Protein AF-A0A4Y9YQK2-F1 (afdb_monomer_lite)

InterPro domains:
  IPR000757 Beta-glucanase-like, N-terminal domain [PS51762] (487-727)
  IPR004000 Actin family [PF00022] (6-229)
  IPR004000 Actin family [SM00268] (6-462)
  IPR013320 Concanavalin A-like lectin/glucanase domain superfamily [SSF49899] (480-731)
  IPR043129 ATPase, nucleotide binding domain [SSF53067] (4-173)
  IPR043129 ATPase, nucleotide binding domain [SSF53067] (182-450)
  IPR050546 Glycosyl Hydrolase Family 16 [PTHR10963] (454-770)

pLDDT: mean 79.35, std 22.99, range [22.56, 98.75]

Structure (mmCIF, N/CA/C/O backbone):
data_AF-A0A4Y9YQK2-F1
#
_entry.id   AF-A0A4Y9YQK2-F1
#
loop_
_atom_site.group_PDB
_atom_site.id
_atom_site.type_symbol
_atom_site.label_atom_id
_atom_site.label_alt_id
_atom_site.label_comp_id
_atom_site.label_asym_id
_atom_site.label_entity_id
_atom_site.label_seq_id
_atom_site.pdbx_PDB_ins_code
_atom_site.Cartn_x
_atom_site.Cartn_y
_atom_site.Cartn_z
_atom_site.occupancy
_atom_site.B_iso_or_equiv
_atom_site.auth_seq_id
_atom_site.auth_comp_id
_atom_site.auth_asym_id
_atom_site.auth_atom_id
_atom_site.pdbx_PDB_model_num
ATOM 1 N N . MET A 1 1 ? -21.546 -26.163 6.354 1.00 51.75 1 MET A N 1
ATOM 2 C CA . MET A 1 1 ? -22.730 -26.003 7.228 1.00 51.75 1 MET A CA 1
ATOM 3 C C . MET A 1 1 ? -23.327 -24.653 6.873 1.00 51.75 1 MET A C 1
ATOM 5 O O . MET A 1 1 ? -22.562 -23.701 6.839 1.00 51.75 1 MET A O 1
ATOM 9 N N . SER A 1 2 ? -24.603 -24.579 6.494 1.00 68.44 2 SER A N 1
ATOM 10 C CA . SER A 1 2 ? -25.243 -23.296 6.159 1.00 68.44 2 SER A CA 1
ATOM 11 C C . SER A 1 2 ? -25.412 -22.478 7.446 1.00 68.44 2 SER A C 1
ATOM 13 O O . SER A 1 2 ? -25.882 -23.018 8.452 1.00 68.44 2 SER A O 1
ATOM 15 N N . ILE A 1 3 ? -24.945 -21.226 7.433 1.00 83.44 3 ILE A N 1
ATOM 16 C CA . ILE A 1 3 ? -25.111 -20.288 8.548 1.00 83.44 3 ILE A CA 1
ATOM 17 C C . ILE A 1 3 ? -26.587 -19.902 8.599 1.00 83.44 3 ILE A C 1
ATOM 19 O O . ILE A 1 3 ? -27.181 -19.571 7.580 1.00 83.44 3 ILE A O 1
ATOM 23 N N . ARG A 1 4 ? -27.199 -19.976 9.782 1.00 87.31 4 ARG A N 1
ATOM 24 C CA . ARG A 1 4 ? -28.599 -19.575 9.949 1.00 87.31 4 ARG A CA 1
ATOM 25 C C . ARG A 1 4 ? -28.666 -18.066 10.114 1.00 87.31 4 ARG A C 1
ATOM 27 O O . ARG A 1 4 ? -27.972 -17.539 10.982 1.00 87.31 4 ARG A O 1
ATOM 34 N N . ASP A 1 5 ? -29.575 -17.409 9.404 1.00 88.75 5 ASP A N 1
ATOM 35 C CA . ASP A 1 5 ? -29.826 -15.967 9.531 1.00 88.75 5 ASP A CA 1
ATOM 36 C C . ASP A 1 5 ? -29.987 -15.528 10.993 1.00 88.75 5 ASP A C 1
ATOM 38 O O . ASP A 1 5 ? -29.393 -14.542 11.414 1.00 88.75 5 ASP A O 1
ATOM 42 N N . SER A 1 6 ? -30.689 -16.315 11.818 1.00 90.94 6 SER A N 1
ATOM 43 C CA . SER A 1 6 ? -30.902 -16.038 13.248 1.00 90.94 6 SER A CA 1
ATOM 44 C C . SER A 1 6 ? -29.633 -16.055 14.112 1.00 90.94 6 SER A C 1
ATOM 46 O O . SER A 1 6 ? -29.690 -15.673 15.276 1.00 90.94 6 SER A O 1
ATOM 48 N N . SER A 1 7 ? -28.519 -16.565 13.585 1.00 91.56 7 SER A N 1
ATOM 49 C CA . SER A 1 7 ? -27.238 -16.699 14.289 1.00 91.56 7 SER A CA 1
ATOM 50 C C . SER A 1 7 ? -26.190 -15.683 13.840 1.00 91.56 7 SER A C 1
ATOM 52 O O . SER A 1 7 ? -25.162 -15.559 14.498 1.00 91.56 7 SER A O 1
ATOM 54 N N . VAL A 1 8 ? -26.430 -14.950 12.750 1.00 94.81 8 VAL A N 1
ATOM 55 C CA . VAL A 1 8 ? -25.484 -13.958 12.228 1.00 94.81 8 VAL A CA 1
ATOM 56 C C . VAL A 1 8 ? -25.416 -12.755 13.161 1.00 94.81 8 VAL A C 1
ATOM 58 O O . VAL A 1 8 ? -26.439 -12.256 13.622 1.00 94.81 8 VAL A O 1
ATOM 61 N N . VAL A 1 9 ? -24.208 -12.273 13.416 1.00 97.44 9 VAL A N 1
ATOM 62 C CA . VAL A 1 9 ? -23.946 -11.045 14.157 1.00 97.44 9 VAL A CA 1
ATOM 63 C C . VAL A 1 9 ? -23.492 -9.974 13.177 1.00 97.44 9 VAL A C 1
ATOM 65 O O . VAL A 1 9 ? -22.527 -10.158 12.436 1.00 97.44 9 VAL A O 1
ATOM 68 N N . VAL A 1 10 ? -24.178 -8.840 13.207 1.00 98.06 10 VAL A N 1
ATOM 69 C CA . VAL A 1 10 ? -23.748 -7.613 12.537 1.00 98.06 10 VAL A CA 1
ATOM 70 C C . VAL A 1 10 ? -23.029 -6.774 13.580 1.00 98.06 10 VAL A C 1
ATOM 72 O O . VAL A 1 10 ? -23.606 -6.492 14.632 1.00 98.06 10 VAL A O 1
ATOM 75 N N . LEU A 1 11 ? -21.779 -6.403 13.311 1.00 98.38 11 LEU A N 1
ATOM 76 C CA . LEU A 1 11 ? -20.951 -5.618 14.220 1.00 98.38 11 LEU A CA 1
ATOM 77 C C . LEU A 1 11 ? -20.399 -4.402 13.480 1.00 98.38 11 LEU A C 1
ATOM 79 O O . LEU A 1 11 ? -19.639 -4.546 12.538 1.00 98.38 11 LEU A O 1
ATOM 83 N N . ASP A 1 12 ? -20.767 -3.208 13.917 1.00 97.44 12 ASP A N 1
ATOM 84 C CA . ASP A 1 12 ? -20.372 -1.942 13.309 1.00 97.44 12 ASP A CA 1
ATOM 85 C C . ASP A 1 12 ? -19.506 -1.152 14.290 1.00 97.44 12 ASP A C 1
ATOM 87 O O . ASP A 1 12 ? -20.008 -0.670 15.299 1.00 97.44 12 ASP A O 1
ATOM 91 N N . THR A 1 13 ? -18.208 -1.031 14.015 1.00 96.62 13 THR A N 1
ATOM 92 C CA . THR A 1 13 ? -17.238 -0.309 14.857 1.00 96.62 13 THR A CA 1
ATOM 93 C C . THR A 1 13 ? -16.839 0.985 14.162 1.00 96.62 13 THR A C 1
ATOM 95 O O . THR A 1 13 ? -16.269 0.926 13.081 1.00 96.62 13 THR A O 1
ATOM 98 N N . SER A 1 14 ? -17.195 2.148 14.712 1.00 92.81 14 SER A N 1
ATOM 99 C CA . SER A 1 14 ? -16.764 3.480 14.250 1.00 92.81 14 SER A CA 1
ATOM 100 C C . SER A 1 14 ? -15.586 3.969 15.094 1.00 92.81 14 SER A C 1
ATOM 102 O O . SER A 1 14 ? -15.140 3.275 16.008 1.00 92.81 14 SER A O 1
ATOM 104 N N . ARG A 1 15 ? -15.103 5.189 14.832 1.00 90.50 15 ARG A N 1
ATOM 105 C CA . ARG A 1 15 ? -14.086 5.834 15.675 1.00 90.50 15 ARG A CA 1
ATOM 106 C C . ARG A 1 15 ? -14.541 6.003 17.130 1.00 90.50 15 ARG A C 1
ATOM 108 O O . ARG A 1 15 ? -13.716 6.020 18.038 1.00 90.50 15 ARG A O 1
ATOM 115 N N . THR A 1 16 ? -15.850 6.143 17.348 1.00 90.62 16 THR A N 1
ATOM 116 C CA . THR A 1 16 ? -16.429 6.597 18.624 1.00 90.62 16 THR A CA 1
ATOM 117 C C . THR A 1 16 ? -17.543 5.695 19.153 1.00 90.62 16 THR A C 1
ATOM 119 O O . THR A 1 16 ? -17.935 5.821 20.314 1.00 90.62 16 THR A O 1
ATOM 122 N N . SER A 1 17 ? -18.071 4.778 18.341 1.00 92.62 17 SER A N 1
ATOM 123 C CA . SER A 1 17 ? -19.232 3.954 18.692 1.00 92.62 17 SER A CA 1
ATOM 124 C C . SER A 1 17 ? -19.094 2.522 18.186 1.00 92.62 17 SER A C 1
ATOM 126 O O . SER A 1 17 ? -18.526 2.287 17.126 1.00 92.62 17 SER A O 1
ATOM 128 N N . ILE A 1 18 ? -19.630 1.556 18.931 1.00 97.00 18 ILE A N 1
ATOM 129 C CA . ILE A 1 18 ? -19.805 0.175 18.478 1.00 97.00 18 ILE A CA 1
ATOM 130 C C . ILE A 1 18 ? -21.286 -0.164 18.551 1.00 97.00 18 ILE A C 1
ATOM 132 O O . ILE A 1 18 ? -21.908 -0.064 19.610 1.00 97.00 18 ILE A O 1
ATOM 136 N N . ARG A 1 19 ? -21.842 -0.597 17.424 1.00 96.69 19 ARG A N 1
ATOM 137 C CA . ARG A 1 19 ? -23.227 -1.043 17.295 1.00 96.69 19 ARG A CA 1
ATOM 138 C C . ARG A 1 19 ? -23.261 -2.513 16.936 1.00 96.69 19 ARG A C 1
ATOM 140 O O . ARG A 1 19 ? -22.470 -2.966 16.114 1.00 96.69 19 ARG A O 1
ATOM 147 N N . ALA A 1 20 ? -24.182 -3.263 17.524 1.00 98.19 20 ALA A N 1
ATOM 148 C CA . ALA A 1 20 ? -24.306 -4.679 17.220 1.00 98.19 20 ALA A CA 1
ATOM 149 C C . ALA A 1 20 ? -25.753 -5.169 17.213 1.00 98.19 20 ALA A C 1
ATOM 151 O O . ALA A 1 20 ? -26.627 -4.636 17.902 1.00 98.19 20 ALA A O 1
ATOM 152 N N . GLY A 1 21 ? -25.998 -6.221 16.438 1.00 97.06 21 GLY A N 1
ATOM 153 C CA . GLY A 1 21 ? -27.265 -6.940 16.408 1.00 97.06 21 GLY A CA 1
ATOM 154 C C . GLY A 1 21 ? -27.048 -8.422 16.140 1.00 97.06 21 GLY A C 1
ATOM 155 O O . GLY A 1 21 ? -26.084 -8.808 15.480 1.00 97.06 21 GLY A O 1
ATOM 156 N N . LEU A 1 22 ? -27.951 -9.242 16.672 1.00 95.50 22 LEU A N 1
ATOM 157 C CA . LEU A 1 22 ? -27.980 -10.685 16.465 1.00 95.50 22 LEU A CA 1
ATOM 158 C C . LEU A 1 22 ? -29.228 -11.050 15.660 1.00 95.50 22 LEU A C 1
ATOM 160 O O . LEU A 1 22 ? -30.346 -10.750 16.076 1.00 95.50 22 LEU A O 1
ATOM 164 N N . GLY A 1 23 ? -29.019 -11.744 14.548 1.00 92.50 23 GLY A N 1
ATOM 165 C CA . GLY A 1 23 ? -30.059 -12.206 13.646 1.00 92.50 23 GLY A CA 1
ATOM 166 C C . GLY A 1 23 ? -30.279 -11.280 12.449 1.00 92.50 23 GLY A C 1
ATOM 167 O O . GLY A 1 23 ? -30.452 -10.072 12.593 1.00 92.50 23 GLY A O 1
ATOM 168 N N . LEU A 1 24 ? -30.347 -11.869 11.256 1.00 89.19 24 LEU A N 1
ATOM 169 C CA . LEU A 1 24 ? -30.827 -11.214 10.043 1.00 89.19 24 LEU A CA 1
ATOM 170 C C . LEU A 1 24 ? -32.318 -11.504 9.879 1.00 89.19 24 LEU A C 1
ATOM 172 O O . LEU A 1 24 ? -32.731 -12.607 9.537 1.00 89.19 24 LEU A O 1
ATOM 176 N N . HIS A 1 25 ? -33.149 -10.517 10.182 1.00 85.44 25 HIS A N 1
ATOM 177 C CA . HIS A 1 25 ? -34.598 -10.646 10.074 1.00 85.44 25 HIS A CA 1
ATOM 178 C C . HIS A 1 25 ? -35.085 -10.321 8.648 1.00 85.44 25 HIS A C 1
ATOM 180 O O . HIS A 1 25 ? -34.374 -9.699 7.853 1.00 85.44 25 HIS A O 1
ATOM 186 N N . ASP A 1 26 ? -36.315 -10.722 8.311 1.00 81.50 26 ASP A N 1
ATOM 187 C CA . ASP A 1 26 ? -36.945 -10.351 7.032 1.00 81.50 26 ASP A CA 1
ATOM 188 C C . ASP A 1 26 ? -37.034 -8.830 6.874 1.00 81.50 26 ASP A C 1
ATOM 190 O O . ASP A 1 26 ? -36.688 -8.287 5.826 1.00 81.50 26 ASP A O 1
ATOM 194 N N . LEU A 1 27 ? -37.416 -8.153 7.959 1.00 85.38 27 LEU A N 1
ATOM 195 C CA . LEU A 1 27 ? -37.280 -6.712 8.129 1.00 85.38 27 LEU A CA 1
ATOM 196 C C . LEU A 1 27 ? -35.984 -6.431 8.887 1.00 85.38 27 LEU A C 1
ATOM 198 O O . LEU A 1 27 ? -35.882 -6.776 10.066 1.00 85.38 27 LEU A O 1
ATOM 202 N N . LEU A 1 28 ? -35.003 -5.816 8.221 1.00 89.19 28 LEU A N 1
ATOM 203 C CA . LEU A 1 28 ? -33.744 -5.423 8.856 1.00 89.19 28 LEU A CA 1
ATOM 204 C C . LEU A 1 28 ? -34.031 -4.458 10.013 1.00 89.19 28 LEU A C 1
ATOM 206 O O . LEU A 1 28 ? -34.736 -3.464 9.843 1.00 89.19 28 LEU A O 1
ATOM 210 N N . ARG A 1 29 ? -33.508 -4.786 11.195 1.00 90.75 29 ARG A N 1
ATOM 211 C CA . ARG A 1 29 ? -33.743 -4.042 12.436 1.00 90.75 29 ARG A CA 1
ATOM 212 C C . ARG A 1 29 ? -32.562 -3.144 12.746 1.00 90.75 29 ARG A C 1
ATOM 214 O O . ARG A 1 29 ? -31.424 -3.500 12.466 1.00 90.75 29 ARG A O 1
ATOM 221 N N . THR A 1 30 ? -32.834 -2.035 13.424 1.00 92.62 30 THR A N 1
ATOM 222 C CA . THR A 1 30 ? -31.789 -1.176 13.994 1.00 92.62 30 THR A CA 1
ATOM 223 C C . THR A 1 30 ? -30.960 -1.937 15.042 1.00 92.62 30 THR A C 1
ATOM 225 O O . THR A 1 30 ? -31.455 -2.938 15.570 1.00 92.62 30 THR A O 1
ATOM 228 N N . PRO A 1 31 ? -29.747 -1.469 15.394 1.00 94.81 31 PRO A N 1
ATOM 229 C CA . PRO A 1 31 ? -28.893 -2.149 16.365 1.00 94.81 31 PRO A CA 1
ATOM 230 C C . PRO A 1 31 ? -29.613 -2.447 17.682 1.00 94.81 31 PRO A C 1
ATOM 232 O O . PRO A 1 31 ? -30.372 -1.617 18.183 1.00 94.81 31 PRO A O 1
ATOM 235 N N . ALA A 1 32 ? -29.348 -3.626 18.245 1.00 95.38 32 ALA A N 1
ATOM 236 C CA . ALA A 1 32 ? -29.825 -4.009 19.573 1.00 95.38 32 ALA A CA 1
ATOM 237 C C . ALA A 1 32 ? -28.910 -3.473 20.683 1.00 95.38 32 ALA A C 1
ATOM 239 O O . ALA A 1 32 ? -29.351 -3.275 21.811 1.00 95.38 32 ALA A O 1
ATOM 240 N N . VAL A 1 33 ? -27.637 -3.254 20.351 1.00 96.12 33 VAL A N 1
ATOM 241 C CA . VAL A 1 33 ? -26.596 -2.758 21.249 1.00 96.12 33 VAL A CA 1
ATOM 242 C C . VAL A 1 33 ? -25.950 -1.545 20.602 1.00 96.12 33 VAL A C 1
ATOM 244 O O . VAL A 1 33 ? -25.600 -1.596 19.424 1.00 96.12 33 VAL A O 1
ATOM 247 N N . GLU A 1 34 ? -25.755 -0.487 21.380 1.00 93.75 34 GLU A N 1
ATOM 248 C CA . GLU A 1 34 ? -24.955 0.676 21.010 1.00 93.75 34 GLU A CA 1
ATOM 249 C C . GLU A 1 34 ? -24.158 1.114 22.239 1.00 93.75 34 GLU A C 1
ATOM 251 O O . GLU A 1 34 ? -24.726 1.388 23.294 1.00 93.75 34 GLU A O 1
ATOM 256 N N . VAL A 1 35 ? -22.832 1.119 22.117 1.00 94.75 35 VAL A N 1
ATOM 257 C CA . VAL A 1 35 ? -21.909 1.538 23.177 1.00 94.75 35 VAL A CA 1
ATOM 258 C C . VAL A 1 35 ? -20.886 2.512 22.609 1.00 94.75 35 VAL A C 1
ATOM 260 O O . VAL A 1 35 ? -20.545 2.444 21.428 1.00 94.75 35 VAL A O 1
ATOM 263 N N . LEU A 1 36 ? -20.365 3.412 23.442 1.00 93.56 36 LEU A N 1
ATOM 264 C CA . LEU A 1 36 ? -19.215 4.225 23.052 1.00 93.56 36 LEU A CA 1
ATOM 265 C C . LEU A 1 36 ? -17.981 3.332 22.905 1.00 93.56 36 LEU A C 1
ATOM 267 O O . LEU A 1 36 ? -17.743 2.443 23.724 1.00 93.56 36 LEU A O 1
ATOM 271 N N . ALA A 1 37 ? -17.177 3.589 21.880 1.00 94.69 37 ALA A N 1
ATOM 272 C CA . ALA A 1 37 ? -15.956 2.851 21.586 1.00 94.69 37 ALA A CA 1
ATOM 273 C C . ALA A 1 37 ? -14.782 3.336 22.458 1.00 94.69 37 ALA A C 1
ATOM 275 O O . ALA A 1 37 ? -13.705 3.652 21.958 1.00 94.69 37 ALA A O 1
ATOM 276 N N . ARG A 1 38 ? -15.024 3.422 23.773 1.00 94.62 38 ARG A N 1
ATOM 277 C CA . ARG A 1 38 ? -14.072 3.882 24.786 1.00 94.62 38 ARG A CA 1
ATOM 278 C C . ARG A 1 38 ? -13.956 2.895 25.937 1.00 94.62 38 ARG A C 1
ATOM 280 O O . ARG A 1 38 ? -14.938 2.266 26.332 1.00 94.62 38 ARG A O 1
ATOM 287 N N . VAL A 1 39 ? -12.763 2.814 26.507 1.00 95.31 39 VAL A N 1
ATOM 288 C CA . VAL A 1 39 ? -12.485 2.036 27.716 1.00 95.31 39 VAL A CA 1
ATOM 289 C C . VAL A 1 39 ? -11.932 2.942 28.804 1.00 95.31 39 VAL A C 1
ATOM 291 O O . VAL A 1 39 ? -11.278 3.940 28.507 1.00 95.31 39 VAL A O 1
ATOM 294 N N . GLY A 1 40 ? -12.165 2.588 30.064 1.00 94.44 40 GLY A N 1
ATOM 295 C CA . GLY A 1 40 ? -11.530 3.252 31.197 1.00 94.44 40 GLY A CA 1
ATOM 296 C C . GLY A 1 40 ? -10.600 2.318 31.942 1.00 94.44 40 GLY A C 1
ATOM 297 O O . GLY A 1 40 ? -10.929 1.152 32.151 1.00 94.44 40 GLY A O 1
ATOM 298 N N . LEU A 1 41 ? -9.458 2.836 32.377 1.00 93.38 41 LEU A N 1
ATOM 299 C CA . LEU A 1 41 ? -8.532 2.127 33.250 1.00 93.38 41 LEU A CA 1
ATOM 300 C C . LEU A 1 41 ? -8.336 2.926 34.548 1.00 93.38 41 LEU A C 1
ATOM 302 O O . LEU A 1 41 ? -7.955 4.099 34.479 1.00 93.38 41 LEU A O 1
ATOM 306 N N . PRO A 1 42 ? -8.570 2.331 35.732 1.00 90.38 42 PRO A N 1
ATOM 307 C CA . PRO A 1 42 ? -8.258 2.979 37.002 1.00 90.38 42 PRO A CA 1
ATOM 308 C C . PRO A 1 42 ? -6.781 3.381 37.077 1.00 90.38 42 PRO A C 1
ATOM 310 O O . PRO A 1 42 ? -5.891 2.548 36.881 1.00 90.38 42 PRO A O 1
ATOM 313 N N . ARG A 1 43 ? -6.494 4.645 37.411 1.00 83.38 43 ARG A N 1
ATOM 314 C CA . ARG A 1 43 ? -5.113 5.166 37.428 1.00 83.38 43 ARG A CA 1
ATOM 315 C C . ARG A 1 43 ? -4.217 4.465 38.458 1.00 83.38 43 ARG A C 1
ATOM 317 O O . ARG A 1 43 ? -3.002 4.405 38.286 1.00 83.38 43 ARG A O 1
ATOM 324 N N . SER A 1 44 ? -4.802 3.854 39.487 1.00 80.56 44 SER A N 1
ATOM 325 C CA . SER A 1 44 ? -4.087 3.009 40.454 1.00 80.56 44 SER A CA 1
ATOM 326 C C . SER A 1 44 ? -3.341 1.834 39.808 1.00 80.56 44 SER A C 1
ATOM 328 O O . SER A 1 44 ? -2.294 1.437 40.316 1.00 80.56 44 SER A O 1
ATOM 330 N N . LEU A 1 45 ? -3.831 1.314 38.678 1.00 75.25 45 LEU A N 1
ATOM 331 C CA . LEU A 1 45 ? -3.195 0.221 37.939 1.00 75.25 45 LEU A CA 1
ATOM 332 C C . LEU A 1 45 ? -2.020 0.691 37.067 1.00 75.25 45 LEU A C 1
ATOM 334 O O . LEU A 1 45 ? -1.160 -0.116 36.726 1.00 75.25 45 LEU A O 1
ATOM 338 N N . LEU A 1 46 ? -1.935 1.990 36.760 1.00 71.94 46 LEU A N 1
ATOM 339 C CA . LEU A 1 46 ? -0.820 2.581 36.008 1.00 71.94 46 LEU A CA 1
ATOM 340 C C . LEU A 1 46 ? 0.435 2.754 36.881 1.00 71.94 46 LEU A C 1
ATOM 342 O O . LEU A 1 46 ? 1.555 2.579 36.409 1.00 71.94 46 LEU A O 1
ATOM 346 N N . ASN A 1 47 ? 0.260 3.018 38.180 1.00 58.22 47 ASN A N 1
ATOM 347 C CA . ASN A 1 47 ? 1.353 3.307 39.121 1.00 58.22 47 ASN A CA 1
ATOM 348 C C . ASN A 1 47 ? 2.161 2.071 39.578 1.00 58.22 47 ASN A C 1
ATOM 350 O O . ASN A 1 47 ? 3.097 2.206 40.366 1.00 58.22 47 ASN A O 1
ATOM 354 N N . GLY A 1 48 ? 1.828 0.867 39.095 1.00 50.00 48 GLY A N 1
ATOM 355 C CA . GLY A 1 48 ? 2.604 -0.358 39.335 1.00 50.00 48 GLY A CA 1
ATOM 356 C C . GLY A 1 48 ? 3.882 -0.474 38.490 1.00 50.00 48 GLY A C 1
ATOM 357 O O . GLY A 1 48 ? 4.720 -1.329 38.774 1.00 50.00 48 GLY A O 1
ATOM 358 N N . ALA A 1 49 ? 4.054 0.385 37.479 1.00 45.53 49 ALA A N 1
ATOM 359 C CA . ALA A 1 49 ? 5.238 0.460 36.629 1.00 45.53 49 ALA A CA 1
ATOM 360 C C . ALA A 1 49 ? 5.967 1.799 36.863 1.00 45.53 49 ALA A C 1
ATOM 362 O O . ALA A 1 49 ? 5.586 2.823 36.314 1.00 45.53 49 ALA A O 1
ATOM 363 N N . ASN A 1 50 ? 7.022 1.769 37.684 1.00 35.91 50 ASN A N 1
ATOM 364 C CA . ASN A 1 50 ? 7.924 2.882 38.025 1.00 35.91 50 ASN A CA 1
ATOM 365 C C . ASN A 1 50 ? 7.278 4.132 38.658 1.00 35.91 50 ASN A C 1
ATOM 367 O O . ASN A 1 50 ? 6.701 4.996 38.005 1.00 35.91 50 ASN A O 1
ATOM 371 N N . GLY A 1 51 ? 7.492 4.275 39.969 1.00 38.84 51 GLY A N 1
ATOM 372 C CA . GLY A 1 51 ? 7.119 5.461 40.730 1.00 38.84 51 GLY A CA 1
ATOM 373 C C . GLY A 1 51 ? 7.898 6.705 40.304 1.00 38.84 51 GLY A C 1
ATOM 374 O O . GLY A 1 51 ? 9.095 6.802 40.557 1.00 38.84 51 GLY A O 1
ATOM 375 N N . ASN A 1 52 ? 7.202 7.650 39.675 1.00 38.25 52 ASN A N 1
ATOM 376 C CA . ASN A 1 52 ? 7.262 9.093 39.940 1.00 38.25 52 ASN A CA 1
ATOM 377 C C . ASN A 1 52 ? 6.415 9.828 38.892 1.00 38.25 52 ASN A C 1
ATOM 379 O O . ASN A 1 52 ? 6.908 10.206 37.833 1.00 38.25 52 ASN A O 1
ATOM 383 N N . ALA A 1 53 ? 5.149 10.086 39.212 1.00 34.34 53 ALA A N 1
ATOM 384 C CA . ALA A 1 53 ? 4.370 11.127 38.554 1.00 34.34 53 ALA A CA 1
ATOM 385 C C . ALA A 1 53 ? 3.573 11.880 39.625 1.00 34.34 53 ALA A C 1
ATOM 387 O O . ALA A 1 53 ? 2.794 11.291 40.373 1.00 34.34 53 ALA A O 1
ATOM 388 N N . GLN A 1 54 ? 3.861 13.175 39.746 1.00 32.41 54 GLN A N 1
ATOM 389 C CA . GLN A 1 54 ? 3.265 14.096 40.709 1.00 32.41 54 GLN A CA 1
ATOM 390 C C . GLN A 1 54 ? 1.736 14.126 40.612 1.00 32.41 54 GLN A C 1
ATOM 392 O O . GLN A 1 54 ? 1.158 14.238 39.535 1.00 32.41 54 GLN A O 1
ATOM 397 N N . SER A 1 55 ? 1.107 14.104 41.784 1.00 34.06 55 SER A N 1
ATOM 398 C CA . SER A 1 55 ? -0.307 14.373 42.016 1.00 34.06 55 SER A CA 1
ATOM 399 C C . SER A 1 55 ? -0.669 15.815 41.635 1.00 34.06 55 SER A C 1
ATOM 401 O O . SER A 1 55 ? -0.233 16.756 42.302 1.00 34.06 55 SER A O 1
ATOM 403 N N . GLY A 1 56 ? -1.495 15.979 40.603 1.00 26.84 56 GLY A N 1
ATOM 404 C CA . GLY A 1 56 ? -2.209 17.215 40.274 1.00 26.84 56 GLY A CA 1
ATOM 405 C C . GLY A 1 56 ? -3.684 16.902 39.974 1.00 26.84 56 GLY A C 1
ATOM 406 O O . GLY A 1 56 ? -3.970 15.786 39.535 1.00 26.84 56 GLY A O 1
ATOM 407 N N . PRO A 1 57 ? -4.629 17.822 40.245 1.00 28.58 57 PRO A N 1
ATOM 408 C CA . PRO A 1 57 ? -6.055 17.544 40.117 1.00 28.58 57 PRO A CA 1
ATOM 409 C C . PRO A 1 57 ? -6.495 17.360 38.656 1.00 28.58 57 PRO A C 1
ATOM 411 O O . PRO A 1 57 ? -5.948 17.968 37.736 1.00 28.58 57 PRO A O 1
ATOM 414 N N . SER A 1 58 ? -7.487 16.482 38.488 1.00 36.12 58 SER A N 1
ATOM 415 C CA . SER A 1 58 ? -8.094 16.019 37.240 1.00 36.12 58 SER A CA 1
ATOM 416 C C . SER A 1 58 ? -8.444 17.121 36.244 1.00 36.12 58 SER A C 1
ATOM 418 O O . SER A 1 58 ? -9.210 18.029 36.543 1.00 36.12 58 SER A O 1
ATOM 420 N N . THR A 1 59 ? -7.993 16.932 35.004 1.00 29.23 59 THR A N 1
ATOM 421 C CA . THR A 1 59 ? -8.739 17.350 33.813 1.00 29.23 59 THR A CA 1
ATOM 422 C C . THR A 1 59 ? -8.832 16.147 32.878 1.00 29.23 59 THR A C 1
ATOM 424 O O . THR A 1 59 ? -7.861 15.410 32.690 1.00 29.23 59 THR A O 1
ATOM 427 N N . SER A 1 60 ? -10.029 15.918 32.352 1.00 35.91 60 SER A N 1
ATOM 428 C CA . SER A 1 60 ? -10.443 14.866 31.422 1.00 35.91 60 SER A CA 1
ATOM 429 C C . SER A 1 60 ? -9.746 15.020 30.064 1.00 35.91 60 SER A C 1
ATOM 431 O O . SER A 1 60 ? -10.341 15.393 29.058 1.00 35.91 60 SER A O 1
ATOM 433 N N . LYS A 1 61 ? -8.438 14.762 30.025 1.00 38.78 61 LYS A N 1
ATOM 434 C CA . LYS A 1 61 ? -7.693 14.611 28.774 1.00 38.78 61 LYS A CA 1
ATOM 435 C C . LYS A 1 61 ? -7.636 13.129 28.430 1.00 38.78 61 LYS A C 1
ATOM 437 O O . LYS A 1 61 ? -6.900 12.378 29.066 1.00 38.78 61 LYS A O 1
ATOM 442 N N . ALA A 1 62 ? -8.427 12.730 27.433 1.00 41.88 62 ALA A N 1
ATOM 443 C CA . ALA A 1 62 ? -8.311 11.430 26.784 1.00 41.88 62 ALA A CA 1
ATOM 444 C C . ALA A 1 62 ? -6.851 11.204 26.363 1.00 41.88 62 ALA A C 1
ATOM 446 O O . ALA A 1 62 ? -6.247 12.059 25.706 1.00 41.88 62 ALA A O 1
ATOM 447 N N . ALA A 1 63 ? -6.271 10.080 26.779 1.00 46.81 63 ALA A N 1
ATOM 448 C CA . ALA A 1 63 ? -4.946 9.692 26.330 1.00 46.81 63 ALA A CA 1
ATOM 449 C C . ALA A 1 63 ? -5.092 9.035 24.951 1.00 46.81 63 ALA A C 1
ATOM 451 O O . ALA A 1 63 ? -5.624 7.931 24.838 1.00 46.81 63 ALA A O 1
ATOM 452 N N . ASN A 1 64 ? -4.637 9.711 23.893 1.00 44.62 64 ASN A N 1
ATOM 453 C CA . ASN A 1 64 ? -4.580 9.095 22.568 1.00 44.62 64 ASN A CA 1
ATOM 454 C C . ASN A 1 64 ? -3.462 8.044 22.544 1.00 44.62 64 ASN A C 1
ATOM 456 O O . ASN A 1 64 ? -2.305 8.358 22.823 1.00 44.62 64 ASN A O 1
ATOM 460 N N . GLY A 1 65 ? -3.819 6.807 22.189 1.00 51.31 65 GLY A N 1
ATOM 461 C CA . GLY A 1 65 ? -2.905 5.839 21.572 1.00 51.31 65 GLY A CA 1
ATOM 462 C C . GLY A 1 65 ? -1.718 5.338 22.396 1.00 51.31 65 GLY A C 1
ATOM 463 O O . GLY A 1 65 ? -0.788 4.793 21.813 1.00 51.31 65 GLY A O 1
ATOM 464 N N . THR A 1 66 ? -1.700 5.487 23.723 1.00 52.53 66 THR A N 1
ATOM 465 C CA . THR A 1 66 ? -0.630 4.884 24.535 1.00 52.53 66 THR A CA 1
ATOM 466 C C . THR A 1 66 ? -0.985 3.451 24.916 1.00 52.53 66 THR A C 1
ATOM 468 O O . THR A 1 66 ? -1.885 3.213 25.720 1.00 52.53 66 THR A O 1
ATOM 471 N N . THR A 1 67 ? -0.244 2.489 24.359 1.00 57.81 67 THR A N 1
ATOM 472 C CA . THR A 1 67 ? -0.249 1.098 24.827 1.00 57.81 67 THR A CA 1
ATOM 473 C C . THR A 1 67 ? 0.125 1.079 26.302 1.00 57.81 67 THR A C 1
ATOM 475 O O . THR A 1 67 ? 1.206 1.551 26.663 1.00 57.81 67 THR A O 1
ATOM 478 N N . VAL A 1 68 ? -0.745 0.544 27.157 1.00 71.88 68 VAL A N 1
ATOM 479 C CA . VAL A 1 68 ? -0.472 0.440 28.595 1.00 71.88 68 VAL A CA 1
ATOM 480 C C . VAL A 1 68 ? 0.221 -0.898 28.868 1.00 71.88 68 VAL A C 1
ATOM 482 O O . VAL A 1 68 ? -0.427 -1.945 28.767 1.00 71.88 68 VAL A O 1
ATOM 485 N N . PRO A 1 69 ? 1.522 -0.920 29.218 1.00 64.38 69 PRO A N 1
ATOM 486 C CA . PRO A 1 69 ? 2.226 -2.172 29.461 1.00 64.38 69 PRO A CA 1
ATOM 487 C C . PRO A 1 69 ? 1.580 -2.931 30.627 1.00 64.38 69 PRO A C 1
ATOM 489 O O . PRO A 1 69 ? 1.340 -2.359 31.687 1.00 64.38 69 PRO A O 1
ATOM 492 N N . ASN A 1 70 ? 1.348 -4.234 30.448 1.00 73.81 70 ASN A N 1
ATOM 493 C CA . ASN A 1 70 ? 0.807 -5.174 31.446 1.00 73.81 70 ASN A CA 1
ATOM 494 C C . ASN A 1 70 ? -0.684 -5.049 31.819 1.00 73.81 70 ASN A C 1
ATOM 496 O O . ASN A 1 70 ? -1.148 -5.868 32.617 1.00 73.81 70 ASN A O 1
ATOM 500 N N . ALA A 1 71 ? -1.446 -4.111 31.248 1.00 84.25 71 ALA A N 1
ATOM 501 C CA . ALA A 1 71 ? -2.898 -4.078 31.440 1.00 84.25 71 ALA A CA 1
ATOM 502 C C . ALA A 1 71 ? -3.566 -5.274 30.738 1.00 84.25 71 ALA A C 1
ATOM 504 O O . ALA A 1 71 ? -3.256 -5.598 29.590 1.00 84.25 71 ALA A O 1
ATOM 505 N N . LYS A 1 72 ? -4.483 -5.958 31.426 1.00 89.12 72 LYS A N 1
ATOM 506 C CA . LYS A 1 72 ? -5.252 -7.079 30.873 1.00 89.12 72 LYS A CA 1
ATOM 507 C C . LYS A 1 72 ? -6.618 -6.604 30.403 1.00 89.12 72 LYS A C 1
ATOM 509 O O . LYS A 1 72 ? -7.186 -5.654 30.922 1.00 89.12 72 LYS A O 1
ATOM 514 N N . VAL A 1 73 ? -7.219 -7.372 29.497 1.00 91.38 73 VAL A N 1
ATOM 515 C CA . VAL A 1 73 ? -8.581 -7.134 28.985 1.00 91.38 73 VAL A CA 1
ATOM 516 C C . VAL A 1 73 ? -9.625 -6.961 30.101 1.00 91.38 73 VAL A C 1
ATOM 518 O O . VAL A 1 73 ? -10.571 -6.205 29.940 1.00 91.38 73 VAL A O 1
ATOM 521 N N . THR A 1 74 ? -9.467 -7.660 31.229 1.00 92.12 74 THR A N 1
ATOM 522 C CA . THR A 1 74 ? -10.384 -7.601 32.383 1.00 92.12 74 THR A CA 1
ATOM 523 C C . THR A 1 74 ? -10.205 -6.374 33.268 1.00 92.12 74 THR A C 1
ATOM 525 O O . THR A 1 74 ? -11.042 -6.145 34.134 1.00 92.12 74 THR A O 1
ATOM 528 N N . ASP A 1 75 ? -9.117 -5.629 33.091 1.00 92.44 75 ASP A N 1
ATOM 529 C CA . ASP A 1 75 ? -8.811 -4.452 33.905 1.00 92.44 75 ASP A CA 1
ATOM 530 C C . ASP A 1 75 ? -9.539 -3.205 33.376 1.00 92.44 75 ASP A C 1
ATOM 532 O O . ASP A 1 75 ? -9.710 -2.224 34.098 1.00 92.44 75 ASP A O 1
ATOM 536 N N . TYR A 1 76 ? -9.991 -3.258 32.119 1.00 94.94 76 TYR A N 1
ATOM 537 C CA . TYR A 1 76 ? -10.703 -2.179 31.452 1.00 94.94 76 TYR A CA 1
ATOM 538 C C . TYR A 1 76 ? -12.200 -2.187 31.779 1.00 94.94 76 TYR A C 1
ATOM 540 O O . TYR A 1 76 ? -12.897 -3.185 31.582 1.00 94.94 76 TYR A O 1
ATOM 548 N N . LEU A 1 77 ? -12.705 -1.033 32.212 1.00 96.25 77 LEU A N 1
ATOM 549 C CA . LEU A 1 77 ? -14.126 -0.749 32.379 1.00 96.25 77 LEU A CA 1
ATOM 550 C C . LEU A 1 77 ? -14.733 -0.352 31.029 1.00 96.25 77 LEU A C 1
ATOM 552 O O . LEU A 1 77 ? -14.157 0.456 30.297 1.00 96.25 77 LEU A O 1
ATOM 556 N N . VAL A 1 78 ? -15.907 -0.902 30.710 1.00 95.88 78 VAL A N 1
ATOM 557 C CA . VAL A 1 78 ? -16.597 -0.690 29.427 1.00 95.88 78 VAL A CA 1
ATOM 558 C C . VAL A 1 78 ? -18.094 -0.470 29.642 1.00 95.88 78 VAL A C 1
ATOM 560 O O . VAL A 1 78 ? -18.714 -1.140 30.472 1.00 95.88 78 VAL A O 1
ATOM 563 N N . GLY A 1 79 ? -18.687 0.434 28.855 1.00 94.19 79 GLY A N 1
ATOM 564 C CA . GLY A 1 79 ? -20.124 0.719 28.874 1.00 94.19 79 GLY A CA 1
ATOM 565 C C . GLY A 1 79 ? -20.580 1.253 30.232 1.00 94.19 79 GLY A C 1
ATOM 566 O O . GLY A 1 79 ? -19.874 2.048 30.847 1.00 94.19 79 GLY A O 1
ATOM 567 N N . ALA A 1 80 ? -21.711 0.751 30.737 1.00 92.44 80 ALA A N 1
ATOM 568 C CA . ALA A 1 80 ? -22.299 1.205 32.002 1.00 92.44 80 ALA A CA 1
ATOM 569 C C . ALA A 1 80 ? -21.319 1.172 33.189 1.00 92.44 80 ALA A C 1
ATOM 571 O O . ALA A 1 80 ? -21.357 2.056 34.032 1.00 92.44 80 ALA A O 1
ATOM 572 N N . GLN A 1 81 ? -20.391 0.208 33.229 1.00 94.12 81 GLN A N 1
ATOM 573 C CA . GLN A 1 81 ? -19.378 0.145 34.291 1.00 94.12 81 GLN A CA 1
ATOM 574 C C . GLN A 1 81 ? -18.438 1.352 34.272 1.00 94.12 81 GLN A C 1
ATOM 576 O O . GLN A 1 81 ? -18.059 1.858 35.323 1.00 94.12 81 GLN A O 1
ATOM 581 N N . LEU A 1 82 ? -18.048 1.801 33.078 1.00 95.44 82 LEU A N 1
ATOM 582 C CA . LEU A 1 82 ? -17.236 2.999 32.919 1.00 95.44 82 LEU A CA 1
ATOM 583 C C . LEU A 1 82 ? -18.050 4.246 33.267 1.00 95.44 82 LEU A C 1
ATOM 585 O O . LEU A 1 82 ? -17.570 5.102 34.002 1.00 95.44 82 LEU A O 1
ATOM 589 N N . ASP A 1 83 ? -19.285 4.326 32.775 1.00 91.38 83 ASP A N 1
ATOM 590 C CA . ASP A 1 83 ? -20.150 5.486 32.991 1.00 91.38 83 ASP A CA 1
ATOM 591 C C . ASP A 1 83 ? -20.486 5.679 34.480 1.00 91.38 83 ASP A C 1
ATOM 593 O O . ASP A 1 83 ? -20.366 6.786 35.001 1.00 91.38 83 ASP A O 1
ATOM 597 N N . GLU A 1 84 ? -20.826 4.603 35.195 1.00 93.56 84 GLU A N 1
ATOM 598 C CA . GLU A 1 84 ? -21.076 4.619 36.642 1.00 93.56 84 GLU A CA 1
ATOM 599 C C . GLU A 1 84 ? -19.827 5.017 37.433 1.00 93.56 84 GLU A C 1
ATOM 601 O O . GLU A 1 84 ? -19.912 5.778 38.397 1.00 93.56 84 GLU A O 1
ATOM 606 N N . ALA A 1 85 ? -18.656 4.532 37.023 1.00 91.31 85 ALA A N 1
ATOM 607 C CA . ALA A 1 85 ? -17.410 4.826 37.710 1.00 91.31 85 ALA A CA 1
ATOM 608 C C . ALA A 1 85 ? -16.962 6.286 37.509 1.00 91.31 85 ALA A C 1
ATOM 610 O O . ALA A 1 85 ? -16.519 6.929 38.464 1.00 91.31 85 ALA A O 1
ATOM 611 N N . LEU A 1 86 ? -17.152 6.836 36.305 1.00 88.12 86 LEU A N 1
ATOM 612 C CA . LEU A 1 86 ? -16.956 8.261 36.024 1.00 88.12 86 LEU A CA 1
ATOM 613 C C . LEU A 1 86 ? -17.967 9.125 36.792 1.00 88.12 86 LEU A C 1
ATOM 615 O O . LEU A 1 86 ? -17.575 10.109 37.415 1.00 88.12 86 LEU A O 1
ATOM 619 N N . ALA A 1 87 ? -19.246 8.736 36.818 1.00 85.00 87 ALA A N 1
ATOM 620 C CA . ALA A 1 87 ? -20.289 9.443 37.567 1.00 85.00 87 ALA A CA 1
ATOM 621 C C . ALA A 1 87 ? -20.044 9.424 39.086 1.00 85.00 87 ALA A C 1
ATOM 623 O O . ALA A 1 87 ? -20.368 10.383 39.783 1.00 85.00 87 ALA A O 1
ATOM 624 N N . ALA A 1 88 ? -19.428 8.359 39.601 1.00 89.06 88 ALA A N 1
ATOM 625 C CA . ALA A 1 88 ? -18.992 8.252 40.991 1.00 89.06 88 ALA A CA 1
ATOM 626 C C . ALA A 1 88 ? -17.699 9.039 41.299 1.00 89.06 88 ALA A C 1
ATOM 628 O O . ALA A 1 88 ? -17.220 8.992 42.433 1.00 89.06 88 ALA A O 1
ATOM 629 N N . GLY A 1 89 ? -17.117 9.739 40.316 1.00 87.69 89 GLY A N 1
ATOM 630 C CA . GLY A 1 89 ? -15.905 10.544 40.484 1.00 87.69 89 GLY A CA 1
ATOM 631 C C . GLY A 1 89 ? -14.632 9.721 40.700 1.00 87.69 89 GLY A C 1
ATOM 632 O O . GLY A 1 89 ? -13.695 10.202 41.338 1.00 87.69 89 GLY A O 1
ATOM 633 N N . GLN A 1 90 ? -14.588 8.473 40.224 1.00 90.00 90 GLN A N 1
ATOM 634 C CA . GLN A 1 90 ? -13.393 7.635 40.340 1.00 90.00 90 GLN A CA 1
ATOM 635 C C . GLN A 1 90 ? -12.264 8.137 39.424 1.00 90.00 90 GLN A C 1
ATOM 637 O O . GLN A 1 90 ? -12.508 8.635 38.326 1.00 90.00 90 GLN A O 1
ATOM 642 N N . ASP A 1 91 ? -11.010 7.976 39.861 1.00 91.31 91 ASP A N 1
ATOM 643 C CA . ASP A 1 91 ? -9.824 8.375 39.089 1.00 91.31 91 ASP A CA 1
ATOM 644 C C . ASP A 1 91 ? -9.531 7.366 37.965 1.00 91.31 91 ASP A C 1
ATOM 646 O O . ASP A 1 91 ? -8.831 6.361 38.148 1.00 91.31 91 ASP A O 1
ATOM 650 N N . ILE A 1 92 ? -10.126 7.624 36.801 1.00 90.69 92 ILE A N 1
ATOM 651 C CA . ILE A 1 92 ? -10.097 6.761 35.620 1.00 90.69 92 ILE A CA 1
ATOM 652 C C . ILE A 1 92 ? -9.485 7.518 34.446 1.00 90.69 92 ILE A C 1
ATOM 654 O O . ILE A 1 92 ? -9.799 8.680 34.198 1.00 90.69 92 ILE A O 1
ATOM 658 N N . VAL A 1 93 ? -8.624 6.832 33.696 1.00 90.06 93 VAL A N 1
ATOM 659 C CA . VAL A 1 93 ? -8.111 7.316 32.414 1.00 90.06 93 VAL A CA 1
ATOM 660 C C . VAL A 1 93 ? -8.927 6.689 31.291 1.00 90.06 93 VAL A C 1
ATOM 662 O O . VAL A 1 93 ? -9.022 5.465 31.207 1.00 90.06 93 VAL A O 1
ATOM 665 N N . GLU A 1 94 ? -9.515 7.528 30.441 1.00 91.12 94 GLU A N 1
ATOM 666 C CA . GLU A 1 94 ? -10.284 7.103 29.271 1.00 91.12 94 GLU A CA 1
ATOM 667 C C . GLU A 1 94 ? -9.397 6.973 28.026 1.00 91.12 94 GLU A C 1
ATOM 669 O O . GLU A 1 94 ? -8.574 7.851 27.740 1.00 91.12 94 GLU A O 1
ATOM 674 N N . TYR A 1 95 ? -9.624 5.909 27.257 1.00 91.81 95 TYR A N 1
ATOM 675 C CA . TYR A 1 95 ? -8.942 5.616 25.998 1.00 91.81 95 TYR A CA 1
ATOM 676 C C . TYR A 1 95 ? -9.942 5.313 24.878 1.00 91.81 95 TYR A C 1
ATOM 678 O O . TYR A 1 95 ? -10.996 4.721 25.121 1.00 91.81 95 TYR A O 1
ATOM 686 N N . TRP A 1 96 ? -9.576 5.676 23.646 1.00 92.38 96 TRP A N 1
ATOM 687 C CA . TRP A 1 96 ? -10.396 5.526 22.439 1.00 92.38 96 TRP A CA 1
ATOM 688 C C . TRP A 1 96 ? -9.628 4.740 21.364 1.00 92.38 96 TRP A C 1
ATOM 690 O O . TRP A 1 96 ? -8.969 5.346 20.516 1.00 92.38 96 TRP A O 1
ATOM 700 N N . PRO A 1 97 ? -9.672 3.395 21.386 1.00 91.81 97 PRO A N 1
ATOM 701 C CA . PRO A 1 97 ? -8.786 2.559 20.574 1.00 91.81 97 PRO A CA 1
ATOM 702 C C . PRO A 1 97 ? -9.017 2.626 19.058 1.00 91.81 97 PRO A C 1
ATOM 704 O O . PRO A 1 97 ? -8.205 2.077 18.323 1.00 91.81 97 PRO A O 1
ATOM 707 N N . PHE A 1 98 ? -10.084 3.284 18.593 1.00 92.06 98 PHE A N 1
ATOM 708 C CA . PHE A 1 98 ? -10.412 3.430 17.168 1.00 92.06 98 PHE A CA 1
ATOM 709 C C . PHE A 1 98 ? -10.411 4.889 16.682 1.00 92.06 98 PHE A C 1
ATOM 711 O O . PHE A 1 98 ? -10.773 5.152 15.535 1.00 92.06 98 PHE A O 1
ATOM 718 N N . ALA A 1 99 ? -10.042 5.854 17.537 1.00 85.88 99 ALA A N 1
ATOM 719 C CA . ALA A 1 99 ? -10.219 7.285 17.264 1.00 85.88 99 ALA A CA 1
ATOM 720 C C . ALA A 1 99 ? -9.525 7.756 15.978 1.00 85.88 99 ALA A C 1
ATOM 722 O O . ALA A 1 99 ? -10.046 8.627 15.285 1.00 85.88 99 ALA A O 1
ATOM 723 N N . GLU A 1 100 ? -8.391 7.147 15.629 1.00 82.31 100 GLU A N 1
ATOM 724 C CA . GLU A 1 100 ? -7.572 7.507 14.467 1.00 82.31 100 GLU A CA 1
ATOM 725 C C . GLU A 1 100 ? -7.960 6.739 13.183 1.00 82.31 100 GLU A C 1
ATOM 727 O O . GLU A 1 100 ? -7.259 6.831 12.183 1.00 82.31 100 GLU A O 1
ATOM 732 N N . ALA A 1 101 ? -9.110 6.043 13.173 1.00 83.81 101 ALA A N 1
ATOM 733 C CA . ALA A 1 101 ? -9.529 5.122 12.101 1.00 83.81 101 ALA A CA 1
ATOM 734 C C . ALA A 1 101 ? -8.559 3.952 11.869 1.00 83.81 101 ALA A C 1
ATOM 736 O O . ALA A 1 101 ? -8.558 3.349 10.804 1.00 83.81 101 ALA A O 1
ATOM 737 N N . ASP A 1 102 ? -7.802 3.602 12.903 1.00 87.06 102 ASP A N 1
ATOM 738 C CA . ASP A 1 102 ? -7.020 2.375 13.010 1.00 87.06 102 ASP A CA 1
ATOM 739 C C . ASP A 1 102 ? -7.129 1.846 14.450 1.00 87.06 102 ASP A C 1
ATOM 741 O O . ASP A 1 102 ? -7.648 2.533 15.337 1.00 87.06 102 ASP A O 1
ATOM 745 N N . ILE A 1 103 ? -6.666 0.621 14.691 1.00 89.44 103 ILE A N 1
ATOM 746 C CA . ILE A 1 103 ? -6.692 -0.046 15.991 1.00 89.44 103 ILE A CA 1
ATOM 747 C C . ILE A 1 103 ? -5.376 0.222 16.722 1.00 89.44 103 ILE A C 1
ATOM 749 O O . ILE A 1 103 ? -4.409 -0.532 16.604 1.00 89.44 103 ILE A O 1
ATOM 753 N N . VAL A 1 104 ? -5.356 1.276 17.539 1.00 86.81 104 VAL A N 1
ATOM 754 C CA . VAL A 1 104 ? -4.133 1.696 18.252 1.00 86.81 104 VAL A CA 1
ATOM 755 C C . VAL A 1 104 ? -3.790 0.808 19.454 1.00 86.81 104 VAL A C 1
ATOM 757 O O . VAL A 1 104 ? -2.629 0.716 19.845 1.00 86.81 104 VAL A O 1
ATOM 760 N N . ASP A 1 105 ? -4.779 0.130 20.051 1.00 90.25 105 ASP A N 1
ATOM 761 C CA . ASP A 1 105 ? -4.560 -0.828 21.140 1.00 90.25 105 ASP A CA 1
ATOM 762 C C . ASP A 1 105 ? -5.532 -2.013 21.053 1.00 90.25 105 ASP A C 1
ATOM 764 O O . ASP A 1 105 ? -6.747 -1.906 21.247 1.00 90.25 105 ASP A O 1
ATOM 768 N N . TRP A 1 106 ? -4.957 -3.184 20.799 1.00 92.12 106 TRP A N 1
ATOM 769 C CA . TRP A 1 106 ? -5.682 -4.435 20.608 1.00 92.12 106 TRP A CA 1
ATOM 770 C C . TRP A 1 106 ? -6.272 -5.015 21.892 1.00 92.12 106 TRP A C 1
ATOM 772 O O . TRP A 1 106 ? -7.285 -5.707 21.832 1.00 92.12 106 TRP A O 1
ATOM 782 N N . THR A 1 107 ? -5.679 -4.738 23.053 1.00 93.12 107 THR A N 1
ATOM 783 C CA . THR A 1 107 ? -6.211 -5.197 24.346 1.00 93.12 107 THR A CA 1
ATOM 784 C C . THR A 1 107 ? -7.485 -4.431 24.684 1.00 93.12 107 THR A C 1
ATOM 786 O O . THR A 1 107 ? -8.469 -5.018 25.141 1.00 93.12 107 THR A O 1
ATOM 789 N N . GLN A 1 108 ? -7.481 -3.128 24.406 1.00 94.38 108 GLN A N 1
ATOM 790 C CA . GLN A 1 108 ? -8.632 -2.245 24.580 1.00 94.38 108 GLN A CA 1
ATOM 791 C C . GLN A 1 108 ? -9.750 -2.588 23.585 1.00 94.38 108 GLN A C 1
ATOM 793 O O . GLN A 1 108 ? -10.906 -2.740 23.984 1.00 94.38 108 GLN A O 1
ATOM 798 N N . ALA A 1 109 ? -9.405 -2.802 22.311 1.00 95.81 109 ALA A N 1
ATOM 799 C CA . ALA A 1 109 ? -10.347 -3.277 21.298 1.00 95.81 109 ALA A CA 1
ATOM 800 C C . ALA A 1 109 ? -10.955 -4.646 21.672 1.00 95.81 109 ALA A C 1
ATOM 802 O O . ALA A 1 109 ? -12.169 -4.838 21.571 1.00 95.81 109 ALA A O 1
ATOM 803 N N . GLU A 1 110 ? -10.146 -5.579 22.197 1.00 96.19 110 GLU 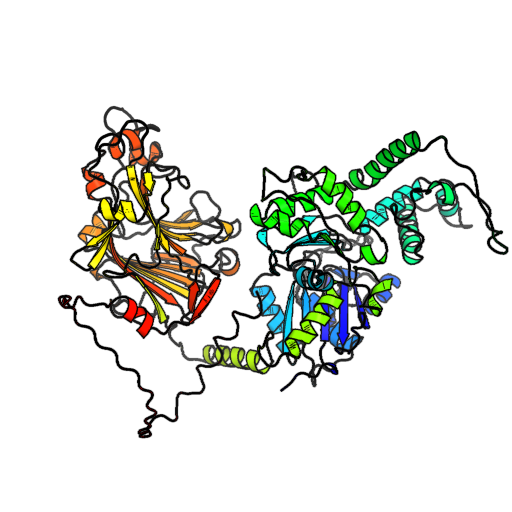A N 1
ATOM 804 C CA . GLU A 1 110 ? -10.629 -6.873 22.695 1.00 96.19 110 GLU A CA 1
ATOM 805 C C . GLU A 1 110 ? -11.627 -6.700 23.853 1.00 96.19 110 GLU A C 1
ATOM 807 O O . GLU A 1 110 ? -12.644 -7.397 23.889 1.00 96.19 110 GLU A O 1
ATOM 812 N N . ALA A 1 111 ? -11.377 -5.780 24.792 1.00 96.62 111 ALA A N 1
ATOM 813 C CA . ALA A 1 111 ? -12.285 -5.500 25.909 1.00 96.62 111 ALA A CA 1
ATOM 814 C C . ALA A 1 111 ? -13.651 -4.995 25.424 1.00 96.62 111 ALA A C 1
ATOM 816 O O . ALA A 1 111 ? -14.691 -5.501 25.861 1.00 96.62 111 ALA A O 1
ATOM 817 N N . LEU A 1 112 ? -13.644 -4.064 24.468 1.00 98.06 112 LEU A N 1
ATOM 818 C CA . LEU A 1 112 ? -14.849 -3.518 23.848 1.00 98.06 112 LEU A CA 1
ATOM 819 C C . LEU A 1 112 ? -15.664 -4.600 23.134 1.00 98.06 112 LEU A C 1
ATOM 821 O O . LEU A 1 112 ? -16.847 -4.789 23.428 1.00 98.06 112 LEU A O 1
ATOM 825 N N . TRP A 1 113 ? -15.035 -5.366 22.243 1.00 98.06 113 TRP A N 1
ATOM 826 C CA . TRP A 1 113 ? -15.736 -6.412 21.501 1.00 98.06 113 TRP A CA 1
ATOM 827 C C . TRP A 1 113 ? -16.210 -7.560 22.394 1.00 98.06 113 TRP A C 1
ATOM 829 O O . TRP A 1 113 ? -17.309 -8.070 22.179 1.00 98.06 113 TRP A O 1
ATOM 839 N N . LYS A 1 114 ? -15.476 -7.924 23.456 1.00 96.56 114 LYS A N 1
ATOM 840 C CA . LYS A 1 114 ? -15.979 -8.881 24.460 1.00 96.56 114 LYS A CA 1
ATOM 841 C C . LYS A 1 114 ? -17.216 -8.372 25.175 1.00 96.56 114 LYS A C 1
ATOM 843 O O . LYS A 1 114 ? -18.156 -9.145 25.357 1.00 96.56 114 LYS A O 1
ATOM 848 N N . HIS A 1 115 ? -17.213 -7.108 25.592 1.00 97.00 115 HIS A N 1
ATOM 849 C CA . HIS A 1 115 ? -18.368 -6.510 26.247 1.00 97.00 115 HIS A CA 1
ATOM 850 C C . HIS A 1 115 ? -19.591 -6.572 25.324 1.00 97.00 115 HIS A C 1
ATOM 852 O O . HIS A 1 115 ? -20.653 -7.041 25.728 1.00 97.00 115 HIS A O 1
ATOM 858 N N . VAL A 1 116 ? -19.431 -6.194 24.056 1.00 97.81 116 VAL A N 1
ATOM 859 C CA . VAL A 1 116 ? -20.526 -6.218 23.079 1.00 97.81 116 VAL A CA 1
ATOM 860 C C . VAL A 1 116 ? -21.010 -7.645 22.795 1.00 97.81 116 VAL A C 1
ATOM 862 O O . VAL A 1 116 ? -22.201 -7.925 22.915 1.00 97.81 116 VAL A O 1
ATOM 865 N N . LEU A 1 117 ? -20.112 -8.575 22.466 1.00 97.25 117 LEU A N 1
ATOM 866 C CA . LEU A 1 117 ? -20.494 -9.931 22.057 1.00 97.25 117 LEU A CA 1
ATOM 867 C C . LEU A 1 117 ? -21.016 -10.782 23.225 1.00 97.25 117 LEU A C 1
ATOM 869 O O . LEU A 1 117 ? -22.009 -11.492 23.077 1.00 97.25 117 LEU A O 1
ATOM 873 N N . PHE A 1 118 ? -20.358 -10.736 24.384 1.00 95.94 118 PHE A N 1
ATOM 874 C CA . PHE A 1 118 ? -20.619 -11.682 25.474 1.00 95.94 118 PHE A CA 1
ATOM 875 C C . PHE A 1 118 ? -21.437 -11.085 26.618 1.00 95.94 118 PHE A C 1
ATOM 877 O O . PHE A 1 118 ? -22.223 -11.807 27.232 1.00 95.94 118 PHE A O 1
ATOM 884 N N . THR A 1 119 ? -21.301 -9.785 26.892 1.00 95.31 119 THR A N 1
ATOM 885 C CA . THR A 1 119 ? -22.081 -9.124 27.949 1.00 95.31 119 THR A CA 1
ATOM 886 C C . THR A 1 119 ? -23.402 -8.590 27.413 1.00 95.31 119 THR A C 1
ATOM 888 O O . THR A 1 119 ? -24.426 -8.849 28.033 1.00 95.31 119 THR A O 1
ATOM 891 N N . GLN A 1 120 ? -23.400 -7.895 26.271 1.00 96.94 120 GLN A N 1
ATOM 892 C CA . GLN A 1 120 ? -24.597 -7.236 25.731 1.00 96.94 120 GLN A CA 1
ATOM 893 C C . GLN A 1 120 ? -25.436 -8.161 24.838 1.00 96.94 120 GLN A C 1
ATOM 895 O O . GLN A 1 120 ? -26.637 -8.293 25.041 1.00 96.94 120 GLN A O 1
ATOM 900 N N . LEU A 1 121 ? -24.817 -8.858 23.877 1.00 96.25 121 LEU A N 1
ATOM 901 C CA . LEU A 1 121 ? -25.524 -9.830 23.024 1.00 96.25 121 LEU A CA 1
ATOM 902 C C . LEU A 1 121 ? -25.694 -11.212 23.674 1.00 96.25 121 LEU A C 1
ATOM 904 O O . LEU A 1 121 ? -26.322 -12.094 23.090 1.00 96.25 121 LEU A O 1
ATOM 908 N N . HIS A 1 122 ? -25.139 -11.409 24.874 1.00 95.38 122 HIS A N 1
ATOM 909 C CA . HIS A 1 122 ? -25.222 -12.652 25.649 1.00 95.38 122 HIS A CA 1
ATOM 910 C C . HIS A 1 122 ? -24.770 -13.914 24.888 1.00 95.38 122 HIS A C 1
ATOM 912 O O . HIS A 1 122 ? -25.222 -15.027 25.184 1.00 95.38 122 HIS A O 1
ATOM 918 N N . LEU A 1 123 ? -23.861 -13.768 23.917 1.00 94.00 123 LEU A N 1
ATOM 919 C CA . LEU A 1 123 ? -23.296 -14.909 23.204 1.00 94.00 123 LEU A CA 1
ATOM 920 C C . LEU A 1 123 ? -22.379 -15.702 24.134 1.00 94.00 123 LEU A C 1
ATOM 922 O O . LEU A 1 123 ? -21.724 -15.170 25.031 1.00 94.00 123 LEU A O 1
ATOM 926 N N . ARG A 1 124 ? -22.308 -17.013 23.915 1.00 90.19 124 ARG A N 1
ATOM 927 C CA . ARG A 1 124 ? -21.445 -17.897 24.702 1.00 90.19 124 ARG A CA 1
ATOM 928 C C . ARG A 1 124 ? -20.227 -18.267 23.885 1.00 90.19 124 ARG A C 1
ATOM 930 O O . ARG A 1 124 ? -20.335 -19.068 22.965 1.00 90.19 124 ARG A O 1
ATOM 937 N N . ARG A 1 125 ? -19.051 -17.774 24.281 1.00 87.69 125 ARG A N 1
ATOM 938 C CA . ARG A 1 125 ? -17.778 -18.086 23.607 1.00 87.69 125 ARG A CA 1
ATOM 939 C C . ARG A 1 125 ? -17.571 -19.589 23.376 1.00 87.69 125 ARG A C 1
ATOM 941 O O . ARG A 1 125 ? -17.130 -19.985 22.305 1.00 87.69 125 ARG A O 1
ATOM 948 N N . THR A 1 126 ? -17.885 -20.441 24.354 1.00 81.56 126 THR A N 1
ATOM 949 C CA . THR A 1 126 ? -17.692 -21.904 24.258 1.00 81.56 126 THR A CA 1
ATOM 950 C C . THR A 1 126 ? -18.647 -22.598 23.283 1.00 81.56 126 THR A C 1
ATOM 952 O O . THR A 1 126 ? -18.367 -23.714 22.860 1.00 81.56 126 THR A O 1
ATOM 955 N N . GLN A 1 127 ? -19.749 -21.944 22.912 1.00 83.31 127 GLN A N 1
ATOM 956 C CA . GLN A 1 127 ? -20.791 -22.434 22.002 1.00 83.31 127 GLN A CA 1
ATOM 957 C C . GLN A 1 127 ? -21.068 -21.384 20.915 1.00 83.31 127 GLN A C 1
ATOM 959 O O . GLN A 1 127 ? -22.215 -21.111 20.570 1.00 83.31 127 GLN A O 1
ATOM 964 N N . MET A 1 128 ? -20.010 -20.728 20.433 1.00 88.69 128 MET A N 1
ATOM 965 C CA . MET A 1 128 ? -20.124 -19.627 19.485 1.00 88.69 128 MET A CA 1
ATOM 966 C C . MET A 1 128 ? -20.400 -20.179 18.080 1.00 88.69 128 MET A C 1
ATOM 968 O O . MET A 1 128 ? -19.491 -20.540 17.338 1.00 88.69 128 MET A O 1
ATOM 972 N N . GLU A 1 129 ? -21.684 -20.278 17.740 1.00 88.12 129 GLU A N 1
ATOM 973 C CA . GLU A 1 129 ? -22.173 -20.713 16.421 1.00 88.12 129 GLU A CA 1
ATOM 974 C C . GLU A 1 129 ? -22.386 -19.537 15.454 1.00 88.12 129 GLU A C 1
ATOM 976 O O . GLU A 1 129 ? -22.667 -19.736 14.274 1.00 88.12 129 GLU A O 1
ATOM 981 N N . SER A 1 130 ? -22.239 -18.309 15.952 1.00 93.75 130 SER A N 1
ATOM 982 C CA . SER A 1 130 ? -22.463 -17.084 15.198 1.00 93.75 130 SER A CA 1
ATOM 983 C C . SER A 1 130 ? -21.315 -16.768 14.249 1.00 93.75 130 SER A C 1
ATOM 985 O O . SER A 1 130 ? -20.146 -16.757 14.651 1.00 93.75 130 SER A O 1
ATOM 987 N N . ALA A 1 131 ? -21.659 -16.454 13.001 1.00 94.50 131 ALA A N 1
ATOM 988 C CA . ALA A 1 131 ? -20.766 -15.748 12.094 1.00 94.50 131 ALA A CA 1
ATOM 989 C C . ALA A 1 131 ? -20.899 -14.238 12.303 1.00 94.50 131 ALA A C 1
ATOM 991 O O . ALA A 1 131 ? -21.996 -13.759 12.585 1.00 94.50 131 ALA A O 1
ATOM 992 N N . VAL A 1 132 ? -19.799 -13.501 12.181 1.00 97.38 132 VAL A N 1
ATOM 993 C CA . VAL A 1 132 ? -19.761 -12.050 12.385 1.00 97.38 132 VAL A CA 1
ATOM 994 C C . VAL A 1 132 ? -19.366 -11.370 11.078 1.00 97.38 132 VAL A C 1
ATOM 996 O O . VAL A 1 132 ? -18.331 -11.714 10.512 1.00 97.38 132 VAL A O 1
ATOM 999 N N . LEU A 1 133 ? -20.157 -10.395 10.623 1.00 97.81 133 LEU A N 1
ATOM 1000 C CA . LEU A 1 133 ? -19.695 -9.405 9.647 1.00 97.81 133 LEU A CA 1
ATOM 1001 C C . LEU A 1 133 ? -19.356 -8.116 10.398 1.00 97.81 133 LEU A C 1
ATOM 1003 O O . LEU A 1 133 ? -20.238 -7.507 11.011 1.00 97.81 133 LEU A O 1
ATOM 1007 N N . LEU A 1 134 ? -18.077 -7.747 10.380 1.00 98.31 134 LEU A N 1
ATOM 1008 C CA . LEU A 1 134 ? -17.551 -6.547 11.018 1.00 98.31 134 LEU A CA 1
ATOM 1009 C C . LEU A 1 134 ? -17.435 -5.420 9.990 1.00 98.31 134 LEU A C 1
ATOM 1011 O O . LEU A 1 134 ? -16.638 -5.533 9.065 1.00 98.31 134 LEU A O 1
ATOM 1015 N N . SER A 1 135 ? -18.156 -4.316 10.185 1.00 97.38 135 SER A N 1
ATOM 1016 C CA . SER A 1 135 ? -17.823 -3.049 9.535 1.00 97.38 135 SER A CA 1
ATOM 1017 C C . SER A 1 135 ? -16.884 -2.211 10.390 1.00 97.38 135 SER A C 1
ATOM 1019 O O . SER A 1 135 ? -17.156 -1.960 11.566 1.00 97.38 135 SER A O 1
ATOM 1021 N N . ILE A 1 136 ? -15.775 -1.770 9.802 1.00 95.94 136 ILE A N 1
ATOM 1022 C CA . ILE A 1 136 ? -14.700 -1.022 10.474 1.00 95.94 136 ILE A CA 1
ATOM 1023 C C . ILE A 1 136 ? -14.171 0.093 9.545 1.00 95.94 136 ILE A C 1
ATOM 1025 O O . ILE A 1 136 ? -14.451 0.028 8.342 1.00 95.94 136 ILE A O 1
ATOM 1029 N N . PRO A 1 137 ? -13.523 1.172 10.047 1.00 92.69 137 PRO A N 1
ATOM 1030 C CA . PRO A 1 137 ? -12.955 2.189 9.168 1.00 92.69 137 PRO A CA 1
ATOM 1031 C C . PRO A 1 137 ? -12.053 1.576 8.082 1.00 92.69 137 PRO A C 1
ATOM 1033 O O . PRO A 1 137 ? -11.431 0.546 8.335 1.00 92.69 137 PRO A O 1
ATOM 1036 N N . PRO A 1 138 ? -12.038 2.167 6.877 1.00 88.88 138 PRO A N 1
ATOM 1037 C CA . PRO A 1 138 ? -11.395 1.579 5.708 1.00 88.88 138 PRO A CA 1
ATOM 1038 C C . PRO A 1 138 ? -9.875 1.777 5.706 1.00 88.88 138 PRO A C 1
ATOM 1040 O O . PRO A 1 138 ? -9.340 2.532 6.519 1.00 88.88 138 PRO A O 1
ATOM 1043 N N . CYS A 1 139 ? -9.209 1.193 4.704 1.00 82.38 139 CYS A N 1
ATOM 1044 C CA . CYS A 1 139 ? -7.774 1.359 4.443 1.00 82.38 139 CYS A CA 1
ATOM 1045 C C . CYS A 1 139 ? -6.887 0.909 5.617 1.00 82.38 139 CYS A C 1
ATOM 1047 O O . CYS A 1 139 ? -5.846 1.514 5.879 1.00 82.38 139 CYS A O 1
ATOM 1049 N N . LEU A 1 140 ? -7.308 -0.136 6.336 1.00 84.81 140 LEU A N 1
ATOM 1050 C CA . LEU A 1 140 ? -6.484 -0.752 7.374 1.00 84.81 140 LEU A CA 1
ATOM 1051 C C . LEU A 1 140 ? -5.324 -1.514 6.731 1.00 84.81 140 LEU A C 1
ATOM 1053 O O . LEU A 1 140 ? -5.440 -2.032 5.618 1.00 84.81 140 LEU A O 1
ATOM 1057 N N . SER A 1 141 ? -4.204 -1.612 7.447 1.00 81.31 141 SER A N 1
ATOM 1058 C CA . SER A 1 141 ? -3.086 -2.434 6.992 1.00 81.31 141 SER A CA 1
ATOM 1059 C C . SER A 1 141 ? -3.495 -3.907 6.906 1.00 81.31 141 SER A C 1
ATOM 1061 O O . SER A 1 141 ? -4.387 -4.384 7.622 1.00 81.31 141 SER A O 1
ATOM 1063 N N . ARG A 1 142 ? -2.801 -4.663 6.052 1.00 79.94 142 ARG A N 1
ATOM 1064 C CA . ARG A 1 142 ? -2.979 -6.115 5.962 1.00 79.94 142 ARG A CA 1
ATOM 1065 C C . ARG A 1 142 ? -2.786 -6.796 7.322 1.00 79.94 142 ARG A C 1
ATOM 1067 O O . ARG A 1 142 ? -3.615 -7.620 7.699 1.00 79.94 142 ARG A O 1
ATOM 1074 N N . ASP A 1 143 ? -1.774 -6.389 8.086 1.00 79.38 143 ASP A N 1
ATOM 1075 C CA . ASP A 1 143 ? -1.514 -6.895 9.441 1.00 79.38 143 ASP A CA 1
ATOM 1076 C C . ASP A 1 143 ? -2.711 -6.669 10.374 1.00 79.38 143 ASP A C 1
ATOM 1078 O O . ASP A 1 143 ? -3.081 -7.547 11.159 1.00 79.38 143 ASP A O 1
ATOM 1082 N N . THR A 1 144 ? -3.365 -5.508 10.271 1.00 83.12 144 THR A N 1
ATOM 1083 C CA . THR A 1 144 ? -4.584 -5.216 11.027 1.00 83.12 144 THR A CA 1
ATOM 1084 C C . THR A 1 144 ? -5.730 -6.140 10.604 1.00 83.12 144 THR A C 1
ATOM 1086 O O . THR A 1 144 ? -6.408 -6.697 11.473 1.00 83.12 144 THR A O 1
ATOM 1089 N N . TYR A 1 145 ? -5.933 -6.392 9.307 1.00 87.19 145 TYR A N 1
ATOM 1090 C CA . TYR A 1 145 ? -6.939 -7.359 8.845 1.00 87.19 145 TYR A CA 1
ATOM 1091 C C . TYR A 1 145 ? -6.648 -8.795 9.318 1.00 87.19 145 TYR A C 1
ATOM 1093 O O . TYR A 1 145 ? -7.555 -9.493 9.788 1.00 87.19 145 TYR A O 1
ATOM 1101 N N . GLU A 1 146 ? -5.391 -9.236 9.265 1.00 87.31 146 GLU A N 1
ATOM 1102 C CA . GLU A 1 146 ? -4.972 -10.561 9.736 1.00 87.31 146 GLU A CA 1
ATOM 1103 C C . GLU A 1 146 ? -5.173 -10.704 11.250 1.00 87.31 146 GLU A C 1
ATOM 1105 O O . GLU A 1 146 ? -5.736 -11.699 11.719 1.00 87.31 146 GLU A O 1
ATOM 1110 N N . ARG A 1 147 ? -4.817 -9.678 12.028 1.00 89.94 147 ARG A N 1
ATOM 1111 C CA . ARG A 1 147 ? -4.980 -9.671 13.486 1.00 89.94 147 ARG A CA 1
ATOM 1112 C C . ARG A 1 147 ? -6.439 -9.554 13.928 1.00 89.94 147 ARG A C 1
ATOM 1114 O O . ARG A 1 147 ? -6.815 -10.155 14.939 1.00 89.94 147 ARG A O 1
ATOM 1121 N N . LEU A 1 148 ? -7.288 -8.861 13.164 1.00 94.62 148 LEU A N 1
ATOM 1122 C CA . LEU A 1 148 ? -8.746 -8.924 13.317 1.00 94.62 148 LEU A CA 1
ATOM 1123 C C . LEU A 1 148 ? -9.231 -10.365 13.147 1.00 94.62 148 LEU A C 1
ATOM 1125 O O . LEU A 1 148 ? -9.887 -10.903 14.038 1.00 94.62 148 LEU A O 1
ATOM 1129 N N . CYS A 1 149 ? -8.858 -11.015 12.044 1.00 92.81 149 CYS A N 1
ATOM 1130 C CA . CYS A 1 149 ? -9.235 -12.399 11.769 1.00 92.81 149 CYS A CA 1
ATOM 1131 C C . CYS A 1 149 ? -8.786 -13.340 12.900 1.00 92.81 149 CYS A C 1
ATOM 1133 O O . CYS A 1 149 ? -9.607 -14.066 13.473 1.00 92.81 149 CYS A O 1
ATOM 1135 N N . GLN A 1 150 ? -7.517 -13.240 13.306 1.00 91.75 150 GLN A N 1
ATOM 1136 C CA . GLN A 1 150 ? -6.958 -13.996 14.422 1.00 91.75 150 GLN A CA 1
ATOM 1137 C C . GLN A 1 150 ? -7.766 -13.786 15.704 1.00 91.75 150 GLN A C 1
ATOM 1139 O O . GLN A 1 150 ? -8.168 -14.745 16.364 1.00 91.75 150 GLN A O 1
ATOM 1144 N N . MET A 1 151 ? -8.045 -12.536 16.071 1.00 94.38 151 MET A N 1
ATOM 1145 C CA . MET A 1 151 ? -8.771 -12.234 17.297 1.00 94.38 151 MET A CA 1
ATOM 1146 C C . MET A 1 151 ? -10.198 -12.786 17.276 1.00 94.38 151 MET A C 1
ATOM 1148 O O . MET A 1 151 ? -10.631 -13.412 18.249 1.00 94.38 151 MET A O 1
ATOM 1152 N N . PHE A 1 152 ? -10.929 -12.617 16.177 1.00 96.62 152 PHE A N 1
ATOM 1153 C CA . PHE A 1 152 ? -12.301 -13.105 16.089 1.00 96.62 152 PHE A CA 1
ATOM 1154 C C . PHE A 1 152 ? -12.371 -14.640 16.130 1.00 96.62 152 PHE A C 1
ATOM 1156 O O . PHE A 1 152 ? -13.230 -15.191 16.829 1.00 96.62 152 PHE A O 1
ATOM 1163 N N . PHE A 1 153 ? -11.435 -15.358 15.504 1.00 94.75 153 PHE A N 1
ATOM 1164 C CA . PHE A 1 153 ? -11.400 -16.821 15.592 1.00 94.75 153 PHE A CA 1
ATOM 1165 C C . PHE A 1 153 ? -10.836 -17.351 16.912 1.00 94.75 153 PHE A C 1
ATOM 1167 O O . PHE A 1 153 ? -11.441 -18.229 17.524 1.00 94.75 153 PHE A O 1
ATOM 1174 N N . GLU A 1 154 ? -9.713 -16.837 17.402 1.00 92.56 154 GLU A N 1
ATOM 1175 C CA . GLU A 1 154 ? -9.025 -17.414 18.565 1.00 92.56 154 GLU A CA 1
ATOM 1176 C C . GLU A 1 154 ? -9.571 -16.878 19.893 1.00 92.56 154 GLU A C 1
ATOM 1178 O O . GLU A 1 154 ? -9.779 -17.618 20.867 1.00 92.56 154 GLU A O 1
ATOM 1183 N N . ARG A 1 155 ? -9.840 -15.571 19.955 1.00 93.25 155 ARG A N 1
ATOM 1184 C CA . ARG A 1 155 ? -10.307 -14.903 21.176 1.00 93.25 155 ARG A CA 1
ATOM 1185 C C . ARG A 1 155 ? -11.822 -14.927 21.281 1.00 93.25 155 ARG A C 1
ATOM 1187 O O . ARG A 1 155 ? -12.318 -15.105 22.394 1.00 93.25 155 ARG A O 1
ATOM 1194 N N . PHE A 1 156 ? -12.554 -14.817 20.172 1.00 95.38 156 PHE A N 1
ATOM 1195 C CA . PHE A 1 156 ? -14.025 -14.808 20.198 1.00 95.38 156 PHE A CA 1
ATOM 1196 C C . PHE A 1 156 ? -14.682 -16.106 19.727 1.00 95.38 156 PHE A C 1
ATOM 1198 O O . PHE A 1 156 ? -15.844 -16.334 20.059 1.00 95.38 156 PHE A O 1
ATOM 1205 N N . ASN A 1 157 ? -13.924 -17.009 19.098 1.00 94.06 157 ASN A N 1
ATOM 1206 C CA . ASN A 1 157 ? -14.379 -18.341 18.696 1.00 94.06 157 ASN A CA 1
ATOM 1207 C C . ASN A 1 157 ? -15.515 -18.336 17.654 1.00 94.06 157 ASN A C 1
ATOM 1209 O O . ASN A 1 157 ? -16.315 -19.269 17.637 1.00 94.06 157 ASN A O 1
ATOM 1213 N N . VAL A 1 158 ? -15.598 -17.312 16.796 1.00 95.31 158 VAL A N 1
ATOM 1214 C CA . VAL A 1 158 ? -16.680 -17.173 15.801 1.00 95.31 158 VAL A CA 1
ATOM 1215 C C . VAL A 1 158 ? -16.742 -18.346 14.813 1.00 95.31 158 VAL A C 1
ATOM 1217 O O . VAL A 1 158 ? -15.732 -18.984 14.505 1.00 95.31 158 VAL A O 1
ATOM 1220 N N . ALA A 1 159 ? -17.937 -18.637 14.294 1.00 92.44 159 ALA A N 1
ATOM 1221 C CA . ALA A 1 159 ? -18.141 -19.696 13.301 1.00 92.44 159 ALA A CA 1
ATOM 1222 C C . ALA A 1 159 ? -17.715 -19.273 11.884 1.00 92.44 159 ALA A C 1
ATOM 1224 O O . ALA A 1 159 ? -17.275 -20.101 11.079 1.00 92.44 159 ALA A O 1
ATOM 1225 N N . GLY A 1 160 ? -17.812 -17.976 11.602 1.00 93.12 160 GLY A N 1
ATOM 1226 C CA . GLY A 1 160 ? -17.326 -17.336 10.390 1.00 93.12 160 GLY A CA 1
ATOM 1227 C C . GLY A 1 160 ? -17.086 -15.851 10.627 1.00 93.12 160 GLY A C 1
ATOM 1228 O O . GLY A 1 160 ? -17.657 -15.269 11.550 1.00 93.12 160 GLY A O 1
ATOM 1229 N N . PHE A 1 161 ? -16.226 -15.256 9.817 1.00 96.00 161 PHE A N 1
ATOM 1230 C CA . PHE A 1 161 ? -15.820 -13.871 9.945 1.00 96.00 161 PHE A CA 1
ATOM 1231 C C . PHE A 1 161 ? -15.696 -13.229 8.566 1.00 96.00 161 PHE A C 1
ATOM 1233 O O . PHE A 1 161 ? -15.092 -13.805 7.661 1.00 96.00 161 PHE A O 1
ATOM 1240 N N . GLY A 1 162 ? -16.288 -12.052 8.417 1.00 94.88 162 GLY A N 1
ATOM 1241 C CA . GLY A 1 162 ? -16.108 -11.180 7.265 1.00 94.88 162 GLY A CA 1
ATOM 1242 C C . GLY A 1 162 ? -15.836 -9.758 7.735 1.00 94.88 162 GLY A C 1
ATOM 1243 O O . GLY A 1 162 ? -16.239 -9.378 8.839 1.00 94.88 162 GLY A O 1
ATOM 1244 N N . ILE A 1 163 ? -15.186 -8.979 6.880 1.00 95.69 163 ILE A N 1
ATOM 1245 C CA . ILE A 1 163 ? -14.893 -7.568 7.118 1.00 95.69 163 ILE A CA 1
ATOM 1246 C C . ILE A 1 163 ? -15.496 -6.766 5.969 1.00 95.69 163 ILE A C 1
ATOM 1248 O O . ILE A 1 163 ? -15.509 -7.229 4.832 1.00 95.69 163 ILE A O 1
ATOM 1252 N N . LEU A 1 164 ? -16.041 -5.599 6.283 1.00 95.19 164 LEU A N 1
ATOM 1253 C CA . LEU A 1 164 ? -16.614 -4.675 5.319 1.00 95.19 164 LEU A CA 1
ATOM 1254 C C . LEU A 1 164 ? -16.143 -3.261 5.644 1.00 95.19 164 LEU A C 1
ATOM 1256 O O . LEU A 1 164 ? -16.282 -2.795 6.774 1.00 95.19 164 LEU A O 1
ATOM 1260 N N . ASP A 1 165 ? -15.637 -2.544 4.656 1.00 95.19 165 ASP A N 1
ATOM 1261 C CA . ASP A 1 165 ? -15.288 -1.145 4.854 1.00 95.19 165 ASP A CA 1
ATOM 1262 C C . ASP A 1 165 ? -16.553 -0.326 5.146 1.00 95.19 165 ASP A C 1
ATOM 1264 O O . ASP A 1 165 ? -17.523 -0.339 4.381 1.00 95.19 165 ASP A O 1
ATOM 1268 N N . ARG A 1 166 ? -16.558 0.411 6.264 1.00 94.94 166 ARG A N 1
ATOM 1269 C CA . ARG A 1 166 ? -17.689 1.271 6.665 1.00 94.94 166 ARG A CA 1
ATOM 1270 C C . ARG A 1 166 ? -18.249 2.162 5.549 1.00 94.94 166 ARG A C 1
ATOM 1272 O O . ARG A 1 166 ? -19.472 2.158 5.401 1.00 94.94 166 ARG A O 1
ATOM 1279 N N . PRO A 1 167 ? -17.447 2.919 4.766 1.00 95.25 167 PRO A N 1
ATOM 1280 C CA . PRO A 1 167 ? -18.007 3.765 3.711 1.00 95.25 167 PRO A CA 1
ATOM 1281 C C . PRO A 1 167 ? -18.717 2.953 2.626 1.00 95.25 167 PRO A C 1
ATOM 1283 O O . PRO A 1 167 ? -19.755 3.380 2.129 1.00 95.25 167 PRO A O 1
ATOM 1286 N N . VAL A 1 168 ? -18.226 1.753 2.310 1.00 94.69 168 VAL A N 1
ATOM 1287 C CA . VAL A 1 168 ? -18.875 0.844 1.356 1.00 94.69 168 VAL A CA 1
ATOM 1288 C C . VAL A 1 168 ? -20.204 0.341 1.926 1.00 94.69 168 VAL A C 1
ATOM 1290 O O . VAL A 1 168 ? -21.230 0.400 1.246 1.00 94.69 168 VAL A O 1
ATOM 1293 N N . ALA A 1 169 ? -20.225 -0.054 3.206 1.00 95.06 169 ALA A N 1
ATOM 1294 C CA . ALA A 1 169 ? -21.455 -0.421 3.908 1.00 95.06 169 ALA A CA 1
ATOM 1295 C C . ALA A 1 169 ? -22.495 0.707 3.834 1.00 95.06 169 ALA A C 1
ATOM 1297 O O . ALA A 1 169 ? -23.627 0.497 3.401 1.00 95.06 169 ALA A O 1
ATOM 1298 N N . GLN A 1 170 ? -22.094 1.924 4.205 1.00 95.00 170 GLN A N 1
ATOM 1299 C CA . GLN A 1 170 ? -22.939 3.115 4.161 1.00 95.00 170 GLN A CA 1
ATOM 1300 C C . GLN A 1 170 ? -23.488 3.352 2.755 1.00 95.00 170 GLN A C 1
ATOM 1302 O O . GLN A 1 170 ? -24.698 3.513 2.587 1.00 95.00 170 GLN A O 1
ATOM 1307 N N . PHE A 1 171 ? -22.627 3.320 1.743 1.00 94.12 171 PHE A N 1
ATOM 1308 C CA . PHE A 1 171 ? -23.014 3.600 0.369 1.00 94.12 171 PHE A CA 1
ATOM 1309 C C . PHE A 1 171 ? -24.041 2.601 -0.172 1.00 94.12 171 PHE A C 1
ATOM 1311 O O . PHE A 1 171 ? -25.052 3.017 -0.741 1.00 94.12 171 PHE A O 1
ATOM 1318 N N . TYR A 1 172 ? -23.872 1.301 0.100 1.00 91.50 172 TYR A N 1
ATOM 1319 C CA . TYR A 1 172 ? -24.825 0.267 -0.319 1.00 91.50 172 TYR A CA 1
ATOM 1320 C C . TYR A 1 172 ? -26.243 0.449 0.230 1.00 91.50 172 TYR A C 1
ATOM 1322 O O . TYR A 1 172 ? -27.189 -0.087 -0.344 1.00 91.50 172 TYR A O 1
ATOM 1330 N N . THR A 1 173 ? -26.433 1.236 1.292 1.00 91.50 173 THR A N 1
ATOM 1331 C CA . THR A 1 173 ? -27.786 1.562 1.769 1.00 91.50 173 THR A CA 1
ATOM 1332 C C . THR A 1 173 ? -28.523 2.559 0.890 1.00 91.50 173 THR A C 1
ATOM 1334 O O . THR A 1 173 ? -29.753 2.554 0.877 1.00 91.50 173 THR A O 1
ATOM 1337 N N . ALA A 1 174 ? -27.792 3.418 0.181 1.00 86.88 174 ALA A N 1
ATOM 1338 C CA . ALA A 1 174 ? -28.342 4.560 -0.537 1.00 86.88 174 ALA A CA 1
ATOM 1339 C C . ALA A 1 174 ? -28.417 4.327 -2.059 1.00 86.88 174 ALA A C 1
ATOM 1341 O O . ALA A 1 174 ? -29.141 5.040 -2.765 1.00 86.88 174 ALA A O 1
ATOM 1342 N N . VAL A 1 175 ? -27.714 3.304 -2.562 1.00 79.38 175 VAL A N 1
ATOM 1343 C CA . VAL A 1 175 ? -27.773 2.864 -3.961 1.00 79.38 175 VAL A CA 1
ATOM 1344 C C . VAL A 1 175 ? -29.159 2.293 -4.285 1.00 79.38 175 VAL A C 1
ATOM 1346 O O . VAL A 1 175 ? -29.698 1.433 -3.594 1.00 79.38 175 VAL A O 1
ATOM 1349 N N . ASN A 1 176 ? -29.737 2.754 -5.390 1.00 72.19 176 ASN A N 1
ATOM 1350 C CA . ASN A 1 176 ? -30.934 2.204 -6.018 1.00 72.19 176 ASN A CA 1
ATOM 1351 C C . ASN A 1 176 ? -30.699 2.027 -7.527 1.00 72.19 176 ASN A C 1
ATOM 1353 O O . ASN A 1 176 ? -29.696 2.486 -8.062 1.00 72.19 176 ASN A O 1
ATOM 1357 N N . ALA A 1 177 ? -31.657 1.429 -8.242 1.00 63.97 177 ALA A N 1
ATOM 1358 C CA . ALA A 1 177 ? -31.551 1.173 -9.685 1.00 63.97 177 ALA A CA 1
ATOM 1359 C C . ALA A 1 177 ? -31.247 2.418 -10.557 1.00 63.97 177 ALA A C 1
ATOM 1361 O O . ALA A 1 177 ? -30.853 2.266 -11.708 1.00 63.97 177 ALA A O 1
ATOM 1362 N N . ASN A 1 178 ? -31.430 3.637 -10.030 1.00 61.94 178 ASN A N 1
ATOM 1363 C CA . ASN A 1 178 ? -31.235 4.907 -10.738 1.00 61.94 178 ASN A CA 1
ATOM 1364 C C . ASN A 1 178 ? -30.020 5.718 -10.247 1.00 61.94 178 ASN A C 1
ATOM 1366 O O . ASN A 1 178 ? -29.859 6.872 -10.655 1.00 61.94 178 ASN A O 1
ATOM 1370 N N . SER A 1 179 ? -29.224 5.193 -9.318 1.00 66.44 179 SER A N 1
ATOM 1371 C CA . SER A 1 179 ? -27.979 5.794 -8.829 1.00 66.44 179 SER A CA 1
ATOM 1372 C C . SER A 1 179 ? -26.907 4.726 -8.987 1.00 66.44 179 SER A C 1
ATOM 1374 O O . SER A 1 179 ? -26.990 3.706 -8.311 1.00 66.44 179 SER A O 1
ATOM 1376 N N . GLY A 1 180 ? -25.969 4.901 -9.919 1.00 79.25 180 GLY A N 1
ATOM 1377 C CA . GLY A 1 180 ? -24.908 3.916 -10.147 1.00 79.25 180 GLY A CA 1
ATOM 1378 C C . GLY A 1 180 ? -24.097 3.612 -8.880 1.00 79.25 180 GLY A C 1
ATOM 1379 O O . GLY A 1 180 ? -24.260 4.257 -7.846 1.00 79.25 180 GLY A O 1
ATOM 1380 N N . LEU A 1 181 ? -23.172 2.659 -8.970 1.00 89.75 181 LEU A N 1
ATOM 1381 C CA . LEU A 1 181 ? -22.297 2.270 -7.857 1.00 89.75 181 LEU A CA 1
ATOM 1382 C C . LEU A 1 181 ? -21.151 3.274 -7.613 1.00 89.75 181 LEU A C 1
ATOM 1384 O O . LEU A 1 181 ? -20.087 2.906 -7.137 1.00 89.75 181 LEU A O 1
ATOM 1388 N N . SER A 1 182 ? -21.348 4.547 -7.958 1.00 93.00 182 SER A N 1
ATOM 1389 C CA . SER A 1 182 ? -20.342 5.604 -7.823 1.00 93.00 182 SER A CA 1
ATOM 1390 C C . SER A 1 182 ? -20.900 6.780 -7.034 1.00 93.00 182 SER A C 1
ATOM 1392 O O . SER A 1 182 ? -22.042 7.195 -7.243 1.00 93.00 182 SER A O 1
ATOM 1394 N N . GLY A 1 183 ? -20.099 7.313 -6.122 1.00 94.50 183 GLY A N 1
ATOM 1395 C CA . GLY A 1 183 ? -20.516 8.358 -5.200 1.00 94.50 183 GLY A CA 1
ATOM 1396 C C . GLY A 1 183 ? -19.399 8.803 -4.267 1.00 94.50 183 GLY A C 1
ATOM 1397 O O . GLY A 1 183 ? -18.281 8.314 -4.339 1.00 94.50 183 GLY A O 1
ATOM 1398 N N . VAL A 1 184 ? -19.694 9.730 -3.366 1.00 96.50 184 VAL A N 1
ATOM 1399 C CA . VAL A 1 184 ? -18.813 10.123 -2.266 1.00 96.50 184 VAL A CA 1
ATOM 1400 C C . VAL A 1 184 ? -19.596 10.072 -0.962 1.00 96.50 184 VAL A C 1
ATOM 1402 O O . VAL A 1 184 ? -20.661 10.682 -0.835 1.00 96.50 184 VAL A O 1
ATOM 1405 N N . VAL A 1 185 ? -19.066 9.327 0.004 1.00 97.19 185 VAL A N 1
ATOM 1406 C CA . VAL A 1 185 ? -19.614 9.228 1.357 1.00 97.19 185 VAL A CA 1
ATOM 1407 C C . VAL A 1 185 ? -18.938 10.267 2.242 1.00 97.19 185 VAL A C 1
ATOM 1409 O O . VAL A 1 185 ? -17.714 10.367 2.259 1.00 97.19 185 VAL A O 1
ATOM 1412 N N . VAL A 1 186 ? -19.738 11.042 2.967 1.00 96.50 186 VAL A N 1
ATOM 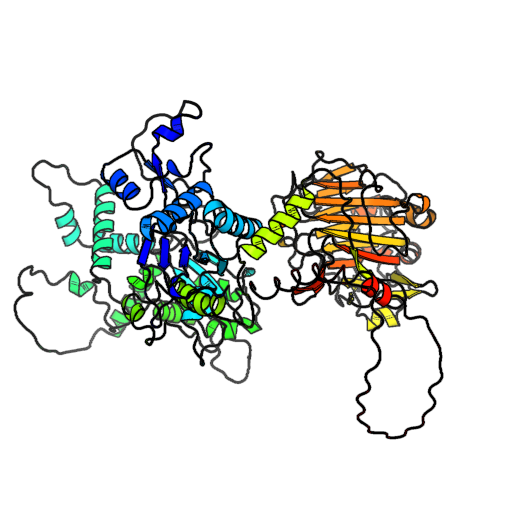1413 C CA . VAL A 1 186 ? -19.297 12.032 3.953 1.00 96.50 186 VAL A CA 1
ATOM 1414 C C . VAL A 1 186 ? -19.854 11.598 5.307 1.00 96.50 186 VAL A C 1
ATOM 1416 O O . VAL A 1 186 ? -21.024 11.845 5.605 1.00 96.50 186 VAL A O 1
ATOM 1419 N N . ASP A 1 187 ? -19.038 10.895 6.090 1.00 94.50 187 ASP A N 1
ATOM 1420 C CA . ASP A 1 187 ? -19.394 10.328 7.394 1.00 94.50 187 ASP A CA 1
ATOM 1421 C C . ASP A 1 187 ? -18.951 11.264 8.520 1.00 94.50 187 ASP A C 1
ATOM 1423 O O . ASP A 1 187 ? -17.765 11.359 8.831 1.00 94.50 187 ASP A O 1
ATOM 1427 N N . ILE A 1 188 ? -19.904 11.992 9.104 1.00 90.75 188 ILE A N 1
ATOM 1428 C CA . ILE A 1 188 ? -19.647 12.985 10.153 1.00 90.75 188 ILE A CA 1
ATOM 1429 C C . ILE A 1 188 ? -19.866 12.327 11.525 1.00 90.75 188 ILE A C 1
ATOM 1431 O O . ILE A 1 188 ? -21.004 12.146 11.979 1.00 90.75 188 ILE A O 1
ATOM 1435 N N . ASP A 1 189 ? -18.765 11.968 12.185 1.00 87.50 189 ASP A N 1
ATOM 1436 C CA . ASP A 1 189 ? -18.729 11.373 13.526 1.00 87.50 189 ASP A CA 1
ATOM 1437 C C . ASP A 1 189 ? -18.565 12.483 14.604 1.00 87.50 189 ASP A C 1
ATOM 1439 O O . ASP A 1 189 ? -18.811 13.670 14.359 1.00 87.50 189 ASP A O 1
ATOM 1443 N N . ARG A 1 190 ? -18.213 12.122 15.845 1.00 86.12 190 ARG A N 1
ATOM 1444 C CA . ARG A 1 190 ? -18.115 13.049 16.985 1.00 86.12 190 ARG A CA 1
ATOM 1445 C C . ARG A 1 190 ? -17.082 14.154 16.770 1.00 86.12 190 ARG A C 1
ATOM 1447 O O . ARG A 1 190 ? -17.429 15.321 16.907 1.00 86.12 190 ARG A O 1
ATOM 1454 N N . ASP A 1 191 ? -15.846 13.778 16.457 1.00 84.31 191 ASP A N 1
ATOM 1455 C CA . ASP A 1 191 ? -14.694 14.693 16.388 1.00 84.31 191 ASP A CA 1
ATOM 1456 C C . ASP A 1 191 ? -14.109 14.795 14.968 1.00 84.31 191 ASP A C 1
ATOM 1458 O O . ASP A 1 191 ? -13.324 15.692 14.666 1.00 84.31 191 ASP A O 1
ATOM 1462 N N . TYR A 1 192 ? -14.488 13.866 14.088 1.00 88.75 192 TYR A N 1
ATOM 1463 C CA . TYR A 1 192 ? -13.936 13.723 12.746 1.00 88.75 192 TYR A CA 1
ATOM 1464 C C . TYR A 1 192 ? -15.046 13.578 11.711 1.00 88.75 192 TYR A C 1
ATOM 1466 O O . TYR A 1 192 ? -16.078 12.962 11.977 1.00 88.75 192 TYR A O 1
ATOM 1474 N N . THR A 1 193 ? -14.773 14.069 10.506 1.00 91.31 193 THR A N 1
ATOM 1475 C CA . THR A 1 193 ? -15.534 13.739 9.303 1.00 91.31 193 THR A CA 1
ATOM 1476 C C . THR A 1 193 ? -14.640 12.971 8.341 1.00 91.31 193 THR A C 1
ATOM 1478 O O . THR A 1 193 ? -13.585 13.473 7.946 1.00 91.31 193 THR A O 1
ATOM 1481 N N . ASP A 1 194 ? -15.066 11.773 7.952 1.00 93.69 194 ASP A N 1
ATOM 1482 C CA . ASP A 1 194 ? -14.417 10.944 6.939 1.00 93.69 194 ASP A CA 1
ATOM 1483 C C . ASP A 1 194 ? -15.083 11.152 5.570 1.00 93.69 194 ASP A C 1
ATOM 1485 O O . ASP A 1 194 ? -16.307 11.184 5.451 1.00 93.69 194 ASP A O 1
ATOM 1489 N N . ILE A 1 195 ? -14.271 11.310 4.526 1.00 96.88 195 ILE A N 1
ATOM 1490 C CA . ILE A 1 195 ? -14.706 11.569 3.151 1.00 96.88 195 ILE A CA 1
ATOM 1491 C C . ILE A 1 195 ? -14.136 10.469 2.261 1.00 96.88 195 ILE A C 1
ATOM 1493 O O . ILE A 1 195 ? -12.919 10.350 2.112 1.00 96.88 195 ILE A O 1
ATOM 1497 N N . ALA A 1 196 ? -15.016 9.671 1.667 1.00 96.94 196 ALA A N 1
ATOM 1498 C CA . ALA A 1 196 ? -14.666 8.447 0.959 1.00 96.94 196 ALA A CA 1
ATOM 1499 C C . ALA A 1 196 ? -15.320 8.410 -0.433 1.00 96.94 196 ALA A C 1
ATOM 1501 O O . ALA A 1 196 ? -16.511 8.099 -0.545 1.00 96.94 196 ALA A O 1
ATOM 1502 N N . PRO A 1 197 ? -14.572 8.744 -1.500 1.00 97.12 197 PRO A N 1
ATOM 1503 C CA . PRO A 1 197 ? -15.018 8.535 -2.873 1.00 97.12 197 PRO A CA 1
ATOM 1504 C C . PRO A 1 197 ? -15.091 7.039 -3.212 1.00 97.12 197 PRO A C 1
ATOM 1506 O O . PRO A 1 197 ? -14.193 6.271 -2.876 1.00 97.12 197 PRO A O 1
ATOM 1509 N N . ILE A 1 198 ? -16.158 6.637 -3.893 1.00 95.81 198 ILE A N 1
ATOM 1510 C CA . ILE A 1 198 ? -16.446 5.273 -4.337 1.00 95.81 198 ILE A CA 1
ATOM 1511 C C . ILE A 1 198 ? -16.706 5.317 -5.840 1.00 95.81 198 ILE A C 1
ATOM 1513 O O . ILE A 1 198 ? -17.488 6.147 -6.317 1.00 95.81 198 ILE A O 1
ATOM 1517 N N . TYR A 1 199 ? -16.077 4.415 -6.583 1.00 94.44 199 TYR A N 1
ATOM 1518 C CA . TYR A 1 199 ? -16.269 4.267 -8.018 1.00 94.44 199 TYR A CA 1
ATOM 1519 C C . TYR A 1 199 ? -16.494 2.797 -8.362 1.00 94.44 199 TYR A C 1
ATOM 1521 O O . TYR A 1 199 ? -15.748 1.929 -7.926 1.00 94.44 199 TYR A O 1
ATOM 1529 N N . ASP A 1 200 ? -17.564 2.534 -9.109 1.00 91.62 200 ASP A N 1
ATOM 1530 C CA . ASP A 1 200 ? -18.019 1.189 -9.491 1.00 91.62 200 ASP A CA 1
ATOM 1531 C C . ASP A 1 200 ? -18.083 0.160 -8.337 1.00 91.62 200 ASP A C 1
ATOM 1533 O O . ASP A 1 200 ? -17.785 -1.017 -8.495 1.00 91.62 200 ASP A O 1
ATOM 1537 N N . GLY A 1 201 ? -18.475 0.614 -7.144 1.00 87.94 201 GLY A N 1
ATOM 1538 C CA . GLY A 1 201 ? -18.595 -0.212 -5.940 1.00 87.94 201 GLY A CA 1
ATOM 1539 C C . GLY A 1 201 ? -17.309 -0.330 -5.121 1.00 87.94 201 GLY A C 1
ATOM 1540 O O . GLY A 1 201 ? -17.376 -0.776 -3.978 1.00 87.94 201 GLY A O 1
ATOM 1541 N N . PHE A 1 202 ? -16.179 0.145 -5.645 1.00 90.56 202 PHE A N 1
ATOM 1542 C CA . PHE A 1 202 ? -14.877 0.088 -4.988 1.00 90.56 202 PHE A CA 1
ATOM 1543 C C . PHE A 1 202 ? -14.528 1.411 -4.310 1.00 90.56 202 PHE A C 1
ATOM 1545 O O . PHE A 1 202 ? -14.750 2.499 -4.850 1.00 90.56 202 PHE A O 1
ATOM 1552 N N . LEU A 1 203 ? -13.954 1.324 -3.112 1.00 92.38 203 LEU A N 1
ATOM 1553 C CA . LEU A 1 203 ? -13.440 2.485 -2.397 1.00 92.38 203 LEU A CA 1
ATOM 1554 C C . LEU A 1 203 ? -12.150 2.993 -3.058 1.00 92.38 203 LEU A C 1
ATOM 1556 O O . LEU A 1 203 ? -11.186 2.249 -3.216 1.00 92.38 203 LEU A O 1
ATOM 1560 N N . LEU A 1 204 ? -12.085 4.290 -3.358 1.00 93.06 204 LEU A N 1
ATOM 1561 C CA . LEU A 1 204 ? -10.876 4.926 -3.881 1.00 93.06 204 LEU A CA 1
ATOM 1562 C C . LEU A 1 204 ? -9.967 5.367 -2.726 1.00 93.06 204 LEU A C 1
ATOM 1564 O O . LEU A 1 204 ? -9.935 6.541 -2.348 1.00 93.06 204 LEU A O 1
ATOM 1568 N N . GLY A 1 205 ? -9.227 4.412 -2.153 1.00 88.00 205 GLY A N 1
ATOM 1569 C CA . GLY A 1 205 ? -8.413 4.612 -0.947 1.00 88.00 205 GLY A CA 1
ATOM 1570 C C . GLY A 1 205 ? -7.436 5.795 -1.020 1.00 88.00 205 GLY A C 1
ATOM 1571 O O . GLY A 1 205 ? -7.346 6.564 -0.065 1.00 88.00 205 GLY A O 1
ATOM 1572 N N . GLY A 1 206 ? -6.775 6.012 -2.165 1.00 85.25 206 GLY A N 1
ATOM 1573 C CA . GLY A 1 206 ? -5.840 7.133 -2.369 1.00 85.25 206 GLY A CA 1
ATOM 1574 C C . GLY A 1 206 ? -6.491 8.526 -2.405 1.00 85.25 206 GLY A C 1
ATOM 1575 O O . GLY A 1 206 ? -5.818 9.536 -2.203 1.00 85.25 206 GLY A O 1
ATOM 1576 N N . ALA A 1 207 ? -7.808 8.595 -2.616 1.00 90.38 207 ALA A N 1
ATOM 1577 C CA . ALA A 1 207 ? -8.579 9.837 -2.650 1.00 90.38 207 ALA A CA 1
ATOM 1578 C C . ALA A 1 207 ? -9.329 10.118 -1.332 1.00 90.38 207 ALA A C 1
ATOM 1580 O O . ALA A 1 207 ? -9.950 11.174 -1.180 1.00 90.38 207 ALA A O 1
ATOM 1581 N N . ARG A 1 208 ? -9.280 9.187 -0.369 1.00 90.06 208 ARG A N 1
ATOM 1582 C CA . ARG A 1 208 ? -9.923 9.326 0.940 1.00 90.06 208 ARG A CA 1
ATOM 1583 C C . ARG A 1 208 ? -9.287 10.460 1.737 1.00 90.06 208 ARG A C 1
ATOM 1585 O O . ARG A 1 208 ? -8.070 10.626 1.774 1.00 90.06 208 ARG A O 1
ATOM 1592 N N . MET A 1 209 ? -10.123 11.210 2.445 1.00 89.31 209 MET A N 1
ATOM 1593 C CA . MET A 1 209 ? -9.690 12.292 3.323 1.00 89.31 209 MET A CA 1
ATOM 1594 C C . MET A 1 209 ? -10.409 12.225 4.667 1.00 89.31 209 MET A C 1
ATOM 1596 O O . MET A 1 209 ? -11.498 11.666 4.781 1.00 89.31 209 MET A O 1
ATOM 1600 N N . SER A 1 210 ? -9.809 12.842 5.680 1.00 90.44 210 SER A N 1
ATOM 1601 C CA . SER A 1 210 ? -10.449 13.086 6.971 1.00 90.44 210 SER A CA 1
ATOM 1602 C C . SER A 1 210 ? -10.186 14.520 7.397 1.00 90.44 210 SER A C 1
ATOM 1604 O O . SER A 1 210 ? -9.091 15.043 7.187 1.00 90.44 210 SER A O 1
ATOM 1606 N N . VAL A 1 211 ? -11.172 15.148 8.027 1.00 89.06 211 VAL A N 1
ATOM 1607 C CA . VAL A 1 211 ? -11.020 16.464 8.657 1.00 89.06 211 VAL A CA 1
ATOM 1608 C C . VAL A 1 211 ? -11.437 16.391 10.120 1.00 89.06 211 VAL A C 1
ATOM 1610 O O . VAL A 1 211 ? -12.366 15.666 10.470 1.00 89.06 211 VAL A O 1
ATOM 1613 N N . MET A 1 212 ? -10.752 17.149 10.977 1.00 86.56 212 MET A N 1
ATOM 1614 C CA . MET A 1 212 ? -11.053 17.279 12.412 1.00 86.56 212 MET A CA 1
ATOM 1615 C C . MET A 1 212 ? -12.200 18.270 12.633 1.00 86.56 212 MET A C 1
ATOM 1617 O O . MET A 1 212 ? -12.021 19.329 13.229 1.00 86.56 212 MET A O 1
ATOM 1621 N N . VAL A 1 213 ? -13.348 17.966 12.035 1.00 83.38 213 VAL A N 1
ATOM 1622 C CA . VAL A 1 213 ? -14.607 18.673 12.258 1.00 83.38 213 VAL A CA 1
ATOM 1623 C C . VAL A 1 213 ? -15.675 17.612 12.451 1.00 83.38 213 VAL A C 1
ATOM 1625 O O . VAL A 1 213 ? -15.834 16.747 11.589 1.00 83.38 213 VAL A O 1
ATOM 1628 N N . GLY A 1 214 ? -16.409 17.678 13.552 1.00 85.62 214 GLY A N 1
ATOM 1629 C CA . GLY A 1 214 ? -17.468 16.725 13.859 1.00 85.62 214 GLY A CA 1
ATOM 1630 C C . GLY A 1 214 ? -18.635 17.339 14.625 1.00 85.62 214 GLY A C 1
ATOM 1631 O O . GLY A 1 214 ? -18.802 18.557 14.725 1.00 85.62 214 GLY A O 1
ATOM 1632 N N . MET A 1 215 ? -19.472 16.468 15.177 1.00 82.69 215 MET A N 1
ATOM 1633 C CA . MET A 1 215 ? -20.635 16.849 15.980 1.00 82.69 215 MET A CA 1
ATOM 1634 C C . MET A 1 215 ? -20.272 17.696 17.216 1.00 82.69 215 MET A C 1
ATOM 1636 O O . MET A 1 215 ? -21.045 18.568 17.616 1.00 82.69 215 MET A O 1
ATOM 1640 N N . GLU A 1 216 ? -19.100 17.475 17.811 1.00 82.62 216 GLU A N 1
ATOM 1641 C CA . GLU A 1 216 ? -18.629 18.215 18.984 1.00 82.62 216 GLU A CA 1
ATOM 1642 C C . GLU A 1 216 ? -18.359 19.694 18.663 1.00 82.62 216 GLU A C 1
ATOM 1644 O O . GLU A 1 216 ? -18.660 20.579 19.469 1.00 82.62 216 GLU A O 1
ATOM 1649 N N . ASP A 1 217 ? -17.872 19.987 17.457 1.00 82.81 217 ASP A N 1
ATOM 1650 C CA . ASP A 1 217 ? -17.668 21.358 16.987 1.00 82.81 217 ASP A CA 1
ATOM 1651 C C . ASP A 1 217 ? -18.996 22.066 16.745 1.00 82.81 217 ASP A C 1
ATOM 1653 O O . ASP A 1 217 ? -19.164 23.223 17.137 1.00 82.81 217 ASP A O 1
ATOM 1657 N N . CYS A 1 218 ? -19.982 21.354 16.186 1.00 79.31 218 CYS A N 1
ATOM 1658 C CA . CYS A 1 218 ? -21.343 21.872 16.095 1.00 79.31 218 CYS A CA 1
ATOM 1659 C C . CYS A 1 218 ? -21.875 22.231 17.487 1.00 79.31 218 CYS A C 1
ATOM 1661 O O . CYS A 1 218 ? -22.499 23.282 17.651 1.00 79.31 218 CYS A O 1
ATOM 1663 N N . LYS A 1 219 ? -21.618 21.393 18.501 1.00 80.38 219 LYS A N 1
ATOM 1664 C CA . LYS A 1 219 ? -22.083 21.634 19.872 1.00 80.38 219 LYS A CA 1
ATOM 1665 C C . LYS A 1 219 ? -21.438 22.834 20.525 1.00 80.38 219 LYS A C 1
ATOM 1667 O O . LYS A 1 219 ? -22.152 23.666 21.086 1.00 80.38 219 LYS A O 1
ATOM 1672 N N . LYS A 1 220 ? -20.126 22.980 20.388 1.00 80.88 220 LYS A N 1
ATOM 1673 C CA . LYS A 1 220 ? -19.410 24.176 20.846 1.00 80.88 220 LYS A CA 1
ATOM 1674 C C . LYS A 1 220 ? -19.916 25.431 20.146 1.00 80.88 220 LYS A C 1
ATOM 1676 O O . LYS A 1 220 ? -20.098 26.460 20.793 1.00 80.88 220 LYS A O 1
ATOM 1681 N N . TYR A 1 221 ? -20.199 25.337 18.849 1.00 79.19 221 TYR A N 1
ATOM 1682 C CA . TYR A 1 221 ? -20.773 26.438 18.091 1.00 79.19 221 TYR A CA 1
ATOM 1683 C C . TYR A 1 221 ? -22.167 26.827 18.614 1.00 79.19 221 TYR A C 1
ATOM 1685 O O . TYR A 1 221 ? -22.411 28.000 18.901 1.00 79.19 221 TYR A O 1
ATOM 1693 N N . LEU A 1 222 ? -23.060 25.853 18.834 1.00 77.94 222 LEU A N 1
ATOM 1694 C CA . LEU A 1 222 ? -24.379 26.103 19.423 1.00 77.94 222 LEU A CA 1
ATOM 1695 C C . LEU A 1 222 ? -24.262 26.705 20.831 1.00 77.94 222 LEU A C 1
ATOM 1697 O O . LEU A 1 222 ? -24.941 27.684 21.127 1.00 77.94 222 LEU A O 1
ATOM 1701 N N . ALA A 1 223 ? -23.365 26.193 21.676 1.00 79.88 223 ALA A N 1
ATOM 1702 C CA . ALA A 1 223 ? -23.083 26.770 22.991 1.00 79.88 223 ALA A CA 1
ATOM 1703 C C . ALA A 1 223 ? -22.604 28.232 22.892 1.00 79.88 223 ALA A C 1
ATOM 1705 O O . ALA A 1 223 ? -23.018 29.075 23.687 1.00 79.88 223 ALA A O 1
ATOM 1706 N N . GLY A 1 224 ? -21.795 28.561 21.879 1.00 80.38 224 GLY A N 1
ATOM 1707 C CA . GLY A 1 224 ? -21.394 29.932 21.561 1.00 80.38 224 GLY A CA 1
ATOM 1708 C C . GLY A 1 224 ? -22.579 30.837 21.211 1.00 80.38 224 GLY A C 1
ATOM 1709 O O . GLY A 1 224 ? -22.668 31.954 21.723 1.00 80.38 224 GLY A O 1
ATOM 1710 N N . LEU A 1 225 ? -23.530 30.341 20.413 1.00 79.00 225 LEU A N 1
ATOM 1711 C CA . LEU A 1 225 ? -24.774 31.063 20.123 1.00 79.00 225 LEU A CA 1
ATOM 1712 C C . LEU A 1 225 ? -25.633 31.262 21.381 1.00 79.00 225 LEU A C 1
ATOM 1714 O O . LEU A 1 225 ? -26.153 32.356 21.602 1.00 79.00 225 LEU A O 1
ATOM 1718 N N . LEU A 1 226 ? -25.760 30.232 22.226 1.00 78.94 226 LEU A N 1
ATOM 1719 C CA . LEU A 1 226 ? -26.520 30.298 23.480 1.00 78.94 226 LEU A CA 1
ATOM 1720 C C . LEU A 1 226 ? -25.896 31.285 24.472 1.00 78.94 226 LEU A C 1
ATOM 1722 O O . LEU A 1 226 ? -26.626 32.031 25.121 1.00 78.94 226 LEU A O 1
ATOM 1726 N N . ARG A 1 227 ? -24.560 31.361 24.536 1.00 82.94 227 ARG A N 1
ATOM 1727 C CA . ARG A 1 227 ? -23.841 32.363 25.340 1.00 82.94 227 ARG A CA 1
ATOM 1728 C C . ARG A 1 227 ? -24.199 33.793 24.935 1.00 82.94 227 ARG A C 1
ATOM 1730 O O . ARG A 1 227 ? -24.254 34.677 25.785 1.00 82.94 227 ARG A O 1
ATOM 1737 N N . GLY A 1 228 ? -24.455 34.030 23.649 1.00 79.38 228 GLY A N 1
ATOM 1738 C CA . GLY A 1 228 ? -24.894 35.333 23.146 1.00 79.38 228 GLY A CA 1
ATOM 1739 C C . GLY A 1 228 ? -26.282 35.763 23.644 1.00 79.38 228 GLY A C 1
ATOM 1740 O O . GLY A 1 228 ? -26.641 36.934 23.515 1.00 79.38 228 GLY A O 1
ATOM 1741 N N . ASN A 1 229 ? -27.068 34.852 24.230 1.00 80.44 229 ASN A N 1
ATOM 1742 C CA . ASN A 1 229 ? -28.414 35.126 24.721 1.00 80.44 229 ASN A CA 1
ATOM 1743 C C . ASN A 1 229 ? -28.407 35.544 26.199 1.00 80.44 229 ASN A C 1
ATOM 1745 O O . ASN A 1 229 ? -28.190 34.731 27.098 1.00 80.44 229 ASN A O 1
ATOM 1749 N N . GLN A 1 230 ? -28.730 36.814 26.458 1.00 79.50 230 GLN A N 1
ATOM 1750 C CA . GLN A 1 230 ? -28.719 37.360 27.817 1.00 79.50 230 GLN A CA 1
ATOM 1751 C C . GLN A 1 230 ? -29.700 36.672 28.770 1.00 79.50 230 GLN A C 1
ATOM 1753 O O . GLN A 1 230 ? -29.365 36.511 29.936 1.00 79.50 230 GLN A O 1
ATOM 1758 N N . SER A 1 231 ? -30.871 36.227 28.306 1.00 78.25 231 SER A N 1
ATOM 1759 C CA . SER A 1 231 ? -31.848 35.554 29.171 1.00 78.25 231 SER A CA 1
ATOM 1760 C C . SER A 1 231 ? -31.352 34.188 29.645 1.00 78.25 231 SER A C 1
ATOM 1762 O O . SER A 1 231 ? -31.533 33.847 30.809 1.00 78.25 231 SER A O 1
ATOM 1764 N N . ILE A 1 232 ? -30.680 33.437 28.766 1.00 78.56 232 ILE A N 1
ATOM 1765 C CA . ILE A 1 232 ? -30.071 32.146 29.115 1.00 78.56 232 ILE A CA 1
ATOM 1766 C C . ILE A 1 232 ? -28.917 32.369 30.089 1.00 78.56 232 ILE A C 1
ATOM 1768 O O . ILE A 1 232 ? -28.863 31.720 31.126 1.00 78.56 232 ILE A O 1
ATOM 1772 N N . MET A 1 233 ? -28.038 33.331 29.799 1.00 79.94 233 MET A N 1
ATOM 1773 C CA . MET A 1 233 ? -26.921 33.655 30.686 1.00 79.94 233 MET A CA 1
ATOM 1774 C C . MET A 1 233 ? -27.390 34.172 32.050 1.00 79.94 233 MET A C 1
ATOM 1776 O O . MET A 1 233 ? -26.785 33.835 33.058 1.00 79.94 233 MET A O 1
ATOM 1780 N N . SER A 1 234 ? -28.476 34.946 32.120 1.00 78.06 234 SER A N 1
ATOM 1781 C CA . SER A 1 234 ? -29.050 35.377 33.401 1.00 78.06 234 SER A CA 1
ATOM 1782 C C . SER A 1 234 ? -29.615 34.214 34.216 1.00 78.06 234 SER A C 1
ATOM 1784 O O . SER A 1 234 ? -29.397 34.192 35.419 1.00 78.06 234 SER A O 1
ATOM 1786 N N . ALA A 1 235 ? -30.288 33.250 33.581 1.00 77.88 235 ALA A N 1
ATOM 1787 C CA . ALA A 1 235 ? -30.783 32.051 34.262 1.00 77.88 235 ALA A CA 1
ATOM 1788 C C . ALA A 1 235 ? -29.640 31.125 34.717 1.00 77.88 235 ALA A C 1
ATOM 1790 O O . ALA A 1 235 ? -29.702 30.537 35.789 1.00 77.88 235 ALA A O 1
ATOM 1791 N N . LEU A 1 236 ? -28.574 31.017 33.918 1.00 71.44 236 LEU A N 1
ATOM 1792 C CA . LEU A 1 236 ? -27.396 30.200 34.222 1.00 71.44 236 LEU A CA 1
ATOM 1793 C C . LEU A 1 236 ? -26.541 30.786 35.360 1.00 71.44 236 LEU A C 1
ATOM 1795 O O . LEU A 1 236 ? -25.870 30.048 36.073 1.00 71.44 236 LEU A O 1
ATOM 1799 N N . LEU A 1 237 ? -26.544 32.114 35.503 1.00 70.62 237 LEU A N 1
ATOM 1800 C CA . LEU A 1 237 ? -25.790 32.860 36.515 1.00 70.62 237 LEU A CA 1
ATOM 1801 C C . LEU A 1 237 ? -26.637 33.232 37.741 1.00 70.62 237 LEU A C 1
ATOM 1803 O O . LEU A 1 237 ? -26.153 33.974 38.598 1.00 70.62 237 LEU A O 1
ATOM 1807 N N . GLU A 1 238 ? -27.889 32.771 37.825 1.00 68.88 238 GLU A N 1
ATOM 1808 C CA . GLU A 1 238 ? -28.736 33.014 38.991 1.00 68.88 238 GLU A CA 1
ATOM 1809 C C . GLU A 1 238 ? -28.133 32.284 40.208 1.00 68.88 238 GLU A C 1
ATOM 1811 O O . GLU A 1 238 ? -27.995 31.060 40.186 1.00 68.88 238 GLU A O 1
ATOM 1816 N N . PRO A 1 239 ? -27.709 33.005 41.261 1.00 57.00 239 PRO A N 1
ATOM 1817 C CA . PRO A 1 239 ? -27.018 32.386 42.381 1.00 57.00 239 PRO A CA 1
ATOM 1818 C C . PRO A 1 239 ? -27.986 31.534 43.208 1.00 57.00 239 PRO A C 1
ATOM 1820 O O . PRO A 1 239 ? -28.972 32.040 43.747 1.00 57.00 239 PRO A O 1
ATOM 1823 N N . VAL A 1 240 ? -27.670 30.249 43.365 1.00 60.50 240 VAL A N 1
ATOM 1824 C CA . VAL A 1 240 ? -28.297 29.391 44.377 1.00 60.50 240 VAL A CA 1
ATOM 1825 C C . VAL A 1 240 ? -27.859 29.898 45.757 1.00 60.50 240 VAL A C 1
ATOM 1827 O O . VAL A 1 240 ? -26.677 30.181 45.966 1.00 60.50 240 VAL A O 1
ATOM 1830 N N . GLU A 1 241 ? -28.795 30.069 46.701 1.00 53.56 241 GLU A N 1
ATOM 1831 C CA . GLU A 1 241 ? -28.477 30.580 48.045 1.00 53.56 241 GLU A CA 1
ATOM 1832 C C . GLU A 1 241 ? -27.351 29.759 48.699 1.00 53.56 241 GLU A C 1
ATOM 1834 O O . GLU A 1 241 ? -27.541 28.604 49.075 1.00 53.56 241 GLU A O 1
ATOM 1839 N N . GLY A 1 242 ? -26.180 30.383 48.869 1.00 56.88 242 GLY A N 1
ATOM 1840 C CA . GLY A 1 242 ? -25.010 29.775 49.510 1.00 56.88 242 GLY A CA 1
ATOM 1841 C C . GLY A 1 242 ? -23.921 29.260 48.563 1.00 56.88 242 GLY A C 1
ATOM 1842 O O . GLY A 1 242 ? -22.896 28.798 49.063 1.00 56.88 242 GLY A O 1
ATOM 1843 N N . GLU A 1 243 ? -24.086 29.375 47.241 1.00 60.47 243 GLU A N 1
ATOM 1844 C CA . GLU A 1 243 ? -23.082 28.957 46.251 1.00 60.47 243 GLU A CA 1
ATOM 1845 C C . GLU A 1 243 ? -22.394 30.148 45.561 1.00 60.47 243 GLU A C 1
ATOM 1847 O O . GLU A 1 243 ? -22.960 31.234 45.409 1.00 60.47 243 GLU A O 1
ATOM 1852 N N . ASN A 1 244 ? -21.131 29.954 45.167 1.00 63.03 244 ASN A N 1
ATOM 1853 C CA . ASN A 1 244 ? -20.385 30.944 44.392 1.00 63.03 244 ASN A CA 1
ATOM 1854 C C . ASN A 1 244 ? -20.878 30.956 42.933 1.00 63.03 244 ASN A C 1
ATOM 1856 O O . ASN A 1 244 ? -21.298 29.915 42.432 1.00 63.03 244 ASN A O 1
ATOM 1860 N N . PRO A 1 245 ? -20.772 32.093 42.221 1.00 65.56 245 PRO A N 1
ATOM 1861 C CA . PRO A 1 245 ? -21.013 32.130 40.781 1.00 65.56 245 PRO A CA 1
ATOM 1862 C C . PRO A 1 245 ? -20.147 31.098 40.046 1.00 65.56 245 PRO A C 1
ATOM 1864 O O . PRO A 1 245 ? -18.961 30.969 40.361 1.00 65.56 245 PRO A O 1
ATOM 1867 N N . LEU A 1 246 ? -20.735 30.406 39.064 1.00 68.25 246 LEU A N 1
ATOM 1868 C CA . LEU A 1 246 ? -20.025 29.453 38.205 1.00 68.25 246 LEU A CA 1
ATOM 1869 C C . LEU A 1 246 ? -18.839 30.140 37.520 1.00 68.25 246 LEU A C 1
ATOM 1871 O O . LEU A 1 246 ? -18.973 31.266 37.025 1.00 68.25 246 LEU A O 1
ATOM 1875 N N . ASP A 1 247 ? -17.696 29.462 37.461 1.00 78.50 247 ASP A N 1
ATOM 1876 C CA . ASP A 1 247 ? -16.542 29.957 36.715 1.00 78.50 247 ASP A CA 1
ATOM 1877 C C . ASP A 1 247 ? -16.757 29.835 35.191 1.00 78.50 247 ASP A C 1
ATOM 1879 O O . ASP A 1 247 ? -17.751 29.282 34.719 1.00 78.50 247 ASP A O 1
ATOM 1883 N N . GLU A 1 248 ? -15.857 30.399 34.379 1.00 78.44 248 GLU A N 1
ATOM 1884 C CA . GLU A 1 248 ? -16.019 30.378 32.916 1.00 78.44 248 GLU A CA 1
ATOM 1885 C C . GLU A 1 248 ? -16.029 28.956 32.324 1.00 78.44 248 GLU A C 1
ATOM 1887 O O . GLU A 1 248 ? -16.667 28.727 31.290 1.00 78.44 248 GLU A O 1
ATOM 1892 N N . ALA A 1 249 ? -15.344 28.004 32.965 1.00 72.62 249 ALA A N 1
ATOM 1893 C CA . ALA A 1 249 ? -15.273 26.621 32.511 1.00 72.62 249 ALA A CA 1
ATOM 1894 C C . ALA A 1 249 ? -16.585 25.885 32.808 1.00 72.62 249 ALA A C 1
ATOM 1896 O O . ALA A 1 249 ? -17.141 25.237 31.918 1.00 72.62 249 ALA A O 1
ATOM 1897 N N . ASP A 1 250 ? -17.128 26.066 34.008 1.00 75.50 250 ASP A N 1
ATOM 1898 C CA . ASP A 1 250 ? -18.412 25.519 34.427 1.00 75.50 250 ASP A CA 1
ATOM 1899 C C . ASP A 1 250 ? -19.567 26.137 33.628 1.00 75.50 250 ASP A C 1
ATOM 1901 O O . ASP A 1 250 ? -20.492 25.435 33.215 1.00 75.50 250 ASP A O 1
ATOM 1905 N N . GLN A 1 251 ? -19.488 27.434 33.311 1.00 77.81 251 GLN A N 1
ATOM 1906 C CA . GLN A 1 251 ? -20.446 28.090 32.418 1.00 77.81 251 GLN A CA 1
ATOM 1907 C C . GLN A 1 251 ? -20.419 27.486 31.010 1.00 77.81 251 GLN A C 1
ATOM 1909 O O . GLN A 1 251 ? -21.472 27.219 30.430 1.00 77.81 251 GLN A O 1
ATOM 1914 N N . GLN A 1 252 ? -19.226 27.270 30.440 1.00 79.19 252 GLN A N 1
ATOM 1915 C CA . GLN A 1 252 ? -19.085 26.610 29.140 1.00 79.19 252 GLN A CA 1
ATOM 1916 C C . GLN A 1 252 ? -19.654 25.186 29.180 1.00 79.19 252 GLN A C 1
ATOM 1918 O O . GLN A 1 252 ? -20.413 24.820 28.284 1.00 79.19 252 GLN A O 1
ATOM 1923 N N . ALA A 1 253 ? -19.341 24.408 30.218 1.00 73.56 253 ALA A N 1
ATOM 1924 C CA . ALA A 1 253 ? -19.837 23.044 30.380 1.00 73.56 253 ALA A CA 1
ATOM 1925 C C . ALA A 1 253 ? -21.369 22.997 30.499 1.00 73.56 253 ALA A C 1
ATOM 1927 O O . ALA A 1 253 ? -22.018 22.162 29.867 1.00 73.56 253 ALA A O 1
ATOM 1928 N N . ALA A 1 254 ? -21.967 23.929 31.243 1.00 74.69 254 ALA A N 1
ATOM 1929 C CA . ALA A 1 254 ? -23.414 24.031 31.382 1.00 74.69 254 ALA A CA 1
ATOM 1930 C C . ALA A 1 254 ? -24.101 24.426 30.059 1.00 74.69 254 ALA A C 1
ATOM 1932 O O . ALA A 1 254 ? -25.132 23.854 29.702 1.00 74.69 254 ALA A O 1
ATOM 1933 N N . LEU A 1 255 ? -23.508 25.343 29.284 1.00 77.69 255 LEU A N 1
ATOM 1934 C CA . LEU A 1 255 ? -24.003 25.719 27.953 1.00 77.69 255 LEU A CA 1
ATOM 1935 C C . LEU A 1 255 ? -23.898 24.573 26.941 1.00 77.69 255 LEU A C 1
ATOM 1937 O O . LEU A 1 255 ? -24.814 24.370 26.146 1.00 77.69 255 LEU A O 1
ATOM 1941 N N . GLU A 1 256 ? -22.809 23.807 26.968 1.00 77.62 256 GLU A N 1
ATOM 1942 C CA . GLU A 1 256 ? -22.664 22.599 26.152 1.00 77.62 256 GLU A CA 1
ATOM 1943 C C . GLU A 1 256 ? -23.656 21.505 26.562 1.00 77.62 256 GLU A C 1
ATOM 1945 O O . GLU A 1 256 ? -24.223 20.837 25.696 1.00 77.62 256 GLU A O 1
ATOM 1950 N N . GLY A 1 257 ? -23.919 21.353 27.864 1.00 74.38 257 GLY A N 1
ATOM 1951 C CA . GLY A 1 257 ? -24.961 20.470 28.386 1.00 74.38 257 GLY A CA 1
ATOM 1952 C C . GLY A 1 257 ? -26.358 20.874 27.910 1.00 74.38 257 GLY A C 1
ATOM 1953 O O . GLY A 1 257 ? -27.132 20.027 27.464 1.00 74.38 257 GLY A O 1
ATOM 1954 N N . LEU A 1 258 ? -26.661 22.175 27.915 1.00 77.69 258 LEU A N 1
ATOM 1955 C CA . LEU A 1 258 ? -27.909 22.707 27.368 1.00 77.69 258 LEU A CA 1
ATOM 1956 C C . LEU A 1 258 ? -28.004 22.481 25.853 1.00 77.69 258 LEU A C 1
ATOM 1958 O O . LEU A 1 258 ? -29.044 22.043 25.368 1.00 77.69 258 LEU A O 1
ATOM 1962 N N . ALA A 1 259 ? -26.927 22.726 25.103 1.00 77.50 259 ALA A N 1
ATOM 1963 C CA . ALA A 1 259 ? -26.870 22.444 23.669 1.00 77.50 259 ALA A CA 1
ATOM 1964 C C . ALA A 1 259 ? -27.150 20.959 23.375 1.00 77.50 259 ALA A C 1
ATOM 1966 O O . ALA A 1 259 ? -27.940 20.641 22.485 1.00 77.50 259 ALA A O 1
ATOM 1967 N N . GLN A 1 260 ? -26.565 20.052 24.163 1.00 75.31 260 GLN A N 1
ATOM 1968 C CA . GLN A 1 260 ? -26.809 18.613 24.064 1.00 75.31 260 GLN A CA 1
ATOM 1969 C C . GLN A 1 260 ? -28.279 18.253 24.330 1.00 75.31 260 GLN A C 1
ATOM 1971 O O . GLN A 1 260 ? -28.845 17.446 23.591 1.00 75.31 260 GLN A O 1
ATOM 1976 N N . LEU A 1 261 ? -28.900 18.856 25.350 1.00 75.31 261 LEU A N 1
ATOM 1977 C CA . LEU A 1 261 ? -30.314 18.646 25.679 1.00 75.31 261 LEU A CA 1
ATOM 1978 C C . LEU A 1 261 ? -31.237 19.142 24.555 1.00 75.31 261 LEU A C 1
ATOM 1980 O O . LEU A 1 261 ? -32.145 18.437 24.124 1.00 75.31 261 LEU A O 1
ATOM 1984 N N . LEU A 1 262 ? -30.967 20.333 24.014 1.00 73.81 262 LEU A N 1
ATOM 1985 C CA . LEU A 1 262 ? -31.746 20.895 22.908 1.00 73.81 262 LEU A CA 1
ATOM 1986 C C . LEU A 1 262 ? -31.689 20.014 21.652 1.00 73.81 262 LEU A C 1
ATOM 1988 O O . LEU A 1 262 ? -32.677 19.916 20.919 1.00 73.81 262 LEU A O 1
ATOM 1992 N N . TRP A 1 263 ? -30.559 19.348 21.400 1.00 70.62 263 TRP A N 1
ATOM 1993 C CA . TRP A 1 263 ? -30.469 18.353 20.331 1.00 70.62 263 TRP A CA 1
ATOM 1994 C C . TRP A 1 263 ? -31.220 17.066 20.635 1.00 70.62 263 TRP A C 1
ATOM 1996 O O . TRP A 1 263 ? -31.885 16.547 19.737 1.00 70.62 263 TRP A O 1
ATOM 2006 N N . SER A 1 264 ? -31.105 16.527 21.851 1.00 67.50 264 SER A N 1
ATOM 2007 C CA . SER A 1 264 ? -31.762 15.263 22.204 1.00 67.50 264 SER A CA 1
ATOM 2008 C C . SER A 1 264 ? -33.286 15.385 22.192 1.00 67.50 264 SER A C 1
ATOM 2010 O O . SER A 1 264 ? -33.969 14.433 21.820 1.00 67.50 264 SER A O 1
ATOM 2012 N N . GLU A 1 265 ? -33.817 16.566 22.507 1.00 71.44 265 GLU A N 1
ATOM 2013 C CA . GLU A 1 265 ? -35.250 16.875 22.456 1.00 71.44 265 GLU A CA 1
ATOM 2014 C C . GLU A 1 265 ? -35.739 17.306 21.056 1.00 71.44 265 GLU A C 1
ATOM 2016 O O . GLU A 1 265 ? -36.932 17.535 20.848 1.00 71.44 265 GLU A O 1
ATOM 2021 N N . GLY A 1 266 ? -34.844 17.390 20.062 1.00 65.25 266 GLY A N 1
ATOM 2022 C CA . GLY A 1 266 ? -35.200 17.715 18.675 1.00 65.25 266 GLY A CA 1
ATOM 2023 C C . GLY A 1 266 ? -35.600 19.179 18.456 1.00 65.25 266 GLY A C 1
ATOM 2024 O O . GLY A 1 266 ? -36.343 19.495 17.520 1.00 65.25 266 GLY A O 1
ATOM 2025 N N . HIS A 1 267 ? -35.126 20.089 19.309 1.00 68.62 267 HIS A N 1
ATOM 2026 C CA . HIS A 1 267 ? -35.405 21.523 19.207 1.00 68.62 267 HIS A CA 1
ATOM 2027 C C . HIS A 1 267 ? -34.547 22.240 18.152 1.00 68.62 267 HIS A C 1
ATOM 2029 O O . HIS A 1 267 ? -34.892 23.347 17.732 1.00 68.62 267 HIS A O 1
ATOM 2035 N N . VAL A 1 268 ? -33.482 21.600 17.662 1.00 64.06 268 VAL A N 1
ATOM 2036 C CA . VAL A 1 268 ? -32.656 22.084 16.546 1.00 64.06 268 VAL A CA 1
ATOM 2037 C C . VAL A 1 268 ? -33.258 21.596 15.220 1.00 64.06 268 VAL A C 1
ATOM 2039 O O . VAL A 1 268 ? -33.273 20.399 14.945 1.00 64.06 268 VAL A O 1
ATOM 2042 N N . LYS A 1 269 ? -33.787 22.513 14.397 1.00 52.28 269 LYS A N 1
ATOM 2043 C CA . LYS A 1 269 ? -34.452 22.193 13.117 1.00 52.28 269 LYS A CA 1
ATOM 2044 C C . LYS A 1 269 ? -33.621 22.585 11.891 1.00 52.28 269 LYS A C 1
ATOM 2046 O O . LYS A 1 269 ? -32.799 23.493 11.950 1.00 52.28 269 LYS A O 1
ATOM 2051 N N . ASP A 1 270 ? -33.897 21.894 10.783 1.00 45.66 270 ASP A N 1
ATOM 2052 C CA . ASP A 1 270 ? -33.295 22.083 9.457 1.00 45.66 270 ASP A CA 1
ATOM 2053 C C . ASP A 1 270 ? -33.467 23.532 8.940 1.00 45.66 270 ASP A C 1
ATOM 2055 O O . ASP A 1 270 ? -34.600 24.019 8.870 1.00 45.66 270 ASP A O 1
ATOM 2059 N N . PRO A 1 271 ? -32.383 24.221 8.535 1.00 40.75 271 PRO A N 1
ATOM 2060 C CA . PRO A 1 271 ? -32.445 25.571 7.970 1.00 40.75 271 PRO A CA 1
ATOM 2061 C C . PRO A 1 271 ? -33.075 25.660 6.565 1.00 40.75 271 PRO A C 1
ATOM 2063 O O . PRO A 1 271 ? -33.297 26.769 6.078 1.00 40.75 271 PRO A O 1
ATOM 2066 N N . THR A 1 272 ? -33.346 24.538 5.891 1.00 40.09 272 THR A N 1
ATOM 2067 C CA . THR A 1 272 ? -33.837 24.496 4.499 1.00 40.09 272 THR A CA 1
ATOM 2068 C C . THR A 1 272 ? -35.305 24.088 4.344 1.00 40.09 272 THR A C 1
ATOM 2070 O O . THR A 1 272 ? -35.881 24.307 3.278 1.00 40.09 272 THR A O 1
ATOM 2073 N N . ALA A 1 273 ? -35.938 23.547 5.390 1.00 37.97 273 ALA A N 1
ATOM 2074 C CA . ALA A 1 273 ? -37.304 23.015 5.314 1.00 37.97 273 ALA A CA 1
ATOM 2075 C C . ALA A 1 273 ? -38.407 24.089 5.377 1.00 37.97 273 ALA A C 1
ATOM 2077 O O . ALA A 1 273 ? -39.505 23.868 4.877 1.00 37.97 273 ALA A O 1
ATOM 2078 N N . ASP A 1 274 ? -38.109 25.267 5.920 1.00 34.00 274 ASP A N 1
ATOM 2079 C CA . ASP A 1 274 ? -38.963 26.448 5.845 1.00 34.00 274 ASP A CA 1
ATOM 2080 C C . ASP A 1 274 ? -38.058 27.645 5.566 1.00 34.00 274 ASP A C 1
ATOM 2082 O O . ASP A 1 274 ? -37.059 27.846 6.251 1.00 34.00 274 ASP A O 1
ATOM 2086 N N . GLY A 1 275 ? -38.396 28.454 4.561 1.00 35.47 275 GLY A N 1
ATOM 2087 C CA . GLY A 1 275 ? -37.623 29.621 4.115 1.00 35.47 275 GLY A CA 1
ATOM 2088 C C . GLY A 1 275 ? -37.434 30.742 5.149 1.00 35.47 275 GLY A C 1
ATOM 2089 O O . GLY A 1 275 ? -37.078 31.854 4.764 1.00 35.47 275 GLY A O 1
ATOM 2090 N N . ASP A 1 276 ? -37.618 30.472 6.438 1.00 29.19 276 ASP A N 1
ATOM 2091 C CA . ASP A 1 276 ? -37.375 31.350 7.570 1.00 29.19 276 ASP A CA 1
ATOM 2092 C C . ASP A 1 276 ? -36.605 30.615 8.675 1.00 29.19 276 ASP A C 1
ATOM 2094 O O . ASP A 1 276 ? -37.185 29.996 9.563 1.00 29.19 276 ASP A O 1
ATOM 2098 N N . ILE A 1 277 ? -35.275 30.766 8.678 1.00 33.84 277 ILE A N 1
ATOM 2099 C CA . ILE A 1 277 ? -34.493 30.652 9.914 1.00 33.84 277 ILE A CA 1
ATOM 2100 C C . ILE A 1 277 ? -35.004 31.758 10.836 1.00 33.84 277 ILE A C 1
ATOM 2102 O O . ILE A 1 277 ? -34.740 32.939 10.617 1.00 33.84 277 ILE A O 1
ATOM 2106 N N . ASN A 1 278 ? -35.786 31.375 11.838 1.00 32.16 278 ASN A N 1
ATOM 2107 C CA . ASN A 1 278 ? -36.266 32.276 12.870 1.00 32.16 278 ASN A CA 1
ATOM 2108 C C . ASN A 1 278 ? -35.684 31.832 14.216 1.00 32.16 278 ASN A C 1
ATOM 2110 O O . ASN A 1 278 ? -36.410 31.439 15.125 1.00 32.16 278 ASN A O 1
ATOM 2114 N N . ILE A 1 279 ? -34.355 31.911 14.352 1.00 36.03 279 ILE A N 1
ATOM 2115 C CA . ILE A 1 279 ? -33.685 31.841 15.665 1.00 36.03 279 ILE A CA 1
ATOM 2116 C C . ILE A 1 279 ? -34.183 33.001 16.560 1.00 36.03 279 ILE A C 1
ATOM 2118 O O . ILE A 1 279 ? -34.294 32.860 17.776 1.00 36.03 279 ILE A O 1
ATOM 2122 N N . ALA A 1 280 ? -34.649 34.102 15.956 1.00 32.84 280 ALA A N 1
ATOM 2123 C CA . ALA A 1 280 ? -35.312 35.204 16.652 1.00 32.84 280 ALA A CA 1
ATOM 2124 C C . ALA A 1 280 ? -36.708 34.863 17.233 1.00 32.84 280 ALA A C 1
ATOM 2126 O O . ALA A 1 280 ? -37.178 35.577 18.119 1.00 32.84 280 ALA A O 1
ATOM 2127 N N . ALA A 1 281 ? -37.370 33.772 16.817 1.00 32.28 281 ALA A N 1
ATOM 2128 C CA . ALA A 1 281 ? -38.678 33.390 17.371 1.00 32.28 281 ALA A CA 1
ATOM 2129 C C . ALA A 1 281 ? -38.591 32.642 18.713 1.00 32.28 281 ALA A C 1
ATOM 2131 O O . ALA A 1 281 ? -39.591 32.572 19.425 1.00 32.28 281 ALA A O 1
ATOM 2132 N N . ILE A 1 282 ? -37.416 32.123 19.085 1.00 32.97 282 ILE A N 1
ATOM 2133 C CA . ILE A 1 282 ? -37.206 31.448 20.378 1.00 32.97 282 ILE A CA 1
ATOM 2134 C C . ILE A 1 282 ? -36.760 32.447 21.463 1.00 32.97 282 ILE A C 1
ATOM 2136 O O . ILE A 1 282 ? -36.976 32.203 22.645 1.00 32.97 282 ILE A O 1
ATOM 2140 N N . VAL A 1 283 ? -36.232 33.618 21.084 1.00 29.83 283 VAL A N 1
ATOM 2141 C CA . VAL A 1 283 ? -35.645 34.584 22.038 1.00 29.83 283 VAL A CA 1
ATOM 2142 C C . VAL A 1 283 ? -36.502 35.843 22.267 1.00 29.83 283 VAL A C 1
ATOM 2144 O O . VAL A 1 283 ? -36.212 36.616 23.172 1.00 29.83 283 VAL A O 1
ATOM 2147 N N . VAL A 1 284 ? -37.604 36.061 21.531 1.00 33.94 284 VAL A N 1
ATOM 2148 C CA . VAL A 1 284 ? -38.397 37.315 21.653 1.00 33.94 284 VAL A CA 1
ATOM 2149 C C . VAL A 1 284 ? -39.825 37.144 22.200 1.00 33.94 284 VAL A C 1
ATOM 2151 O O . VAL A 1 284 ? -40.512 38.134 22.436 1.00 33.94 284 VAL A O 1
ATOM 2154 N N . ALA A 1 285 ? -40.298 35.941 22.523 1.00 31.06 285 ALA A N 1
ATOM 2155 C CA . ALA A 1 285 ? -41.642 35.779 23.095 1.00 31.06 285 ALA A CA 1
ATOM 2156 C C . ALA A 1 285 ? -41.610 35.195 24.511 1.00 31.06 285 ALA A C 1
ATOM 2158 O O . ALA A 1 285 ? -42.081 34.085 24.746 1.00 31.06 285 ALA A O 1
ATOM 2159 N N . GLY A 1 286 ? -41.092 35.966 25.473 1.00 42.25 286 GLY A N 1
ATOM 2160 C CA . GLY A 1 286 ? -41.265 35.659 26.892 1.00 42.25 286 GLY A CA 1
ATOM 2161 C C . GLY A 1 286 ? -42.740 35.407 27.218 1.00 42.25 286 GLY A C 1
ATOM 2162 O O . GLY A 1 286 ? -43.570 36.291 26.995 1.00 42.25 286 GLY A O 1
ATOM 2163 N N . LYS A 1 287 ? -43.056 34.192 27.691 1.00 30.77 287 LYS A N 1
ATOM 2164 C CA . LYS A 1 287 ? -44.266 33.810 28.449 1.00 30.77 287 LYS A CA 1
ATOM 2165 C C . LYS A 1 287 ? -44.242 32.310 28.779 1.00 30.77 287 LYS A C 1
ATOM 2167 O O . LYS A 1 287 ? -44.801 31.486 28.059 1.00 30.77 287 LYS A O 1
ATOM 2172 N N . GLU A 1 288 ? -43.681 31.987 29.940 1.00 41.59 288 GLU A N 1
ATOM 2173 C CA . GLU A 1 288 ? -43.626 30.661 30.586 1.00 41.59 288 GLU A CA 1
ATOM 2174 C C . GLU A 1 288 ? -45.001 30.060 30.981 1.00 41.59 288 GLU A C 1
ATOM 2176 O O . GLU A 1 288 ? -45.091 29.296 31.937 1.00 41.59 288 GLU A O 1
ATOM 2181 N N . LYS A 1 289 ? -46.128 30.387 30.323 1.00 36.25 289 LYS A N 1
ATOM 2182 C CA . LYS A 1 289 ? -47.444 29.946 30.848 1.00 36.25 289 LYS A CA 1
ATOM 2183 C C . LYS A 1 289 ? -48.598 29.686 29.875 1.00 36.25 289 LYS A C 1
ATOM 2185 O O . LYS A 1 289 ? -49.710 29.478 30.346 1.00 36.25 289 LYS A O 1
ATOM 2190 N N . ALA A 1 290 ? -48.396 29.668 28.556 1.00 33.12 290 ALA A N 1
ATOM 2191 C CA . ALA A 1 290 ? -49.519 29.615 27.598 1.00 33.12 290 ALA A CA 1
ATOM 2192 C C . ALA A 1 290 ? -49.431 28.515 26.514 1.00 33.12 290 ALA A C 1
ATOM 2194 O O . ALA A 1 290 ? -49.962 28.682 25.422 1.00 33.12 290 ALA A O 1
ATOM 2195 N N . VAL A 1 291 ? -48.794 27.374 26.811 1.00 34.00 291 VAL A N 1
ATOM 2196 C CA . VAL A 1 291 ? -48.841 26.147 25.972 1.00 34.00 291 VAL A CA 1
ATOM 2197 C C . VAL A 1 291 ? -50.028 25.233 26.346 1.00 34.00 291 VAL A C 1
ATOM 2199 O O . VAL A 1 291 ? -50.212 24.155 25.790 1.00 34.00 291 VAL A O 1
ATOM 2202 N N . ILE A 1 292 ? -50.929 25.696 27.215 1.00 38.34 292 ILE A N 1
ATOM 2203 C CA . ILE A 1 292 ? -52.276 25.133 27.340 1.00 38.34 292 ILE A CA 1
ATOM 2204 C C . ILE A 1 292 ? -53.227 26.132 26.664 1.00 38.34 292 ILE A C 1
ATOM 2206 O O . ILE A 1 292 ? -53.323 27.270 27.099 1.00 38.34 292 ILE A O 1
ATOM 2210 N N . GLU A 1 293 ? -53.901 25.677 25.603 1.00 29.70 293 GLU A N 1
ATOM 2211 C CA . GLU A 1 293 ? -54.944 26.349 24.796 1.00 29.70 293 GLU A CA 1
ATOM 2212 C C . GLU A 1 293 ? -54.545 27.043 23.469 1.00 29.70 293 GLU A C 1
ATOM 2214 O O . GLU A 1 293 ? -54.329 28.243 23.371 1.00 29.70 293 GLU A O 1
ATOM 2219 N N . LYS A 1 294 ? -54.683 26.245 22.395 1.00 28.30 294 LYS A N 1
ATOM 2220 C CA . LYS A 1 294 ? -55.410 26.562 21.142 1.00 28.30 294 LYS A CA 1
ATOM 2221 C C . LYS A 1 294 ? -54.877 27.671 20.206 1.00 28.30 294 LYS A C 1
ATOM 2223 O O . LYS A 1 294 ? -55.221 28.837 20.301 1.00 28.30 294 LYS A O 1
ATOM 2228 N N . GLY A 1 295 ? -54.247 27.214 19.120 1.00 31.36 295 GLY A N 1
ATOM 2229 C CA . GLY A 1 295 ? -54.867 27.183 17.784 1.00 31.36 295 GLY A CA 1
ATOM 2230 C C . GLY A 1 295 ? -55.284 28.490 17.075 1.00 31.36 295 GLY A C 1
ATOM 2231 O O . GLY A 1 295 ? -56.325 29.056 17.379 1.00 31.36 295 GLY A O 1
ATOM 2232 N N . MET A 1 296 ? -54.605 28.736 15.940 1.00 28.70 296 MET A N 1
ATOM 2233 C CA . MET A 1 296 ? -55.114 29.214 14.629 1.00 28.70 296 MET A CA 1
ATOM 2234 C C . MET A 1 296 ? -54.764 30.638 14.116 1.00 28.70 296 MET A C 1
ATOM 2236 O O . MET A 1 296 ? -55.261 31.642 14.603 1.00 28.70 296 MET A O 1
ATOM 2240 N N . LYS A 1 297 ? -54.099 30.607 12.939 1.00 30.42 297 LYS A N 1
ATOM 2241 C CA . LYS A 1 297 ? -54.244 31.404 11.686 1.00 30.42 297 LYS A CA 1
ATOM 2242 C C . LYS A 1 297 ? -53.616 32.813 11.513 1.00 30.42 297 LYS A C 1
ATOM 2244 O O . LYS A 1 297 ? -54.186 33.821 11.896 1.00 30.42 297 LYS A O 1
ATOM 2249 N N . ASN A 1 298 ? -52.540 32.813 10.706 1.00 35.41 298 ASN A N 1
ATOM 2250 C CA . ASN A 1 298 ? -52.207 33.587 9.481 1.00 35.41 298 ASN A CA 1
ATOM 2251 C C . ASN A 1 298 ? -52.670 35.058 9.311 1.00 35.41 298 ASN A C 1
ATOM 2253 O O . ASN A 1 298 ? -53.865 35.292 9.156 1.00 35.41 298 ASN A O 1
ATOM 2257 N N . LYS A 1 299 ? -51.739 35.988 8.993 1.00 30.19 299 LYS A N 1
ATOM 2258 C CA . LYS A 1 299 ? -51.241 36.352 7.625 1.00 30.19 299 LYS A CA 1
ATOM 2259 C C . LYS A 1 299 ? -50.731 37.818 7.551 1.00 30.19 299 LYS A C 1
ATOM 2261 O O . LYS A 1 299 ? -51.426 38.698 8.038 1.00 30.19 299 LYS A O 1
ATOM 2266 N N . ALA A 1 300 ? -49.619 38.041 6.822 1.00 27.42 300 ALA A N 1
ATOM 2267 C CA . ALA A 1 300 ? -49.162 39.251 6.075 1.00 27.42 300 ALA A CA 1
ATOM 2268 C C . ALA A 1 300 ? -47.697 39.623 6.422 1.00 27.42 300 ALA A C 1
ATOM 2270 O O . ALA A 1 300 ? -47.437 40.151 7.491 1.00 27.42 300 ALA A O 1
ATOM 2271 N N . ALA A 1 301 ? -46.666 39.182 5.692 1.00 31.95 301 ALA A N 1
ATOM 2272 C CA . ALA A 1 301 ? -46.267 39.420 4.294 1.00 31.95 301 ALA A CA 1
ATOM 2273 C C . ALA A 1 301 ? -45.459 40.715 4.052 1.00 31.95 301 ALA A C 1
ATOM 2275 O O . ALA A 1 301 ? -46.007 41.808 4.005 1.00 31.95 301 ALA A O 1
ATOM 2276 N N . ARG A 1 302 ? -44.180 40.477 3.715 1.00 38.00 302 ARG A N 1
ATOM 2277 C CA . ARG A 1 302 ? -43.386 41.120 2.651 1.00 38.00 302 ARG A CA 1
ATOM 2278 C C . ARG A 1 302 ? -43.053 42.609 2.799 1.00 38.00 302 ARG A C 1
ATOM 2280 O O . ARG A 1 302 ? -43.714 43.461 2.220 1.00 38.00 302 ARG A O 1
ATOM 2287 N N . ALA A 1 303 ? -41.886 42.856 3.393 1.00 30.88 303 ALA A N 1
ATOM 2288 C CA . ALA A 1 303 ? -41.020 43.964 2.974 1.00 30.88 303 ALA A CA 1
ATOM 2289 C C . ALA A 1 303 ? -39.507 43.654 3.020 1.00 30.88 303 ALA A C 1
ATOM 2291 O O . ALA A 1 303 ? -38.763 44.329 2.326 1.00 30.88 303 ALA A O 1
ATOM 2292 N N . ASN A 1 304 ? -39.037 42.602 3.709 1.00 42.97 304 ASN A N 1
ATOM 2293 C CA . ASN A 1 304 ? -37.590 42.426 3.949 1.00 42.97 304 ASN A CA 1
ATOM 2294 C C . ASN A 1 304 ? -36.921 41.208 3.292 1.00 42.97 304 ASN A C 1
ATOM 2296 O O . ASN A 1 304 ? -35.801 40.869 3.652 1.00 42.97 304 ASN A O 1
ATOM 2300 N N . ALA A 1 305 ? -37.534 40.570 2.290 1.00 37.62 305 ALA A N 1
ATOM 2301 C CA . ALA A 1 305 ? -37.000 39.328 1.709 1.00 37.62 305 ALA A CA 1
ATOM 2302 C C . ALA A 1 305 ? -35.599 39.469 1.067 1.00 37.62 305 ALA A C 1
ATOM 2304 O O . ALA A 1 305 ? -34.836 38.511 1.077 1.00 37.62 305 ALA A O 1
ATOM 2305 N N . ALA A 1 306 ? -35.234 40.649 0.554 1.00 37.59 306 ALA A N 1
ATOM 2306 C CA . ALA A 1 306 ? -33.908 40.881 -0.033 1.00 37.59 306 ALA A CA 1
ATOM 2307 C C . ALA A 1 306 ? -32.834 41.210 1.023 1.00 37.59 306 ALA A C 1
ATOM 2309 O O . ALA A 1 306 ? -31.674 40.834 0.870 1.00 37.59 306 ALA A O 1
ATOM 2310 N N . GLU A 1 307 ? -33.224 41.864 2.118 1.00 39.59 307 GLU A N 1
ATOM 2311 C CA . GLU A 1 307 ? -32.320 42.252 3.207 1.00 39.59 307 GLU A CA 1
ATOM 2312 C C . GLU A 1 307 ? -32.110 41.097 4.198 1.00 39.59 307 GLU A C 1
ATOM 2314 O O . GLU A 1 307 ? -30.989 40.845 4.630 1.00 39.59 307 GLU A O 1
ATOM 2319 N N . GLN A 1 308 ? -33.150 40.288 4.441 1.00 42.56 308 GLN A N 1
ATOM 2320 C CA . GLN A 1 308 ? -33.041 39.014 5.156 1.00 42.56 308 GLN A CA 1
ATOM 2321 C C . GLN A 1 308 ? -32.297 37.946 4.354 1.00 42.56 308 GLN A C 1
ATOM 2323 O O . GLN A 1 308 ? -31.649 37.118 4.974 1.00 42.56 308 GLN A O 1
ATOM 2328 N N . ALA A 1 309 ? -32.336 37.943 3.016 1.00 41.09 309 ALA A N 1
ATOM 2329 C CA . ALA A 1 309 ? -31.502 37.028 2.229 1.00 41.09 309 ALA A CA 1
ATOM 2330 C C . ALA A 1 309 ? -30.008 37.360 2.380 1.00 41.09 309 ALA A C 1
ATOM 2332 O O . ALA A 1 309 ? -29.201 36.456 2.568 1.00 41.09 309 ALA A O 1
ATOM 2333 N N . ARG A 1 310 ? -29.655 38.654 2.407 1.00 43.53 310 ARG A N 1
ATOM 2334 C CA . ARG A 1 310 ? -28.279 39.117 2.644 1.00 43.53 310 ARG A CA 1
ATOM 2335 C C . ARG A 1 310 ? -27.816 38.903 4.089 1.00 43.53 310 ARG A C 1
ATOM 2337 O O . ARG A 1 310 ? -26.661 38.558 4.303 1.00 43.53 310 ARG A O 1
ATOM 2344 N N . ALA A 1 311 ? -28.705 39.056 5.073 1.00 40.81 311 ALA A N 1
ATOM 2345 C CA . ALA A 1 311 ? -28.411 38.741 6.474 1.00 40.81 311 ALA A CA 1
ATOM 2346 C C . ALA A 1 311 ? -28.286 37.222 6.717 1.00 40.81 311 ALA A C 1
ATOM 2348 O O . ALA A 1 311 ? -27.350 36.798 7.384 1.00 40.81 311 ALA A O 1
ATOM 2349 N N . LYS A 1 312 ? -29.148 36.400 6.092 1.00 41.66 312 LYS A N 1
ATOM 2350 C CA . LYS A 1 312 ? -29.064 34.923 6.105 1.00 41.66 312 LYS A CA 1
ATOM 2351 C C . LYS A 1 312 ? -27.776 34.416 5.437 1.00 41.66 312 LYS A C 1
ATOM 2353 O O . LYS A 1 312 ? -27.230 33.405 5.865 1.00 41.66 312 LYS A O 1
ATOM 2358 N N . GLU A 1 313 ? -27.267 35.120 4.423 1.00 39.31 313 GLU A N 1
ATOM 2359 C CA . GLU A 1 313 ? -25.984 34.820 3.770 1.00 39.31 313 GLU A CA 1
ATOM 2360 C C . GLU A 1 313 ? -24.778 35.162 4.663 1.00 39.31 313 GLU A C 1
ATOM 2362 O O . GLU A 1 313 ? -23.800 34.422 4.665 1.00 39.31 313 GLU A O 1
ATOM 2367 N N . VAL A 1 314 ? -24.858 36.224 5.475 1.00 38.09 314 VAL A N 1
ATOM 2368 C CA . VAL A 1 314 ? -23.801 36.620 6.426 1.00 38.09 314 VAL A CA 1
ATOM 2369 C C . VAL A 1 314 ? -23.792 35.738 7.684 1.00 38.09 314 VAL A C 1
ATOM 2371 O O . VAL A 1 314 ? -22.723 35.364 8.151 1.00 38.09 314 VAL A O 1
ATOM 2374 N N . GLU A 1 315 ? -24.954 35.328 8.193 1.00 41.59 315 GLU A N 1
ATOM 2375 C CA . GLU A 1 315 ? -25.066 34.483 9.395 1.00 41.59 315 GLU A CA 1
ATOM 2376 C C . GLU A 1 315 ? -24.723 33.005 9.099 1.00 41.59 315 GLU A C 1
ATOM 2378 O O . GLU A 1 315 ? -24.042 32.341 9.877 1.00 41.59 315 GLU A O 1
ATOM 2383 N N . ALA A 1 316 ? -25.086 32.497 7.911 1.00 36.94 316 ALA A N 1
ATOM 2384 C CA . ALA A 1 316 ? -24.681 31.161 7.454 1.00 36.94 316 ALA A CA 1
ATOM 2385 C C . ALA A 1 316 ? -23.221 31.095 6.968 1.00 36.94 316 ALA A C 1
ATOM 2387 O O . ALA A 1 316 ? -22.654 30.003 6.866 1.00 36.94 316 ALA A O 1
ATOM 2388 N N . ARG A 1 317 ? -22.622 32.248 6.649 1.00 35.97 317 ARG A N 1
ATOM 2389 C CA . ARG A 1 317 ? -21.184 32.391 6.413 1.00 35.97 317 ARG A CA 1
ATOM 2390 C C . ARG A 1 317 ? -20.413 32.268 7.730 1.00 35.97 317 ARG A C 1
ATOM 2392 O O . ARG A 1 317 ? -19.393 31.591 7.751 1.00 35.97 317 ARG A O 1
ATOM 2399 N N . ASP A 1 318 ? -20.960 32.779 8.831 1.00 37.66 318 ASP A N 1
ATOM 2400 C CA . ASP A 1 318 ? -20.338 32.685 10.157 1.00 37.66 318 ASP A CA 1
ATOM 2401 C C . ASP A 1 318 ? -20.404 31.261 10.743 1.00 37.66 318 ASP A C 1
ATOM 2403 O O . ASP A 1 318 ? -19.450 30.799 11.353 1.00 37.66 318 ASP A O 1
ATOM 2407 N N . LEU A 1 319 ? -21.461 30.488 10.477 1.00 39.69 319 LEU A N 1
ATOM 2408 C CA . LEU A 1 319 ? -21.607 29.109 10.983 1.00 39.69 319 LEU A CA 1
ATOM 2409 C C . LEU A 1 319 ? -20.611 28.099 10.372 1.00 39.69 319 LEU A C 1
ATOM 2411 O O . LEU A 1 319 ? -20.323 27.074 10.981 1.00 39.69 319 LEU A O 1
ATOM 2415 N N . ILE A 1 320 ? -20.077 28.386 9.178 1.00 39.56 320 ILE A N 1
ATOM 2416 C CA . ILE A 1 320 ? -19.133 27.512 8.452 1.00 39.56 320 ILE A CA 1
ATOM 2417 C C . ILE A 1 320 ? -17.714 28.118 8.403 1.00 39.56 320 ILE A C 1
ATOM 2419 O O . ILE A 1 320 ? -16.746 27.363 8.394 1.00 39.56 320 ILE A O 1
ATOM 2423 N N . GLU A 1 321 ? -17.550 29.452 8.425 1.00 40.81 321 GLU A N 1
ATOM 2424 C CA . GLU A 1 321 ? -16.226 30.097 8.566 1.00 40.81 321 GLU A CA 1
ATOM 2425 C C . GLU A 1 321 ? -15.731 30.163 10.024 1.00 40.81 321 GLU A C 1
ATOM 2427 O O . GLU A 1 321 ? -14.517 30.236 10.225 1.00 40.81 321 GLU A O 1
ATOM 2432 N N . SER A 1 322 ? -16.611 30.135 11.041 1.00 35.22 322 SER A N 1
ATOM 2433 C CA . SER A 1 322 ? -16.200 30.219 12.459 1.00 35.22 322 SER A CA 1
ATOM 2434 C C . SER A 1 322 ? -15.899 28.872 13.119 1.00 35.22 322 SER A C 1
ATOM 2436 O O . SER A 1 322 ? -15.243 28.854 14.160 1.00 35.22 322 SER A O 1
ATOM 2438 N N . VAL A 1 323 ? -16.217 27.742 12.470 1.00 39.56 323 VAL A N 1
ATOM 2439 C CA . VAL A 1 323 ? -15.587 26.440 12.773 1.00 39.56 323 VAL A CA 1
ATOM 2440 C C . VAL A 1 323 ? -14.188 26.402 12.137 1.00 39.56 323 VAL A C 1
ATOM 2442 O O . VAL A 1 323 ? -13.790 25.476 11.440 1.00 39.56 323 VAL A O 1
ATOM 2445 N N . LYS A 1 324 ? -13.407 27.463 12.353 1.00 37.59 324 LYS A N 1
ATOM 2446 C CA . LYS A 1 324 ? -11.953 27.363 12.324 1.00 37.59 324 LYS A CA 1
ATOM 2447 C C . LYS A 1 324 ? -11.590 26.737 13.653 1.00 37.59 324 LYS A C 1
ATOM 2449 O O . LYS A 1 324 ? -11.656 27.415 14.677 1.00 37.59 324 LYS A O 1
ATOM 2454 N N . GLY A 1 325 ? -11.283 25.441 13.625 1.00 34.50 325 GLY A N 1
ATOM 2455 C CA . GLY A 1 325 ? -10.813 24.704 14.789 1.00 34.50 325 GLY A CA 1
ATOM 2456 C C . GLY A 1 325 ? -9.754 25.528 15.513 1.00 34.50 325 GLY A C 1
ATOM 2457 O O . GLY A 1 325 ? -8.664 25.756 14.988 1.00 34.50 325 GLY A O 1
ATOM 2458 N N . LYS A 1 326 ? -10.100 26.044 16.694 1.00 33.16 326 LYS A N 1
ATOM 2459 C CA . LYS A 1 326 ? -9.104 26.629 17.580 1.00 33.16 326 LYS A CA 1
ATOM 2460 C C . LYS A 1 326 ? -8.286 25.471 18.142 1.00 33.16 326 LYS A C 1
ATOM 2462 O O . LYS A 1 326 ? -8.735 24.763 19.034 1.00 33.16 326 LYS A O 1
ATOM 2467 N N . GLU A 1 327 ? -7.106 25.323 17.550 1.00 33.19 327 GLU A N 1
ATOM 2468 C CA . GLU A 1 327 ? -5.892 24.720 18.102 1.00 33.19 327 GLU A CA 1
ATOM 2469 C C . GLU A 1 327 ? -5.922 23.213 18.409 1.00 33.19 327 GLU A C 1
ATOM 2471 O O . GLU A 1 327 ? -6.152 22.767 19.530 1.00 33.19 327 GLU A O 1
ATOM 2476 N N . ARG A 1 328 ? -5.472 22.438 17.415 1.00 37.50 328 ARG A N 1
ATOM 2477 C CA . ARG A 1 328 ? -4.298 21.564 17.577 1.00 37.50 328 ARG A CA 1
ATOM 2478 C C . ARG A 1 328 ? -3.411 21.731 16.344 1.00 37.50 328 ARG A C 1
ATOM 2480 O O . ARG A 1 328 ? -3.564 21.019 15.359 1.00 37.50 328 ARG A O 1
ATOM 2487 N N . GLU A 1 329 ? -2.520 22.719 16.384 1.00 33.91 329 GLU A N 1
ATOM 2488 C CA . GLU A 1 329 ? -1.453 22.864 15.392 1.00 33.91 329 GLU A CA 1
ATOM 2489 C C . GLU A 1 329 ? -0.547 21.622 15.440 1.00 33.91 329 GLU A C 1
ATOM 2491 O O . GLU A 1 329 ? 0.289 21.474 16.329 1.00 33.91 329 GLU A O 1
ATOM 2496 N N . LYS A 1 330 ? -0.711 20.719 14.473 1.00 31.20 330 LYS A N 1
ATOM 2497 C CA . LYS A 1 330 ? 0.433 20.035 13.869 1.00 31.20 330 LYS A CA 1
ATOM 2498 C C . LYS A 1 330 ? 0.755 20.812 12.593 1.00 31.20 330 LYS A C 1
ATOM 2500 O O . LYS A 1 330 ? -0.024 20.790 11.651 1.00 31.20 330 LYS A O 1
ATOM 2505 N N . GLU A 1 331 ? 1.830 21.589 12.664 1.00 33.28 331 GLU A N 1
ATOM 2506 C CA . GLU A 1 331 ? 2.603 22.200 11.572 1.00 33.28 331 GLU A CA 1
ATOM 2507 C C . GLU A 1 331 ? 1.868 22.540 10.248 1.00 33.28 331 GLU A C 1
ATOM 2509 O O . GLU A 1 331 ? 1.717 21.724 9.346 1.00 33.28 331 GLU A O 1
ATOM 2514 N N . GLY A 1 332 ? 1.532 23.824 10.071 1.00 34.78 332 GLY A N 1
ATOM 2515 C CA . GLY A 1 332 ? 1.764 24.527 8.797 1.00 34.78 332 GLY A CA 1
ATOM 2516 C C . GLY A 1 332 ? 0.712 24.493 7.675 1.00 34.78 332 GLY A C 1
ATOM 2517 O O . GLY A 1 332 ? 0.866 25.274 6.736 1.00 34.78 332 GLY A O 1
ATOM 2518 N N . ALA A 1 333 ? -0.357 23.690 7.733 1.00 37.16 333 ALA A N 1
ATOM 2519 C CA . ALA A 1 333 ? -1.395 23.676 6.683 1.00 37.16 333 ALA A CA 1
ATOM 2520 C C . ALA A 1 333 ? -2.688 24.425 7.095 1.00 37.16 333 ALA A C 1
ATOM 2522 O O . ALA A 1 333 ? -3.167 24.250 8.217 1.00 37.16 333 ALA A O 1
ATOM 2523 N N . PRO A 1 334 ? -3.304 25.250 6.220 1.00 47.59 334 PRO A N 1
ATOM 2524 C CA . PRO A 1 334 ? -4.572 25.914 6.527 1.00 47.59 334 PRO A CA 1
ATOM 2525 C C . PRO A 1 334 ? -5.722 24.898 6.651 1.00 47.59 334 PRO A C 1
ATOM 2527 O O . PRO A 1 334 ? -5.906 24.051 5.779 1.00 47.59 334 PRO A O 1
ATOM 2530 N N . ALA A 1 335 ? -6.527 25.007 7.715 1.00 58.78 335 ALA A N 1
ATOM 2531 C CA . ALA A 1 335 ? -7.691 24.148 7.940 1.00 58.78 335 ALA A CA 1
ATOM 2532 C C . ALA A 1 335 ? -8.718 24.287 6.798 1.00 58.78 335 ALA A C 1
ATOM 2534 O O . ALA A 1 335 ? -9.268 25.368 6.567 1.00 58.78 335 ALA A O 1
ATOM 2535 N N . LEU A 1 336 ? -8.975 23.191 6.077 1.00 72.62 336 LEU A N 1
ATOM 2536 C CA . LEU A 1 336 ? -9.965 23.139 5.001 1.00 72.62 336 LEU A CA 1
ATOM 2537 C C . LEU A 1 336 ? -11.387 23.116 5.576 1.00 72.62 336 LEU A C 1
ATOM 2539 O O . LEU A 1 336 ? -11.692 22.343 6.480 1.00 72.62 336 LEU A O 1
ATOM 2543 N N . SER A 1 337 ? -12.286 23.920 5.002 1.00 83.00 337 SER A N 1
ATOM 2544 C CA . SER A 1 337 ? -13.730 23.775 5.247 1.00 83.00 337 SER A CA 1
ATOM 2545 C C . SER A 1 337 ? -14.242 22.419 4.743 1.00 83.00 337 SER A C 1
ATOM 2547 O O . SER A 1 337 ? -13.692 21.887 3.775 1.00 83.00 337 SER A O 1
ATOM 2549 N N . LEU A 1 338 ? -15.335 21.899 5.313 1.00 85.69 338 LEU A N 1
ATOM 2550 C CA . LEU A 1 338 ? -15.901 20.601 4.920 1.00 85.69 338 LEU A CA 1
ATOM 2551 C C . LEU A 1 338 ? -16.192 20.510 3.409 1.00 85.69 338 LEU A C 1
ATOM 2553 O O . LEU A 1 338 ? -15.801 19.547 2.760 1.00 85.69 338 LEU A O 1
ATOM 2557 N N . GLN A 1 339 ? -16.814 21.533 2.817 1.00 87.31 339 GLN A N 1
ATOM 2558 C CA . GLN A 1 339 ? -17.096 21.566 1.377 1.00 87.31 339 GLN A CA 1
ATOM 2559 C C . GLN A 1 339 ? -15.825 21.584 0.514 1.00 87.31 339 GLN A C 1
ATOM 2561 O O . GLN A 1 339 ? -15.813 20.989 -0.561 1.00 87.31 339 GLN A O 1
ATOM 2566 N N . ALA A 1 340 ? -14.754 22.235 0.981 1.00 88.50 340 ALA A N 1
ATOM 2567 C CA . ALA A 1 340 ? -13.477 22.246 0.275 1.00 88.50 340 ALA A CA 1
ATOM 2568 C C . ALA A 1 340 ? -12.796 20.877 0.364 1.00 88.50 340 ALA A C 1
ATOM 2570 O O . ALA A 1 340 ? -12.290 20.394 -0.640 1.00 88.50 340 ALA A O 1
ATOM 2571 N N . ALA A 1 341 ? -12.850 20.225 1.529 1.00 90.88 341 ALA A N 1
ATOM 2572 C CA . ALA A 1 341 ? -12.307 18.883 1.713 1.00 90.88 341 ALA A CA 1
ATOM 2573 C C . ALA A 1 341 ? -13.038 17.846 0.846 1.00 90.88 341 ALA A C 1
ATOM 2575 O O . ALA A 1 341 ? -12.399 16.992 0.244 1.00 90.88 341 ALA A O 1
ATOM 2576 N N . VAL A 1 342 ? -14.367 17.945 0.722 1.00 94.50 342 VAL A N 1
ATOM 2577 C CA . VAL A 1 342 ? -15.149 17.052 -0.150 1.00 94.50 342 VAL A CA 1
ATOM 2578 C C . VAL A 1 342 ? -14.828 17.289 -1.626 1.00 94.50 342 VAL A C 1
ATOM 2580 O O . VAL A 1 342 ? -14.647 16.329 -2.373 1.00 94.50 342 VAL A O 1
ATOM 2583 N N . ALA A 1 343 ? -14.714 18.550 -2.054 1.00 91.56 343 ALA A N 1
ATOM 2584 C CA . ALA A 1 343 ? -14.315 18.877 -3.422 1.00 91.56 343 ALA A CA 1
ATOM 2585 C C . ALA A 1 343 ? -12.894 18.383 -3.744 1.00 91.56 343 ALA A C 1
ATOM 2587 O O . ALA A 1 343 ? -12.682 17.809 -4.808 1.00 91.56 343 ALA A O 1
ATOM 2588 N N . GLU A 1 344 ? -11.955 18.561 -2.815 1.00 91.88 344 GLU A N 1
ATOM 2589 C CA . GLU A 1 344 ? -10.567 18.107 -2.925 1.00 91.88 344 GLU A CA 1
ATOM 2590 C C . GLU A 1 344 ? -10.464 16.576 -2.977 1.00 91.88 344 GLU A C 1
ATOM 2592 O O . GLU A 1 344 ? -9.784 16.044 -3.849 1.00 91.88 344 GLU A O 1
ATOM 2597 N N . ALA A 1 345 ? -11.194 15.853 -2.120 1.00 94.06 345 ALA A N 1
ATOM 2598 C CA . ALA A 1 345 ? -11.211 14.389 -2.127 1.00 94.06 345 ALA A CA 1
ATOM 2599 C C . ALA A 1 345 ? -11.642 13.845 -3.495 1.00 94.06 345 ALA A C 1
ATOM 2601 O O . ALA A 1 345 ? -10.980 12.990 -4.074 1.00 94.06 345 ALA A O 1
ATOM 2602 N N . VAL A 1 346 ? -12.713 14.396 -4.075 1.00 94.00 346 VAL A N 1
ATOM 2603 C CA . VAL A 1 346 ? -13.145 14.003 -5.424 1.00 94.00 346 VAL A CA 1
ATOM 2604 C C . VAL A 1 346 ? -12.157 14.489 -6.493 1.00 94.00 346 VAL A C 1
ATOM 2606 O O . VAL A 1 346 ? -11.937 13.794 -7.481 1.00 94.00 346 VAL A O 1
ATOM 2609 N N . ALA A 1 347 ? -11.501 15.638 -6.312 1.00 91.31 347 ALA A N 1
ATOM 2610 C CA . ALA A 1 347 ? -10.482 16.136 -7.240 1.00 91.31 347 ALA A CA 1
ATOM 2611 C C . ALA A 1 347 ? -9.202 15.279 -7.288 1.00 91.31 347 ALA A C 1
ATOM 2613 O O . ALA A 1 347 ? -8.460 15.386 -8.264 1.00 91.31 347 ALA A O 1
ATOM 2614 N N . ARG A 1 348 ? -8.961 14.415 -6.295 1.00 92.62 348 ARG A N 1
ATOM 2615 C CA . ARG A 1 348 ? -7.867 13.424 -6.291 1.00 92.62 348 ARG A CA 1
ATOM 2616 C C . ARG A 1 348 ? -8.175 12.153 -7.084 1.00 92.62 348 ARG A C 1
ATOM 2618 O O . ARG A 1 348 ? -7.276 11.355 -7.305 1.00 92.62 348 ARG A O 1
ATOM 2625 N N . THR A 1 349 ? -9.425 11.960 -7.502 1.00 92.50 349 THR A N 1
ATOM 2626 C CA . THR A 1 349 ? -9.838 10.819 -8.340 1.00 92.50 349 THR A CA 1
ATOM 2627 C C . THR A 1 349 ? -9.554 11.086 -9.818 1.00 92.50 349 THR A C 1
ATOM 2629 O O . THR A 1 349 ? -9.370 12.247 -10.218 1.00 92.50 349 THR A O 1
ATOM 2632 N N . GLU A 1 350 ? -9.551 10.039 -10.645 1.00 90.00 350 GLU A N 1
ATOM 2633 C CA . GLU A 1 350 ? -9.332 10.182 -12.088 1.00 90.00 350 GLU A CA 1
ATOM 2634 C C . GLU A 1 350 ? -10.379 11.095 -12.728 1.00 90.00 350 GLU A C 1
ATOM 2636 O O . GLU A 1 350 ? -11.538 11.157 -12.307 1.00 90.00 350 GLU A O 1
ATOM 2641 N N . LEU A 1 351 ? -9.958 11.860 -13.737 1.00 86.88 351 LEU A N 1
ATOM 2642 C CA . LEU A 1 351 ? -10.777 12.918 -14.330 1.00 86.88 351 LEU A CA 1
ATOM 2643 C C . LEU A 1 351 ? -12.137 12.382 -14.817 1.00 86.88 351 LEU A C 1
ATOM 2645 O O . LEU A 1 351 ? -13.171 12.990 -14.539 1.00 86.88 351 LEU A O 1
ATOM 2649 N N . ASP A 1 352 ? -12.132 11.235 -15.496 1.00 87.25 352 ASP A N 1
ATOM 2650 C CA . ASP A 1 352 ? -13.288 10.554 -16.090 1.00 87.25 352 ASP A CA 1
ATOM 2651 C C . ASP A 1 352 ? -14.255 9.942 -15.062 1.00 87.25 352 ASP A C 1
ATOM 2653 O O . ASP A 1 352 ? -15.452 9.829 -15.344 1.00 87.25 352 ASP A O 1
ATOM 2657 N N . GLN A 1 353 ? -13.777 9.637 -13.853 1.00 91.25 353 GLN A N 1
ATOM 2658 C CA . GLN A 1 353 ? -14.573 9.089 -12.748 1.00 91.25 353 GLN A CA 1
ATOM 2659 C C . GLN A 1 353 ? -15.418 10.160 -12.043 1.00 91.25 353 GLN A C 1
ATOM 2661 O O . GLN A 1 353 ? -16.546 9.898 -11.608 1.00 91.25 353 GLN A O 1
ATOM 2666 N N . ARG A 1 354 ? -14.904 11.394 -11.947 1.00 90.75 354 ARG A N 1
ATOM 2667 C CA . ARG A 1 354 ? -15.489 12.487 -11.140 1.00 90.75 354 ARG A CA 1
ATOM 2668 C C . ARG A 1 354 ? -16.954 12.757 -11.458 1.00 90.75 354 ARG A C 1
ATOM 2670 O O . ARG A 1 354 ? -17.744 13.021 -10.553 1.00 90.75 354 ARG A O 1
ATOM 2677 N N . GLN A 1 355 ? -17.340 12.690 -12.732 1.00 87.38 355 GLN A N 1
ATOM 2678 C CA . GLN A 1 355 ? -18.724 12.928 -13.150 1.00 87.38 355 GLN A CA 1
ATOM 2679 C C . GLN A 1 355 ? -19.717 11.914 -12.567 1.00 87.38 355 GLN A C 1
ATOM 2681 O O . GLN A 1 355 ? -20.876 12.264 -12.352 1.00 87.38 355 GLN A O 1
ATOM 2686 N N . TYR A 1 356 ? -19.279 10.677 -12.320 1.00 89.81 356 TYR A N 1
ATOM 2687 C CA . TYR A 1 356 ? -20.098 9.614 -11.744 1.00 89.81 356 TYR A CA 1
ATOM 2688 C C . TYR A 1 356 ? -20.124 9.729 -10.223 1.00 89.81 356 TYR A C 1
ATOM 2690 O O . TYR A 1 356 ? -21.183 9.620 -9.615 1.00 89.81 356 TYR A O 1
ATOM 2698 N N . ILE A 1 357 ? -18.984 10.063 -9.618 1.00 93.19 357 ILE A N 1
ATOM 2699 C CA . ILE A 1 357 ? -18.857 10.297 -8.175 1.00 93.19 357 ILE A CA 1
ATOM 2700 C C . ILE A 1 357 ? -19.771 11.446 -7.719 1.00 93.19 357 ILE A C 1
ATOM 2702 O O . ILE A 1 357 ? -20.489 11.326 -6.725 1.00 93.19 357 ILE A O 1
ATOM 2706 N N . TRP A 1 358 ? -19.844 12.545 -8.477 1.00 92.44 358 TRP A N 1
ATOM 2707 C CA . TRP A 1 358 ? -20.741 13.658 -8.141 1.00 92.44 358 TRP A CA 1
ATOM 2708 C C . TRP A 1 358 ? -22.236 13.313 -8.244 1.00 92.44 358 TRP A C 1
ATOM 2710 O O . TRP A 1 358 ? -23.067 13.990 -7.635 1.00 92.44 358 TRP A O 1
ATOM 2720 N N . GLN A 1 359 ? -22.606 12.233 -8.938 1.00 88.00 359 GLN A N 1
ATOM 2721 C CA . GLN A 1 359 ? -23.997 11.768 -9.006 1.00 88.00 359 GLN A CA 1
ATOM 2722 C C . GLN A 1 359 ? -24.457 11.023 -7.742 1.00 88.00 359 GLN A C 1
ATOM 2724 O O . GLN A 1 359 ? -25.627 10.635 -7.667 1.00 88.00 359 GLN A O 1
ATOM 2729 N N . GLY A 1 360 ? -23.581 10.860 -6.745 1.00 90.88 360 GLY A N 1
ATOM 2730 C CA . GLY A 1 360 ? -23.892 10.163 -5.503 1.00 90.88 360 GLY A CA 1
ATOM 2731 C C . GLY A 1 360 ? -23.254 10.786 -4.263 1.00 90.88 360 GLY A C 1
ATOM 2732 O O . GLY A 1 360 ? -22.414 10.159 -3.639 1.00 90.88 360 GLY A O 1
ATOM 2733 N N . LEU A 1 361 ? -23.657 11.992 -3.861 1.00 93.62 361 LEU A N 1
ATOM 2734 C CA . LEU A 1 361 ? -23.259 12.589 -2.580 1.00 93.62 361 LEU A CA 1
ATOM 2735 C C . LEU A 1 361 ? -24.096 12.001 -1.435 1.00 93.62 361 LEU A C 1
ATOM 2737 O O . LEU A 1 361 ? -25.278 12.330 -1.305 1.00 93.62 361 LEU A O 1
ATOM 2741 N N . PHE A 1 362 ? -23.496 11.178 -0.580 1.00 94.94 362 PHE A N 1
ATOM 2742 C CA . PHE A 1 362 ? -24.169 10.598 0.581 1.00 94.94 362 PHE A CA 1
ATOM 2743 C C . PHE A 1 362 ? -23.595 11.151 1.887 1.00 94.94 362 PHE A C 1
ATOM 2745 O O . PHE A 1 362 ? -22.443 10.895 2.218 1.00 94.94 362 PHE A O 1
ATOM 2752 N N . VAL A 1 363 ? -24.396 11.918 2.631 1.00 92.69 363 VAL A N 1
ATOM 2753 C CA . VAL A 1 363 ? -24.005 12.459 3.942 1.00 92.69 363 VAL A CA 1
ATOM 2754 C C . VAL A 1 363 ? -24.626 11.600 5.035 1.00 92.69 363 VAL A C 1
ATOM 2756 O O . VAL A 1 363 ? -25.843 11.452 5.088 1.00 92.69 363 VAL A O 1
ATOM 2759 N N . THR A 1 364 ? -23.783 11.046 5.897 1.00 92.62 364 THR A N 1
ATOM 2760 C CA . THR A 1 364 ? -24.124 10.064 6.932 1.00 92.62 364 THR A CA 1
ATOM 2761 C C . THR A 1 364 ? -23.398 10.412 8.239 1.00 92.62 364 THR A C 1
ATOM 2763 O O . THR A 1 364 ? -22.761 11.461 8.358 1.00 92.62 364 THR A O 1
ATOM 2766 N N . GLY A 1 365 ? -23.529 9.553 9.244 1.00 88.25 365 GLY A N 1
ATOM 2767 C CA . GLY A 1 365 ? -22.834 9.658 10.522 1.00 88.25 365 GLY A CA 1
ATOM 2768 C C . GLY A 1 365 ? -23.742 10.120 11.649 1.00 88.25 365 GLY A C 1
ATOM 2769 O O . GLY A 1 365 ? -24.905 10.481 11.435 1.00 88.25 365 GLY A O 1
ATOM 2770 N N . LEU A 1 366 ? -23.213 10.085 12.873 1.00 81.56 366 LEU A N 1
ATOM 2771 C CA . LEU A 1 366 ? -23.963 10.333 14.110 1.00 81.56 366 LEU A CA 1
ATOM 2772 C C . LEU A 1 366 ? -24.761 11.639 14.075 1.00 81.56 366 LEU A C 1
ATOM 2774 O O . LEU A 1 366 ? -25.896 11.686 14.550 1.00 81.56 366 LEU A O 1
ATOM 2778 N N . ILE A 1 367 ? -24.204 12.683 13.461 1.00 80.75 367 ILE A N 1
ATOM 2779 C CA . ILE A 1 367 ? -24.846 13.996 13.394 1.00 80.75 367 ILE A CA 1
ATOM 2780 C C . ILE A 1 367 ? -26.202 13.965 12.671 1.00 80.75 367 ILE A C 1
ATOM 2782 O O . ILE A 1 367 ? -27.099 14.736 13.005 1.00 80.75 367 ILE A O 1
ATOM 2786 N N . THR A 1 368 ? -26.394 13.059 11.709 1.00 82.06 368 THR A N 1
ATOM 2787 C CA . THR A 1 368 ? -27.617 12.993 10.884 1.00 82.06 368 THR A CA 1
ATOM 2788 C C . THR A 1 368 ? -28.824 12.419 11.644 1.00 82.06 368 THR A C 1
ATOM 2790 O O . THR A 1 368 ? -29.981 12.583 11.227 1.00 82.06 368 THR A O 1
ATOM 2793 N N . ASN A 1 369 ? -28.585 11.824 12.818 1.00 78.50 369 ASN A N 1
ATOM 2794 C CA . ASN A 1 369 ? -29.637 11.499 13.782 1.00 78.50 369 ASN A CA 1
ATOM 2795 C C . ASN A 1 369 ? -30.278 12.777 14.345 1.00 78.50 369 ASN A C 1
ATOM 2797 O O . ASN A 1 369 ? -31.474 12.799 14.624 1.00 78.50 369 ASN A O 1
ATOM 2801 N N . HIS A 1 370 ? -29.489 13.847 14.461 1.00 74.19 370 HIS A N 1
ATOM 2802 C CA . HIS A 1 370 ? -29.852 15.082 15.153 1.00 74.19 370 HIS A CA 1
ATOM 2803 C C . HIS A 1 370 ? -30.125 16.254 14.203 1.00 74.19 370 HIS A C 1
ATOM 2805 O O . HIS A 1 370 ? -30.937 17.120 14.516 1.00 74.19 370 HIS A O 1
ATOM 2811 N N . VAL A 1 371 ? -29.473 16.285 13.038 1.00 74.25 371 VAL A N 1
ATOM 2812 C CA . VAL A 1 371 ? -29.578 17.375 12.060 1.00 74.25 371 VAL A CA 1
ATOM 2813 C C . VAL A 1 371 ? -29.997 16.815 10.705 1.00 74.25 371 VAL A C 1
ATOM 2815 O O . VAL A 1 371 ? -29.266 16.061 10.063 1.00 74.25 371 VAL A O 1
ATOM 2818 N N . LYS A 1 372 ? -31.195 17.194 10.255 1.00 74.12 372 LYS A N 1
ATOM 2819 C CA . LYS A 1 372 ? -31.720 16.832 8.930 1.00 74.12 372 LYS A CA 1
ATOM 2820 C C . LYS A 1 372 ? -31.305 17.877 7.885 1.00 74.12 372 LYS A C 1
ATOM 2822 O O . LYS A 1 372 ? -30.984 19.009 8.235 1.00 74.12 372 LYS A O 1
ATOM 2827 N N . GLY A 1 373 ? -31.274 17.481 6.612 1.00 74.88 373 GLY A N 1
ATOM 2828 C CA . GLY A 1 373 ? -30.992 18.392 5.492 1.00 74.88 373 GLY A CA 1
ATOM 2829 C C . GLY A 1 373 ? -29.508 18.682 5.220 1.00 74.88 373 GLY A C 1
ATOM 2830 O O . GLY A 1 373 ? -29.202 19.387 4.259 1.00 74.88 373 GLY A O 1
ATOM 2831 N N . LEU A 1 374 ? -28.573 18.102 5.988 1.00 78.81 374 LEU A N 1
ATOM 2832 C CA . LEU A 1 374 ? -27.127 18.327 5.816 1.00 78.81 374 LEU A CA 1
ATOM 2833 C C . LEU A 1 374 ? -26.625 18.005 4.402 1.00 78.81 374 LEU A C 1
ATOM 2835 O O . LEU A 1 374 ? -25.854 18.781 3.843 1.00 78.81 374 LEU A O 1
ATOM 2839 N N . GLY A 1 375 ? -27.107 16.918 3.793 1.00 84.00 375 GLY A N 1
ATOM 2840 C CA . GLY A 1 375 ? -26.772 16.575 2.408 1.00 84.00 375 GLY A CA 1
ATOM 2841 C C . GLY A 1 375 ? -27.164 17.664 1.411 1.00 84.00 375 GLY A C 1
ATOM 2842 O O . GLY A 1 375 ? -26.348 18.061 0.582 1.00 84.00 375 GLY A O 1
ATOM 2843 N N . ALA A 1 376 ? -28.382 18.203 1.521 1.00 82.81 376 ALA A N 1
ATOM 2844 C CA . ALA A 1 376 ? -28.860 19.278 0.652 1.00 82.81 376 ALA A CA 1
ATOM 2845 C C . ALA A 1 376 ? -28.086 20.586 0.884 1.00 82.81 376 ALA A C 1
ATOM 2847 O O . ALA A 1 376 ? -27.700 21.262 -0.071 1.00 82.81 376 ALA A O 1
ATOM 2848 N N . ALA A 1 377 ? -27.799 20.922 2.144 1.00 80.12 377 ALA A N 1
ATOM 2849 C CA . ALA A 1 377 ? -26.990 22.088 2.484 1.00 80.12 377 ALA A CA 1
ATOM 2850 C C . ALA A 1 377 ? -25.569 21.984 1.900 1.00 80.12 377 ALA A C 1
ATOM 2852 O O . ALA A 1 377 ? -25.084 22.932 1.274 1.00 80.12 377 ALA A O 1
ATOM 2853 N N . LEU A 1 378 ? -24.924 20.821 2.042 1.00 84.12 378 LEU A N 1
ATOM 2854 C CA . LEU A 1 378 ? -23.592 20.561 1.501 1.00 84.12 378 LEU A CA 1
ATOM 2855 C C . LEU A 1 378 ? -23.591 20.579 -0.035 1.00 84.12 378 LEU A C 1
ATOM 2857 O O . LEU A 1 378 ? -22.718 21.204 -0.631 1.00 84.12 378 LEU A O 1
ATOM 2861 N N . GLN A 1 379 ? -24.599 19.986 -0.680 1.00 86.81 379 GLN A N 1
ATOM 2862 C CA . GLN A 1 379 ? -24.785 20.021 -2.135 1.00 86.81 379 GLN A CA 1
ATOM 2863 C C . GLN A 1 379 ? -24.837 21.458 -2.680 1.00 86.81 379 GLN A C 1
ATOM 2865 O O . GLN A 1 379 ? -24.162 21.774 -3.663 1.00 86.81 379 GLN A O 1
ATOM 2870 N N . ILE A 1 380 ? -25.605 22.347 -2.036 1.00 81.88 380 ILE A N 1
ATOM 2871 C CA . ILE A 1 380 ? -25.702 23.764 -2.427 1.00 81.88 380 ILE A CA 1
ATOM 2872 C C . ILE A 1 380 ? -24.332 24.448 -2.321 1.00 81.88 380 ILE A C 1
ATOM 2874 O O . ILE A 1 380 ? -23.939 25.188 -3.222 1.00 81.88 380 ILE A O 1
ATOM 2878 N N . ARG A 1 381 ? -23.581 24.189 -1.242 1.00 80.19 381 ARG A N 1
ATOM 2879 C CA . ARG A 1 381 ? -22.238 24.760 -1.038 1.00 80.19 381 ARG A CA 1
ATOM 2880 C C . ARG A 1 381 ? -21.234 24.238 -2.063 1.00 80.19 381 ARG A C 1
ATOM 2882 O O . ARG A 1 381 ? -20.496 25.026 -2.646 1.00 80.19 381 ARG A O 1
ATOM 2889 N N . LEU A 1 382 ? -21.242 22.940 -2.336 1.00 86.25 382 LEU A N 1
ATOM 2890 C CA . LEU A 1 382 ? -20.372 22.311 -3.329 1.00 86.25 382 LEU A CA 1
ATOM 2891 C C . LEU A 1 382 ? -20.639 22.818 -4.750 1.00 86.25 382 LEU A C 1
ATOM 2893 O O . LEU A 1 382 ? -19.697 23.050 -5.500 1.00 86.25 382 LEU A O 1
ATOM 2897 N N . THR A 1 383 ? -21.901 23.092 -5.092 1.00 81.00 383 THR A N 1
ATOM 2898 C CA . THR A 1 383 ? -22.280 23.671 -6.396 1.00 81.00 383 THR A CA 1
ATOM 2899 C C . THR A 1 383 ? -21.609 25.028 -6.656 1.00 81.00 383 THR A C 1
ATOM 2901 O O . THR A 1 383 ? -21.418 25.408 -7.806 1.00 81.00 383 THR A O 1
ATOM 2904 N N . SER A 1 384 ? -21.215 25.758 -5.606 1.00 77.25 384 SER A N 1
ATOM 2905 C CA . SER A 1 384 ? -20.483 27.026 -5.745 1.00 77.25 384 SER A CA 1
ATOM 2906 C C . SER A 1 384 ? -18.977 26.853 -5.991 1.00 77.25 384 SER A C 1
ATOM 2908 O O . SER A 1 384 ? -18.336 27.766 -6.502 1.00 77.25 384 SER A O 1
ATOM 2910 N N . LEU A 1 385 ? -18.420 25.690 -5.636 1.00 79.56 385 LEU A N 1
ATOM 2911 C CA . LEU A 1 385 ? -16.997 25.362 -5.766 1.00 79.56 385 LEU A CA 1
ATOM 2912 C C . LEU A 1 385 ? -16.688 24.557 -7.030 1.00 79.56 385 LEU A C 1
ATOM 2914 O O . LEU A 1 385 ? -15.572 24.607 -7.539 1.00 79.56 385 LEU A O 1
ATOM 2918 N N . ILE A 1 386 ? -17.667 23.803 -7.526 1.00 80.00 386 ILE A N 1
ATOM 2919 C CA . ILE A 1 386 ? -17.497 22.903 -8.663 1.00 80.00 386 ILE A CA 1
ATOM 2920 C C . ILE A 1 386 ? -18.127 23.564 -9.886 1.00 80.00 386 ILE A C 1
ATOM 2922 O O . ILE A 1 386 ? -19.339 23.790 -9.892 1.00 80.00 386 ILE A O 1
ATOM 2926 N N . PRO A 1 387 ? -17.351 23.865 -10.940 1.00 68.44 387 PRO A N 1
ATOM 2927 C CA . PRO A 1 387 ? -17.918 24.394 -12.167 1.00 68.44 387 PRO A CA 1
ATOM 2928 C C . PRO A 1 387 ? -18.809 23.312 -12.792 1.00 68.44 387 PRO A C 1
ATOM 2930 O O . PRO A 1 387 ? -18.310 22.310 -13.302 1.00 68.44 387 PRO A O 1
ATOM 2933 N N . LEU A 1 388 ? -20.128 23.497 -12.733 1.00 72.69 388 LEU A N 1
ATOM 2934 C CA . LEU A 1 388 ? -21.089 22.625 -13.407 1.00 72.69 388 LEU A CA 1
ATOM 2935 C C . LEU A 1 388 ? -21.235 23.068 -14.865 1.00 72.69 388 LEU A C 1
ATOM 2937 O O . LEU A 1 388 ? -21.452 24.251 -15.134 1.00 72.69 388 LEU A O 1
ATOM 2941 N N . ASN A 1 389 ? -21.113 22.135 -15.813 1.00 65.06 389 ASN A N 1
ATOM 2942 C CA . ASN A 1 389 ? -21.293 22.468 -17.226 1.00 65.06 389 ASN A CA 1
ATOM 2943 C C . ASN A 1 389 ? -22.787 22.590 -17.564 1.00 65.06 389 ASN A C 1
ATOM 2945 O O . ASN A 1 389 ? -23.550 21.645 -17.365 1.00 65.06 389 ASN A O 1
ATOM 2949 N N . VAL A 1 390 ? -23.192 23.746 -18.095 1.00 57.12 390 VAL A N 1
ATOM 2950 C CA . VAL A 1 390 ? -24.574 24.025 -18.527 1.00 57.12 390 VAL A CA 1
ATOM 2951 C C . VAL A 1 390 ? -24.732 23.849 -20.046 1.00 57.12 390 VAL A C 1
ATOM 2953 O O . VAL A 1 390 ? -25.857 23.764 -20.536 1.00 57.12 390 VAL A O 1
ATOM 2956 N N . ASP A 1 391 ? -23.625 23.758 -20.798 1.00 58.50 391 ASP A N 1
ATOM 2957 C CA . ASP A 1 391 ? -23.634 23.611 -22.255 1.00 58.50 391 ASP A CA 1
ATOM 2958 C C . ASP A 1 391 ? -23.414 22.139 -22.669 1.00 58.50 391 ASP A C 1
ATOM 2960 O O . ASP A 1 391 ? -22.335 21.579 -22.441 1.00 58.50 391 ASP A O 1
ATOM 2964 N N . PRO A 1 392 ? -24.412 21.480 -23.287 1.00 55.22 392 PRO A N 1
ATOM 2965 C CA . PRO A 1 392 ? -24.331 20.072 -23.663 1.00 55.22 392 PRO A CA 1
ATOM 2966 C C . PRO A 1 392 ? -23.323 19.752 -24.782 1.00 55.22 392 PRO A C 1
ATOM 2968 O O . PRO A 1 392 ? -23.168 18.573 -25.092 1.00 55.22 392 PRO A O 1
ATOM 2971 N N . GLN A 1 393 ? -22.655 20.736 -25.401 1.00 56.53 393 GLN A N 1
ATOM 2972 C CA . GLN A 1 393 ? -21.854 20.494 -26.611 1.00 56.53 393 GLN A CA 1
ATOM 2973 C C . GLN A 1 393 ? -20.333 20.324 -26.431 1.00 56.53 393 GLN A C 1
ATOM 2975 O O . GLN A 1 393 ? -19.701 19.931 -27.406 1.00 56.53 393 GLN A O 1
ATOM 2980 N N . HIS A 1 394 ? -19.715 20.583 -25.264 1.00 53.75 394 HIS A N 1
ATOM 2981 C CA . HIS A 1 394 ? -18.242 20.760 -25.246 1.00 53.75 394 HIS A CA 1
ATOM 2982 C C . HIS A 1 394 ? -17.406 20.129 -24.109 1.00 53.75 394 HIS A C 1
ATOM 2984 O O . HIS A 1 394 ? -16.198 20.354 -24.099 1.00 53.75 394 HIS A O 1
ATOM 2990 N N . ASN A 1 395 ? -17.944 19.309 -23.191 1.00 61.19 395 ASN A N 1
ATOM 2991 C CA . ASN A 1 395 ? -17.081 18.517 -22.287 1.00 61.19 395 ASN A CA 1
ATOM 2992 C C . ASN A 1 395 ? -17.814 17.313 -21.664 1.00 61.19 395 ASN A C 1
ATOM 2994 O O . ASN A 1 395 ? -18.692 17.504 -20.822 1.00 61.19 395 ASN A O 1
ATOM 2998 N N . GLU A 1 396 ? -17.459 16.084 -22.056 1.00 62.31 396 GLU A N 1
ATOM 2999 C CA . GLU A 1 396 ? -18.076 14.849 -21.533 1.00 62.31 396 GLU A CA 1
ATOM 3000 C C . GLU A 1 396 ? -17.632 14.495 -20.109 1.00 62.31 396 GLU A C 1
ATOM 3002 O O . GLU A 1 396 ? -18.302 13.711 -19.449 1.00 62.31 396 GLU A O 1
ATOM 3007 N N . VAL A 1 397 ? -16.541 15.084 -19.615 1.00 70.06 397 VAL A N 1
ATOM 3008 C CA . VAL A 1 397 ? -15.929 14.684 -18.339 1.00 70.06 397 VAL A CA 1
ATOM 3009 C C . VAL A 1 397 ? -16.332 15.591 -17.166 1.00 70.06 397 VAL A C 1
ATOM 3011 O O . VAL A 1 397 ? -16.130 15.273 -15.994 1.00 70.06 397 VAL A O 1
ATOM 3014 N N . GLN A 1 398 ? -16.943 16.741 -17.451 1.00 72.44 398 GLN A N 1
ATOM 3015 C CA . GLN A 1 398 ? -17.318 17.702 -16.419 1.00 72.44 398 GLN A CA 1
ATOM 3016 C C . GLN A 1 398 ? -18.633 17.301 -15.725 1.00 72.44 398 GLN A C 1
ATOM 3018 O O . GLN A 1 398 ? -19.613 16.987 -16.409 1.00 72.44 398 GLN A O 1
ATOM 3023 N N . PRO A 1 399 ? -18.716 17.364 -14.381 1.00 78.44 399 PRO A N 1
ATOM 3024 C CA . PRO A 1 399 ? -19.955 17.072 -13.672 1.00 78.44 399 PRO A CA 1
ATOM 3025 C C . PRO A 1 399 ? -21.072 18.033 -14.093 1.00 78.44 399 PRO A C 1
ATOM 3027 O O . PRO A 1 399 ? -20.902 19.252 -14.138 1.00 78.44 399 PRO A O 1
ATOM 3030 N N . ARG A 1 400 ? -22.243 17.464 -14.390 1.00 78.75 400 ARG A N 1
ATOM 3031 C CA . ARG A 1 400 ? -23.445 18.220 -14.785 1.00 78.75 400 ARG A CA 1
ATOM 3032 C C . ARG A 1 400 ? -24.315 18.598 -13.593 1.00 78.75 400 ARG A C 1
ATOM 3034 O O . ARG A 1 400 ? -24.992 19.619 -13.611 1.00 78.75 400 ARG A O 1
ATOM 3041 N N . ALA A 1 401 ? -24.313 17.758 -12.566 1.00 83.31 401 ALA A N 1
ATOM 3042 C CA . ALA A 1 401 ? -25.067 17.962 -11.345 1.00 83.31 401 ALA A CA 1
ATOM 3043 C C . ALA A 1 401 ? -24.401 17.208 -10.197 1.00 83.31 401 ALA A C 1
ATOM 3045 O O . ALA A 1 401 ? -23.777 16.169 -10.403 1.00 83.31 401 ALA A O 1
ATOM 3046 N N . ILE A 1 402 ? -24.607 17.719 -8.989 1.00 89.19 402 ILE A N 1
ATOM 3047 C CA . ILE A 1 402 ? -24.346 16.986 -7.755 1.00 89.19 402 ILE A CA 1
ATOM 3048 C C . ILE A 1 402 ? -25.686 16.433 -7.297 1.00 89.19 402 ILE A C 1
ATOM 3050 O O . ILE A 1 402 ? -26.644 17.203 -7.210 1.00 89.19 402 ILE A O 1
ATOM 3054 N N . ARG A 1 403 ? -25.787 15.134 -7.018 1.00 89.31 403 ARG A N 1
ATOM 3055 C CA . ARG A 1 403 ? -27.038 14.514 -6.559 1.00 89.31 403 ARG A CA 1
ATOM 3056 C C . ARG A 1 403 ? -26.854 13.935 -5.169 1.00 89.31 403 ARG A C 1
ATOM 3058 O O . ARG A 1 403 ? -25.956 13.137 -4.944 1.00 89.31 403 ARG A O 1
ATOM 3065 N N . THR A 1 404 ? -27.732 14.327 -4.255 1.00 89.94 404 THR A N 1
ATOM 3066 C CA . THR A 1 404 ? -27.766 13.784 -2.900 1.00 89.94 404 THR A CA 1
ATOM 3067 C C . THR A 1 404 ? -28.449 12.422 -2.874 1.00 89.94 404 THR A C 1
ATOM 3069 O O . THR A 1 404 ? -29.462 12.200 -3.546 1.00 89.94 404 THR A O 1
ATOM 3072 N N . LEU A 1 405 ? -27.878 11.505 -2.100 1.00 90.06 405 LEU A N 1
ATOM 3073 C CA . LEU A 1 405 ? -28.451 10.200 -1.798 1.00 90.06 405 LEU A CA 1
ATOM 3074 C C . LEU A 1 405 ? -29.037 10.206 -0.382 1.00 90.06 405 LEU A C 1
ATOM 3076 O O . LEU A 1 405 ? -28.626 10.997 0.466 1.00 90.06 405 LEU A O 1
ATOM 3080 N N . LYS A 1 406 ? -30.008 9.324 -0.145 1.00 88.19 406 LYS A N 1
ATOM 3081 C CA . LYS A 1 406 ? -30.613 9.070 1.167 1.00 88.19 406 LYS A CA 1
ATOM 3082 C C . LYS A 1 406 ? -30.950 7.591 1.290 1.00 88.19 406 LYS A C 1
ATOM 3084 O O . LYS A 1 406 ? -31.191 6.946 0.263 1.00 88.19 406 LYS A O 1
ATOM 3089 N N . ILE A 1 407 ? -31.053 7.081 2.514 1.00 89.31 407 ILE A N 1
ATOM 3090 C CA . ILE A 1 407 ? -31.599 5.739 2.732 1.00 89.31 407 ILE A CA 1
ATOM 3091 C C . ILE A 1 407 ? -33.040 5.677 2.177 1.00 89.31 407 ILE A C 1
ATOM 3093 O O . ILE A 1 407 ? -33.857 6.560 2.464 1.00 89.31 407 ILE A O 1
ATOM 3097 N N . PRO A 1 408 ? -33.386 4.661 1.367 1.00 88.62 408 PRO A N 1
ATOM 3098 C CA . PRO A 1 408 ? -34.732 4.499 0.838 1.00 88.62 408 PRO A CA 1
ATOM 3099 C C . PRO A 1 408 ? -35.797 4.280 1.919 1.00 88.62 408 PRO A C 1
ATOM 3101 O O . PRO A 1 408 ? -35.615 3.509 2.861 1.00 88.62 408 PRO A O 1
ATOM 3104 N N . ASP A 1 409 ? -36.975 4.874 1.713 1.00 86.75 409 ASP A N 1
ATOM 3105 C CA . ASP A 1 409 ? -38.063 4.887 2.703 1.00 86.75 409 ASP A CA 1
ATOM 3106 C C . ASP A 1 409 ? -38.679 3.491 2.969 1.00 86.75 409 ASP A C 1
ATOM 3108 O O . ASP A 1 409 ? -39.442 3.320 3.920 1.00 86.75 409 ASP A O 1
ATOM 3112 N N . TYR A 1 410 ? -38.352 2.478 2.153 1.00 87.31 410 TYR A N 1
ATOM 3113 C CA . TYR A 1 410 ? -38.785 1.093 2.376 1.00 87.31 410 TYR A CA 1
ATOM 3114 C C . TYR A 1 410 ? -38.063 0.411 3.552 1.00 87.31 410 TYR A C 1
ATOM 3116 O O . TYR A 1 410 ? -38.540 -0.611 4.046 1.00 87.31 410 TYR A O 1
ATOM 3124 N N . PHE A 1 411 ? -36.965 0.983 4.058 1.00 89.12 411 PHE A N 1
ATOM 3125 C CA . PHE A 1 411 ? -36.359 0.589 5.331 1.00 89.12 411 PHE A CA 1
ATOM 3126 C C . PHE A 1 411 ? -37.081 1.271 6.504 1.00 89.12 411 PHE A C 1
ATOM 3128 O O . PHE A 1 411 ? -36.561 2.192 7.131 1.00 89.12 411 PHE A O 1
ATOM 3135 N N . ALA A 1 412 ? -38.304 0.819 6.801 1.00 85.62 412 ALA A N 1
ATOM 3136 C CA . ALA A 1 412 ? -39.209 1.479 7.750 1.00 85.62 412 ALA A CA 1
ATOM 3137 C C . ALA A 1 412 ? -38.588 1.746 9.139 1.00 85.62 412 ALA A C 1
ATOM 3139 O O . ALA A 1 412 ? -38.764 2.834 9.680 1.00 85.62 412 ALA A O 1
ATOM 3140 N N . GLU A 1 413 ? -37.809 0.800 9.676 1.00 86.56 413 GLU A N 1
ATOM 3141 C CA . GLU A 1 413 ? -37.138 0.910 10.987 1.00 86.56 413 GLU A CA 1
ATOM 3142 C C . GLU A 1 413 ? -36.045 2.001 11.036 1.00 86.56 413 GLU A C 1
ATOM 3144 O O . GLU A 1 413 ? -35.629 2.426 12.114 1.00 86.56 413 GLU A O 1
ATOM 3149 N N . TYR A 1 414 ? -35.577 2.473 9.877 1.00 88.38 414 TYR A N 1
ATOM 3150 C CA . TYR A 1 414 ? -34.492 3.453 9.750 1.00 88.38 414 TYR A CA 1
ATOM 3151 C C . TYR A 1 414 ? -34.987 4.858 9.398 1.00 88.38 414 TYR A C 1
ATOM 3153 O O . TYR A 1 414 ? -34.228 5.820 9.499 1.00 88.38 414 TYR A O 1
ATOM 3161 N N . ARG A 1 415 ? -36.272 5.001 9.049 1.00 79.31 415 ARG A N 1
ATOM 3162 C CA . ARG A 1 415 ? -36.869 6.266 8.605 1.00 79.31 415 ARG A CA 1
ATOM 3163 C C . ARG A 1 415 ? -36.659 7.411 9.603 1.00 79.31 415 ARG A C 1
ATOM 3165 O O . ARG A 1 415 ? -36.294 8.512 9.199 1.00 79.31 415 ARG A O 1
ATOM 3172 N N . ASP A 1 416 ? -36.876 7.147 10.890 1.00 72.75 416 ASP A N 1
ATOM 3173 C CA . ASP A 1 416 ? -36.831 8.181 11.933 1.00 72.75 416 ASP A CA 1
ATOM 3174 C C . ASP A 1 416 ? -35.427 8.353 12.530 1.00 72.75 416 ASP A C 1
ATOM 3176 O O . ASP A 1 416 ? -35.056 9.447 12.960 1.00 72.75 416 ASP A O 1
ATOM 3180 N N . LYS A 1 417 ? -34.608 7.293 12.487 1.00 68.69 417 LYS A N 1
ATOM 3181 C CA . LYS A 1 417 ? -33.210 7.337 12.936 1.00 68.69 417 LYS A CA 1
ATOM 3182 C C . LYS A 1 417 ? -32.296 8.023 11.914 1.00 68.69 417 LYS A C 1
ATOM 3184 O O . LYS A 1 417 ? -31.239 8.498 12.289 1.00 68.69 417 LYS A O 1
ATOM 3189 N N . GLY A 1 418 ? -32.754 8.216 10.675 1.00 66.00 418 GLY A N 1
ATOM 3190 C CA . GLY A 1 418 ? -32.022 8.941 9.634 1.00 66.00 418 GLY A CA 1
ATOM 3191 C C . GLY A 1 418 ? -30.827 8.168 9.081 1.00 66.00 418 GLY A C 1
ATOM 3192 O O . GLY A 1 418 ? -30.650 6.983 9.360 1.00 66.00 418 GLY A O 1
ATOM 3193 N N . ASP A 1 419 ? -29.994 8.865 8.306 1.00 80.88 419 ASP A N 1
ATOM 3194 C CA . ASP A 1 419 ? -28.822 8.281 7.644 1.00 80.88 419 ASP A CA 1
ATOM 3195 C C . ASP A 1 419 ? -27.717 7.849 8.640 1.00 80.88 419 ASP A C 1
ATOM 3197 O O . ASP A 1 419 ? -26.791 7.138 8.268 1.00 80.88 419 ASP A O 1
ATOM 3201 N N . GLY A 1 420 ? -27.823 8.167 9.936 1.00 83.94 420 GLY A N 1
ATOM 3202 C CA . GLY A 1 420 ? -26.757 7.929 10.920 1.00 83.94 420 GLY A CA 1
ATOM 3203 C C . GLY A 1 420 ? -26.568 6.469 11.324 1.00 83.94 420 GLY A C 1
ATOM 3204 O O . GLY A 1 420 ? -25.567 6.120 11.949 1.00 83.94 420 GLY A O 1
ATOM 3205 N N . LEU A 1 421 ? -27.490 5.592 10.920 1.00 91.31 421 LEU A N 1
ATOM 3206 C CA . LEU A 1 421 ? -27.350 4.139 11.033 1.00 91.31 421 LEU A CA 1
ATOM 3207 C C . LEU A 1 421 ? -27.040 3.455 9.693 1.00 91.31 421 LEU A C 1
ATOM 3209 O O . LEU A 1 421 ? -27.124 2.226 9.616 1.00 91.31 421 LEU A O 1
ATOM 3213 N N . ALA A 1 422 ? -26.665 4.213 8.655 1.00 93.88 422 ALA A N 1
ATOM 3214 C CA . ALA A 1 422 ? -26.377 3.674 7.327 1.00 93.88 422 ALA A CA 1
ATOM 3215 C C . ALA A 1 422 ? -25.324 2.563 7.365 1.00 93.88 422 ALA A C 1
ATOM 3217 O O . ALA A 1 422 ? -25.525 1.518 6.763 1.00 93.88 422 ALA A O 1
ATOM 3218 N N . SER A 1 423 ? -24.241 2.730 8.130 1.00 94.75 423 SER A N 1
ATOM 3219 C CA . SER A 1 423 ? -23.194 1.702 8.214 1.00 94.75 423 SER A CA 1
ATOM 3220 C C . SER A 1 423 ? -23.756 0.375 8.726 1.00 94.75 423 SER A C 1
ATOM 3222 O O . SER A 1 423 ? -23.611 -0.655 8.082 1.00 94.75 423 SER A O 1
ATOM 3224 N N . PHE A 1 424 ? -24.520 0.402 9.822 1.00 95.69 424 PHE A N 1
ATOM 3225 C CA . PHE A 1 424 ? -25.111 -0.808 10.393 1.00 95.69 424 PHE A CA 1
ATOM 3226 C C . PHE A 1 424 ? -26.165 -1.453 9.475 1.00 95.69 424 PHE A C 1
ATOM 3228 O O . PHE A 1 424 ? -26.221 -2.680 9.357 1.00 95.69 424 PHE A O 1
ATOM 3235 N N . LEU A 1 425 ? -27.005 -0.647 8.814 1.00 95.12 425 LEU A N 1
ATOM 3236 C CA . LEU A 1 425 ? -27.955 -1.144 7.814 1.00 95.12 425 LEU A CA 1
ATOM 3237 C C . LEU A 1 425 ? -27.222 -1.800 6.638 1.00 95.12 425 LEU A C 1
ATOM 3239 O O . LEU A 1 425 ? -27.570 -2.911 6.248 1.00 95.12 425 LEU A O 1
ATOM 3243 N N . GLY A 1 426 ? -26.188 -1.144 6.122 1.00 94.62 426 GLY A N 1
ATOM 3244 C CA . GLY A 1 426 ? -25.344 -1.628 5.036 1.00 94.62 426 GLY A CA 1
ATOM 3245 C C . GLY A 1 426 ? -24.693 -2.959 5.358 1.00 94.62 426 GLY A C 1
ATOM 3246 O O . GLY A 1 426 ? -24.834 -3.921 4.607 1.00 94.62 426 GLY A O 1
ATOM 3247 N N . THR A 1 427 ? -24.082 -3.057 6.536 1.00 96.31 427 THR A N 1
ATOM 3248 C CA . THR A 1 427 ? -23.507 -4.306 7.037 1.00 96.31 427 THR A CA 1
ATOM 3249 C C . THR A 1 427 ? -24.578 -5.382 7.193 1.00 96.31 427 THR A C 1
ATOM 3251 O O . THR A 1 427 ? -24.332 -6.538 6.877 1.00 96.31 427 THR A O 1
ATOM 3254 N N . SER A 1 428 ? -25.804 -5.033 7.588 1.00 95.19 428 SER A N 1
ATOM 3255 C CA . SER A 1 428 ? -26.911 -6.001 7.644 1.00 95.19 428 SER A CA 1
ATOM 3256 C C . SER A 1 428 ? -27.333 -6.504 6.255 1.00 95.19 428 SER A C 1
ATOM 3258 O O . SER A 1 428 ? -27.609 -7.693 6.092 1.00 95.19 428 SER A O 1
ATOM 3260 N N . ILE A 1 429 ? -27.361 -5.622 5.249 1.00 92.38 429 ILE A N 1
ATOM 3261 C CA . ILE A 1 429 ? -27.653 -5.976 3.850 1.00 92.38 429 ILE A CA 1
ATOM 3262 C C . ILE A 1 429 ? -26.568 -6.913 3.314 1.00 92.38 429 ILE A C 1
ATOM 3264 O O . ILE A 1 429 ? -26.883 -7.999 2.830 1.00 92.38 429 ILE A O 1
ATOM 3268 N N . VAL A 1 430 ? -25.297 -6.529 3.454 1.00 92.88 430 VAL A N 1
ATOM 3269 C CA . VAL A 1 430 ? -24.160 -7.320 2.967 1.00 92.88 430 VAL A CA 1
ATOM 3270 C C . VAL A 1 430 ? -24.070 -8.651 3.704 1.00 92.88 430 VAL A C 1
ATOM 3272 O O . VAL A 1 430 ? -23.903 -9.678 3.061 1.00 92.88 430 VAL A O 1
ATOM 3275 N N . ALA A 1 431 ? -24.287 -8.691 5.021 1.00 93.25 431 ALA A N 1
ATOM 3276 C CA . ALA A 1 431 ? -24.300 -9.944 5.779 1.00 93.25 431 ALA A CA 1
ATOM 3277 C C . ALA A 1 431 ? -25.356 -10.929 5.254 1.00 93.25 431 ALA A C 1
ATOM 3279 O O . ALA A 1 431 ? -25.100 -12.133 5.201 1.00 93.25 431 ALA A O 1
ATOM 3280 N N . LYS A 1 432 ? -26.524 -10.424 4.832 1.00 89.50 432 LYS A N 1
ATOM 3281 C CA . LYS A 1 432 ? -27.597 -11.243 4.251 1.00 89.50 432 LYS A CA 1
ATOM 3282 C C . LYS A 1 432 ? -27.224 -11.832 2.897 1.00 89.50 432 LYS A C 1
ATOM 3284 O O . LYS A 1 432 ? -27.677 -12.928 2.588 1.00 89.50 432 LYS A O 1
ATOM 3289 N N . ILE A 1 433 ? -26.394 -11.141 2.123 1.00 87.81 433 ILE A N 1
ATOM 3290 C CA . ILE A 1 433 ? -25.849 -11.645 0.858 1.00 87.81 433 ILE A CA 1
ATOM 3291 C C . ILE A 1 433 ? -24.728 -12.651 1.164 1.00 87.81 433 ILE A C 1
ATOM 3293 O O . ILE A 1 433 ? -24.838 -13.832 0.843 1.00 87.81 433 ILE A O 1
ATOM 3297 N N . THR A 1 434 ? -23.711 -12.216 1.906 1.00 88.75 434 THR A N 1
ATOM 3298 C CA . THR A 1 434 ? -22.479 -12.961 2.191 1.00 88.75 434 THR A CA 1
ATOM 3299 C C . THR A 1 434 ? -22.702 -14.309 2.875 1.00 88.75 434 THR A C 1
ATOM 3301 O O . THR A 1 434 ? -22.020 -15.278 2.546 1.00 88.75 434 THR A O 1
ATOM 3304 N N . PHE A 1 435 ? -23.625 -14.402 3.838 1.00 87.31 435 PHE A N 1
ATOM 3305 C CA . PHE A 1 435 ? -23.823 -15.640 4.604 1.00 87.31 435 PHE A CA 1
ATOM 3306 C C . PHE A 1 435 ? -24.941 -16.548 4.070 1.00 87.31 435 PHE A C 1
ATOM 3308 O O . PHE A 1 435 ? -25.051 -17.685 4.537 1.00 87.31 435 PHE A O 1
ATOM 3315 N N . ASN A 1 436 ? -25.743 -16.083 3.105 1.00 79.44 436 ASN A N 1
ATOM 3316 C CA . ASN A 1 436 ? -26.877 -16.834 2.549 1.00 79.44 436 ASN A CA 1
ATOM 3317 C C . ASN A 1 436 ? -26.647 -17.291 1.093 1.00 79.44 436 ASN A C 1
ATOM 3319 O O . ASN A 1 436 ? -27.360 -18.161 0.590 1.00 79.44 436 ASN A O 1
ATOM 3323 N N . GLU A 1 437 ? -25.643 -16.745 0.403 1.00 70.12 437 GLU A N 1
ATOM 3324 C CA . GLU A 1 437 ? -25.317 -17.128 -0.969 1.00 70.12 437 GLU A CA 1
ATOM 3325 C C . GLU A 1 437 ? -24.602 -18.490 -1.040 1.00 70.12 437 GLU A C 1
ATOM 3327 O O . GLU A 1 437 ? -23.640 -18.772 -0.329 1.00 70.12 437 GLU A O 1
ATOM 3332 N N . SER A 1 438 ? -25.101 -19.376 -1.909 1.00 56.88 438 SER A N 1
ATOM 3333 C CA . SER A 1 438 ? -24.569 -20.739 -2.091 1.00 56.88 438 SER A CA 1
ATOM 3334 C C . SER A 1 438 ? -23.549 -20.856 -3.230 1.00 56.88 438 SER A C 1
ATOM 3336 O O . SER A 1 438 ? -22.894 -21.891 -3.349 1.00 56.88 438 SER A O 1
ATOM 3338 N N . ALA A 1 439 ? -23.417 -19.810 -4.055 1.00 53.25 439 ALA A N 1
ATOM 3339 C CA . ALA A 1 439 ? -22.618 -19.801 -5.280 1.00 53.25 439 ALA A CA 1
ATOM 3340 C C . ALA A 1 439 ? -21.204 -19.206 -5.109 1.00 53.25 439 ALA A C 1
ATOM 3342 O O . ALA A 1 439 ? -20.339 -19.477 -5.939 1.00 53.25 439 ALA A O 1
ATOM 3343 N N . GLY A 1 440 ? -20.944 -18.467 -4.024 1.00 56.25 440 GLY A N 1
ATOM 3344 C CA . GLY A 1 440 ? -19.642 -17.883 -3.690 1.00 56.25 440 GLY A CA 1
ATOM 3345 C C . GLY A 1 440 ? -19.517 -17.678 -2.180 1.00 56.25 440 GLY A C 1
ATOM 3346 O O . GLY A 1 440 ? -20.492 -17.334 -1.518 1.00 56.25 440 GLY A O 1
ATOM 3347 N N . LYS A 1 441 ? -18.343 -17.967 -1.607 1.00 69.88 441 LYS A N 1
ATOM 3348 C CA . LYS A 1 441 ? -18.109 -17.869 -0.160 1.00 69.88 441 LYS A CA 1
ATOM 3349 C C . LYS A 1 441 ? -17.332 -16.592 0.146 1.00 69.88 441 LYS A C 1
ATOM 3351 O O . LYS A 1 441 ? -16.109 -16.617 0.110 1.00 69.88 441 LYS A O 1
ATOM 3356 N N . ASN A 1 442 ? -18.034 -15.514 0.499 1.00 83.75 442 ASN A N 1
ATOM 3357 C CA . ASN A 1 442 ? -17.415 -14.196 0.712 1.00 83.75 442 ASN A CA 1
ATOM 3358 C C . ASN A 1 442 ? -17.009 -13.923 2.171 1.00 83.75 442 ASN A C 1
ATOM 3360 O O . ASN A 1 442 ? -17.073 -12.797 2.658 1.00 83.75 442 ASN A O 1
ATOM 3364 N N . TYR A 1 443 ? -16.661 -14.976 2.908 1.00 89.88 443 TYR A N 1
ATOM 3365 C CA . TYR A 1 443 ? -16.275 -14.899 4.313 1.00 89.88 443 TYR A CA 1
ATOM 3366 C C . TYR A 1 443 ? -15.338 -16.051 4.682 1.00 89.88 443 TYR A C 1
ATOM 3368 O O . TYR A 1 443 ? -15.404 -17.143 4.111 1.00 89.88 443 TYR A O 1
ATOM 3376 N N . VAL A 1 444 ? -14.509 -15.841 5.702 1.00 90.75 444 VAL A N 1
ATOM 3377 C CA . VAL A 1 444 ? -13.656 -16.891 6.267 1.00 90.75 444 VAL A CA 1
ATOM 3378 C C . VAL A 1 444 ? -14.499 -17.715 7.230 1.00 90.75 444 VAL A C 1
ATOM 3380 O O . VAL A 1 444 ? -15.136 -17.175 8.129 1.00 90.75 444 VAL A O 1
ATOM 3383 N N . SER A 1 445 ? -14.521 -19.035 7.091 1.00 91.19 445 SER A N 1
ATOM 3384 C CA . SER A 1 445 ? -15.125 -19.924 8.089 1.00 91.19 445 SER A CA 1
ATOM 3385 C C . SER A 1 445 ? -14.078 -20.494 9.034 1.00 91.19 445 SER A C 1
ATOM 3387 O O . SER A 1 445 ? -12.894 -20.577 8.710 1.00 91.19 445 SER A O 1
ATOM 3389 N N . LYS A 1 446 ? -14.528 -20.990 10.186 1.00 87.31 446 LYS A N 1
ATOM 3390 C CA . LYS A 1 446 ? -13.646 -21.628 11.169 1.00 87.31 446 LYS A CA 1
ATOM 3391 C C . LYS A 1 446 ? -12.846 -22.808 10.603 1.00 87.31 446 LYS A C 1
ATOM 3393 O O . LYS A 1 446 ? -11.721 -23.037 11.037 1.00 87.31 446 LYS A O 1
ATOM 3398 N N . SER A 1 447 ? -13.400 -23.547 9.637 1.00 85.69 447 SER A N 1
ATOM 3399 C CA . SER A 1 447 ? -12.665 -24.618 8.952 1.00 85.69 447 SER A CA 1
ATOM 3400 C C . SER A 1 447 ? -11.570 -24.084 8.035 1.00 85.69 447 SER A C 1
ATOM 3402 O O . SER A 1 447 ? -10.519 -24.708 7.957 1.00 85.69 447 SER A O 1
ATOM 3404 N N . ASP A 1 448 ? -11.790 -22.941 7.380 1.00 87.75 448 ASP A N 1
ATOM 3405 C CA . ASP A 1 448 ? -10.767 -22.331 6.522 1.00 87.75 448 ASP A CA 1
ATOM 3406 C C . ASP A 1 448 ? -9.629 -21.792 7.392 1.00 87.75 448 ASP A C 1
ATOM 3408 O O . ASP A 1 448 ? -8.470 -22.114 7.157 1.00 87.75 448 ASP A O 1
ATOM 3412 N N . TYR A 1 449 ? -9.970 -21.079 8.472 1.00 87.69 449 TYR A N 1
ATOM 3413 C CA . TYR A 1 449 ? -8.994 -20.571 9.437 1.00 87.69 449 TYR A CA 1
ATOM 3414 C C . TYR A 1 449 ? -8.165 -21.700 10.073 1.00 87.69 449 TYR A C 1
ATOM 3416 O O . TYR A 1 449 ? -6.941 -21.625 10.143 1.00 87.69 449 TYR A O 1
ATOM 3424 N N . ALA A 1 450 ? -8.810 -22.800 10.478 1.00 82.31 450 ALA A N 1
ATOM 3425 C CA . ALA A 1 450 ? -8.112 -23.961 11.026 1.00 82.31 450 ALA A CA 1
ATOM 3426 C C . ALA A 1 450 ? -7.234 -24.676 9.987 1.00 82.31 450 ALA A C 1
ATOM 3428 O O . ALA A 1 450 ? -6.168 -25.176 10.344 1.00 82.31 450 ALA A O 1
ATOM 3429 N N . ALA A 1 451 ? -7.650 -24.733 8.718 1.00 78.88 451 ALA A N 1
ATOM 3430 C CA . ALA A 1 451 ? -6.830 -25.294 7.648 1.00 78.88 451 ALA A CA 1
ATOM 3431 C C . ALA A 1 451 ? -5.554 -24.465 7.435 1.00 78.88 451 ALA A C 1
ATOM 3433 O O . ALA A 1 451 ? -4.474 -25.044 7.331 1.00 78.88 451 ALA A O 1
ATOM 3434 N N . VAL A 1 452 ? -5.662 -23.131 7.477 1.00 71.56 452 VAL A N 1
ATOM 3435 C CA . VAL A 1 452 ? -4.516 -22.208 7.414 1.00 71.56 452 VAL A CA 1
ATOM 3436 C C . VAL A 1 452 ? -3.598 -22.383 8.625 1.00 71.56 452 VAL A C 1
ATOM 3438 O O . VAL A 1 452 ? -2.395 -22.559 8.453 1.00 71.56 452 VAL A O 1
ATOM 3441 N N . LEU A 1 453 ? -4.142 -22.437 9.846 1.00 65.31 453 LEU A N 1
ATOM 3442 C CA . LEU A 1 453 ? -3.341 -22.682 11.052 1.00 65.31 453 LEU A CA 1
ATOM 3443 C C . LEU A 1 453 ? -2.676 -24.059 11.053 1.00 65.31 453 LEU A C 1
ATOM 3445 O O . LEU A 1 453 ? -1.562 -24.192 11.540 1.00 65.31 453 LEU A O 1
ATOM 3449 N N . THR A 1 454 ? -3.331 -25.090 10.518 1.00 54.34 454 THR A N 1
ATOM 3450 C CA . THR A 1 454 ? -2.748 -26.438 10.430 1.00 54.34 454 THR A CA 1
ATOM 3451 C C . THR A 1 454 ? -1.632 -26.476 9.392 1.00 54.34 454 THR A C 1
ATOM 3453 O O . THR A 1 454 ? -0.597 -27.084 9.651 1.00 54.34 454 THR A O 1
ATOM 3456 N N . ALA A 1 455 ? -1.799 -25.785 8.260 1.00 52.59 455 ALA A N 1
ATOM 3457 C CA . ALA A 1 455 ? -0.716 -25.570 7.310 1.00 52.59 455 ALA A CA 1
ATOM 3458 C C . ALA A 1 455 ? 0.455 -24.845 7.998 1.00 52.59 455 ALA A C 1
ATOM 3460 O O . ALA A 1 455 ? 1.555 -25.384 8.024 1.00 52.59 455 ALA A O 1
ATOM 3461 N N . ALA A 1 456 ? 0.213 -23.719 8.679 1.00 50.06 456 ALA A N 1
ATOM 3462 C CA . ALA A 1 456 ? 1.233 -22.957 9.413 1.00 50.06 456 ALA A CA 1
ATOM 3463 C C . ALA A 1 456 ? 1.896 -23.738 10.577 1.00 50.06 456 ALA A C 1
ATOM 3465 O O . ALA A 1 456 ? 3.094 -23.598 10.830 1.00 50.06 456 ALA A O 1
ATOM 3466 N N . ALA A 1 457 ? 1.152 -24.603 11.274 1.00 41.97 457 ALA A N 1
ATOM 3467 C CA . ALA A 1 457 ? 1.647 -25.459 12.360 1.00 41.97 457 ALA A CA 1
ATOM 3468 C C . ALA A 1 457 ? 2.525 -26.619 11.852 1.00 41.97 457 ALA A C 1
ATOM 3470 O O . ALA A 1 457 ? 3.500 -27.007 12.503 1.00 41.97 457 ALA A O 1
ATOM 3471 N N . LEU A 1 458 ? 2.217 -27.146 10.662 1.00 37.50 458 LEU A N 1
ATOM 3472 C CA . LEU A 1 458 ? 3.069 -28.110 9.960 1.00 37.50 458 LEU A CA 1
ATOM 3473 C C . LEU A 1 458 ? 4.383 -27.469 9.472 1.00 37.50 458 LEU A C 1
ATOM 3475 O O . LEU A 1 458 ? 5.373 -28.182 9.342 1.00 37.50 458 LEU A O 1
ATOM 3479 N N . TYR A 1 459 ? 4.433 -26.142 9.304 1.00 38.38 459 TYR A N 1
ATOM 3480 C CA . TYR A 1 459 ? 5.674 -25.393 9.046 1.00 38.38 459 TYR A CA 1
ATOM 3481 C C . TYR A 1 459 ? 6.484 -25.051 10.315 1.00 38.38 459 TYR A C 1
ATOM 3483 O O . TYR A 1 459 ? 7.660 -24.719 10.208 1.00 38.38 459 TYR A O 1
ATOM 3491 N N . SER A 1 460 ? 5.909 -25.155 11.521 1.00 30.52 460 SER A N 1
ATOM 3492 C CA . SER A 1 460 ? 6.551 -24.730 12.785 1.00 30.52 460 SER A CA 1
ATOM 3493 C C . SER A 1 460 ? 6.968 -25.876 13.722 1.00 30.52 460 SER A C 1
ATOM 3495 O O . SER A 1 460 ? 7.472 -25.637 14.820 1.00 30.52 460 SER A O 1
ATOM 3497 N N . SER A 1 461 ? 6.851 -27.132 13.282 1.00 29.78 461 SER A N 1
ATOM 3498 C CA . SER A 1 461 ? 7.372 -28.303 13.998 1.00 29.78 461 SER A CA 1
ATOM 3499 C C . SER A 1 461 ? 8.546 -28.952 13.255 1.00 29.78 461 SER A C 1
ATOM 3501 O O . SER A 1 461 ? 8.388 -29.895 12.493 1.00 29.78 461 SER A O 1
ATOM 3503 N N . GLY A 1 462 ? 9.758 -28.467 13.539 1.00 36.34 462 GLY A N 1
ATOM 3504 C CA . GLY A 1 462 ? 10.958 -29.308 13.627 1.00 36.34 462 GLY A CA 1
ATOM 3505 C C . GLY A 1 462 ? 11.339 -30.164 12.415 1.00 36.34 462 GLY A C 1
ATOM 3506 O O . GLY A 1 462 ? 11.805 -31.284 12.595 1.00 36.34 462 GLY A O 1
ATOM 3507 N N . ALA A 1 463 ? 11.217 -29.625 11.209 1.00 27.33 463 ALA A N 1
ATOM 3508 C CA . ALA A 1 463 ? 12.157 -29.870 10.125 1.00 27.33 463 ALA A CA 1
ATOM 3509 C C . ALA A 1 463 ? 12.364 -28.519 9.438 1.00 27.33 463 ALA A C 1
ATOM 3511 O O . ALA A 1 463 ? 11.388 -27.818 9.184 1.00 27.33 463 ALA A O 1
ATOM 3512 N N . VAL A 1 464 ? 13.611 -28.129 9.166 1.00 34.28 464 VAL A N 1
ATOM 3513 C CA . VAL A 1 464 ? 13.883 -27.043 8.217 1.00 34.28 464 VAL A CA 1
ATOM 3514 C C . VAL A 1 464 ? 13.383 -27.555 6.868 1.00 34.28 464 VAL A C 1
ATOM 3516 O O . VAL A 1 464 ? 14.100 -28.255 6.157 1.00 34.28 464 VAL A O 1
ATOM 3519 N N . ALA A 1 465 ? 12.109 -27.316 6.563 1.00 34.12 465 ALA A N 1
ATOM 3520 C CA . ALA A 1 465 ? 11.638 -27.382 5.199 1.00 34.12 465 ALA A CA 1
ATOM 3521 C C . ALA A 1 465 ? 12.351 -26.230 4.495 1.00 34.12 465 ALA A C 1
ATOM 3523 O O . ALA A 1 465 ? 12.125 -25.071 4.833 1.00 34.12 465 ALA A O 1
ATOM 3524 N N . ALA A 1 466 ? 13.280 -26.557 3.601 1.00 41.94 466 ALA A N 1
ATOM 3525 C CA . ALA A 1 466 ? 13.857 -25.581 2.696 1.00 41.94 466 ALA A CA 1
ATOM 3526 C C . ALA A 1 466 ? 12.717 -24.762 2.070 1.00 41.94 466 ALA A C 1
ATOM 3528 O O . ALA A 1 466 ? 11.768 -25.346 1.533 1.00 41.94 466 ALA A O 1
ATOM 3529 N N . THR A 1 467 ? 12.775 -23.434 2.188 1.00 60.28 467 THR A N 1
ATOM 3530 C CA . THR A 1 467 ? 11.825 -22.533 1.530 1.00 60.28 467 THR A CA 1
ATOM 3531 C C . THR A 1 467 ? 12.068 -22.645 0.031 1.00 60.28 467 THR A C 1
ATOM 3533 O O . THR A 1 467 ? 12.945 -21.992 -0.525 1.00 60.28 467 THR A O 1
ATOM 3536 N N . SER A 1 468 ? 11.351 -23.564 -0.612 1.00 76.88 468 SER A N 1
ATOM 3537 C CA . SER A 1 468 ? 11.437 -23.777 -2.049 1.00 76.88 468 SER A CA 1
ATOM 3538 C C . SER A 1 468 ? 10.480 -22.819 -2.748 1.00 76.88 468 SER A C 1
ATOM 3540 O O . SER A 1 468 ? 9.273 -22.858 -2.514 1.00 76.88 468 SER A O 1
ATOM 3542 N N . TYR A 1 469 ? 11.018 -21.961 -3.608 1.00 89.00 469 TYR A N 1
ATOM 3543 C CA . TYR A 1 469 ? 10.254 -21.011 -4.409 1.00 89.00 469 TYR A CA 1
ATOM 3544 C C . TYR A 1 469 ? 9.960 -21.626 -5.772 1.00 89.00 469 TYR A C 1
ATOM 3546 O O . TYR A 1 469 ? 10.856 -22.157 -6.426 1.00 89.00 469 TYR A O 1
ATOM 3554 N N . SER A 1 470 ? 8.707 -21.563 -6.214 1.00 91.19 470 SER A N 1
ATOM 3555 C CA . SER A 1 470 ? 8.262 -22.165 -7.475 1.00 91.19 470 SER A CA 1
ATOM 3556 C C . SER A 1 470 ? 8.290 -21.152 -8.612 1.00 91.19 470 SER A C 1
ATOM 3558 O O . SER A 1 470 ? 7.895 -20.009 -8.407 1.00 91.19 470 SER A O 1
ATOM 3560 N N . LEU A 1 471 ? 8.730 -21.557 -9.807 1.00 93.25 471 LEU A N 1
ATOM 3561 C CA . LEU A 1 471 ? 8.777 -20.685 -10.985 1.00 93.25 471 LEU A CA 1
ATOM 3562 C C . LEU A 1 471 ? 7.361 -20.227 -11.356 1.00 93.25 471 LEU A C 1
ATOM 3564 O O . LEU A 1 471 ? 6.491 -21.062 -11.612 1.00 93.25 471 LEU A O 1
ATOM 3568 N N . VAL A 1 472 ? 7.147 -18.913 -11.416 1.00 92.94 472 VAL A N 1
ATOM 3569 C CA . VAL A 1 472 ? 5.861 -18.304 -11.801 1.00 92.94 472 VAL A CA 1
ATOM 3570 C C . VAL A 1 472 ? 5.937 -17.546 -13.120 1.00 92.94 472 VAL A C 1
ATOM 3572 O O . VAL A 1 472 ? 4.931 -17.454 -13.821 1.00 92.94 472 VAL A O 1
ATOM 3575 N N . LYS A 1 473 ? 7.122 -17.048 -13.496 1.00 94.00 473 LYS A N 1
ATOM 3576 C CA . LYS A 1 473 ? 7.340 -16.352 -14.768 1.00 94.00 473 LYS A CA 1
ATOM 3577 C C . LYS A 1 473 ? 8.756 -16.555 -15.283 1.00 94.00 473 LYS A C 1
ATOM 3579 O O . LYS A 1 473 ? 9.713 -16.531 -14.511 1.00 94.00 473 LYS A O 1
ATOM 3584 N N . GLU A 1 474 ? 8.875 -16.690 -16.595 1.00 94.25 474 GLU A N 1
ATOM 3585 C CA . GLU A 1 474 ? 10.140 -16.685 -17.317 1.00 94.25 474 GLU A CA 1
ATOM 3586 C C . GLU A 1 474 ? 10.053 -15.720 -18.502 1.00 94.25 474 GLU A C 1
ATOM 3588 O O . GLU A 1 474 ? 9.100 -15.764 -19.278 1.00 94.25 474 GLU A O 1
ATOM 3593 N N . TYR A 1 475 ? 11.075 -14.881 -18.637 1.00 96.12 475 TYR A N 1
ATOM 3594 C CA . TYR A 1 475 ? 11.356 -14.054 -19.801 1.00 96.12 475 TYR A CA 1
ATOM 3595 C C . TYR A 1 475 ? 12.673 -14.554 -20.399 1.00 96.12 475 TYR A C 1
ATOM 3597 O O . TYR A 1 475 ? 13.742 -14.314 -19.838 1.00 96.12 475 TYR A O 1
ATOM 3605 N N . ALA A 1 476 ? 12.598 -15.310 -21.493 1.00 95.12 476 ALA A N 1
ATOM 3606 C CA . ALA A 1 476 ? 13.751 -15.926 -22.148 1.00 95.12 476 ALA A CA 1
ATOM 3607 C C . ALA A 1 476 ? 13.461 -16.184 -23.632 1.00 95.12 476 ALA A C 1
ATOM 3609 O O . ALA A 1 476 ? 12.301 -16.318 -24.033 1.00 95.12 476 ALA A O 1
ATOM 3610 N N . GLY A 1 477 ? 14.516 -16.296 -24.441 1.00 94.19 477 GLY A N 1
ATOM 3611 C CA . GLY A 1 477 ? 14.401 -16.683 -25.844 1.00 94.19 477 GLY A CA 1
ATOM 3612 C C . GLY A 1 477 ? 13.530 -15.733 -26.668 1.00 94.19 477 GLY A C 1
ATOM 3613 O O . GLY A 1 477 ? 13.417 -14.546 -26.375 1.00 94.19 477 GLY A O 1
ATOM 3614 N N . ALA A 1 478 ? 12.900 -16.261 -27.721 1.00 93.88 478 ALA A N 1
ATOM 3615 C CA . ALA A 1 478 ? 12.126 -15.461 -28.676 1.00 93.88 478 ALA A CA 1
ATOM 3616 C C . ALA A 1 478 ? 10.942 -14.701 -28.044 1.00 93.88 478 ALA A C 1
ATOM 3618 O O . ALA A 1 478 ? 10.534 -13.675 -28.581 1.00 93.88 478 ALA A O 1
ATOM 3619 N N . SER A 1 479 ? 10.420 -15.191 -26.917 1.00 93.81 479 SER A N 1
ATOM 3620 C CA . SER A 1 479 ? 9.311 -14.607 -26.155 1.00 93.81 479 SER A CA 1
ATOM 3621 C C . SER A 1 479 ? 9.778 -13.692 -25.019 1.00 93.81 479 SER A C 1
ATOM 3623 O O . SER A 1 479 ? 8.974 -13.327 -24.169 1.00 93.81 479 SER A O 1
ATOM 3625 N N . PHE A 1 480 ? 11.065 -13.320 -24.949 1.00 97.19 480 PHE A N 1
ATOM 3626 C CA . PHE A 1 480 ? 11.584 -12.502 -23.845 1.00 97.19 480 PHE A CA 1
ATOM 3627 C C . PHE A 1 480 ? 10.780 -11.214 -23.633 1.00 97.19 480 PHE A C 1
ATOM 3629 O O . PHE A 1 480 ? 10.474 -10.872 -22.496 1.00 97.19 480 PHE A O 1
ATOM 3636 N N . PHE A 1 481 ? 10.421 -10.524 -24.720 1.00 97.06 481 PHE A N 1
ATOM 3637 C CA . PHE A 1 481 ? 9.682 -9.258 -24.679 1.00 97.06 481 PHE A CA 1
ATOM 3638 C C . PHE A 1 481 ? 8.157 -9.430 -24.558 1.00 97.06 481 PHE A C 1
ATOM 3640 O O . PHE A 1 481 ? 7.435 -8.432 -24.539 1.00 97.06 481 PHE A O 1
ATOM 3647 N N . ASP A 1 482 ? 7.648 -10.659 -24.431 1.00 94.38 482 ASP A N 1
ATOM 3648 C CA . ASP A 1 482 ? 6.226 -10.897 -24.188 1.00 94.38 482 ASP A CA 1
ATOM 3649 C C . ASP A 1 482 ? 5.862 -10.504 -22.751 1.00 94.38 482 ASP A C 1
ATOM 3651 O O . ASP A 1 482 ? 6.516 -10.900 -21.786 1.00 94.38 482 ASP A O 1
ATOM 3655 N N . GLY A 1 483 ? 4.790 -9.726 -22.591 1.00 92.31 483 GLY A N 1
ATOM 3656 C CA . GLY A 1 483 ? 4.374 -9.221 -21.279 1.00 92.31 483 GLY A CA 1
ATOM 3657 C C . GLY A 1 483 ? 5.195 -8.033 -20.771 1.00 92.31 483 GLY A C 1
ATOM 3658 O O . GLY A 1 483 ? 5.084 -7.699 -19.596 1.00 92.31 483 GLY A O 1
ATOM 3659 N N . TRP A 1 484 ? 5.977 -7.379 -21.634 1.00 97.06 484 TRP A N 1
ATOM 3660 C CA . TRP A 1 484 ? 6.617 -6.094 -21.348 1.00 97.06 484 TRP A CA 1
ATOM 3661 C C . TRP A 1 484 ? 5.865 -4.936 -22.008 1.00 97.06 484 TRP A C 1
ATOM 3663 O O . TRP A 1 484 ? 5.369 -5.046 -23.128 1.00 97.06 484 TRP A O 1
ATOM 3673 N N . VAL A 1 485 ? 5.821 -3.802 -21.318 1.00 97.12 485 VAL A N 1
ATOM 3674 C CA . VAL A 1 485 ? 5.254 -2.534 -21.776 1.00 97.12 485 VAL A CA 1
ATOM 3675 C C . VAL A 1 485 ? 6.400 -1.562 -22.038 1.00 97.12 485 VAL A C 1
ATOM 3677 O O . VAL A 1 485 ? 7.208 -1.305 -21.149 1.00 97.12 485 VAL A O 1
ATOM 3680 N N . PHE A 1 486 ? 6.481 -1.031 -23.260 1.00 98.06 486 PHE A N 1
ATOM 3681 C CA . PHE A 1 486 ? 7.483 -0.037 -23.658 1.00 98.06 486 PHE A CA 1
ATOM 3682 C C . PHE A 1 486 ? 7.004 1.365 -23.276 1.00 98.06 486 PHE A C 1
ATOM 3684 O O . PHE A 1 486 ? 5.857 1.711 -23.547 1.00 98.06 486 PHE A O 1
ATOM 3691 N N . TYR A 1 487 ? 7.881 2.166 -22.667 1.00 96.75 487 TYR A N 1
ATOM 3692 C CA . TYR A 1 487 ? 7.510 3.461 -22.084 1.00 96.75 487 TYR A CA 1
ATOM 3693 C C . TYR A 1 487 ? 7.093 4.525 -23.117 1.00 96.75 487 TYR A C 1
ATOM 3695 O O . TYR A 1 487 ? 6.218 5.331 -22.825 1.00 96.75 487 TYR A O 1
ATOM 3703 N N . ASP A 1 488 ? 7.697 4.508 -24.314 1.00 96.69 488 ASP A N 1
ATOM 3704 C CA . ASP A 1 488 ? 7.388 5.397 -25.455 1.00 96.69 488 ASP A CA 1
ATOM 3705 C C . ASP A 1 488 ? 7.264 6.893 -25.098 1.00 96.69 488 ASP A C 1
ATOM 3707 O O . ASP A 1 488 ? 6.335 7.598 -25.502 1.00 96.69 488 ASP A O 1
ATOM 3711 N N . PHE A 1 489 ? 8.201 7.384 -24.287 1.00 96.00 489 PHE A N 1
ATOM 3712 C CA . PHE A 1 489 ? 8.241 8.769 -23.838 1.00 96.00 489 PHE A CA 1
ATOM 3713 C C . PHE A 1 489 ? 9.677 9.205 -23.539 1.00 96.00 489 PHE A C 1
ATOM 3715 O O . PHE A 1 489 ? 10.559 8.378 -23.304 1.00 96.00 489 PHE A O 1
ATOM 3722 N N . TYR A 1 490 ? 9.945 10.511 -23.532 1.00 93.00 490 TYR A N 1
ATOM 3723 C CA . TYR A 1 490 ? 11.259 10.995 -23.104 1.00 93.00 490 TYR A CA 1
ATOM 3724 C C . TYR A 1 490 ? 11.490 10.700 -21.621 1.00 93.00 490 TYR A C 1
ATOM 3726 O O . TYR A 1 490 ? 10.536 10.553 -20.854 1.00 93.00 490 TYR A O 1
ATOM 3734 N N . ASP A 1 491 ? 12.753 10.641 -21.204 1.00 96.38 491 ASP A N 1
ATOM 3735 C CA . ASP A 1 491 ? 13.075 10.459 -19.792 1.00 96.38 491 ASP A CA 1
ATOM 3736 C C . ASP A 1 491 ? 12.720 11.709 -18.973 1.00 96.38 491 ASP A C 1
ATOM 3738 O O . ASP A 1 491 ? 13.485 12.666 -18.826 1.00 96.38 491 ASP A O 1
ATOM 3742 N N . ASN A 1 492 ? 11.498 11.697 -18.459 1.00 92.56 492 ASN A N 1
ATOM 3743 C CA . ASN A 1 492 ? 10.931 12.698 -17.572 1.00 92.56 492 ASN A CA 1
ATOM 3744 C C . ASN A 1 492 ? 11.119 12.348 -16.089 1.00 92.56 492 ASN A C 1
ATOM 3746 O O . ASN A 1 492 ? 10.801 13.183 -15.246 1.00 92.56 492 ASN A O 1
ATOM 3750 N N . THR A 1 493 ? 11.603 11.143 -15.771 1.00 90.56 493 THR A N 1
ATOM 3751 C CA . THR A 1 493 ? 11.721 10.653 -14.391 1.00 90.56 493 THR A CA 1
ATOM 3752 C C . THR A 1 493 ? 13.066 11.000 -13.770 1.00 90.56 493 THR A C 1
ATOM 3754 O O . THR A 1 493 ? 13.103 11.492 -12.647 1.00 90.56 493 THR A O 1
ATOM 3757 N N . THR A 1 494 ? 14.164 10.849 -14.514 1.00 93.19 494 THR A N 1
ATOM 3758 C CA . THR A 1 494 ? 15.519 11.194 -14.042 1.00 93.19 494 THR A CA 1
ATOM 3759 C C . THR A 1 494 ? 16.163 12.296 -14.886 1.00 93.19 494 THR A C 1
ATOM 3761 O O . THR A 1 494 ? 17.339 12.634 -14.731 1.00 93.19 494 THR A O 1
ATOM 3764 N N . SER A 1 495 ? 15.358 12.937 -15.743 1.00 94.94 495 SER A N 1
ATOM 3765 C CA . SER A 1 495 ? 15.762 14.040 -16.623 1.00 94.94 495 SER A CA 1
ATOM 3766 C C . SER A 1 495 ? 16.928 13.687 -17.553 1.00 94.94 495 SER A C 1
ATOM 3768 O O . SER A 1 495 ? 17.714 14.565 -17.918 1.00 94.94 495 SER A O 1
ATOM 3770 N N . GLY A 1 496 ? 17.063 12.415 -17.931 1.00 96.56 496 GLY A N 1
ATOM 3771 C CA . GLY A 1 496 ? 18.081 11.959 -18.861 1.00 96.56 496 GLY A CA 1
ATOM 3772 C C . GLY A 1 496 ? 17.926 12.517 -20.273 1.00 96.56 496 GLY A C 1
ATOM 3773 O O . GLY A 1 496 ? 16.873 12.993 -20.714 1.00 96.56 496 GLY A O 1
ATOM 3774 N N . ASP A 1 497 ? 19.014 12.458 -21.031 1.00 97.44 497 ASP A N 1
ATOM 3775 C CA . ASP A 1 497 ? 19.094 12.936 -22.411 1.00 97.44 497 ASP A CA 1
ATOM 3776 C C . ASP A 1 497 ? 18.699 11.864 -23.433 1.00 97.44 497 ASP A C 1
ATOM 3778 O O . ASP A 1 497 ? 19.342 11.680 -24.471 1.00 97.44 497 ASP A O 1
ATOM 3782 N N . ILE A 1 498 ? 17.593 11.183 -23.122 1.00 98.19 498 ILE A N 1
ATOM 3783 C CA . ILE A 1 498 ? 17.088 10.015 -23.836 1.00 98.19 498 ILE A CA 1
ATOM 3784 C C . ILE A 1 498 ? 15.607 10.164 -24.208 1.00 98.19 498 ILE A C 1
ATOM 3786 O O . ILE A 1 498 ? 14.799 10.666 -23.421 1.00 98.19 498 ILE A O 1
ATOM 3790 N N . ASN A 1 499 ? 15.254 9.694 -25.405 1.00 98.19 499 ASN A N 1
ATOM 3791 C CA . ASN A 1 499 ? 13.888 9.338 -25.774 1.00 98.19 499 ASN A CA 1
ATOM 3792 C C . ASN A 1 499 ? 13.732 7.820 -25.674 1.00 98.19 499 ASN A C 1
ATOM 3794 O O . ASN A 1 499 ? 14.428 7.080 -26.371 1.00 98.19 499 ASN A O 1
ATOM 3798 N N . TYR A 1 500 ? 12.815 7.340 -24.837 1.00 98.62 500 TYR A N 1
ATOM 3799 C CA . TYR A 1 500 ? 12.443 5.934 -24.875 1.00 98.62 500 TYR A CA 1
ATOM 3800 C C . TYR A 1 500 ? 11.457 5.713 -26.009 1.00 98.62 500 TYR A C 1
ATOM 3802 O O . TYR A 1 500 ? 10.415 6.361 -26.047 1.00 98.62 500 TYR A O 1
ATOM 3810 N N . VAL A 1 501 ? 11.785 4.817 -26.935 1.00 98.31 501 VAL A N 1
ATOM 3811 C CA . VAL A 1 501 ? 10.967 4.595 -28.132 1.00 98.31 501 VAL A CA 1
ATOM 3812 C C . VAL A 1 501 ? 9.956 3.460 -27.943 1.00 98.31 501 VAL A C 1
ATOM 3814 O O . VAL A 1 501 ? 10.168 2.534 -27.156 1.00 98.31 501 VAL A O 1
ATOM 3817 N N . SER A 1 502 ?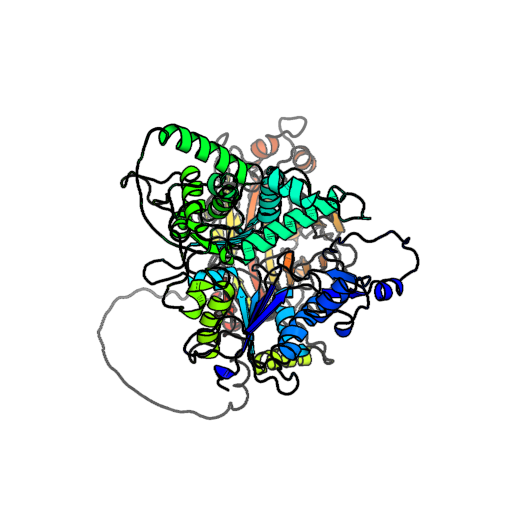 8.858 3.510 -28.700 1.00 98.00 502 SER A N 1
ATOM 3818 C CA . SER A 1 502 ? 7.875 2.424 -28.792 1.00 98.00 502 SER A CA 1
ATOM 3819 C C . SER A 1 502 ? 8.498 1.077 -29.171 1.00 98.00 502 SER A C 1
ATOM 3821 O O . SER A 1 502 ? 9.540 1.006 -29.826 1.00 98.00 502 SER A O 1
ATOM 3823 N N . GLN A 1 503 ? 7.794 -0.017 -28.864 1.00 96.81 503 GLN A N 1
ATOM 3824 C CA . GLN A 1 503 ? 8.204 -1.370 -29.262 1.00 96.81 503 GLN A CA 1
ATOM 3825 C C . GLN A 1 503 ? 8.433 -1.504 -30.777 1.00 96.81 503 GLN A C 1
ATOM 3827 O O . GLN A 1 503 ? 9.362 -2.191 -31.211 1.00 96.81 503 GLN A O 1
ATOM 3832 N N . ALA A 1 504 ? 7.602 -0.844 -31.591 1.00 97.38 504 ALA A N 1
ATOM 3833 C CA . ALA A 1 504 ? 7.710 -0.887 -33.046 1.00 97.38 504 ALA A CA 1
ATOM 3834 C C . ALA A 1 504 ? 9.022 -0.252 -33.530 1.00 97.38 504 ALA A C 1
ATOM 3836 O O . ALA A 1 504 ? 9.747 -0.871 -34.312 1.00 97.38 504 ALA A O 1
ATOM 3837 N N . ASN A 1 505 ? 9.356 0.933 -33.013 1.00 97.50 505 ASN A N 1
ATOM 3838 C CA . ASN A 1 505 ? 10.599 1.627 -33.347 1.00 97.50 505 ASN A CA 1
ATOM 3839 C C . ASN A 1 505 ? 11.809 0.881 -32.780 1.00 97.50 505 ASN A C 1
ATOM 3841 O O . ASN A 1 505 ? 12.737 0.585 -33.527 1.00 97.50 505 ASN A O 1
ATOM 3845 N N . ALA A 1 506 ? 11.751 0.447 -31.515 1.00 98.00 506 ALA A N 1
ATOM 3846 C CA . ALA A 1 506 ? 12.817 -0.330 -30.886 1.00 98.00 506 ALA A CA 1
ATOM 3847 C C . ALA A 1 506 ? 13.159 -1.598 -31.686 1.00 98.00 506 ALA A C 1
ATOM 3849 O O . ALA A 1 506 ? 14.329 -1.947 -31.842 1.00 98.00 506 ALA A O 1
ATOM 3850 N N . THR A 1 507 ? 12.150 -2.280 -32.234 1.00 95.62 507 THR A N 1
ATOM 3851 C CA . THR A 1 507 ? 12.352 -3.474 -33.067 1.00 95.62 507 THR A CA 1
ATOM 3852 C C . THR A 1 507 ? 12.916 -3.114 -34.443 1.00 95.62 507 THR A C 1
ATOM 3854 O O . THR A 1 507 ? 13.843 -3.776 -34.923 1.00 95.62 507 THR A O 1
ATOM 3857 N N . ALA A 1 508 ? 12.365 -2.079 -35.089 1.00 97.06 508 ALA A N 1
ATOM 3858 C CA . ALA A 1 508 ? 12.778 -1.629 -36.419 1.00 97.06 508 ALA A CA 1
ATOM 3859 C C . ALA A 1 508 ? 14.231 -1.127 -36.437 1.00 97.06 508 ALA A C 1
ATOM 3861 O O . ALA A 1 508 ? 14.981 -1.424 -37.366 1.00 97.06 508 ALA A O 1
ATOM 3862 N N . GLU A 1 509 ? 14.634 -0.429 -35.380 1.00 96.69 509 GLU A N 1
ATOM 3863 C CA . GLU A 1 509 ? 15.955 0.180 -35.208 1.00 96.69 509 GLU A CA 1
ATOM 3864 C C . GLU A 1 509 ? 16.948 -0.742 -34.488 1.00 96.69 509 GLU A C 1
ATOM 3866 O O . GLU A 1 509 ? 18.113 -0.389 -34.309 1.00 96.69 509 GLU A O 1
ATOM 3871 N N . LYS A 1 510 ? 16.518 -1.954 -34.108 1.00 97.12 510 LYS A N 1
ATOM 3872 C CA . LYS A 1 510 ? 17.330 -2.932 -33.365 1.00 97.12 510 LYS A CA 1
ATOM 3873 C C . LYS A 1 510 ? 17.859 -2.381 -32.035 1.00 97.12 510 LYS A C 1
ATOM 3875 O O . LYS A 1 510 ? 18.996 -2.659 -31.656 1.00 97.12 510 LYS A O 1
ATOM 3880 N N . LEU A 1 511 ? 17.015 -1.644 -31.317 1.00 98.38 511 LEU A N 1
ATOM 3881 C CA . LEU A 1 511 ? 17.254 -1.191 -29.946 1.00 98.38 511 LEU A CA 1
ATOM 3882 C C . LEU A 1 511 ? 16.721 -2.175 -28.897 1.00 98.38 511 LEU A C 1
ATOM 3884 O O . LEU A 1 511 ? 17.295 -2.262 -27.819 1.00 98.38 511 LEU A O 1
ATOM 3888 N N . ALA A 1 512 ? 15.687 -2.959 -29.221 1.00 98.44 512 ALA A N 1
ATOM 3889 C CA . ALA A 1 512 ? 15.233 -4.095 -28.417 1.00 98.44 512 ALA A CA 1
ATOM 3890 C C . ALA A 1 512 ? 14.930 -5.298 -29.318 1.00 98.44 512 ALA A C 1
ATOM 3892 O O . ALA A 1 512 ? 14.079 -5.212 -30.205 1.00 98.44 512 ALA A O 1
ATOM 3893 N N . TYR A 1 513 ? 15.654 -6.404 -29.149 1.00 98.06 513 TYR A N 1
ATOM 3894 C CA . TYR A 1 513 ? 15.464 -7.618 -29.948 1.00 98.06 513 TYR A CA 1
ATOM 3895 C C . TYR A 1 513 ? 16.112 -8.839 -29.294 1.00 98.06 513 TYR A C 1
ATOM 3897 O O . TYR A 1 513 ? 16.955 -8.706 -28.419 1.00 98.06 513 TYR A O 1
ATOM 3905 N N . VAL A 1 514 ? 15.734 -10.035 -29.738 1.00 98.00 514 VAL A N 1
ATOM 3906 C CA . VAL A 1 514 ? 16.386 -11.288 -29.337 1.00 98.00 514 VAL A CA 1
ATOM 3907 C C . VAL A 1 514 ? 17.439 -11.642 -30.384 1.00 98.00 514 VAL A C 1
ATOM 3909 O O . VAL A 1 514 ? 17.147 -11.623 -31.585 1.00 98.00 514 VAL A O 1
ATOM 3912 N N . ASP A 1 515 ? 18.669 -11.901 -29.949 1.00 95.19 515 ASP A N 1
ATOM 3913 C CA . ASP A 1 515 ? 19.779 -12.251 -30.830 1.00 95.19 515 ASP A CA 1
ATOM 3914 C C . ASP A 1 515 ? 19.696 -13.712 -31.321 1.00 95.19 515 ASP A C 1
ATOM 3916 O O . ASP A 1 515 ? 18.779 -14.470 -30.996 1.00 95.19 515 ASP A O 1
ATOM 3920 N N . ASN A 1 516 ? 20.669 -14.133 -32.132 1.00 93.94 516 ASN A N 1
ATOM 3921 C CA . ASN A 1 516 ? 20.690 -15.495 -32.675 1.00 93.94 516 ASN A CA 1
ATOM 3922 C C . ASN A 1 516 ? 21.003 -16.573 -31.621 1.00 93.94 516 ASN A C 1
ATOM 3924 O O . ASN A 1 516 ? 20.773 -17.752 -31.888 1.00 93.94 516 ASN A O 1
ATOM 3928 N N . ASN A 1 517 ? 21.538 -16.186 -30.462 1.00 91.00 517 ASN A N 1
ATOM 3929 C CA . ASN A 1 517 ? 21.822 -17.082 -29.345 1.00 91.00 517 ASN A CA 1
ATOM 3930 C C . ASN A 1 517 ? 20.622 -17.204 -28.390 1.00 91.00 517 ASN A C 1
ATOM 3932 O O . ASN A 1 517 ? 20.649 -18.034 -27.484 1.00 91.00 517 ASN A O 1
ATOM 3936 N N . GLY A 1 518 ? 19.558 -16.424 -28.616 1.00 93.12 518 GLY A N 1
ATOM 3937 C CA . GLY A 1 518 ? 18.364 -16.393 -27.778 1.00 93.12 518 GLY A CA 1
ATOM 3938 C C . GLY A 1 518 ? 18.453 -15.417 -26.604 1.00 93.12 518 GLY A C 1
ATOM 3939 O O . GLY A 1 518 ? 17.546 -15.419 -25.774 1.00 93.12 518 GLY A O 1
ATOM 3940 N N . ALA A 1 519 ? 19.503 -14.593 -26.535 1.00 97.06 519 ALA A N 1
ATOM 3941 C CA . ALA A 1 519 ? 19.655 -13.555 -25.527 1.00 97.06 519 ALA A CA 1
ATOM 3942 C C . ALA A 1 519 ? 18.890 -12.292 -25.939 1.00 97.06 519 ALA A C 1
ATOM 3944 O O . ALA A 1 519 ? 18.867 -11.898 -27.109 1.00 97.06 519 ALA A O 1
ATOM 3945 N N . ALA A 1 520 ? 18.261 -11.637 -24.972 1.00 98.44 520 ALA A N 1
ATOM 3946 C CA . ALA A 1 520 ? 17.606 -10.361 -25.186 1.00 98.44 520 ALA A CA 1
ATOM 3947 C C . ALA A 1 520 ? 18.622 -9.221 -25.161 1.00 98.44 520 ALA A C 1
ATOM 3949 O O . ALA A 1 520 ? 19.374 -9.057 -24.200 1.00 98.44 520 ALA A O 1
ATOM 3950 N N . ILE A 1 521 ? 18.603 -8.421 -26.222 1.00 98.69 521 ILE A N 1
ATOM 3951 C CA . ILE A 1 521 ? 19.395 -7.212 -26.386 1.00 98.69 521 ILE A CA 1
ATOM 3952 C C . ILE A 1 521 ? 18.496 -6.005 -26.169 1.00 98.69 521 ILE A C 1
ATOM 3954 O O . ILE A 1 521 ? 17.496 -5.852 -26.871 1.00 98.69 521 ILE A O 1
ATOM 3958 N N . ILE A 1 522 ? 18.881 -5.134 -25.240 1.00 98.75 522 ILE A N 1
ATOM 3959 C CA . ILE A 1 522 ? 18.296 -3.801 -25.042 1.00 98.75 522 ILE A CA 1
ATOM 3960 C C . ILE A 1 522 ? 19.447 -2.802 -25.102 1.00 98.75 522 ILE A C 1
ATOM 3962 O O . ILE A 1 522 ? 20.402 -2.955 -24.348 1.00 98.75 522 ILE A O 1
ATOM 3966 N N . LYS A 1 523 ? 19.408 -1.814 -25.998 1.00 98.19 523 LYS A N 1
ATOM 3967 C CA . LYS A 1 523 ? 20.542 -0.909 -26.237 1.00 98.19 523 LYS A CA 1
ATOM 3968 C C . LYS A 1 523 ? 20.138 0.528 -26.532 1.00 98.19 523 LYS A C 1
ATOM 3970 O O . LYS A 1 523 ? 19.053 0.793 -27.040 1.00 98.19 523 LYS A O 1
ATOM 3975 N N . VAL A 1 524 ? 21.083 1.432 -26.294 1.00 98.62 524 VAL A N 1
ATOM 3976 C CA . VAL A 1 524 ? 21.023 2.823 -26.758 1.00 98.62 524 VAL A CA 1
ATOM 3977 C C . VAL A 1 524 ? 21.353 2.881 -28.254 1.00 98.62 524 VAL A C 1
ATOM 3979 O O . VAL A 1 524 ? 22.208 2.130 -28.745 1.00 98.62 524 VAL A O 1
ATOM 3982 N N . ASP A 1 525 ? 20.712 3.786 -28.994 1.00 98.12 525 ASP A N 1
ATOM 3983 C CA . ASP A 1 525 ? 21.079 4.053 -30.381 1.00 98.12 525 ASP A CA 1
ATOM 3984 C C . ASP A 1 525 ? 22.522 4.564 -30.479 1.00 98.12 525 ASP A C 1
ATOM 3986 O O . ASP A 1 525 ? 22.886 5.626 -29.971 1.00 98.12 525 ASP A O 1
ATOM 3990 N N . ASN A 1 526 ? 23.341 3.819 -31.212 1.00 96.62 526 ASN A N 1
ATOM 3991 C CA . ASN A 1 526 ? 24.735 4.144 -31.469 1.00 96.62 526 ASN A CA 1
ATOM 3992 C C . ASN A 1 526 ? 25.019 4.500 -32.935 1.00 96.62 526 ASN A C 1
ATOM 3994 O O . ASN A 1 526 ? 26.180 4.647 -33.309 1.00 96.62 526 ASN A O 1
ATOM 3998 N N . THR A 1 527 ? 23.983 4.646 -33.764 1.00 95.25 527 THR A N 1
ATOM 3999 C CA . THR A 1 527 ? 24.110 4.812 -35.217 1.00 95.25 527 THR A CA 1
ATOM 4000 C C . THR A 1 527 ? 23.651 6.169 -35.728 1.00 95.25 527 THR A C 1
ATOM 4002 O O . THR A 1 527 ? 24.195 6.643 -36.729 1.00 95.25 527 THR A O 1
ATOM 4005 N N . THR A 1 528 ? 22.678 6.809 -35.074 1.00 95.00 528 THR A N 1
ATOM 4006 C CA . THR A 1 528 ? 22.094 8.041 -35.603 1.00 95.00 528 THR A CA 1
ATOM 4007 C C . THR A 1 528 ? 22.833 9.294 -35.138 1.00 95.00 528 THR A C 1
ATOM 4009 O O . THR A 1 528 ? 23.443 9.366 -34.061 1.00 95.00 528 THR A O 1
ATOM 4012 N N . PHE A 1 529 ? 22.769 10.307 -36.003 1.00 97.12 529 PHE A N 1
ATOM 4013 C CA . PHE A 1 529 ? 23.200 11.662 -35.702 1.00 97.12 529 PHE A CA 1
ATOM 4014 C C . PHE A 1 529 ? 22.090 12.388 -34.935 1.00 97.12 529 PHE A C 1
ATOM 4016 O O . PHE A 1 529 ? 20.997 12.575 -35.467 1.00 97.12 529 PHE A O 1
ATOM 4023 N N . VAL A 1 530 ? 22.397 12.860 -33.728 1.00 97.56 530 VAL A N 1
ATOM 4024 C CA . VAL A 1 530 ? 21.474 13.602 -32.862 1.00 97.56 530 VAL A CA 1
ATOM 4025 C C . VAL A 1 530 ? 21.704 15.110 -33.027 1.00 97.56 530 VAL A C 1
ATOM 4027 O O . VAL A 1 530 ? 22.785 15.606 -32.681 1.00 97.56 530 VAL A O 1
ATOM 4030 N N . PRO A 1 531 ? 20.723 15.874 -33.548 1.00 96.12 531 PRO A N 1
ATOM 4031 C CA . PRO A 1 531 ? 20.835 17.324 -33.663 1.00 96.12 531 PRO A CA 1
ATOM 4032 C C . PRO A 1 531 ? 21.016 18.023 -32.311 1.00 96.12 531 PRO A C 1
ATOM 4034 O O . PRO A 1 531 ? 20.762 17.472 -31.242 1.00 96.12 531 PRO A O 1
ATOM 4037 N N . TRP A 1 532 ? 21.441 19.285 -32.349 1.00 93.31 532 TRP A N 1
ATOM 4038 C CA . TRP A 1 532 ? 21.516 20.098 -31.137 1.00 93.31 532 TRP A CA 1
ATOM 4039 C C . TRP A 1 532 ? 20.133 20.213 -30.483 1.00 93.31 532 TRP A C 1
ATOM 4041 O O . TRP A 1 532 ? 19.142 20.444 -31.178 1.00 93.31 532 TRP A O 1
ATOM 4051 N N . ASN A 1 533 ? 20.092 20.106 -29.153 1.00 89.69 533 ASN A N 1
ATOM 4052 C CA . ASN A 1 533 ? 18.877 20.152 -28.340 1.00 89.69 533 ASN A CA 1
ATOM 4053 C C . ASN A 1 533 ? 17.861 19.028 -28.645 1.00 89.69 533 ASN A C 1
ATOM 4055 O O . ASN A 1 533 ? 16.658 19.230 -28.495 1.00 89.69 533 ASN A O 1
ATOM 4059 N N . GLN A 1 534 ? 18.345 17.866 -29.096 1.00 96.19 534 GLN A N 1
ATOM 4060 C CA . GLN A 1 534 ? 17.567 16.638 -29.277 1.00 96.19 534 GLN A CA 1
ATOM 4061 C C . GLN A 1 534 ? 18.158 15.519 -28.419 1.00 96.19 534 GLN A C 1
ATOM 4063 O O . GLN A 1 534 ? 19.328 15.559 -28.051 1.00 96.19 534 GLN A O 1
ATOM 4068 N N . LYS A 1 535 ? 17.341 14.523 -28.089 1.00 97.31 535 LYS A N 1
ATOM 4069 C CA . LYS A 1 535 ? 17.737 13.392 -27.244 1.00 97.31 535 LYS A CA 1
ATOM 4070 C C . LYS A 1 535 ? 18.080 12.174 -28.101 1.00 97.31 535 LYS A C 1
ATOM 4072 O O . LYS A 1 535 ? 17.671 12.102 -29.258 1.00 97.31 535 LYS A O 1
ATOM 4077 N N . ARG A 1 536 ? 18.881 11.263 -27.548 1.00 97.94 536 ARG A N 1
ATOM 4078 C CA . ARG A 1 536 ? 19.250 9.999 -28.203 1.00 97.94 536 ARG A CA 1
ATOM 4079 C C . ARG A 1 536 ? 18.193 8.941 -27.904 1.00 97.94 536 ARG A C 1
ATOM 4081 O O . ARG A 1 536 ? 17.588 8.975 -26.839 1.00 97.94 536 ARG A O 1
ATOM 4088 N N . ASP A 1 537 ? 17.976 8.010 -28.816 1.00 98.50 537 ASP A N 1
ATOM 4089 C CA . ASP A 1 537 ? 16.948 6.992 -28.619 1.00 98.50 537 ASP A CA 1
ATOM 4090 C C . ASP A 1 537 ? 17.487 5.817 -27.785 1.00 98.50 537 ASP A C 1
ATOM 4092 O O . ASP A 1 537 ? 18.649 5.417 -27.899 1.00 98.50 537 ASP A O 1
ATOM 4096 N N . SER A 1 538 ? 16.643 5.286 -26.905 1.00 98.62 538 SER A N 1
ATOM 4097 C CA . SER A 1 538 ? 16.907 4.124 -26.049 1.00 98.62 538 SER A CA 1
ATOM 4098 C C . SER A 1 538 ? 15.587 3.417 -25.736 1.00 98.62 538 SER A C 1
ATOM 4100 O O . SER A 1 538 ? 14.536 3.734 -26.296 1.00 98.62 538 SER A O 1
ATOM 4102 N N . VAL A 1 539 ? 15.615 2.451 -24.825 1.00 98.62 539 VAL A N 1
ATOM 4103 C CA . VAL A 1 539 ? 14.454 1.645 -24.454 1.00 98.62 539 VAL A CA 1
ATOM 4104 C C . VAL A 1 539 ? 14.307 1.598 -22.936 1.00 98.62 539 VAL A C 1
ATOM 4106 O O . VAL A 1 539 ? 15.277 1.361 -22.220 1.00 98.62 539 VAL A O 1
ATOM 4109 N N . ARG A 1 540 ? 13.068 1.798 -22.476 1.00 98.62 540 ARG A N 1
ATOM 4110 C CA . ARG A 1 540 ? 12.596 1.474 -21.129 1.00 98.62 540 ARG A CA 1
ATOM 4111 C C . ARG A 1 540 ? 11.415 0.534 -21.264 1.00 98.62 540 ARG A C 1
ATOM 4113 O O . ARG A 1 540 ? 10.441 0.866 -21.945 1.00 98.62 540 ARG A O 1
ATOM 4120 N N . VAL A 1 541 ? 11.509 -0.617 -20.615 1.00 98.44 541 VAL A N 1
ATOM 4121 C CA . VAL A 1 541 ? 10.443 -1.615 -20.564 1.00 98.44 541 VAL A CA 1
ATOM 4122 C C . VAL A 1 541 ? 10.086 -1.941 -19.123 1.00 98.44 541 VAL A C 1
ATOM 4124 O O . VAL A 1 541 ? 10.949 -1.989 -18.250 1.00 98.44 541 VAL A O 1
ATOM 4127 N N . THR A 1 542 ? 8.803 -2.174 -18.874 1.00 98.12 542 THR A N 1
ATOM 41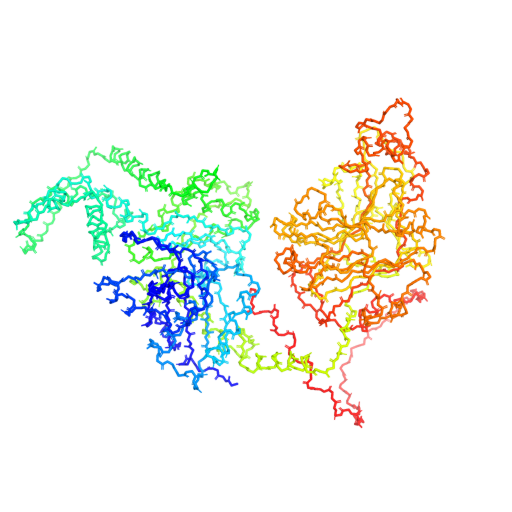28 C CA . THR A 1 542 ? 8.270 -2.565 -17.564 1.00 98.12 542 THR A CA 1
ATOM 4129 C C . THR A 1 542 ? 7.370 -3.784 -17.720 1.00 98.12 542 THR A C 1
ATOM 4131 O O . THR A 1 542 ? 6.594 -3.845 -18.671 1.00 98.12 542 THR A O 1
ATOM 4134 N N . THR A 1 543 ? 7.463 -4.777 -16.837 1.00 97.81 543 THR A N 1
ATOM 4135 C CA . THR A 1 543 ? 6.593 -5.961 -16.920 1.00 97.81 543 THR A CA 1
ATOM 4136 C C . THR A 1 543 ? 5.137 -5.585 -16.685 1.00 97.81 543 THR A C 1
ATOM 4138 O O . THR A 1 543 ? 4.831 -4.792 -15.805 1.00 97.81 543 THR A O 1
ATOM 4141 N N . ALA A 1 544 ? 4.211 -6.183 -17.431 1.00 93.94 544 ALA A N 1
ATOM 4142 C CA . ALA A 1 544 ? 2.778 -6.048 -17.174 1.00 93.94 544 ALA A CA 1
ATOM 4143 C C . ALA A 1 544 ? 2.353 -6.767 -15.881 1.00 93.94 544 ALA A C 1
ATOM 4145 O O . ALA A 1 544 ? 1.378 -6.373 -15.246 1.00 93.94 544 ALA A O 1
ATOM 4146 N N . ASP A 1 545 ? 3.088 -7.816 -15.506 1.00 93.88 545 ASP A N 1
ATOM 4147 C CA . ASP A 1 545 ? 2.878 -8.570 -14.274 1.00 93.88 545 ASP A CA 1
ATOM 4148 C C . ASP A 1 545 ? 3.585 -7.915 -13.076 1.00 93.88 545 ASP A C 1
ATOM 4150 O O . ASP A 1 545 ? 4.633 -7.277 -13.224 1.00 93.88 545 ASP A O 1
ATOM 4154 N N . TYR A 1 546 ? 3.018 -8.149 -11.893 1.00 95.00 546 TYR A N 1
ATOM 4155 C CA . TYR A 1 546 ? 3.498 -7.721 -10.586 1.00 95.00 546 TYR A CA 1
ATOM 4156 C C . TYR A 1 546 ? 3.897 -8.933 -9.729 1.00 95.00 546 TYR A C 1
ATOM 4158 O O . TYR A 1 546 ? 3.267 -9.998 -9.762 1.00 95.00 546 TYR A O 1
ATOM 4166 N N . PHE A 1 547 ? 4.929 -8.743 -8.915 1.00 94.88 547 PHE A N 1
ATOM 4167 C CA . PHE A 1 547 ? 5.518 -9.746 -8.037 1.00 94.88 547 PHE A CA 1
ATOM 4168 C C . PHE A 1 547 ? 5.405 -9.273 -6.585 1.00 94.88 547 PHE A C 1
ATOM 4170 O O . PHE A 1 547 ? 6.015 -8.281 -6.196 1.00 94.88 547 PHE A O 1
ATOM 4177 N N . ASP A 1 548 ? 4.573 -9.958 -5.803 1.00 92.44 548 ASP A N 1
ATOM 4178 C CA . ASP A 1 548 ? 4.319 -9.637 -4.392 1.00 92.44 548 ASP A CA 1
ATOM 4179 C C . ASP A 1 548 ? 5.427 -10.184 -3.473 1.00 92.44 548 ASP A C 1
ATOM 4181 O O . ASP A 1 548 ? 6.331 -10.897 -3.918 1.00 92.44 548 ASP A O 1
ATOM 4185 N N . LEU A 1 549 ? 5.332 -9.898 -2.179 1.00 91.81 549 LEU A N 1
ATOM 4186 C CA . LEU A 1 549 ? 6.168 -10.485 -1.141 1.00 91.81 549 LEU A CA 1
ATOM 4187 C C . LEU A 1 549 ? 6.165 -12.023 -1.204 1.00 91.81 549 LEU A C 1
ATOM 4189 O O . LEU A 1 549 ? 5.162 -12.679 -1.503 1.00 91.81 549 LEU A O 1
ATOM 4193 N N . GLY A 1 550 ? 7.320 -12.609 -0.899 1.00 92.00 550 GLY A N 1
ATOM 4194 C CA . GLY A 1 550 ? 7.587 -14.035 -1.079 1.00 92.00 550 GLY A CA 1
ATOM 4195 C C . GLY A 1 550 ? 8.093 -14.371 -2.481 1.00 92.00 550 GLY A C 1
ATOM 4196 O O . GLY A 1 550 ? 8.021 -15.535 -2.883 1.00 92.00 550 GLY A O 1
ATOM 4197 N N . SER A 1 551 ? 8.576 -13.374 -3.228 1.00 95.69 551 SER A N 1
ATOM 4198 C CA . SER A 1 551 ? 9.114 -13.546 -4.574 1.00 95.69 551 SER A CA 1
ATOM 4199 C C . SER A 1 551 ? 10.639 -13.587 -4.583 1.00 95.69 551 SER A C 1
ATOM 4201 O O . SER A 1 551 ? 11.313 -12.940 -3.785 1.00 95.69 551 SER A O 1
ATOM 4203 N N . VAL A 1 552 ? 11.184 -14.345 -5.530 1.00 97.00 552 VAL A N 1
ATOM 4204 C CA . VAL A 1 552 ? 12.610 -14.385 -5.850 1.00 97.00 552 VAL A CA 1
ATOM 4205 C C . VAL A 1 552 ? 12.770 -14.056 -7.326 1.00 97.00 552 VAL A C 1
ATOM 4207 O O . VAL A 1 552 ? 12.232 -14.757 -8.183 1.00 97.00 552 VAL A O 1
ATOM 4210 N N . LEU A 1 553 ? 13.508 -12.994 -7.626 1.00 97.88 553 LEU A N 1
ATOM 4211 C CA . LEU A 1 553 ? 13.812 -12.555 -8.984 1.00 97.88 553 LEU A CA 1
ATOM 4212 C C . LEU A 1 553 ? 15.249 -12.934 -9.322 1.00 97.88 553 LEU A C 1
ATOM 4214 O O . LEU A 1 553 ? 16.141 -12.716 -8.511 1.00 97.88 553 LEU A O 1
ATOM 4218 N N . ILE A 1 554 ? 15.483 -13.501 -10.502 1.00 98.06 554 ILE A N 1
ATOM 4219 C CA . ILE A 1 554 ? 16.816 -13.898 -10.967 1.00 98.06 554 ILE A CA 1
ATOM 4220 C C . ILE A 1 554 ? 17.022 -13.361 -12.379 1.00 98.06 554 ILE A C 1
ATOM 4222 O O . ILE A 1 554 ? 16.267 -13.723 -13.282 1.00 98.06 554 ILE A O 1
ATOM 4226 N N . MET A 1 555 ? 18.059 -12.550 -12.575 1.00 98.19 555 MET A N 1
ATOM 4227 C CA . MET A 1 555 ? 18.543 -12.128 -13.887 1.00 98.19 555 MET A CA 1
ATOM 4228 C C . MET A 1 555 ? 19.900 -12.769 -14.166 1.00 98.19 555 MET A C 1
ATOM 4230 O O . MET A 1 555 ? 20.849 -12.599 -13.401 1.00 98.19 555 MET A O 1
ATOM 4234 N N . ASP A 1 556 ? 19.996 -13.466 -15.294 1.00 98.12 556 ASP A N 1
ATOM 4235 C CA . ASP A 1 556 ? 21.250 -13.983 -15.835 1.00 98.12 556 ASP A CA 1
ATOM 4236 C C . ASP A 1 556 ? 21.626 -13.169 -17.077 1.00 98.12 556 ASP A C 1
ATOM 4238 O O . ASP A 1 556 ? 20.882 -13.155 -18.061 1.00 98.12 556 ASP A O 1
ATOM 4242 N N . ALA A 1 557 ? 22.776 -12.496 -17.036 1.00 98.12 557 ALA A N 1
ATOM 4243 C CA . ALA A 1 557 ? 23.255 -11.652 -18.125 1.00 98.12 557 ALA A CA 1
ATOM 4244 C C . ALA A 1 557 ? 24.724 -11.937 -18.459 1.00 98.12 557 ALA A C 1
ATOM 4246 O O . ALA A 1 557 ? 25.535 -12.247 -17.582 1.00 98.12 557 ALA A O 1
ATOM 4247 N N . THR A 1 558 ? 25.083 -11.824 -19.736 1.00 97.81 558 THR A N 1
ATOM 4248 C CA . THR A 1 558 ? 26.473 -11.883 -20.230 1.00 97.81 558 THR A CA 1
ATOM 4249 C C . THR A 1 558 ? 27.086 -10.491 -20.360 1.00 97.81 558 THR A C 1
ATOM 4251 O O . THR A 1 558 ? 28.299 -10.348 -20.206 1.00 97.81 558 THR A O 1
ATOM 4254 N N . HIS A 1 559 ? 26.253 -9.468 -20.573 1.00 98.44 559 HIS A N 1
ATOM 4255 C CA . HIS A 1 559 ? 26.657 -8.068 -20.669 1.00 98.44 559 HIS A CA 1
ATOM 4256 C C . HIS A 1 559 ? 25.618 -7.151 -20.000 1.00 98.44 559 HIS A C 1
ATOM 4258 O O . HIS A 1 559 ? 24.411 -7.342 -20.147 1.00 98.44 559 HIS A O 1
ATOM 4264 N N . ILE A 1 560 ? 26.095 -6.133 -19.283 1.00 98.12 560 ILE A N 1
ATOM 4265 C CA . ILE A 1 560 ? 25.300 -5.036 -18.707 1.00 98.12 560 ILE A CA 1
ATOM 4266 C C . ILE A 1 560 ? 25.884 -3.727 -19.265 1.00 98.12 560 ILE A C 1
ATOM 4268 O O . ILE A 1 560 ? 27.107 -3.656 -19.414 1.00 98.12 560 ILE A O 1
ATOM 4272 N N . PRO A 1 561 ? 25.069 -2.709 -19.604 1.00 98.19 561 PRO A N 1
ATOM 4273 C CA . PRO A 1 561 ? 25.570 -1.483 -20.207 1.00 98.19 561 PRO A CA 1
ATOM 4274 C C . PRO A 1 561 ? 26.584 -0.784 -19.302 1.00 98.19 561 PRO A C 1
ATOM 4276 O O . PRO A 1 561 ? 26.469 -0.844 -18.087 1.00 98.19 561 PRO A O 1
ATOM 4279 N N . TYR A 1 562 ? 27.566 -0.096 -19.879 1.00 97.19 562 TYR A N 1
ATOM 4280 C CA . TYR A 1 562 ? 28.466 0.779 -19.124 1.00 97.19 562 TYR A CA 1
ATOM 4281 C C . TYR A 1 562 ? 29.143 1.797 -20.036 1.00 97.19 562 TYR A C 1
ATOM 4283 O O . TYR A 1 562 ? 29.141 1.657 -21.261 1.00 97.19 562 TYR A O 1
ATOM 4291 N N . GLY A 1 563 ? 29.786 2.797 -19.436 1.00 96.94 563 GLY A N 1
ATOM 4292 C CA . GLY A 1 563 ? 30.584 3.790 -20.144 1.00 96.94 563 GLY A CA 1
ATOM 4293 C C . GLY A 1 563 ? 30.138 5.213 -19.846 1.00 96.94 563 GLY A C 1
ATOM 4294 O O . GLY A 1 563 ? 29.122 5.462 -19.204 1.00 96.94 563 GLY A O 1
ATOM 4295 N N . CYS A 1 564 ? 30.921 6.178 -20.318 1.00 97.31 564 CYS A N 1
ATOM 4296 C CA . CYS A 1 564 ? 30.676 7.583 -20.021 1.00 97.31 564 CYS A CA 1
ATOM 4297 C C . CYS A 1 564 ? 29.292 8.067 -20.450 1.00 97.31 564 CYS A C 1
ATOM 4299 O O . CYS A 1 564 ? 28.892 7.907 -21.601 1.00 97.31 564 CYS A O 1
ATOM 4301 N N . GLY A 1 565 ? 28.589 8.690 -19.506 1.00 96.75 565 GLY A N 1
ATOM 4302 C CA . GLY A 1 565 ? 27.235 9.188 -19.683 1.00 96.75 565 GLY A CA 1
ATOM 4303 C C . GLY A 1 565 ? 26.153 8.113 -19.668 1.00 96.75 565 GLY A C 1
ATOM 4304 O O . GLY A 1 565 ? 24.998 8.497 -19.778 1.00 96.75 565 GLY A O 1
ATOM 4305 N N . ILE A 1 566 ? 26.484 6.824 -19.532 1.00 98.38 566 ILE A N 1
ATOM 4306 C CA . ILE A 1 566 ? 25.519 5.716 -19.470 1.00 98.38 566 ILE A CA 1
ATOM 4307 C C . ILE A 1 566 ? 25.053 5.518 -18.025 1.00 98.38 566 ILE A C 1
ATOM 4309 O O . ILE A 1 566 ? 25.877 5.519 -17.108 1.00 98.38 566 ILE A O 1
ATOM 4313 N N . TRP A 1 567 ? 23.745 5.339 -17.850 1.00 98.38 567 TRP A N 1
ATOM 4314 C CA . TRP A 1 567 ? 23.091 4.999 -16.588 1.00 98.38 567 TRP A CA 1
ATOM 4315 C C . TRP A 1 567 ? 22.059 3.898 -16.867 1.00 98.38 567 TRP A C 1
ATOM 4317 O O . TRP A 1 567 ? 20.958 4.193 -17.331 1.00 98.38 567 TRP A O 1
ATOM 4327 N N . PRO A 1 568 ? 22.436 2.622 -16.700 1.00 98.25 568 PRO A N 1
ATOM 4328 C CA . PRO A 1 568 ? 21.536 1.500 -16.878 1.00 98.25 568 PRO A CA 1
ATOM 4329 C C . PRO A 1 568 ? 20.964 1.014 -15.552 1.00 98.25 568 PRO A C 1
ATOM 4331 O O . PRO A 1 568 ? 21.668 1.005 -14.538 1.00 98.25 568 PRO A O 1
ATOM 4334 N N . SER A 1 569 ? 19.734 0.511 -15.615 1.00 98.12 569 SER A N 1
ATOM 4335 C CA . SER A 1 569 ? 19.038 0.015 -14.435 1.00 98.12 569 SER A CA 1
ATOM 4336 C C . SER A 1 569 ? 18.295 -1.294 -14.726 1.00 98.12 569 SER A C 1
ATOM 4338 O O . SER A 1 569 ? 17.537 -1.394 -15.693 1.00 98.12 569 SER A O 1
ATOM 4340 N N . PHE A 1 570 ? 18.498 -2.299 -13.869 1.00 98.69 570 PHE A N 1
ATOM 4341 C CA . PHE A 1 570 ? 17.580 -3.427 -13.666 1.00 98.69 570 PHE A CA 1
ATOM 4342 C C . PHE A 1 570 ? 17.045 -3.312 -12.245 1.00 98.69 570 PHE A C 1
ATOM 4344 O O . PHE A 1 570 ? 17.789 -3.466 -11.277 1.00 98.69 570 PHE A O 1
ATOM 4351 N N . TRP A 1 571 ? 15.766 -2.998 -12.129 1.00 98.69 571 TRP A N 1
ATOM 4352 C CA . TRP A 1 571 ? 15.167 -2.576 -10.871 1.00 98.69 571 TRP A CA 1
ATOM 4353 C C . TRP A 1 571 ? 13.706 -2.986 -10.813 1.00 98.69 571 TRP A C 1
ATOM 4355 O O . TRP A 1 571 ? 13.145 -3.504 -11.786 1.00 98.69 571 TRP A O 1
ATOM 4365 N N . THR A 1 572 ? 13.082 -2.789 -9.660 1.00 98.62 572 THR A N 1
ATOM 4366 C CA . THR A 1 572 ? 11.651 -3.006 -9.504 1.00 98.62 572 THR A CA 1
ATOM 4367 C C . THR A 1 572 ? 10.973 -1.832 -8.835 1.00 98.62 572 THR A C 1
ATOM 4369 O O . THR A 1 572 ? 11.587 -1.135 -8.033 1.00 98.62 572 THR A O 1
ATOM 4372 N N . LYS A 1 573 ? 9.691 -1.632 -9.138 1.00 96.75 573 LYS A N 1
ATOM 4373 C CA . LYS A 1 573 ? 8.891 -0.579 -8.511 1.00 96.75 573 LYS A CA 1
ATOM 4374 C C . LYS A 1 573 ? 7.470 -1.012 -8.205 1.00 96.75 573 LYS A C 1
ATOM 4376 O O . LYS A 1 573 ? 6.862 -1.764 -8.970 1.00 96.75 573 LYS A O 1
ATOM 4381 N N . GLY A 1 574 ? 6.915 -0.448 -7.140 1.00 94.38 574 GLY A N 1
ATOM 4382 C CA . GLY A 1 574 ? 5.477 -0.406 -6.931 1.00 94.38 574 GLY A CA 1
ATOM 4383 C C . GLY A 1 574 ? 4.795 0.545 -7.918 1.00 94.38 574 GLY A C 1
ATOM 4384 O O . GLY A 1 574 ? 5.427 1.379 -8.572 1.00 94.38 574 GLY A O 1
ATOM 4385 N N . GLU A 1 575 ? 3.474 0.439 -8.021 1.00 88.75 575 GLU A N 1
ATOM 4386 C CA . GLU A 1 575 ? 2.685 1.268 -8.941 1.00 88.75 575 GLU A CA 1
ATOM 4387 C C . GLU A 1 575 ? 2.793 2.771 -8.621 1.00 88.75 575 GLU A C 1
ATOM 4389 O O . GLU A 1 575 ? 2.975 3.593 -9.521 1.00 88.75 575 GLU A O 1
ATOM 4394 N N . SER A 1 576 ? 2.741 3.122 -7.332 1.00 87.31 576 SER A N 1
ATOM 4395 C CA . SER A 1 576 ? 2.785 4.505 -6.842 1.00 87.31 576 SER A CA 1
ATOM 4396 C C . SER A 1 576 ? 4.147 4.833 -6.237 1.00 87.31 576 SER A C 1
ATOM 4398 O O . SER A 1 576 ? 4.442 4.408 -5.128 1.00 87.31 576 SER A O 1
ATOM 4400 N N . TRP A 1 577 ? 4.978 5.614 -6.920 1.00 87.31 577 TRP A N 1
ATOM 4401 C CA . TRP A 1 577 ? 6.296 6.001 -6.402 1.00 87.31 577 TRP A CA 1
ATOM 4402 C C . TRP A 1 577 ? 6.230 7.226 -5.459 1.00 87.31 577 TRP A C 1
ATOM 4404 O O . TRP A 1 577 ? 5.497 8.168 -5.772 1.00 87.31 577 TRP A O 1
ATOM 4414 N N . PRO A 1 578 ? 6.990 7.268 -4.341 1.00 88.56 578 PRO A N 1
ATOM 4415 C CA . PRO A 1 578 ? 7.778 6.179 -3.743 1.00 88.56 578 PRO A CA 1
ATOM 4416 C C . PRO A 1 578 ? 6.963 5.325 -2.748 1.00 88.56 578 PRO A C 1
ATOM 4418 O O . PRO A 1 578 ? 7.514 4.468 -2.065 1.00 88.56 578 PRO A O 1
ATOM 4421 N N . ALA A 1 579 ? 5.649 5.551 -2.637 1.00 89.69 579 ALA A N 1
ATOM 4422 C CA . ALA A 1 579 ? 4.789 4.916 -1.635 1.00 89.69 579 ALA A CA 1
ATOM 4423 C C . ALA A 1 579 ? 4.700 3.382 -1.739 1.00 89.69 579 ALA A C 1
ATOM 4425 O O . ALA A 1 579 ? 4.513 2.715 -0.730 1.00 89.69 579 ALA A O 1
ATOM 4426 N N . GLY A 1 580 ? 4.823 2.829 -2.943 1.00 92.69 580 GLY A N 1
ATOM 4427 C CA . GLY A 1 580 ? 4.858 1.395 -3.211 1.00 92.69 580 GLY A CA 1
ATOM 4428 C C . GLY A 1 580 ? 6.267 0.807 -3.215 1.00 92.69 580 GLY A C 1
ATOM 4429 O O . GLY A 1 580 ? 6.401 -0.366 -3.556 1.00 92.69 580 GLY A O 1
ATOM 4430 N N . GLY A 1 581 ? 7.285 1.598 -2.873 1.00 97.44 581 GLY A N 1
ATOM 4431 C CA . GLY A 1 581 ? 8.680 1.184 -2.820 1.00 97.44 581 GLY A CA 1
ATOM 4432 C C . GLY A 1 581 ? 9.335 0.996 -4.191 1.00 97.44 581 GLY A C 1
ATOM 4433 O O . GLY A 1 581 ? 8.666 0.797 -5.210 1.00 97.44 581 GLY A O 1
ATOM 4434 N N . GLU A 1 582 ? 10.660 1.057 -4.201 1.00 98.31 582 GLU A N 1
ATOM 4435 C CA . GLU A 1 582 ? 11.528 0.783 -5.350 1.00 98.31 582 GLU A CA 1
ATOM 4436 C C . GLU A 1 582 ? 12.781 0.030 -4.880 1.00 98.31 582 GLU A C 1
ATOM 4438 O O . GLU A 1 582 ? 13.289 0.284 -3.783 1.00 98.31 582 GLU A O 1
ATOM 4443 N N . ILE A 1 583 ? 13.221 -0.941 -5.687 1.00 98.69 583 ILE A N 1
ATOM 4444 C CA . ILE A 1 583 ? 14.358 -1.830 -5.421 1.00 98.69 583 ILE A CA 1
ATOM 4445 C C . ILE A 1 583 ? 15.311 -1.786 -6.617 1.00 98.69 583 ILE A C 1
ATOM 4447 O O . ILE A 1 583 ? 15.050 -2.410 -7.649 1.00 98.69 583 ILE A O 1
ATOM 4451 N N . ASP A 1 584 ? 16.453 -1.131 -6.453 1.00 98.56 584 ASP A N 1
ATOM 4452 C CA . ASP A 1 584 ? 17.501 -1.054 -7.467 1.00 98.56 584 ASP A CA 1
ATOM 4453 C C . ASP A 1 584 ? 18.454 -2.240 -7.321 1.00 98.56 584 ASP A C 1
ATOM 4455 O O . ASP A 1 584 ? 19.219 -2.347 -6.358 1.00 98.56 584 ASP A O 1
ATOM 4459 N N . ILE A 1 585 ? 18.367 -3.182 -8.266 1.00 98.75 585 ILE A N 1
ATOM 4460 C CA . ILE A 1 585 ? 19.097 -4.458 -8.215 1.00 98.75 585 ILE A CA 1
ATOM 4461 C C . ILE A 1 585 ? 20.431 -4.334 -8.949 1.00 98.75 585 ILE A C 1
ATOM 4463 O O . ILE A 1 585 ? 21.465 -4.774 -8.445 1.00 98.75 585 ILE A O 1
ATOM 4467 N N . VAL A 1 586 ? 20.412 -3.736 -10.137 1.00 98.38 586 VAL A N 1
ATOM 4468 C CA . VAL A 1 586 ? 21.606 -3.308 -10.862 1.00 98.38 586 VAL A CA 1
ATOM 4469 C C . VAL A 1 586 ? 21.436 -1.845 -11.192 1.00 98.38 586 VAL A C 1
ATOM 4471 O O . VAL A 1 586 ? 20.559 -1.511 -11.982 1.00 98.38 586 VAL A O 1
ATOM 4474 N N . GLU A 1 587 ? 22.287 -1.001 -10.625 1.00 97.69 587 GLU A N 1
ATOM 4475 C CA . GLU A 1 587 ? 22.319 0.418 -10.928 1.00 97.69 587 GLU A CA 1
ATOM 4476 C C . GLU A 1 587 ? 23.742 0.958 -10.772 1.00 97.69 587 GLU A C 1
ATOM 4478 O O . GLU A 1 587 ? 24.430 0.726 -9.773 1.00 97.69 587 GLU A O 1
ATOM 4483 N N . ALA A 1 588 ? 24.217 1.661 -11.793 1.00 96.44 588 ALA A N 1
ATOM 4484 C CA . ALA A 1 588 ? 25.528 2.289 -11.792 1.00 96.44 588 ALA A CA 1
ATOM 4485 C C . ALA A 1 588 ? 25.590 3.369 -12.874 1.00 96.44 588 ALA A C 1
ATOM 4487 O O . ALA A 1 588 ? 24.714 3.484 -13.726 1.00 96.44 588 ALA A O 1
ATOM 4488 N N . ILE A 1 589 ? 26.653 4.169 -12.868 1.00 97.50 589 ILE A N 1
ATOM 4489 C CA . ILE A 1 589 ? 26.822 5.251 -13.838 1.00 97.50 589 ILE A CA 1
ATOM 4490 C C . ILE A 1 589 ? 28.248 5.329 -14.369 1.00 97.50 589 ILE A C 1
ATOM 4492 O O . ILE A 1 589 ? 29.217 4.957 -13.701 1.00 97.50 589 ILE A O 1
ATOM 4496 N N . ASN A 1 590 ? 28.387 5.896 -15.566 1.00 96.88 590 ASN A N 1
ATOM 4497 C CA . ASN A 1 590 ? 29.673 6.273 -16.146 1.00 96.88 590 ASN A CA 1
ATOM 4498 C C . ASN A 1 590 ? 30.688 5.104 -16.145 1.00 96.88 590 ASN A C 1
ATOM 4500 O O . ASN A 1 590 ? 30.458 4.054 -16.745 1.00 96.88 590 ASN A O 1
ATOM 4504 N N . SER A 1 591 ? 31.827 5.307 -15.477 1.00 92.81 591 SER A N 1
ATOM 4505 C CA . SER A 1 591 ? 32.957 4.376 -15.407 1.00 92.81 591 SER A CA 1
ATOM 4506 C C . SER A 1 591 ? 33.039 3.649 -14.060 1.00 92.81 591 SER A C 1
ATOM 4508 O O . SER A 1 591 ? 34.131 3.233 -13.671 1.00 92.81 591 SER A O 1
ATOM 4510 N N . MET A 1 592 ? 31.927 3.533 -13.320 1.00 94.25 592 MET A N 1
ATOM 4511 C CA . MET A 1 592 ? 31.871 2.651 -12.149 1.00 94.25 592 MET A CA 1
ATOM 4512 C C . MET A 1 592 ? 32.247 1.213 -12.541 1.00 94.25 592 MET A C 1
ATOM 4514 O O . MET A 1 592 ? 32.049 0.784 -13.679 1.00 94.25 592 MET A O 1
ATOM 4518 N N . THR A 1 593 ? 32.837 0.485 -11.596 1.00 92.62 593 THR A N 1
ATOM 4519 C CA . THR A 1 593 ? 33.345 -0.889 -11.786 1.00 92.62 593 THR A CA 1
ATOM 4520 C C . THR A 1 593 ? 32.592 -1.920 -10.961 1.00 92.62 593 THR A C 1
ATOM 4522 O O . THR A 1 593 ? 32.689 -3.121 -11.191 1.00 92.62 593 THR A O 1
ATOM 4525 N N . ASP A 1 594 ? 31.833 -1.437 -9.999 1.00 94.50 594 ASP A N 1
ATOM 4526 C CA . ASP A 1 594 ? 31.081 -2.200 -9.032 1.00 94.50 594 ASP A CA 1
ATOM 4527 C C . ASP A 1 594 ? 29.648 -1.681 -9.005 1.00 94.50 594 ASP A C 1
ATOM 4529 O O . ASP A 1 594 ? 29.388 -0.505 -9.271 1.00 94.50 594 ASP A O 1
ATOM 4533 N N . ASN A 1 595 ? 28.722 -2.601 -8.769 1.00 98.06 595 ASN A N 1
ATOM 4534 C CA . ASN A 1 595 ? 27.301 -2.308 -8.760 1.00 98.06 595 ASN A CA 1
ATOM 4535 C C . ASN A 1 595 ? 26.875 -1.612 -7.463 1.00 98.06 595 ASN A C 1
ATOM 4537 O O . ASN A 1 595 ? 27.387 -1.927 -6.384 1.00 98.06 595 ASN A O 1
ATOM 4541 N N . GLN A 1 596 ? 25.877 -0.739 -7.561 1.00 96.75 596 GLN A N 1
ATOM 4542 C CA . GLN A 1 596 ? 25.157 -0.208 -6.415 1.00 96.75 596 GLN A CA 1
ATOM 4543 C C . GLN A 1 596 ? 23.778 -0.868 -6.314 1.00 96.75 596 GLN A C 1
ATOM 4545 O O . GLN A 1 596 ? 23.128 -1.147 -7.317 1.00 96.75 596 GLN A O 1
ATOM 4550 N N . TYR A 1 597 ? 23.355 -1.111 -5.079 1.00 98.31 597 TYR A N 1
ATOM 4551 C CA . TYR A 1 597 ? 22.007 -1.517 -4.711 1.00 98.31 597 TYR A CA 1
ATOM 4552 C C . TYR A 1 597 ? 21.371 -0.383 -3.914 1.00 98.31 597 TYR A C 1
ATOM 4554 O O . TYR A 1 597 ? 22.043 0.201 -3.054 1.00 98.31 597 TYR A O 1
ATOM 4562 N N . ALA A 1 598 ? 20.098 -0.091 -4.148 1.00 98.12 598 ALA A N 1
ATOM 4563 C CA . ALA A 1 598 ? 19.372 0.912 -3.381 1.00 98.12 598 ALA A CA 1
ATOM 4564 C C . ALA A 1 598 ? 17.922 0.491 -3.138 1.00 98.12 598 ALA A C 1
ATOM 4566 O O . ALA A 1 598 ? 17.348 -0.270 -3.913 1.00 98.12 598 ALA A O 1
ATOM 4567 N N . LEU A 1 599 ? 17.348 0.968 -2.032 1.00 98.38 599 LEU A N 1
ATOM 4568 C CA . LEU A 1 599 ? 15.899 1.010 -1.868 1.00 98.38 599 LEU A CA 1
ATOM 4569 C C . LEU A 1 599 ? 15.434 2.453 -1.724 1.00 98.38 599 LEU A C 1
ATOM 4571 O O . LEU A 1 599 ? 16.058 3.239 -0.999 1.00 98.38 599 LEU A O 1
ATOM 4575 N N . HIS A 1 600 ? 14.282 2.739 -2.321 1.00 98.06 600 HIS A N 1
ATOM 4576 C CA . HIS A 1 600 ? 13.557 3.991 -2.156 1.00 98.06 600 HIS A CA 1
ATOM 4577 C C . HIS A 1 600 ? 12.173 3.724 -1.562 1.00 98.06 600 HIS A C 1
ATOM 4579 O O . HIS A 1 600 ? 11.469 2.807 -1.982 1.00 98.06 600 HIS A O 1
ATOM 4585 N N . SER A 1 601 ? 11.776 4.520 -0.572 1.00 96.50 601 SER A N 1
ATOM 4586 C CA . SER A 1 601 ? 10.474 4.400 0.091 1.00 96.50 601 SER A CA 1
ATOM 4587 C C . SER A 1 601 ? 10.022 5.733 0.687 1.00 96.50 601 SER A C 1
ATOM 4589 O O . SER A 1 601 ? 10.776 6.702 0.715 1.00 96.50 601 SER A O 1
ATOM 4591 N N . ASN A 1 602 ? 8.815 5.762 1.257 1.00 93.38 602 ASN A N 1
ATOM 4592 C CA . ASN A 1 602 ? 8.419 6.825 2.184 1.00 93.38 602 ASN A CA 1
ATOM 4593 C C . ASN A 1 602 ? 9.265 6.810 3.477 1.00 93.38 602 ASN A C 1
ATOM 4595 O O . ASN A 1 602 ? 9.990 5.853 3.768 1.00 93.38 602 ASN A O 1
ATOM 4599 N N . GLU A 1 603 ? 9.142 7.881 4.266 1.00 95.31 603 GLU A N 1
ATOM 4600 C CA . GLU A 1 603 ? 9.782 8.026 5.578 1.00 95.31 603 GLU A CA 1
ATOM 4601 C C . GLU A 1 603 ? 9.427 6.863 6.523 1.00 95.31 603 GLU A C 1
ATOM 4603 O O . GLU A 1 603 ? 8.258 6.516 6.675 1.00 95.31 603 GLU A O 1
ATOM 4608 N N . GLY A 1 604 ? 10.440 6.290 7.186 1.00 90.88 604 GLY A N 1
ATOM 4609 C CA . GLY A 1 604 ? 10.269 5.230 8.193 1.00 90.88 604 GLY A CA 1
ATOM 4610 C C . GLY A 1 604 ? 10.960 3.897 7.875 1.00 90.88 604 GLY A C 1
ATOM 4611 O O . GLY A 1 604 ? 11.025 3.029 8.743 1.00 90.88 604 GLY A O 1
ATOM 4612 N N . CYS A 1 605 ? 11.531 3.742 6.680 1.00 94.44 605 CYS A N 1
ATOM 4613 C CA . CYS A 1 605 ? 12.327 2.578 6.282 1.00 94.44 605 CYS A CA 1
ATOM 4614 C C . CYS A 1 605 ? 13.822 2.924 6.222 1.00 94.44 605 CYS A C 1
ATOM 4616 O O . CYS A 1 605 ? 14.211 3.978 5.713 1.00 94.44 605 CYS A O 1
ATOM 4618 N N . SER A 1 606 ? 14.675 2.027 6.723 1.00 95.88 606 SER A N 1
ATOM 4619 C CA . SER A 1 606 ? 16.127 2.215 6.693 1.00 95.88 606 SER A CA 1
ATOM 4620 C C . SER A 1 606 ? 16.903 0.921 6.439 1.00 95.88 606 SER A C 1
ATOM 4622 O O . SER A 1 606 ? 16.516 -0.163 6.881 1.00 95.88 606 SER A O 1
ATOM 4624 N N . ALA A 1 607 ? 18.050 1.040 5.769 1.00 94.44 607 ALA A N 1
ATOM 4625 C CA . ALA A 1 607 ? 19.071 0.002 5.759 1.00 94.44 607 ALA A CA 1
ATOM 4626 C C . ALA A 1 607 ? 19.792 -0.036 7.113 1.00 94.44 607 ALA A C 1
ATOM 4628 O O . ALA A 1 607 ? 19.982 0.987 7.773 1.00 94.44 607 ALA A O 1
ATOM 4629 N N . SER A 1 608 ? 20.244 -1.218 7.530 1.00 89.81 608 SER A N 1
ATOM 4630 C CA . SER A 1 608 ? 20.966 -1.368 8.794 1.00 89.81 608 SER A CA 1
ATOM 4631 C C . SER A 1 608 ? 22.109 -2.363 8.687 1.00 89.81 608 SER A C 1
ATOM 4633 O O . SER A 1 608 ? 22.077 -3.295 7.888 1.00 89.81 608 SER A O 1
ATOM 4635 N N . SER A 1 609 ? 23.097 -2.210 9.567 1.00 86.25 609 SER A N 1
ATOM 4636 C CA . SER A 1 609 ? 24.204 -3.158 9.707 1.00 86.25 609 SER A CA 1
ATOM 4637 C C . SER A 1 609 ? 23.864 -4.378 10.574 1.00 86.25 609 SER A C 1
ATOM 4639 O O . SER A 1 609 ? 24.749 -5.162 10.910 1.00 86.25 609 SER A O 1
ATOM 4641 N N . SER A 1 610 ? 22.596 -4.528 10.975 1.00 79.62 610 SER A N 1
ATOM 4642 C CA . SER A 1 610 ? 22.147 -5.612 11.856 1.00 79.62 610 SER A CA 1
ATOM 4643 C C . SER A 1 610 ? 22.050 -6.964 11.141 1.00 79.62 610 SER A C 1
ATOM 4645 O O . SER A 1 610 ? 22.161 -8.009 11.783 1.00 79.62 610 SER A O 1
ATOM 4647 N N . ALA A 1 611 ? 21.873 -6.944 9.819 1.00 83.94 611 ALA A N 1
ATOM 4648 C CA . ALA A 1 611 ? 21.807 -8.128 8.978 1.00 83.94 611 ALA A CA 1
ATOM 4649 C C . ALA A 1 611 ? 23.188 -8.500 8.416 1.00 83.94 611 ALA A C 1
ATOM 4651 O O . ALA A 1 611 ? 24.080 -7.661 8.309 1.00 83.94 611 ALA A O 1
ATOM 4652 N N . SER A 1 612 ? 23.374 -9.769 8.044 1.00 90.88 612 SER A N 1
ATOM 4653 C CA . SER A 1 612 ? 24.612 -10.219 7.397 1.00 90.88 612 SER A CA 1
ATOM 4654 C C . SER A 1 612 ? 24.589 -9.881 5.906 1.00 90.88 612 SER A C 1
ATOM 4656 O O . SER A 1 612 ? 23.640 -10.243 5.208 1.00 90.88 612 SER A O 1
ATOM 4658 N N . PHE A 1 613 ? 25.646 -9.219 5.436 1.00 96.06 613 PHE A N 1
ATOM 4659 C CA . PHE A 1 613 ? 25.894 -8.879 4.036 1.00 96.06 613 PHE A CA 1
ATOM 4660 C C . PHE A 1 613 ? 27.407 -8.881 3.755 1.00 96.06 613 PHE A C 1
ATOM 4662 O O . PHE A 1 613 ? 28.217 -8.826 4.683 1.00 96.06 613 PHE A O 1
ATOM 4669 N N . SER A 1 614 ? 27.787 -8.969 2.480 1.00 97.06 614 SER A N 1
ATOM 4670 C CA . SER A 1 614 ? 29.188 -8.974 2.018 1.00 97.06 614 SER A CA 1
ATOM 4671 C C . SER A 1 614 ? 29.611 -7.698 1.275 1.00 97.06 614 SER A C 1
ATOM 4673 O O . SER A 1 614 ? 30.808 -7.467 1.091 1.00 97.06 614 SER A O 1
ATOM 4675 N N . GLY A 1 615 ? 28.648 -6.861 0.875 1.00 96.38 615 GLY A N 1
ATOM 4676 C CA . GLY A 1 615 ? 28.881 -5.528 0.327 1.00 96.38 615 GLY A CA 1
ATOM 4677 C C . GLY A 1 615 ? 29.318 -4.503 1.380 1.00 96.38 615 GLY A C 1
ATOM 4678 O O . GLY A 1 615 ? 29.659 -4.834 2.515 1.00 96.38 615 GLY A O 1
ATOM 4679 N N . SER A 1 616 ? 29.288 -3.227 1.006 1.00 96.19 616 SER A N 1
ATOM 4680 C CA . SER A 1 616 ? 29.531 -2.090 1.903 1.00 96.19 616 SER A CA 1
ATOM 4681 C C . SER A 1 616 ? 28.266 -1.253 2.041 1.00 96.19 616 SER A C 1
ATOM 4683 O O . SER A 1 616 ? 27.647 -0.922 1.039 1.00 96.19 616 SER A O 1
ATOM 4685 N N . ILE A 1 617 ? 27.878 -0.903 3.267 1.00 95.19 617 ILE A N 1
ATOM 4686 C CA . ILE A 1 617 ? 26.692 -0.074 3.517 1.00 95.19 617 ILE A CA 1
ATOM 4687 C C . ILE A 1 617 ? 27.026 1.416 3.354 1.00 95.19 617 ILE A C 1
ATOM 4689 O O . ILE A 1 617 ? 28.057 1.882 3.845 1.00 95.19 617 ILE A O 1
ATOM 4693 N N . GLY A 1 618 ? 26.160 2.144 2.650 1.00 94.00 618 GLY A N 1
ATOM 4694 C CA . GLY A 1 618 ? 26.273 3.576 2.384 1.00 94.00 618 GLY A CA 1
ATOM 4695 C C . GLY A 1 618 ? 25.244 4.388 3.168 1.00 94.00 618 GLY A C 1
ATOM 4696 O O . GLY A 1 618 ? 25.149 4.287 4.392 1.00 94.00 618 GLY A O 1
ATOM 4697 N N . VAL A 1 619 ? 24.481 5.220 2.454 1.00 95.06 619 VAL A N 1
ATOM 4698 C CA . VAL A 1 619 ? 23.344 5.960 3.020 1.00 95.06 619 VAL A CA 1
ATOM 4699 C C . VAL A 1 619 ? 22.328 4.967 3.583 1.00 95.06 619 VAL A C 1
ATOM 4701 O O . VAL A 1 619 ? 22.034 3.962 2.950 1.00 95.06 619 VAL A O 1
ATOM 4704 N N . THR A 1 620 ? 21.800 5.210 4.780 1.00 96.69 620 THR A N 1
ATOM 4705 C CA . THR A 1 620 ? 20.891 4.257 5.440 1.00 96.69 620 THR A CA 1
ATOM 4706 C C . THR A 1 620 ? 19.422 4.642 5.355 1.00 96.69 620 THR A C 1
ATOM 4708 O O . THR A 1 620 ? 18.579 3.784 5.566 1.00 96.69 620 THR A O 1
ATOM 4711 N N . ASP A 1 621 ? 19.094 5.899 5.067 1.00 96.62 621 ASP A N 1
ATOM 4712 C CA . ASP A 1 621 ? 17.709 6.377 4.983 1.00 96.62 621 ASP A CA 1
ATOM 4713 C C . ASP A 1 621 ? 17.131 6.146 3.580 1.00 96.62 621 ASP A C 1
ATOM 4715 O O . ASP A 1 621 ? 17.617 6.725 2.603 1.00 96.62 621 ASP A O 1
ATOM 4719 N N . CYS A 1 622 ? 16.100 5.300 3.488 1.00 97.25 622 CYS A N 1
ATOM 4720 C CA . CYS A 1 622 ? 15.486 4.916 2.217 1.00 97.25 622 CYS A CA 1
ATOM 4721 C C . CYS A 1 622 ? 14.573 6.014 1.642 1.00 97.25 622 CYS A C 1
ATOM 4723 O O . CYS A 1 622 ? 14.233 5.967 0.465 1.00 97.25 622 CYS A O 1
ATOM 4725 N N . ASN A 1 623 ? 14.230 7.040 2.429 1.00 96.81 623 ASN A N 1
ATOM 4726 C CA . ASN A 1 623 ? 13.509 8.228 1.957 1.00 96.81 623 ASN A CA 1
ATOM 4727 C C . ASN A 1 623 ? 14.455 9.347 1.479 1.00 96.81 623 ASN A C 1
ATOM 4729 O O . ASN A 1 623 ? 14.021 10.400 1.006 1.00 96.81 623 ASN A O 1
ATOM 4733 N N . SER A 1 624 ? 15.771 9.155 1.606 1.00 94.62 624 SER A N 1
ATOM 4734 C CA . SER A 1 624 ? 16.733 10.117 1.075 1.00 94.62 624 SER A CA 1
ATOM 4735 C C . SER A 1 624 ? 16.695 10.146 -0.459 1.00 94.62 624 SER A C 1
ATOM 4737 O O . SER A 1 624 ? 16.311 9.177 -1.110 1.00 94.62 624 SER A O 1
ATOM 4739 N N . THR A 1 625 ? 17.156 11.242 -1.069 1.00 89.00 625 THR A N 1
ATOM 4740 C CA . THR A 1 625 ? 17.216 11.366 -2.540 1.00 89.00 625 THR A CA 1
ATOM 4741 C C . THR A 1 625 ? 18.020 10.248 -3.209 1.00 89.00 625 THR A C 1
ATOM 4743 O O . THR A 1 625 ? 17.741 9.906 -4.349 1.00 89.00 625 THR A O 1
ATOM 4746 N N . ALA A 1 626 ? 19.015 9.695 -2.513 1.00 90.06 626 ALA A N 1
ATOM 4747 C CA . ALA A 1 626 ? 19.863 8.617 -3.014 1.00 90.06 626 ALA A CA 1
ATOM 4748 C C . ALA A 1 626 ? 19.354 7.214 -2.625 1.00 90.06 626 ALA A C 1
ATOM 4750 O O . ALA A 1 626 ? 19.988 6.224 -2.985 1.00 90.06 626 ALA A O 1
ATOM 4751 N N . GLY A 1 627 ? 18.261 7.138 -1.857 1.00 96.69 627 GLY A N 1
ATOM 4752 C CA . GLY A 1 627 ? 17.793 5.904 -1.240 1.00 96.69 627 GLY A CA 1
ATOM 4753 C C . GLY A 1 627 ? 18.762 5.388 -0.176 1.00 96.69 627 GLY A C 1
ATOM 4754 O O . GLY A 1 627 ? 19.777 6.011 0.152 1.00 96.69 627 GLY A O 1
ATOM 4755 N N . CYS A 1 628 ? 18.448 4.228 0.387 1.00 97.31 628 CYS A N 1
ATOM 4756 C CA . CYS A 1 628 ? 19.348 3.536 1.295 1.00 97.31 628 CYS A CA 1
ATOM 4757 C C . CYS A 1 628 ? 20.170 2.508 0.516 1.00 97.31 628 CYS A C 1
ATOM 4759 O O . CYS A 1 628 ? 19.628 1.661 -0.191 1.00 97.31 628 CYS A O 1
ATOM 4761 N N . GLN A 1 629 ? 21.491 2.576 0.636 1.00 97.06 629 GLN A N 1
ATOM 4762 C CA . GLN A 1 629 ? 22.411 2.023 -0.348 1.00 97.06 629 GLN A CA 1
ATOM 4763 C C . GLN A 1 629 ? 23.319 0.940 0.228 1.00 97.06 629 GLN A C 1
ATOM 4765 O O . GLN A 1 629 ? 23.852 1.062 1.336 1.00 97.06 629 GLN A O 1
ATOM 4770 N N . PHE A 1 630 ? 23.583 -0.066 -0.597 1.00 97.94 630 PHE A N 1
ATOM 4771 C CA . PHE A 1 630 ? 24.746 -0.934 -0.479 1.00 97.94 630 PHE A CA 1
ATOM 4772 C C . PHE A 1 630 ? 25.566 -0.863 -1.767 1.00 97.94 630 PHE A C 1
ATOM 4774 O O . PHE A 1 630 ? 25.024 -0.747 -2.859 1.00 97.94 630 PHE A O 1
ATOM 4781 N N . SER A 1 631 ? 26.881 -0.987 -1.650 1.00 96.50 631 SER A N 1
ATOM 4782 C CA . SER A 1 631 ? 27.787 -1.132 -2.788 1.00 96.50 631 SER A CA 1
ATOM 4783 C C . SER A 1 631 ? 28.371 -2.537 -2.803 1.00 96.50 631 SER A C 1
ATOM 4785 O O . SER A 1 631 ? 28.766 -3.077 -1.764 1.00 96.50 631 SER A O 1
ATOM 4787 N N . GLU A 1 632 ? 28.434 -3.137 -3.983 1.00 97.38 632 GLU A N 1
ATOM 4788 C CA . GLU A 1 632 ? 29.122 -4.401 -4.192 1.00 97.38 632 GLU A CA 1
ATOM 4789 C C . GLU A 1 632 ? 30.637 -4.231 -4.003 1.00 97.38 632 GLU A C 1
ATOM 4791 O O . GLU A 1 632 ? 31.212 -3.198 -4.328 1.00 97.38 632 GLU A O 1
ATOM 4796 N N . THR A 1 633 ? 31.312 -5.247 -3.465 1.00 96.19 633 THR A N 1
ATOM 4797 C CA . THR A 1 633 ? 32.772 -5.212 -3.264 1.00 96.19 633 THR A CA 1
ATOM 4798 C C . THR A 1 633 ? 33.527 -5.992 -4.338 1.00 96.19 633 THR A C 1
ATOM 4800 O O . THR A 1 633 ? 34.732 -5.802 -4.524 1.00 96.19 633 THR A O 1
ATOM 4803 N N . LYS A 1 634 ? 32.834 -6.854 -5.093 1.00 94.44 634 LYS A N 1
ATOM 4804 C CA . LYS A 1 634 ? 33.395 -7.545 -6.257 1.00 94.44 634 LYS A CA 1
ATOM 4805 C C . LYS A 1 634 ? 33.498 -6.584 -7.447 1.00 94.44 634 LYS A C 1
ATOM 4807 O O . LYS A 1 634 ? 32.492 -6.197 -8.038 1.00 94.44 634 LYS A O 1
ATOM 4812 N N . ALA A 1 635 ? 34.727 -6.270 -7.855 1.00 87.06 635 ALA A N 1
ATOM 4813 C CA . ALA A 1 635 ? 35.039 -5.345 -8.957 1.00 87.06 635 ALA A CA 1
ATOM 4814 C C . ALA A 1 635 ? 34.608 -5.820 -10.364 1.00 87.06 635 ALA A C 1
ATOM 4816 O O . ALA A 1 635 ? 34.853 -5.137 -11.354 1.00 87.06 635 ALA A O 1
ATOM 4817 N N . ASN A 1 636 ? 34.038 -7.020 -10.480 1.00 94.81 636 ASN A N 1
ATOM 4818 C CA . ASN A 1 636 ? 33.468 -7.563 -11.713 1.00 94.81 636 ASN A CA 1
ATOM 4819 C C . ASN A 1 636 ? 31.943 -7.714 -11.632 1.00 94.81 636 ASN A C 1
ATOM 4821 O O . ASN A 1 636 ? 31.365 -8.481 -12.395 1.00 94.81 636 ASN A O 1
ATOM 4825 N N . SER A 1 637 ? 31.305 -7.023 -10.690 1.00 97.38 637 SER A N 1
ATOM 4826 C CA . SER A 1 637 ? 29.847 -6.946 -10.609 1.00 97.38 637 SER A CA 1
ATOM 4827 C C . SER A 1 637 ? 29.249 -6.024 -11.657 1.00 97.38 637 SER A C 1
ATOM 4829 O O . SER A 1 637 ? 28.154 -6.274 -12.136 1.00 97.38 637 SER A O 1
ATOM 4831 N N . TYR A 1 638 ? 29.996 -5.023 -12.113 1.00 97.81 638 TYR A N 1
ATOM 4832 C CA . TYR A 1 638 ? 29.533 -4.120 -13.152 1.00 97.81 638 TYR A CA 1
ATOM 4833 C C . TYR A 1 638 ? 30.651 -3.794 -14.154 1.00 97.81 638 TYR A C 1
ATOM 4835 O O . TYR A 1 638 ? 31.824 -4.146 -13.983 1.00 97.81 638 TYR A O 1
ATOM 4843 N N . GLY A 1 639 ? 30.274 -3.142 -15.250 1.00 94.81 639 GLY A N 1
ATOM 4844 C CA . GLY A 1 639 ? 31.214 -2.559 -16.193 1.00 94.81 639 GLY A CA 1
ATOM 4845 C C . GLY A 1 639 ? 32.006 -3.580 -17.022 1.00 94.81 639 GLY A C 1
ATOM 4846 O O . GLY A 1 639 ? 31.565 -4.713 -17.245 1.00 94.81 639 GLY A O 1
ATOM 4847 N N . PRO A 1 640 ? 33.216 -3.204 -17.485 1.00 95.12 640 PRO A N 1
ATOM 4848 C CA . PRO A 1 640 ? 34.054 -4.084 -18.299 1.00 95.12 640 PRO A CA 1
ATOM 4849 C C . PRO A 1 640 ? 34.418 -5.398 -17.596 1.00 95.12 640 PRO A C 1
ATOM 4851 O O . PRO A 1 640 ? 34.586 -6.421 -18.257 1.00 95.12 640 PRO A O 1
ATOM 4854 N N . GLY A 1 641 ? 34.551 -5.373 -16.264 1.00 96.62 641 GLY A N 1
ATOM 4855 C CA . GLY A 1 641 ? 34.897 -6.546 -15.462 1.00 96.62 641 GLY A CA 1
ATOM 4856 C C . GLY A 1 641 ? 33.816 -7.625 -15.503 1.00 96.62 641 GLY A C 1
ATOM 4857 O O . GLY A 1 641 ? 34.150 -8.799 -15.656 1.00 96.62 641 GLY A O 1
ATOM 4858 N N . PHE A 1 642 ? 32.541 -7.227 -15.436 1.00 97.88 642 PHE A N 1
ATOM 4859 C CA . PHE A 1 642 ? 31.396 -8.135 -15.561 1.00 97.88 642 PHE A CA 1
ATOM 4860 C C . PHE A 1 642 ? 31.419 -8.864 -16.906 1.00 97.88 642 PHE A C 1
ATOM 4862 O O . PHE A 1 642 ? 31.460 -10.092 -16.962 1.00 97.88 642 PHE A O 1
ATOM 4869 N N . SER A 1 643 ? 31.515 -8.107 -17.999 1.00 95.38 643 SER A N 1
ATOM 4870 C CA . SER A 1 643 ? 31.518 -8.664 -19.356 1.00 95.38 643 SER A CA 1
ATOM 4871 C C . SER A 1 643 ? 32.739 -9.554 -19.618 1.00 95.38 643 SER A C 1
ATOM 4873 O O . SER A 1 643 ? 32.619 -10.640 -20.184 1.00 95.38 643 SER A O 1
ATOM 4875 N N . ALA A 1 644 ? 33.924 -9.153 -19.140 1.00 96.69 644 ALA A N 1
ATOM 4876 C CA . ALA A 1 644 ? 35.147 -9.948 -19.263 1.00 96.69 644 ALA A CA 1
ATOM 4877 C C . ALA A 1 644 ? 35.093 -11.276 -18.486 1.00 96.69 644 ALA A C 1
ATOM 4879 O O . ALA A 1 644 ? 35.778 -12.229 -18.860 1.00 96.69 644 ALA A O 1
ATOM 4880 N N . ALA A 1 645 ? 34.279 -11.360 -17.429 1.00 96.94 645 ALA A N 1
ATOM 4881 C CA . ALA A 1 645 ? 34.052 -12.588 -16.671 1.00 96.94 645 ALA A CA 1
ATOM 4882 C C . ALA A 1 645 ? 33.043 -13.547 -17.340 1.00 96.94 645 ALA A C 1
ATOM 4884 O O . ALA A 1 645 ? 32.803 -14.632 -16.812 1.00 96.94 645 ALA A O 1
ATOM 4885 N N . GLY A 1 646 ? 32.465 -13.181 -18.492 1.00 97.00 646 GLY A N 1
ATOM 4886 C CA . GLY A 1 646 ? 31.335 -13.898 -19.097 1.00 97.00 646 GLY A CA 1
ATOM 4887 C C . GLY A 1 646 ? 29.995 -13.565 -18.430 1.00 97.00 646 GLY A C 1
ATOM 4888 O O . GLY A 1 646 ? 29.063 -14.375 -18.453 1.00 97.00 646 GLY A O 1
ATOM 4889 N N . GLY A 1 647 ? 29.924 -12.397 -17.792 1.00 97.50 647 GLY A N 1
ATOM 4890 C CA . GLY A 1 647 ? 28.783 -11.902 -17.042 1.00 97.50 647 GLY A CA 1
ATOM 4891 C C . GLY A 1 647 ? 28.591 -12.576 -15.688 1.00 97.50 647 GLY A C 1
ATOM 4892 O O . GLY A 1 647 ? 29.550 -12.969 -15.016 1.00 97.50 647 GLY A O 1
ATOM 4893 N N . GLY A 1 648 ? 27.335 -12.715 -15.282 1.00 97.62 648 GLY A N 1
ATOM 4894 C CA . GLY A 1 648 ? 26.978 -13.213 -13.964 1.00 97.62 648 GLY A CA 1
ATOM 4895 C C . GLY A 1 648 ? 25.476 -13.247 -13.725 1.00 97.62 648 GLY A C 1
ATOM 4896 O O . GLY A 1 648 ? 24.674 -13.029 -14.636 1.00 97.62 648 GLY A O 1
ATOM 4897 N N . VAL A 1 649 ? 25.118 -13.549 -12.482 1.00 98.31 649 VAL A N 1
ATOM 4898 C CA . VAL A 1 649 ? 23.733 -13.664 -12.032 1.00 98.31 649 VAL A CA 1
ATOM 4899 C C . VAL A 1 649 ? 23.494 -12.717 -10.868 1.00 98.31 649 VAL A C 1
ATOM 4901 O O . VAL A 1 649 ? 24.245 -12.730 -9.890 1.00 98.31 649 VAL A O 1
ATOM 4904 N N . TYR A 1 650 ? 22.416 -11.948 -10.981 1.00 98.62 650 TYR A N 1
ATOM 4905 C CA . TYR A 1 650 ? 21.816 -11.199 -9.887 1.00 98.62 650 TYR A CA 1
ATOM 4906 C C . TYR A 1 650 ? 20.556 -11.919 -9.426 1.00 98.62 650 TYR A C 1
ATOM 4908 O O . TYR A 1 650 ? 19.694 -12.234 -10.248 1.00 98.62 650 TYR A O 1
ATOM 4916 N N . ALA A 1 651 ? 20.444 -12.175 -8.125 1.00 98.19 651 ALA A N 1
ATOM 4917 C CA . ALA A 1 651 ? 19.224 -12.706 -7.531 1.00 98.19 651 ALA A CA 1
ATOM 4918 C C . ALA A 1 651 ? 18.755 -11.833 -6.374 1.00 98.19 651 ALA A C 1
ATOM 4920 O O . ALA A 1 651 ? 19.561 -11.425 -5.543 1.00 98.19 651 ALA A O 1
ATOM 4921 N N . THR A 1 652 ? 17.450 -11.604 -6.303 1.00 98.50 652 THR A N 1
ATOM 4922 C CA . THR A 1 652 ? 16.807 -10.758 -5.302 1.00 98.50 652 THR A CA 1
ATOM 4923 C C . THR A 1 652 ? 15.695 -11.540 -4.631 1.00 98.50 652 THR A C 1
ATOM 4925 O O . THR A 1 652 ? 14.732 -11.932 -5.286 1.00 98.50 652 THR A O 1
ATOM 4928 N N . LEU A 1 653 ? 15.821 -11.762 -3.326 1.00 97.44 653 LEU A N 1
ATOM 4929 C CA . LEU A 1 653 ? 14.719 -12.177 -2.467 1.00 97.44 653 LEU A CA 1
ATOM 4930 C C . LEU A 1 653 ? 13.948 -10.927 -2.043 1.00 97.44 653 LEU A C 1
ATOM 4932 O O . LEU A 1 653 ? 14.557 -9.978 -1.556 1.00 97.44 653 LEU A O 1
ATOM 4936 N N . PHE A 1 654 ? 12.629 -10.957 -2.203 1.00 96.94 654 PHE A N 1
ATOM 4937 C CA . PHE A 1 654 ? 11.701 -9.923 -1.761 1.00 96.94 654 PHE A CA 1
ATOM 4938 C C . PHE A 1 654 ? 10.559 -10.579 -0.980 1.00 96.94 654 PHE A C 1
ATOM 4940 O O . PHE A 1 654 ? 9.654 -11.184 -1.561 1.00 96.94 654 PHE A O 1
ATOM 4947 N N . ASP A 1 655 ? 10.618 -10.510 0.349 1.00 93.00 655 ASP A N 1
ATOM 4948 C CA . ASP A 1 655 ? 9.615 -11.093 1.238 1.00 93.00 655 ASP A CA 1
ATOM 4949 C C . ASP A 1 655 ? 9.448 -10.306 2.548 1.00 93.00 655 ASP A C 1
ATOM 4951 O O . ASP A 1 655 ? 10.018 -9.236 2.748 1.00 93.00 655 ASP A O 1
ATOM 4955 N N . THR A 1 656 ? 8.631 -10.826 3.464 1.00 88.00 656 THR A N 1
ATOM 4956 C CA . THR A 1 656 ? 8.343 -10.172 4.749 1.00 88.00 656 THR A CA 1
ATOM 4957 C C . THR A 1 656 ? 9.558 -10.073 5.680 1.00 88.00 656 THR A C 1
ATOM 4959 O O . THR A 1 656 ? 9.534 -9.315 6.649 1.00 88.00 656 THR A O 1
ATOM 4962 N N . SER A 1 657 ? 10.608 -10.868 5.448 1.00 88.94 657 SER A N 1
ATOM 4963 C CA . SER A 1 657 ? 11.878 -10.767 6.178 1.00 88.94 657 SER A CA 1
ATOM 4964 C C . SER A 1 657 ? 12.765 -9.643 5.637 1.00 88.94 657 SER A C 1
ATOM 4966 O O . SER A 1 657 ? 13.583 -9.104 6.386 1.00 88.94 657 SER A O 1
ATOM 4968 N N . GLY A 1 658 ? 12.549 -9.249 4.382 1.00 93.94 658 GLY A N 1
ATOM 4969 C CA . GLY A 1 658 ? 13.089 -8.047 3.773 1.00 93.94 658 GLY A CA 1
ATOM 4970 C C . GLY A 1 658 ? 13.521 -8.234 2.324 1.00 93.94 658 GLY A C 1
ATOM 4971 O O . GLY A 1 658 ? 12.965 -9.056 1.593 1.00 93.94 658 GLY A O 1
ATOM 4972 N N . VAL A 1 659 ? 14.522 -7.453 1.913 1.00 98.19 659 VAL A N 1
ATOM 4973 C CA . VAL A 1 659 ? 15.149 -7.556 0.590 1.00 98.19 659 VAL A CA 1
ATOM 4974 C C . VAL A 1 659 ? 16.596 -7.992 0.739 1.00 98.19 659 VAL A C 1
ATOM 4976 O O . VAL A 1 659 ? 17.403 -7.302 1.361 1.00 98.19 659 VAL A O 1
ATOM 4979 N N . ALA A 1 660 ? 16.947 -9.120 0.131 1.00 97.88 660 ALA A N 1
ATOM 4980 C CA . ALA A 1 660 ? 18.325 -9.591 0.057 1.00 97.88 660 ALA A CA 1
ATOM 4981 C C . ALA A 1 660 ? 18.732 -9.775 -1.405 1.00 97.88 660 ALA A C 1
ATOM 4983 O O . ALA A 1 660 ? 17.998 -10.383 -2.179 1.00 97.88 660 ALA A O 1
ATOM 4984 N N . ILE A 1 661 ? 19.895 -9.242 -1.780 1.00 98.62 661 ILE A N 1
ATOM 4985 C CA . ILE A 1 661 ? 20.390 -9.255 -3.160 1.00 98.62 661 ILE A CA 1
ATOM 4986 C C . ILE A 1 661 ? 21.754 -9.933 -3.191 1.00 98.62 661 ILE A C 1
ATOM 4988 O O . ILE A 1 661 ? 22.648 -9.576 -2.422 1.00 98.62 661 ILE A O 1
ATOM 4992 N N . TRP A 1 662 ? 21.921 -10.899 -4.088 1.00 98.50 662 TRP A N 1
ATOM 4993 C CA . TRP A 1 662 ? 23.167 -11.611 -4.340 1.00 98.50 662 TRP A CA 1
ATOM 4994 C C . TRP A 1 662 ? 23.685 -11.296 -5.735 1.00 98.50 662 TRP A C 1
ATOM 4996 O O . TRP A 1 662 ? 22.920 -11.268 -6.700 1.00 98.50 662 TRP A O 1
ATOM 5006 N N . PHE A 1 663 ? 25.005 -11.170 -5.837 1.00 98.44 663 PHE A N 1
ATOM 5007 C CA . PHE A 1 663 ? 25.718 -11.214 -7.103 1.00 98.44 663 PHE A CA 1
ATOM 5008 C C . PHE A 1 663 ? 26.735 -12.362 -7.127 1.00 98.44 663 PHE A C 1
ATOM 5010 O O . PHE A 1 663 ? 27.628 -12.468 -6.269 1.00 98.44 663 PHE A O 1
ATOM 5017 N N . TRP A 1 664 ? 26.655 -13.173 -8.182 1.00 97.88 664 TRP A N 1
ATOM 5018 C CA . TRP A 1 664 ? 27.668 -14.165 -8.527 1.00 97.88 664 TRP A CA 1
ATOM 5019 C C . TRP A 1 664 ? 28.253 -13.883 -9.905 1.00 97.88 664 TRP A C 1
ATOM 5021 O O . TRP A 1 664 ? 27.536 -13.795 -10.903 1.00 97.88 664 TRP A O 1
ATOM 5031 N N . SER A 1 665 ? 29.583 -13.818 -9.962 1.00 97.00 665 SER A N 1
ATOM 5032 C CA . SER A 1 665 ? 30.321 -13.918 -11.221 1.00 97.00 665 SER A CA 1
ATOM 5033 C C . SER A 1 665 ? 29.992 -15.243 -11.907 1.00 97.00 665 SER A C 1
ATOM 5035 O O . SER A 1 665 ? 29.695 -16.222 -11.224 1.00 97.00 665 SER A O 1
ATOM 5037 N N . ARG A 1 666 ? 30.100 -15.320 -13.236 1.00 96.06 666 ARG A N 1
ATOM 5038 C CA . ARG A 1 666 ? 29.718 -16.505 -14.024 1.00 96.06 666 ARG A CA 1
ATOM 5039 C C . ARG A 1 666 ? 30.196 -17.851 -13.458 1.00 96.06 666 ARG A C 1
ATOM 5041 O O . ARG A 1 666 ? 29.437 -18.814 -13.476 1.00 96.06 666 ARG A O 1
ATOM 5048 N N . ASN A 1 667 ? 31.432 -17.926 -12.963 1.00 94.38 667 ASN A N 1
ATOM 5049 C CA . ASN A 1 667 ? 32.016 -19.166 -12.429 1.00 94.38 667 ASN A CA 1
ATOM 5050 C C . ASN A 1 667 ? 31.586 -19.497 -10.988 1.00 94.38 667 ASN A C 1
ATOM 5052 O O . ASN A 1 667 ? 31.824 -20.613 -10.534 1.00 94.38 667 ASN A O 1
ATOM 5056 N N . ASP A 1 668 ? 30.969 -18.544 -10.289 1.00 95.06 668 ASP A N 1
ATOM 5057 C CA . ASP A 1 668 ? 30.574 -18.648 -8.882 1.00 95.06 668 ASP A CA 1
ATOM 5058 C C . ASP A 1 668 ? 29.059 -18.864 -8.715 1.00 95.06 668 ASP A C 1
ATOM 5060 O O . ASP A 1 668 ? 28.569 -18.893 -7.586 1.00 95.06 668 ASP A O 1
ATOM 5064 N N . VAL A 1 669 ? 28.307 -18.982 -9.819 1.00 94.75 669 VAL A N 1
ATOM 5065 C CA . VAL A 1 669 ? 26.851 -19.183 -9.794 1.00 94.75 669 VAL A CA 1
ATOM 5066 C C . VAL A 1 669 ? 26.529 -20.524 -9.112 1.00 94.75 669 VAL A C 1
ATOM 5068 O O . VAL A 1 669 ? 27.021 -21.564 -9.566 1.00 94.75 669 VAL A O 1
ATOM 5071 N N . PRO A 1 670 ? 25.707 -20.539 -8.043 1.00 91.69 670 PRO A N 1
ATOM 5072 C CA . PRO A 1 670 ? 25.322 -21.766 -7.353 1.00 91.69 670 PRO A CA 1
ATOM 5073 C C . PRO A 1 670 ? 24.613 -22.752 -8.279 1.00 91.69 670 PRO A C 1
ATOM 5075 O O . PRO A 1 670 ? 23.810 -22.369 -9.127 1.00 91.69 670 PRO A O 1
ATOM 5078 N N . SER A 1 671 ? 24.837 -24.051 -8.070 1.00 85.31 671 SER A N 1
ATOM 5079 C CA . SER A 1 671 ? 24.198 -25.097 -8.880 1.00 85.31 671 SER A CA 1
ATOM 5080 C C . SER A 1 671 ? 22.673 -25.144 -8.746 1.00 85.31 671 SER A C 1
ATOM 5082 O O . SER A 1 671 ? 22.007 -25.674 -9.638 1.00 85.31 671 SER A O 1
ATOM 5084 N N . SER A 1 672 ? 22.116 -24.611 -7.651 1.00 83.44 672 SER A N 1
ATOM 5085 C CA . SER A 1 672 ? 20.668 -24.454 -7.464 1.00 83.44 672 SER A CA 1
ATOM 5086 C C . SER A 1 672 ? 20.050 -23.486 -8.478 1.00 83.44 672 SER A C 1
ATOM 5088 O O . SER A 1 672 ? 18.890 -23.650 -8.859 1.00 83.44 672 SER A O 1
ATOM 5090 N N . ILE A 1 673 ? 20.837 -22.539 -8.994 1.00 88.94 673 ILE A N 1
ATOM 5091 C CA . ILE A 1 673 ? 20.453 -21.632 -10.072 1.00 88.94 673 ILE A CA 1
ATOM 5092 C C . ILE A 1 673 ? 20.859 -22.261 -11.407 1.00 88.94 673 ILE A C 1
ATOM 5094 O O . ILE A 1 673 ? 21.918 -21.989 -11.970 1.00 88.94 673 ILE A O 1
ATOM 5098 N N . SER A 1 674 ? 19.999 -23.139 -11.927 1.00 80.88 674 SER A N 1
ATOM 5099 C CA . SER A 1 674 ? 20.179 -23.720 -13.262 1.00 80.88 674 SER A CA 1
ATOM 5100 C C . SER A 1 674 ? 19.222 -23.107 -14.282 1.00 80.88 674 SER A C 1
ATOM 5102 O O . SER A 1 674 ? 18.069 -22.791 -13.979 1.00 80.88 674 SER A O 1
ATOM 5104 N N . ALA A 1 675 ? 19.647 -23.052 -15.546 1.00 70.88 675 ALA A N 1
ATOM 5105 C CA . ALA A 1 675 ? 18.814 -22.637 -16.678 1.00 70.88 675 ALA A CA 1
ATOM 5106 C C . ALA A 1 675 ? 17.593 -23.551 -16.929 1.00 70.88 675 ALA A C 1
ATOM 5108 O O . ALA A 1 675 ? 16.832 -23.306 -17.851 1.00 70.88 675 ALA A O 1
ATOM 5109 N N . THR A 1 676 ? 17.353 -24.581 -16.119 1.00 76.62 676 THR A N 1
ATOM 5110 C CA . THR A 1 676 ? 16.171 -25.458 -16.208 1.00 76.62 676 THR A CA 1
ATOM 5111 C C . THR A 1 676 ? 15.414 -25.569 -14.882 1.00 76.62 676 THR A C 1
ATOM 5113 O O . THR A 1 676 ? 14.528 -26.410 -14.745 1.00 76.62 676 THR A O 1
ATOM 5116 N N . ALA A 1 677 ? 15.783 -24.768 -13.880 1.00 81.56 677 ALA A N 1
ATOM 5117 C CA . ALA A 1 677 ? 15.186 -24.824 -12.555 1.00 81.56 677 ALA A CA 1
ATOM 5118 C C . ALA A 1 677 ? 13.723 -24.353 -12.591 1.00 81.56 677 ALA A C 1
ATOM 5120 O O . ALA A 1 677 ? 13.435 -23.197 -12.887 1.00 81.56 677 ALA A O 1
ATOM 5121 N N . THR A 1 678 ? 12.796 -25.247 -12.245 1.00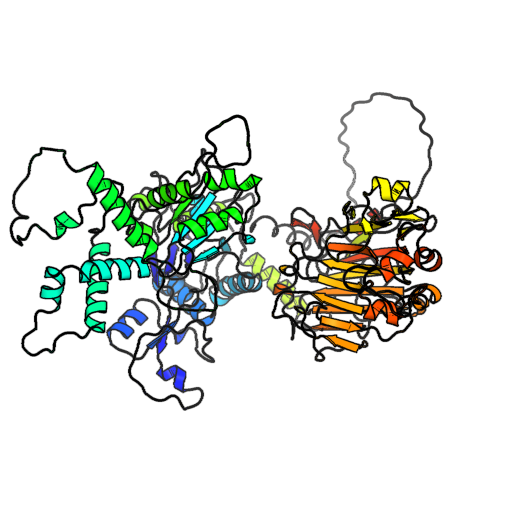 85.69 678 THR A N 1
ATOM 5122 C CA . THR A 1 678 ? 11.377 -24.915 -12.013 1.00 85.69 678 THR A CA 1
ATOM 5123 C C . THR A 1 678 ? 11.088 -24.566 -10.555 1.00 85.69 678 THR A C 1
ATOM 5125 O O . THR A 1 678 ? 9.992 -24.123 -10.220 1.00 85.69 678 THR A O 1
ATOM 5128 N N . THR A 1 679 ? 12.062 -24.794 -9.681 1.00 87.25 679 THR A N 1
ATOM 5129 C CA . THR A 1 679 ? 12.035 -24.458 -8.260 1.00 87.25 679 THR A CA 1
ATOM 5130 C C . THR A 1 679 ? 13.426 -24.017 -7.845 1.00 87.25 679 THR A C 1
ATOM 5132 O O . THR A 1 679 ? 14.401 -24.585 -8.342 1.00 87.25 679 THR A O 1
ATOM 5135 N N . VAL A 1 680 ? 13.523 -23.085 -6.906 1.00 88.06 680 VAL A N 1
ATOM 5136 C CA . VAL A 1 680 ? 14.802 -22.667 -6.337 1.00 88.06 680 VAL A CA 1
ATOM 5137 C C . VAL A 1 680 ? 14.772 -22.755 -4.818 1.00 88.06 680 VAL A C 1
ATOM 5139 O O . VAL A 1 680 ? 13.760 -22.458 -4.186 1.00 88.06 680 VAL A O 1
ATOM 5142 N N . ASP A 1 681 ? 15.871 -23.236 -4.252 1.00 84.12 681 ASP A N 1
ATOM 5143 C CA . ASP A 1 681 ? 16.148 -23.219 -2.822 1.00 84.12 681 ASP A CA 1
ATOM 5144 C C . ASP A 1 681 ? 17.298 -22.238 -2.609 1.00 84.12 681 ASP A C 1
ATOM 5146 O O . ASP A 1 681 ? 18.301 -22.300 -3.317 1.00 84.12 681 ASP A O 1
ATOM 5150 N N . ILE A 1 682 ? 17.119 -21.322 -1.665 1.00 87.44 682 ILE A N 1
ATOM 5151 C CA . ILE A 1 682 ? 18.083 -20.263 -1.358 1.00 87.44 682 ILE A CA 1
ATOM 5152 C C . ILE A 1 682 ? 19.083 -20.682 -0.268 1.00 87.44 682 ILE A C 1
ATOM 5154 O O . ILE A 1 682 ? 19.958 -19.904 0.106 1.00 87.44 682 ILE A O 1
ATOM 5158 N N . SER A 1 683 ? 18.966 -21.897 0.278 1.00 83.62 683 SER A N 1
ATOM 5159 C CA . SER A 1 683 ? 19.796 -22.366 1.394 1.00 83.62 683 SER A CA 1
ATOM 5160 C C . SER A 1 683 ? 21.290 -22.499 1.056 1.00 83.62 683 SER A C 1
ATOM 5162 O O . SER A 1 683 ? 22.125 -22.402 1.958 1.00 83.62 683 SER A O 1
ATOM 5164 N N . ASP A 1 684 ? 21.646 -22.665 -0.225 1.00 84.00 684 ASP A N 1
ATOM 5165 C CA . ASP A 1 684 ? 23.028 -22.779 -0.711 1.00 84.00 684 ASP A CA 1
ATOM 5166 C C . ASP A 1 684 ? 23.602 -21.473 -1.294 1.00 84.00 684 ASP A C 1
ATOM 5168 O O . ASP A 1 684 ? 24.742 -21.452 -1.757 1.00 84.00 684 ASP A O 1
ATOM 5172 N N . TRP A 1 685 ? 22.854 -20.365 -1.236 1.00 91.44 685 TRP A N 1
ATOM 5173 C CA . TRP A 1 685 ? 23.244 -19.079 -1.834 1.00 91.44 685 TRP A CA 1
ATOM 5174 C C . TRP A 1 685 ? 24.297 -18.308 -1.028 1.00 91.44 685 TRP A C 1
ATOM 5176 O O . TRP A 1 685 ? 24.994 -17.444 -1.564 1.00 91.44 685 TRP A O 1
ATOM 5186 N N . GLY A 1 686 ? 24.455 -18.642 0.254 1.00 91.50 686 GLY A N 1
ATOM 5187 C CA . GLY A 1 686 ? 25.403 -17.983 1.150 1.00 91.50 686 GLY A CA 1
ATOM 5188 C C . GLY A 1 686 ? 24.995 -16.551 1.514 1.00 91.50 686 GLY A C 1
ATOM 5189 O O . GLY A 1 686 ? 23.826 -16.176 1.446 1.00 91.50 686 GLY A O 1
ATOM 5190 N N . THR A 1 687 ? 25.964 -15.748 1.955 1.00 95.19 687 THR A N 1
ATOM 5191 C CA . THR A 1 687 ? 25.724 -14.371 2.413 1.00 95.19 687 THR A CA 1
ATOM 5192 C C . THR A 1 687 ? 25.392 -13.442 1.236 1.00 95.19 687 THR A C 1
ATOM 5194 O O . THR A 1 687 ? 26.188 -13.384 0.296 1.00 95.19 687 THR A O 1
ATOM 5197 N N . PRO A 1 688 ? 24.281 -12.681 1.286 1.00 97.50 688 PRO A N 1
ATOM 5198 C CA . PRO A 1 688 ? 23.938 -11.719 0.240 1.00 97.50 688 PRO A CA 1
ATOM 5199 C C . PRO A 1 688 ? 24.947 -10.572 0.143 1.00 97.50 688 PRO A C 1
ATOM 5201 O O . PRO A 1 688 ? 25.676 -10.257 1.088 1.00 97.50 688 PRO A O 1
ATOM 5204 N N . SER A 1 689 ? 24.981 -9.919 -1.011 1.00 97.62 689 SER A N 1
ATOM 5205 C CA . SER A 1 689 ? 25.737 -8.689 -1.242 1.00 97.62 689 SER A CA 1
ATOM 5206 C C . SER A 1 689 ? 25.112 -7.504 -0.506 1.00 97.62 689 SER A C 1
ATOM 5208 O O . SER A 1 689 ? 25.825 -6.768 0.175 1.00 97.62 689 SER A O 1
ATOM 5210 N N . ALA A 1 690 ? 23.784 -7.379 -0.562 1.00 98.00 690 ALA A N 1
ATOM 5211 C CA . ALA A 1 690 ? 22.999 -6.383 0.165 1.00 98.00 690 ALA A CA 1
ATOM 5212 C C . ALA A 1 690 ? 21.875 -7.064 0.952 1.00 98.00 690 ALA A C 1
ATOM 5214 O O . ALA A 1 690 ? 21.267 -8.014 0.460 1.00 98.00 690 ALA A O 1
ATOM 5215 N N . ASN A 1 691 ? 21.602 -6.598 2.172 1.00 97.00 691 ASN A N 1
ATOM 5216 C CA . ASN A 1 691 ? 20.563 -7.178 3.023 1.00 97.00 691 ASN A CA 1
ATOM 5217 C C . ASN A 1 691 ? 19.822 -6.093 3.809 1.00 97.00 691 ASN A C 1
ATOM 5219 O O . ASN A 1 691 ? 20.306 -5.583 4.823 1.00 97.00 691 ASN A O 1
ATOM 5223 N N . TYR 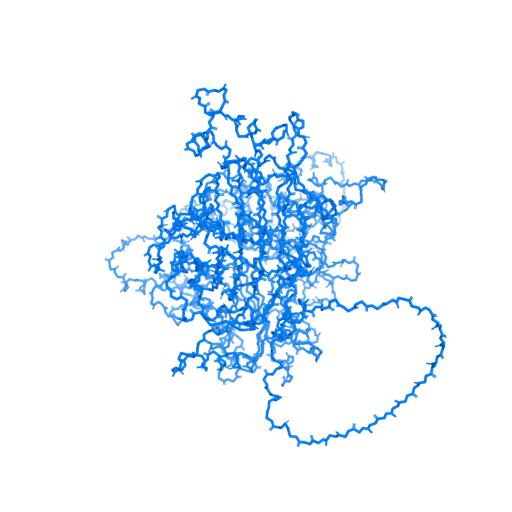A 1 692 ? 18.636 -5.757 3.324 1.00 97.12 692 TYR A N 1
ATOM 5224 C CA . TYR A 1 692 ? 17.706 -4.831 3.939 1.00 97.12 692 TYR A CA 1
ATOM 5225 C C . TYR A 1 692 ? 16.723 -5.629 4.792 1.00 97.12 692 TYR A C 1
ATOM 5227 O O . TYR A 1 692 ? 15.802 -6.256 4.280 1.00 97.12 692 TYR A O 1
ATOM 5235 N N . SER A 1 693 ? 16.947 -5.637 6.104 1.00 92.56 693 SER A N 1
ATOM 5236 C CA . SER A 1 693 ? 16.188 -6.466 7.046 1.00 92.56 693 SER A CA 1
ATOM 5237 C C . SER A 1 693 ? 14.911 -5.793 7.533 1.00 92.56 693 SER A C 1
ATOM 5239 O O . SER A 1 693 ? 14.901 -4.594 7.835 1.00 92.56 693 SER A O 1
ATOM 5241 N N . SER A 1 694 ? 13.875 -6.605 7.751 1.00 91.25 694 SER A N 1
ATOM 5242 C CA . SER A 1 694 ? 12.604 -6.170 8.329 1.00 91.25 694 SER A CA 1
ATOM 5243 C C . SER A 1 694 ? 12.708 -5.588 9.746 1.00 91.25 694 SER A C 1
ATOM 5245 O O . SER A 1 694 ? 11.782 -4.960 10.250 1.00 91.25 694 SER A O 1
ATOM 5247 N N . THR A 1 695 ? 13.864 -5.743 10.400 1.00 88.94 695 THR A N 1
ATOM 5248 C CA . THR A 1 695 ? 14.140 -5.135 11.713 1.00 88.94 695 THR A CA 1
ATOM 5249 C C . THR A 1 695 ? 14.254 -3.607 11.646 1.00 88.94 695 THR A C 1
ATOM 5251 O O . THR A 1 695 ? 14.005 -2.935 12.644 1.00 88.94 695 THR A O 1
ATOM 5254 N N . ALA A 1 696 ? 14.645 -3.055 10.493 1.00 89.06 696 ALA A N 1
ATOM 5255 C CA . ALA A 1 696 ? 14.878 -1.620 10.295 1.00 89.06 696 ALA A CA 1
ATOM 5256 C C . ALA A 1 696 ? 13.951 -0.987 9.239 1.00 89.06 696 ALA A C 1
ATOM 5258 O O . ALA A 1 696 ? 14.031 0.217 8.986 1.00 89.06 696 ALA A O 1
ATOM 5259 N N . CYS A 1 697 ? 13.081 -1.792 8.625 1.00 91.25 697 CYS A N 1
ATOM 5260 C CA . CYS A 1 697 ? 12.127 -1.376 7.606 1.00 91.25 697 CYS A CA 1
ATOM 5261 C C . CYS A 1 697 ? 10.931 -2.334 7.569 1.00 91.25 697 CYS A C 1
ATOM 5263 O O . CYS A 1 697 ? 11.119 -3.542 7.524 1.00 91.25 697 CYS A O 1
ATOM 5265 N N . ASN A 1 698 ? 9.697 -1.834 7.551 1.00 92.00 698 ASN A N 1
ATOM 5266 C CA . ASN A 1 698 ? 8.521 -2.694 7.425 1.00 92.00 698 ASN A CA 1
ATOM 5267 C C . ASN A 1 698 ? 8.155 -2.925 5.948 1.00 92.00 698 ASN A C 1
ATOM 5269 O O . ASN A 1 698 ? 7.504 -2.093 5.320 1.00 92.00 698 ASN A O 1
ATOM 5273 N N . PHE A 1 699 ? 8.542 -4.068 5.383 1.00 89.94 699 PHE A N 1
ATOM 5274 C CA . PHE A 1 699 ? 8.324 -4.344 3.958 1.00 89.94 699 PHE A CA 1
ATOM 5275 C C . PHE A 1 699 ? 6.850 -4.519 3.572 1.00 89.94 699 PHE A C 1
ATOM 5277 O O . PHE A 1 699 ? 6.503 -4.226 2.436 1.00 89.94 699 PHE A O 1
ATOM 5284 N N . ASN A 1 700 ? 5.974 -4.900 4.509 1.00 88.50 700 ASN A N 1
ATOM 5285 C CA . ASN A 1 700 ? 4.524 -4.934 4.269 1.00 88.50 700 ASN A CA 1
ATOM 5286 C C . ASN A 1 700 ? 3.906 -3.532 4.135 1.00 88.50 700 ASN A C 1
ATOM 5288 O O . ASN A 1 700 ? 2.813 -3.389 3.595 1.00 88.50 700 ASN A O 1
ATOM 5292 N N . GLU A 1 701 ? 4.565 -2.512 4.686 1.00 91.62 701 GLU A N 1
ATOM 5293 C CA . GLU A 1 701 ? 4.074 -1.133 4.717 1.00 91.62 701 GLU A CA 1
ATOM 5294 C C . GLU A 1 701 ? 4.645 -0.301 3.570 1.00 91.62 701 GLU A C 1
ATOM 5296 O O . GLU A 1 701 ? 3.920 0.467 2.943 1.00 91.62 701 GLU A O 1
ATOM 5301 N N . PHE A 1 702 ? 5.941 -0.459 3.295 1.00 94.19 702 PHE A N 1
ATOM 5302 C CA . PHE A 1 702 ? 6.667 0.409 2.369 1.00 94.19 702 PHE A CA 1
ATOM 5303 C C . PHE A 1 702 ? 6.808 -0.154 0.953 1.00 94.19 702 PHE A C 1
ATOM 5305 O O . PHE A 1 702 ? 7.200 0.591 0.058 1.00 94.19 702 PHE A O 1
ATOM 5312 N N . PHE A 1 703 ? 6.507 -1.440 0.735 1.00 95.62 703 PHE A N 1
ATOM 5313 C CA . PHE A 1 703 ? 6.663 -2.089 -0.565 1.00 95.62 703 PHE A CA 1
ATOM 5314 C C . PHE A 1 703 ? 5.374 -2.805 -0.971 1.00 95.62 703 PHE A C 1
ATOM 5316 O O . PHE A 1 703 ? 4.931 -3.758 -0.335 1.00 95.62 703 PHE A O 1
ATOM 5323 N N . ALA A 1 704 ? 4.778 -2.337 -2.065 1.00 94.62 704 ALA A N 1
ATOM 5324 C CA . ALA A 1 704 ? 3.643 -2.979 -2.721 1.00 94.62 704 ALA A CA 1
ATOM 5325 C C . ALA A 1 704 ? 4.138 -4.110 -3.652 1.00 94.62 704 ALA A C 1
ATOM 5327 O O . ALA A 1 704 ? 5.351 -4.277 -3.813 1.00 94.62 704 ALA A O 1
ATOM 5328 N N . PRO A 1 705 ? 3.255 -4.869 -4.327 1.00 95.25 705 PRO A N 1
ATOM 5329 C CA . PRO A 1 705 ? 3.683 -5.724 -5.427 1.00 95.25 705 PRO A CA 1
ATOM 5330 C C . PRO A 1 705 ? 4.496 -4.946 -6.468 1.00 95.25 705 PRO A C 1
ATOM 5332 O O . PRO A 1 705 ? 4.148 -3.820 -6.826 1.00 95.25 705 PRO A O 1
ATOM 5335 N N . GLN A 1 706 ? 5.583 -5.549 -6.943 1.00 97.44 706 GLN A N 1
ATOM 5336 C CA . GLN A 1 706 ? 6.604 -4.874 -7.738 1.00 97.44 706 GLN A CA 1
ATOM 5337 C C . GLN A 1 706 ? 6.545 -5.281 -9.217 1.00 97.44 706 GLN A C 1
ATOM 5339 O O . GLN A 1 706 ? 6.422 -6.464 -9.526 1.00 97.44 706 GLN A O 1
ATOM 5344 N N . GLN A 1 707 ? 6.700 -4.334 -10.141 1.00 97.69 707 GLN A N 1
ATOM 5345 C CA . GLN A 1 707 ? 6.986 -4.609 -11.555 1.00 97.69 707 GLN A CA 1
ATOM 5346 C C . GLN A 1 707 ? 8.485 -4.550 -11.800 1.00 97.69 707 GLN A C 1
ATOM 5348 O O . GLN A 1 707 ? 9.169 -3.708 -11.225 1.00 97.69 707 GLN A O 1
ATOM 5353 N N . ILE A 1 708 ? 8.983 -5.390 -12.700 1.00 98.62 708 ILE A N 1
ATOM 5354 C CA . ILE A 1 708 ? 10.379 -5.346 -13.133 1.00 98.62 708 ILE A CA 1
ATOM 5355 C C . ILE A 1 708 ? 10.526 -4.266 -14.203 1.00 98.62 708 ILE A C 1
ATOM 5357 O O . ILE A 1 708 ? 9.711 -4.190 -15.124 1.00 98.62 708 ILE A O 1
ATOM 5361 N N . VAL A 1 709 ? 11.585 -3.468 -14.110 1.00 98.62 709 VAL A N 1
ATOM 5362 C CA . VAL A 1 709 ? 11.937 -2.422 -15.068 1.00 98.62 709 VAL A CA 1
ATOM 5363 C C . VAL A 1 709 ? 13.361 -2.643 -15.578 1.00 98.62 709 VAL A C 1
ATOM 5365 O O . VAL A 1 709 ? 14.275 -2.957 -14.815 1.00 98.62 709 VAL A O 1
ATOM 5368 N N . LEU A 1 710 ? 13.532 -2.485 -16.890 1.00 98.69 710 LEU A N 1
ATOM 5369 C CA . LEU A 1 710 ? 14.830 -2.396 -17.554 1.00 98.69 710 LEU A CA 1
ATOM 5370 C C . LEU A 1 710 ? 14.873 -1.101 -18.348 1.00 98.69 710 LEU A C 1
ATOM 5372 O O . LEU A 1 710 ? 14.002 -0.870 -19.194 1.00 98.69 710 LEU A O 1
ATOM 5376 N N . ASP A 1 711 ? 15.899 -0.293 -18.127 1.00 98.62 711 ASP A N 1
ATOM 5377 C CA . ASP A 1 711 ? 16.146 0.889 -18.941 1.00 98.62 711 ASP A CA 1
ATOM 5378 C C . ASP A 1 711 ? 17.624 1.255 -19.027 1.00 98.62 711 ASP A C 1
ATOM 5380 O O . ASP A 1 711 ? 18.471 0.773 -18.272 1.00 98.62 711 ASP A O 1
ATOM 5384 N N . ILE A 1 712 ? 17.931 2.079 -20.027 1.00 98.62 712 ILE A N 1
ATOM 5385 C CA . ILE A 1 712 ? 19.235 2.711 -20.177 1.00 98.62 712 ILE A CA 1
ATOM 5386 C C . ILE A 1 712 ? 18.995 4.191 -20.438 1.00 98.62 712 ILE A C 1
ATOM 5388 O O . ILE A 1 712 ? 18.723 4.586 -21.580 1.00 98.62 712 ILE A O 1
ATOM 5392 N N . THR A 1 713 ? 19.104 5.000 -19.387 1.00 98.50 713 THR A N 1
ATOM 5393 C CA . THR A 1 713 ? 19.148 6.453 -19.523 1.00 98.50 713 THR A CA 1
ATOM 5394 C C . THR A 1 713 ? 20.579 6.945 -19.769 1.00 98.50 713 THR A C 1
ATOM 5396 O O . THR A 1 713 ? 21.561 6.192 -19.734 1.00 98.50 713 THR A O 1
ATOM 5399 N N . MET A 1 714 ? 20.716 8.237 -20.066 1.00 98.00 714 MET A N 1
ATOM 5400 C CA . MET A 1 714 ? 22.007 8.896 -20.200 1.00 98.00 714 MET A CA 1
ATOM 5401 C C . MET A 1 714 ? 22.014 10.263 -19.534 1.00 98.00 714 MET A C 1
ATOM 5403 O O . MET A 1 714 ? 21.052 11.024 -19.624 1.00 98.00 714 MET A O 1
ATOM 5407 N N . CYS A 1 715 ? 23.152 10.614 -18.940 1.00 97.12 715 CYS A N 1
ATOM 5408 C CA . CYS A 1 715 ? 23.348 11.871 -18.227 1.00 97.12 715 CYS A CA 1
ATOM 5409 C C . CYS A 1 715 ? 22.361 12.034 -17.054 1.00 97.12 715 CYS A C 1
ATOM 5411 O O . CYS A 1 715 ? 22.534 11.394 -16.017 1.00 97.12 715 CYS A O 1
ATOM 5413 N N . GLY A 1 716 ? 21.365 12.910 -17.181 1.00 95.69 716 GLY A N 1
ATOM 5414 C CA . GLY A 1 716 ? 20.337 13.097 -16.160 1.00 95.69 716 GLY A CA 1
ATOM 5415 C C . GLY A 1 716 ? 20.860 13.591 -14.812 1.00 95.69 716 GLY A C 1
ATOM 5416 O O . GLY A 1 716 ? 21.954 14.155 -14.696 1.00 95.69 716 GLY A O 1
ATOM 5417 N N . THR A 1 717 ? 20.044 13.385 -13.782 1.00 94.94 717 THR A N 1
ATOM 5418 C CA . THR A 1 717 ? 20.270 13.870 -12.413 1.00 94.94 717 THR A CA 1
ATOM 5419 C C . THR A 1 717 ? 21.401 13.166 -11.667 1.00 94.94 717 THR A C 1
ATOM 5421 O O . THR A 1 717 ? 21.764 13.633 -10.588 1.00 94.94 717 THR A O 1
ATOM 5424 N N . TRP A 1 718 ? 21.992 12.106 -12.233 1.00 95.12 718 TRP A N 1
ATOM 5425 C CA . TRP A 1 718 ? 23.092 11.372 -11.608 1.00 95.12 718 TRP A CA 1
ATOM 5426 C C . TRP A 1 718 ? 24.337 11.267 -12.497 1.00 95.12 718 TRP A C 1
ATOM 5428 O O . TRP A 1 718 ? 25.336 11.939 -12.218 1.00 95.12 718 TRP A O 1
ATOM 5438 N N . ALA A 1 719 ? 24.291 10.514 -13.604 1.00 97.06 719 ALA A N 1
ATOM 5439 C CA . ALA A 1 719 ? 25.454 10.341 -14.486 1.00 97.06 719 ALA A CA 1
ATOM 5440 C C . ALA A 1 719 ? 25.947 11.665 -15.098 1.00 97.06 719 ALA A C 1
ATOM 5442 O O . ALA A 1 719 ? 27.143 11.823 -15.353 1.00 97.06 719 ALA A O 1
ATOM 5443 N N . GLY A 1 720 ? 25.035 12.620 -15.310 1.00 96.56 720 GLY A N 1
ATOM 5444 C CA . GLY A 1 720 ? 25.289 13.929 -15.911 1.00 96.56 720 GLY A CA 1
ATOM 5445 C C . GLY A 1 720 ? 25.742 15.014 -14.934 1.00 96.56 720 GLY A C 1
ATOM 5446 O O . GLY A 1 720 ? 26.135 16.096 -15.380 1.00 96.56 720 GLY A O 1
ATOM 5447 N N . VAL A 1 721 ? 25.722 14.752 -13.621 1.00 96.44 721 VAL A N 1
ATOM 5448 C CA . VAL A 1 721 ? 26.129 15.737 -12.609 1.00 96.44 721 VAL A CA 1
ATOM 5449 C C . VAL A 1 721 ? 27.593 16.124 -12.844 1.00 96.44 721 VAL A C 1
ATOM 5451 O O . VAL A 1 721 ? 28.456 15.245 -12.834 1.00 96.44 721 VAL A O 1
ATOM 5454 N N . PRO A 1 722 ? 27.931 17.420 -13.020 1.00 95.31 722 PRO A N 1
ATOM 5455 C CA . PRO A 1 722 ? 29.259 17.821 -13.487 1.00 95.31 722 PRO A CA 1
ATOM 5456 C C . PRO A 1 722 ? 30.424 17.321 -12.628 1.00 95.31 722 PRO A C 1
ATOM 5458 O O . PRO A 1 722 ? 31.446 16.904 -13.169 1.00 95.31 722 PRO A O 1
ATOM 5461 N N . SER A 1 723 ? 30.280 17.332 -11.300 1.00 95.25 723 SER A N 1
ATOM 5462 C CA . SER A 1 723 ? 31.315 16.835 -10.384 1.00 95.25 723 SER A CA 1
ATOM 5463 C C . SER A 1 723 ? 31.533 15.328 -10.514 1.00 95.25 723 SER A C 1
ATOM 5465 O O . SER A 1 723 ? 32.675 14.875 -10.482 1.00 95.25 723 SER A O 1
ATOM 5467 N N . ILE A 1 724 ? 30.455 14.566 -10.702 1.00 96.06 724 ILE A N 1
ATOM 5468 C CA . ILE A 1 724 ? 30.489 13.110 -10.846 1.00 96.06 724 ILE A CA 1
ATOM 5469 C C . ILE A 1 724 ? 31.064 12.752 -12.217 1.00 96.06 724 ILE A C 1
ATOM 5471 O O . ILE A 1 724 ? 32.115 12.111 -12.294 1.00 96.06 724 ILE A O 1
ATOM 5475 N N . TYR A 1 725 ? 30.458 13.270 -13.290 1.00 97.00 725 TYR A N 1
ATOM 5476 C CA . TYR A 1 725 ? 30.899 13.051 -14.666 1.00 97.00 725 TYR A CA 1
ATOM 5477 C C . TYR A 1 725 ? 32.372 13.436 -14.856 1.00 97.00 725 TYR A C 1
ATOM 5479 O O . TYR A 1 725 ? 33.157 12.644 -15.363 1.00 97.00 725 TYR A O 1
ATOM 5487 N N . GLY A 1 726 ? 32.796 14.610 -14.374 1.00 95.19 726 GLY A N 1
ATOM 5488 C CA . GLY A 1 726 ? 34.185 15.067 -14.495 1.00 95.19 726 GLY A CA 1
ATOM 5489 C C . GLY A 1 726 ? 35.211 14.235 -13.720 1.00 95.19 726 GLY A C 1
ATOM 5490 O O . GLY A 1 726 ? 36.394 14.284 -14.051 1.00 95.19 726 GLY A O 1
ATOM 5491 N N . SER A 1 727 ? 34.781 13.478 -12.706 1.00 95.25 727 SER A N 1
ATOM 5492 C CA . SER A 1 727 ? 35.652 12.576 -11.940 1.00 95.25 727 SER A CA 1
ATOM 5493 C C . SER A 1 727 ? 35.760 11.173 -12.548 1.00 95.25 727 SER A C 1
ATOM 5495 O O . SER A 1 727 ? 36.767 10.498 -12.348 1.00 95.25 727 SER A O 1
ATOM 5497 N N . GLN A 1 728 ? 34.747 10.748 -13.308 1.00 94.69 728 GLN A N 1
ATOM 5498 C CA . GLN A 1 728 ? 34.635 9.394 -13.860 1.00 94.69 728 GLN A CA 1
ATOM 5499 C C . GLN A 1 728 ? 34.872 9.340 -15.376 1.00 94.69 728 GLN A C 1
ATOM 5501 O O . GLN A 1 728 ? 35.097 8.258 -15.922 1.00 94.69 728 GLN A O 1
ATOM 5506 N N . CYS A 1 729 ? 34.829 10.485 -16.060 1.00 95.25 729 CYS A N 1
ATOM 5507 C CA . CYS A 1 729 ? 34.896 10.578 -17.512 1.00 95.25 729 CYS A CA 1
ATOM 5508 C C . CYS A 1 729 ? 35.870 11.654 -18.004 1.00 95.25 729 CYS A C 1
ATOM 5510 O O . CYS A 1 729 ? 35.942 12.743 -17.428 1.00 95.25 729 CYS A O 1
ATOM 5512 N N . PRO A 1 730 ? 36.612 11.392 -19.099 1.00 91.81 730 PRO A N 1
ATOM 5513 C CA . PRO A 1 730 ? 37.484 12.391 -19.708 1.00 91.81 730 PRO A CA 1
ATOM 5514 C C . PRO A 1 730 ? 36.695 13.606 -20.208 1.00 91.81 730 PRO A C 1
ATOM 5516 O O . PRO A 1 730 ? 35.679 13.449 -20.876 1.00 91.81 730 PRO A O 1
ATOM 5519 N N . ILE A 1 731 ? 37.200 14.819 -19.954 1.00 91.44 731 ILE A N 1
ATOM 5520 C CA . ILE A 1 731 ? 36.595 16.067 -20.441 1.00 91.44 731 ILE A CA 1
ATOM 5521 C C . ILE A 1 731 ? 37.402 16.631 -21.609 1.00 91.44 731 ILE A C 1
ATOM 5523 O O . ILE A 1 731 ? 38.592 16.912 -21.483 1.00 91.44 731 ILE A O 1
ATOM 5527 N N . THR A 1 732 ? 36.741 16.840 -22.749 1.00 86.06 732 THR A N 1
ATOM 5528 C CA . THR A 1 732 ? 37.337 17.450 -23.946 1.00 86.06 732 THR A CA 1
ATOM 5529 C C . THR A 1 732 ? 36.786 18.852 -24.188 1.00 86.06 732 THR A C 1
ATOM 5531 O O . THR A 1 732 ? 35.577 19.063 -24.109 1.00 86.06 732 THR A O 1
ATOM 5534 N N . GLY A 1 733 ? 37.654 19.805 -24.543 1.00 80.50 733 GLY A N 1
ATOM 5535 C CA . GLY A 1 733 ? 37.246 21.164 -24.932 1.00 80.50 733 GLY A CA 1
ATOM 5536 C C . GLY A 1 733 ? 36.937 22.120 -23.772 1.00 80.50 733 GLY A C 1
ATOM 5537 O O . GLY A 1 733 ? 36.545 23.257 -24.019 1.00 80.50 733 GLY A O 1
ATOM 5538 N N . ALA A 1 734 ? 37.146 21.693 -22.524 1.00 83.81 734 ALA A N 1
ATOM 5539 C CA . ALA A 1 734 ? 37.034 22.516 -21.321 1.00 83.81 734 ALA A CA 1
ATOM 5540 C C . ALA A 1 734 ? 38.052 22.059 -20.262 1.00 83.81 734 ALA A C 1
ATOM 5542 O O . ALA A 1 734 ? 38.524 20.926 -20.301 1.00 83.81 734 ALA A O 1
ATOM 5543 N N . SER A 1 735 ? 38.390 22.937 -19.312 1.00 82.81 735 SER A N 1
ATOM 5544 C CA . SER A 1 735 ? 39.277 22.603 -18.186 1.00 82.81 735 SER A CA 1
ATOM 5545 C C . SER A 1 735 ? 38.583 21.790 -17.090 1.00 82.81 735 SER A C 1
ATOM 5547 O O . SER A 1 735 ? 39.257 21.099 -16.331 1.00 82.81 735 SER A O 1
ATOM 5549 N N . GLN A 1 736 ? 37.255 21.883 -16.993 1.00 88.94 736 GLN A N 1
ATOM 5550 C CA . GLN A 1 736 ? 36.416 21.163 -16.035 1.00 88.94 736 GLN A CA 1
ATOM 5551 C C . GLN A 1 736 ? 35.058 20.840 -16.665 1.00 88.94 736 GLN A C 1
ATOM 5553 O O . GLN A 1 736 ? 34.610 21.537 -17.580 1.00 88.94 736 GLN A O 1
ATOM 5558 N N . ALA A 1 737 ? 34.406 19.790 -16.162 1.00 92.31 737 ALA A N 1
ATOM 5559 C CA . ALA A 1 737 ? 33.042 19.450 -16.543 1.00 92.31 737 ALA A CA 1
ATOM 5560 C C . ALA A 1 737 ? 32.055 20.549 -16.110 1.00 92.31 737 ALA A C 1
ATOM 5562 O O . ALA A 1 737 ? 32.193 21.165 -15.055 1.00 92.31 737 ALA A O 1
ATOM 5563 N N . ASN A 1 738 ? 31.031 20.765 -16.924 1.00 92.75 738 ASN A N 1
ATOM 5564 C CA . ASN A 1 738 ? 29.906 21.661 -16.673 1.00 92.75 738 ASN A CA 1
ATOM 5565 C C . ASN A 1 738 ? 28.584 20.960 -17.028 1.00 92.75 738 ASN A C 1
ATOM 5567 O O . ASN A 1 738 ? 28.595 19.839 -17.535 1.00 92.75 738 ASN A O 1
ATOM 5571 N N . ALA A 1 739 ? 27.455 21.641 -16.815 1.00 89.06 739 ALA A N 1
ATOM 5572 C CA . ALA A 1 739 ? 26.110 21.087 -17.015 1.00 89.06 739 ALA A CA 1
ATOM 5573 C C . ALA A 1 739 ? 25.846 20.509 -18.422 1.00 89.06 739 ALA A C 1
ATOM 5575 O O . ALA A 1 739 ? 24.987 19.656 -18.577 1.00 89.06 739 ALA A O 1
ATOM 5576 N N . THR A 1 740 ? 26.589 20.939 -19.446 1.00 91.50 740 THR A N 1
ATOM 5577 C CA . THR A 1 740 ? 26.421 20.452 -20.829 1.00 91.50 740 THR A CA 1
ATOM 5578 C C . THR A 1 740 ? 27.433 19.380 -21.227 1.00 91.50 740 THR A C 1
ATOM 5580 O O . THR A 1 740 ? 27.356 18.840 -22.325 1.00 91.50 740 THR A O 1
ATOM 5583 N N . SER A 1 741 ? 28.406 19.066 -20.366 1.00 94.81 741 SER A N 1
ATOM 5584 C CA . SER A 1 741 ? 29.556 18.232 -20.743 1.00 94.81 741 SER A CA 1
ATOM 5585 C C . SER A 1 741 ? 29.163 16.801 -21.099 1.00 94.81 741 SER A C 1
ATOM 5587 O O . SER A 1 741 ? 29.647 16.289 -22.106 1.00 94.81 741 SER A O 1
ATOM 5589 N N . CYS A 1 742 ? 28.257 16.188 -20.331 1.00 96.50 742 CYS A N 1
ATOM 5590 C CA . CYS A 1 742 ? 27.770 14.840 -20.624 1.00 96.50 742 CYS A CA 1
ATOM 5591 C C . CYS A 1 742 ? 26.998 14.796 -21.954 1.00 96.50 742 CYS A C 1
ATOM 5593 O O . CYS A 1 742 ? 27.334 13.992 -22.826 1.00 96.50 742 CYS A O 1
ATOM 5595 N N . TYR A 1 743 ? 26.050 15.720 -22.153 1.00 96.75 743 TYR A N 1
ATOM 5596 C CA . TYR A 1 743 ? 25.278 15.835 -23.393 1.00 96.75 743 TYR A CA 1
ATOM 5597 C C . TYR A 1 743 ? 26.181 16.046 -24.615 1.00 96.75 743 TYR A C 1
ATOM 5599 O O . TYR A 1 743 ? 26.099 15.312 -25.599 1.00 96.75 743 TYR A O 1
ATOM 5607 N N . MET A 1 744 ? 27.092 17.022 -24.543 1.00 94.75 744 MET A N 1
ATOM 5608 C CA . MET A 1 744 ? 27.961 17.401 -25.661 1.00 94.75 744 MET A CA 1
ATOM 5609 C C . MET A 1 744 ? 28.904 16.286 -26.109 1.00 94.75 744 MET A C 1
ATOM 5611 O O . MET A 1 744 ? 29.264 16.243 -27.284 1.00 94.75 744 MET A O 1
ATOM 5615 N N . GLN A 1 745 ? 29.339 15.425 -25.187 1.00 94.38 745 GLN A N 1
ATOM 5616 C CA . GLN A 1 745 ? 30.322 14.381 -25.474 1.00 94.38 745 GLN A CA 1
ATOM 5617 C C . GLN A 1 745 ? 29.679 13.031 -25.795 1.00 94.38 745 GLN A C 1
ATOM 5619 O O . GLN A 1 745 ? 30.223 12.303 -26.621 1.00 94.38 745 GLN A O 1
ATOM 5624 N N . ASN A 1 746 ? 28.541 12.694 -25.176 1.00 95.62 746 ASN A N 1
ATOM 5625 C CA . ASN A 1 746 ? 27.961 11.351 -25.289 1.00 95.62 746 ASN A CA 1
ATOM 5626 C C . ASN A 1 746 ? 26.643 11.304 -26.072 1.00 95.62 746 ASN A C 1
ATOM 5628 O O . ASN A 1 746 ? 26.341 10.266 -26.654 1.00 95.62 746 ASN A O 1
ATOM 5632 N N . VAL A 1 747 ? 25.886 12.405 -26.142 1.00 96.94 747 VAL A N 1
ATOM 5633 C CA . VAL A 1 747 ? 24.545 12.427 -26.756 1.00 96.94 747 VAL A CA 1
ATOM 5634 C C . VAL A 1 747 ? 24.552 13.161 -28.093 1.00 96.94 747 VAL A C 1
ATOM 5636 O O . VAL A 1 747 ? 24.155 12.583 -29.100 1.00 96.94 747 VAL A O 1
ATOM 5639 N N . TYR A 1 748 ? 25.043 14.399 -28.125 1.00 95.25 748 TYR A N 1
ATOM 5640 C CA . TYR A 1 748 ? 25.048 15.264 -29.307 1.00 95.25 748 TYR A CA 1
ATOM 5641 C C . TYR A 1 748 ? 25.844 14.682 -30.491 1.00 95.25 748 TYR A C 1
ATOM 5643 O O . TYR A 1 748 ? 26.872 14.023 -30.311 1.00 95.25 748 TYR A O 1
ATOM 5651 N N . ASN A 1 749 ? 25.412 14.984 -31.721 1.00 96.25 749 ASN A N 1
ATOM 5652 C CA . ASN A 1 749 ? 25.967 14.456 -32.968 1.00 96.25 749 ASN A CA 1
ATOM 5653 C C . ASN A 1 749 ? 25.975 12.917 -32.956 1.00 96.25 749 ASN A C 1
ATOM 5655 O O . ASN A 1 749 ? 24.959 12.282 -32.691 1.00 96.25 749 ASN A O 1
ATOM 5659 N N . ASN A 1 750 ? 27.126 12.303 -33.221 1.00 94.94 750 ASN A N 1
ATOM 5660 C CA . ASN A 1 750 ? 27.287 10.854 -33.177 1.00 94.94 750 ASN A CA 1
ATOM 5661 C C . ASN A 1 750 ? 27.558 10.342 -31.751 1.00 94.94 750 ASN A C 1
ATOM 5663 O O . ASN A 1 750 ? 27.738 9.145 -31.574 1.00 94.94 750 ASN A O 1
ATOM 5667 N N . GLY A 1 751 ? 27.636 11.214 -30.740 1.00 93.25 751 GLY A N 1
ATOM 5668 C CA . GLY A 1 751 ? 27.996 10.824 -29.380 1.00 93.25 751 GLY A CA 1
ATOM 5669 C C . GLY A 1 751 ? 29.380 10.171 -29.263 1.00 93.25 751 GLY A C 1
ATOM 5670 O O . GLY A 1 751 ? 30.187 10.149 -30.200 1.00 93.25 751 GLY A O 1
ATOM 5671 N N . ASN A 1 752 ? 29.659 9.612 -28.087 1.00 94.50 752 ASN A N 1
ATOM 5672 C CA . ASN A 1 752 ? 30.893 8.886 -27.820 1.00 94.50 752 ASN A CA 1
ATOM 5673 C C . ASN A 1 752 ? 30.731 7.433 -28.266 1.00 94.50 752 ASN A C 1
ATOM 5675 O O . ASN A 1 752 ? 30.248 6.588 -27.518 1.00 94.50 752 ASN A O 1
ATOM 5679 N N . GLN A 1 753 ? 31.166 7.144 -29.488 1.00 95.19 753 GLN A N 1
ATOM 5680 C CA . GLN A 1 753 ? 31.006 5.830 -30.113 1.00 95.19 753 GLN A CA 1
ATOM 5681 C C . GLN A 1 753 ? 31.631 4.679 -29.310 1.00 95.19 753 GLN A C 1
ATOM 5683 O O . GLN A 1 753 ? 31.124 3.563 -29.360 1.00 95.19 753 GLN A O 1
ATOM 5688 N N . THR A 1 754 ? 32.678 4.937 -28.522 1.00 93.50 754 THR A N 1
ATOM 5689 C CA . THR A 1 754 ? 33.264 3.921 -27.636 1.00 93.50 754 THR A CA 1
ATOM 5690 C C . THR A 1 754 ? 32.332 3.582 -26.475 1.00 93.50 754 THR A C 1
ATOM 5692 O O . THR A 1 754 ? 32.156 2.409 -26.173 1.00 93.50 754 THR A O 1
ATOM 5695 N N . ALA A 1 755 ? 31.715 4.588 -25.845 1.00 94.31 755 ALA A N 1
ATOM 5696 C CA . ALA A 1 755 ? 30.756 4.372 -24.759 1.00 94.31 755 ALA A CA 1
ATOM 5697 C C . ALA A 1 755 ? 29.438 3.773 -25.279 1.00 94.31 755 ALA A C 1
ATOM 5699 O O . ALA A 1 755 ? 28.890 2.849 -24.690 1.00 94.31 755 ALA A O 1
ATOM 5700 N N . LEU A 1 756 ? 28.957 4.245 -26.432 1.00 97.31 756 LEU A N 1
ATOM 5701 C CA . LEU A 1 756 ? 27.727 3.744 -27.050 1.00 97.31 756 LEU A CA 1
ATOM 5702 C C . LEU A 1 756 ? 27.867 2.306 -27.583 1.00 97.31 756 LEU A C 1
ATOM 5704 O O . LEU A 1 756 ? 26.870 1.603 -27.723 1.00 97.31 756 LEU A O 1
ATOM 5708 N N . ALA A 1 757 ? 29.085 1.836 -27.869 1.00 97.31 757 ALA A N 1
ATOM 5709 C CA . ALA A 1 757 ? 29.332 0.440 -28.236 1.00 97.31 757 ALA A CA 1
ATOM 5710 C C . ALA A 1 757 ? 29.124 -0.537 -27.065 1.00 97.31 757 ALA A C 1
ATOM 5712 O O . ALA A 1 757 ? 28.859 -1.712 -27.301 1.00 97.31 757 ALA A O 1
ATOM 5713 N N . THR A 1 758 ? 29.224 -0.057 -25.824 1.00 97.50 758 THR A N 1
ATOM 5714 C CA . THR A 1 758 ? 29.029 -0.837 -24.592 1.00 97.50 758 THR A CA 1
ATOM 5715 C C . THR A 1 758 ? 27.712 -0.495 -23.896 1.00 97.50 758 THR A C 1
ATOM 5717 O O . THR A 1 758 ? 27.470 -0.942 -22.783 1.00 97.50 758 THR A O 1
ATOM 5720 N N . ALA A 1 759 ? 26.832 0.279 -24.535 1.00 98.12 759 ALA A N 1
ATOM 5721 C CA . ALA A 1 759 ? 25.557 0.715 -23.972 1.00 98.12 759 ALA A CA 1
ATOM 5722 C C . ALA A 1 759 ? 24.416 -0.276 -24.283 1.00 98.12 759 ALA A C 1
ATOM 5724 O O . ALA A 1 759 ? 23.429 0.094 -24.924 1.00 98.12 759 ALA A O 1
ATOM 5725 N N . TYR A 1 760 ? 24.571 -1.546 -23.887 1.00 98.62 760 TYR A N 1
ATOM 5726 C CA . TYR A 1 760 ? 23.553 -2.579 -24.097 1.00 98.62 760 TYR A CA 1
ATOM 5727 C C . TYR A 1 760 ? 23.513 -3.642 -22.997 1.00 98.62 760 TYR A C 1
ATOM 5729 O O . TYR A 1 760 ? 24.536 -4.001 -22.421 1.00 98.62 760 TYR A O 1
ATOM 5737 N N . PHE A 1 761 ? 22.317 -4.139 -22.710 1.00 98.75 761 PHE A N 1
ATOM 5738 C CA . PHE A 1 761 ? 22.097 -5.375 -21.975 1.00 98.75 761 PHE A CA 1
ATOM 5739 C C . PHE A 1 761 ? 22.169 -6.556 -22.943 1.00 98.75 761 PHE A C 1
ATOM 5741 O O . PHE A 1 761 ? 21.658 -6.463 -24.058 1.00 98.75 761 PHE A O 1
ATOM 5748 N N . GLU A 1 762 ? 22.753 -7.662 -22.494 1.00 98.50 762 GLU A N 1
ATOM 5749 C CA . GLU A 1 762 ? 22.635 -8.984 -23.112 1.00 98.50 762 GLU A CA 1
ATOM 5750 C C . GLU A 1 762 ? 22.197 -9.967 -22.025 1.00 98.50 762 GLU A C 1
ATOM 5752 O O . GLU A 1 762 ? 22.988 -10.384 -21.173 1.00 98.50 762 GLU A O 1
ATOM 5757 N N . ILE A 1 763 ? 20.897 -10.260 -22.008 1.00 98.62 763 ILE A N 1
ATOM 5758 C CA . ILE A 1 763 ? 20.230 -11.000 -20.935 1.00 98.62 763 ILE A CA 1
ATOM 5759 C C . ILE A 1 763 ? 19.834 -12.378 -21.456 1.00 98.62 763 ILE A C 1
ATOM 5761 O O . ILE A 1 763 ? 19.071 -12.495 -22.413 1.00 98.62 763 ILE A O 1
ATOM 5765 N N . ASN A 1 764 ? 20.320 -13.428 -20.798 1.00 97.19 764 ASN A N 1
ATOM 5766 C CA . ASN A 1 764 ? 19.973 -14.807 -21.129 1.00 97.19 764 ASN A CA 1
ATOM 5767 C C . ASN A 1 764 ? 18.535 -15.125 -20.704 1.00 97.19 764 ASN A C 1
ATOM 5769 O O . ASN A 1 764 ? 17.768 -15.703 -21.474 1.00 97.19 764 ASN A O 1
ATOM 5773 N N . TYR A 1 765 ? 18.173 -14.757 -19.472 1.00 97.12 765 TYR A N 1
ATOM 5774 C CA . TYR A 1 765 ? 16.809 -14.860 -18.963 1.00 97.12 765 TYR A CA 1
ATOM 5775 C C . TYR A 1 765 ? 16.585 -13.961 -17.743 1.00 97.12 765 TYR A C 1
ATOM 5777 O O . TYR A 1 765 ? 17.514 -13.653 -16.993 1.00 97.12 765 TYR A O 1
ATOM 5785 N N . ILE A 1 766 ? 15.317 -13.624 -17.507 1.00 97.81 766 ILE A N 1
ATOM 5786 C CA . ILE A 1 766 ? 14.817 -13.154 -16.213 1.00 97.81 766 ILE A CA 1
ATOM 5787 C C . ILE A 1 766 ? 13.745 -14.127 -15.743 1.00 97.81 766 ILE A C 1
ATOM 5789 O O . ILE A 1 766 ? 12.816 -14.450 -16.483 1.00 97.81 766 ILE A O 1
ATOM 5793 N N . ARG A 1 767 ? 13.859 -14.603 -14.507 1.00 96.31 767 ARG A N 1
ATOM 5794 C CA . ARG A 1 767 ? 12.887 -15.508 -13.895 1.00 96.31 767 ARG A CA 1
ATOM 5795 C C . ARG A 1 767 ? 12.373 -14.951 -12.591 1.00 96.31 767 ARG A C 1
ATOM 5797 O O . ARG A 1 767 ? 13.147 -14.454 -11.780 1.00 96.31 767 ARG A O 1
ATOM 5804 N N . ALA A 1 768 ? 11.077 -15.117 -12.386 1.00 95.94 768 ALA A N 1
ATOM 5805 C CA . ALA A 1 768 ? 10.435 -14.862 -11.116 1.00 95.94 768 ALA A CA 1
ATOM 5806 C C . ALA A 1 768 ? 9.920 -16.176 -10.537 1.00 95.94 768 ALA A C 1
ATOM 5808 O O . ALA A 1 768 ? 9.219 -16.947 -11.203 1.00 95.94 768 ALA A O 1
ATOM 5809 N N . PHE A 1 769 ? 10.261 -16.410 -9.281 1.00 95.00 769 PHE A N 1
ATOM 5810 C CA . PHE A 1 769 ? 9.756 -17.492 -8.460 1.00 95.00 769 PHE A CA 1
ATOM 5811 C C . PHE A 1 769 ? 8.939 -16.899 -7.319 1.00 95.00 769 PHE A C 1
ATOM 5813 O O . PHE A 1 769 ? 9.174 -15.766 -6.912 1.00 95.00 769 PHE A O 1
ATOM 5820 N N . ASN A 1 770 ? 7.995 -17.661 -6.782 1.00 93.31 770 ASN A N 1
ATOM 5821 C CA . ASN A 1 770 ? 7.208 -17.241 -5.633 1.00 93.31 770 ASN A CA 1
ATOM 5822 C C . ASN A 1 770 ? 6.960 -18.426 -4.691 1.00 93.31 770 ASN A C 1
ATOM 5824 O O . ASN A 1 770 ? 6.757 -19.557 -5.147 1.00 93.31 770 ASN A O 1
ATOM 5828 N N . ALA A 1 771 ? 6.971 -18.173 -3.382 1.00 87.12 771 ALA A N 1
ATOM 5829 C CA . ALA A 1 771 ? 6.774 -19.194 -2.352 1.00 87.12 771 ALA A CA 1
ATOM 5830 C C . ALA A 1 771 ? 5.394 -19.872 -2.450 1.00 87.12 771 ALA A C 1
ATOM 5832 O O . ALA A 1 771 ? 5.259 -21.060 -2.161 1.00 87.12 771 ALA A O 1
ATOM 5833 N N . ASN A 1 772 ? 4.383 -19.138 -2.922 1.00 82.62 772 ASN A N 1
ATOM 5834 C CA . ASN A 1 772 ? 3.006 -19.606 -3.079 1.00 82.62 772 ASN A CA 1
ATOM 5835 C C . ASN A 1 772 ? 2.662 -19.997 -4.526 1.00 82.62 772 ASN A C 1
ATOM 5837 O O . ASN A 1 772 ? 1.535 -20.412 -4.801 1.00 82.62 772 ASN A O 1
ATOM 5841 N N . GLY A 1 773 ? 3.607 -19.862 -5.466 1.00 83.69 773 GLY A N 1
ATOM 5842 C CA . GLY A 1 773 ? 3.361 -20.126 -6.885 1.00 83.69 773 GLY A CA 1
ATOM 5843 C C . GLY A 1 773 ? 2.339 -19.167 -7.509 1.00 83.69 773 GLY A C 1
ATOM 5844 O O . GLY A 1 773 ? 1.572 -19.572 -8.384 1.00 83.69 773 GLY A O 1
ATOM 5845 N N . THR A 1 774 ? 2.290 -17.918 -7.038 1.00 83.38 774 THR A N 1
ATOM 5846 C CA . THR A 1 774 ? 1.354 -16.889 -7.508 1.00 83.38 774 THR A CA 1
ATOM 5847 C C . THR A 1 774 ? 2.051 -15.747 -8.240 1.00 83.38 774 THR A C 1
ATOM 5849 O O . THR A 1 774 ? 3.165 -15.369 -7.890 1.00 83.38 774 THR A O 1
ATOM 5852 N N . ILE A 1 775 ? 1.355 -15.169 -9.219 1.00 86.56 775 ILE A N 1
ATOM 5853 C CA . ILE A 1 775 ? 1.721 -13.928 -9.913 1.00 86.56 775 ILE A CA 1
ATOM 5854 C C . ILE A 1 775 ? 0.496 -13.014 -9.999 1.00 86.56 775 ILE A C 1
ATOM 5856 O O . ILE A 1 775 ? -0.637 -13.504 -10.067 1.00 86.56 775 ILE A O 1
ATOM 5860 N N . LEU A 1 776 ? 0.704 -11.701 -9.978 1.00 87.50 776 LEU A N 1
ATOM 5861 C CA . LEU A 1 776 ? -0.359 -10.706 -10.091 1.00 87.50 776 LEU A CA 1
ATOM 5862 C C . LEU A 1 776 ? -0.338 -10.095 -11.493 1.00 87.50 776 LEU A C 1
ATOM 5864 O O . LEU A 1 776 ? 0.714 -9.709 -11.989 1.00 87.50 776 LEU A O 1
ATOM 5868 N N . SER A 1 777 ? -1.497 -10.013 -12.137 1.00 81.75 777 SER A N 1
ATOM 5869 C CA . SER A 1 777 ? -1.637 -9.323 -13.427 1.00 81.75 777 SER A CA 1
ATOM 5870 C C . SER A 1 777 ? -1.872 -7.822 -13.241 1.00 81.75 777 SER A C 1
ATOM 5872 O O . SER A 1 777 ? -2.239 -7.378 -12.152 1.00 81.75 777 SER A O 1
ATOM 5874 N N . SER A 1 778 ? -1.754 -7.047 -14.322 1.00 66.00 778 SER A N 1
ATOM 5875 C CA . SER A 1 778 ? -2.033 -5.602 -14.331 1.00 66.00 778 SER A CA 1
ATOM 5876 C C . SER A 1 778 ? -3.457 -5.215 -13.912 1.00 66.00 778 SER A C 1
ATOM 5878 O O . SER A 1 778 ? -3.691 -4.061 -13.576 1.00 66.00 778 SER A O 1
ATOM 5880 N N . SER A 1 779 ? -4.414 -6.151 -13.896 1.00 61.84 779 SER A N 1
ATOM 5881 C CA . SER A 1 779 ? -5.770 -5.918 -13.378 1.00 61.84 779 SER A CA 1
ATOM 5882 C C . SER A 1 779 ? -5.917 -6.243 -11.884 1.00 61.84 779 SER A C 1
ATOM 5884 O O . SER A 1 779 ? -7.039 -6.391 -11.404 1.00 61.84 779 SER A O 1
ATOM 5886 N N . GLY A 1 780 ? -4.811 -6.487 -11.173 1.00 61.88 780 GLY A N 1
ATOM 5887 C CA . GLY A 1 780 ? -4.795 -6.903 -9.767 1.00 61.88 780 GLY A CA 1
ATOM 5888 C C . GLY A 1 780 ? -5.193 -8.365 -9.524 1.00 61.88 780 GLY A C 1
ATOM 5889 O O . GLY A 1 780 ? -5.203 -8.820 -8.382 1.00 61.88 780 GLY A O 1
ATOM 5890 N N . ALA A 1 781 ? -5.504 -9.139 -10.572 1.00 67.19 781 ALA A N 1
ATOM 5891 C CA . ALA A 1 781 ? -5.934 -10.526 -10.415 1.00 67.19 781 ALA A CA 1
ATOM 5892 C C . ALA A 1 781 ? -4.742 -11.445 -10.110 1.00 67.19 781 ALA A C 1
ATOM 5894 O O . ALA A 1 781 ? -3.782 -11.510 -10.886 1.00 67.19 781 ALA A O 1
ATOM 5895 N N . THR A 1 782 ? -4.831 -12.191 -9.005 1.00 75.62 782 THR A N 1
ATOM 5896 C CA . THR A 1 782 ? -3.858 -13.220 -8.621 1.00 75.62 782 THR A CA 1
ATOM 5897 C C . THR A 1 782 ? -4.096 -14.511 -9.392 1.00 75.62 782 THR A C 1
ATOM 5899 O O . THR A 1 782 ? -5.180 -15.091 -9.339 1.00 75.62 782 THR A O 1
ATOM 5902 N N . THR A 1 783 ? -3.060 -15.006 -10.063 1.00 77.44 783 THR A N 1
ATOM 5903 C CA . THR A 1 783 ? -3.096 -16.276 -10.793 1.00 77.44 783 THR A CA 1
ATOM 5904 C C . THR A 1 783 ? -2.130 -17.265 -10.151 1.00 77.44 783 THR A C 1
ATOM 5906 O O . THR A 1 783 ? -0.958 -16.949 -9.950 1.00 77.44 783 THR A O 1
ATOM 5909 N N . SER A 1 784 ? -2.606 -18.472 -9.832 1.00 77.94 784 SER A N 1
ATOM 5910 C CA . SER A 1 784 ? -1.732 -19.586 -9.444 1.00 77.94 784 SER A CA 1
ATOM 5911 C C . SER A 1 784 ? -1.165 -20.243 -10.699 1.00 77.94 784 SER A C 1
ATOM 5913 O O . SER A 1 784 ? -1.918 -20.599 -11.609 1.00 77.94 784 SER A O 1
ATOM 5915 N N . VAL A 1 785 ? 0.156 -20.395 -10.756 1.00 78.38 785 VAL A N 1
ATOM 5916 C CA . VAL A 1 785 ? 0.867 -20.890 -11.936 1.00 78.38 785 VAL A CA 1
ATOM 5917 C C . VAL A 1 785 ? 1.497 -22.243 -11.633 1.00 78.38 785 VAL A C 1
ATOM 5919 O O . VAL A 1 785 ? 2.162 -22.434 -10.618 1.00 78.38 785 VAL A O 1
ATOM 5922 N N . ASN A 1 786 ? 1.307 -23.205 -12.539 1.00 72.94 786 ASN A N 1
ATOM 5923 C CA . ASN A 1 786 ? 2.018 -24.475 -12.469 1.00 72.94 786 ASN A CA 1
ATOM 5924 C C . ASN A 1 786 ? 3.443 -24.279 -13.036 1.00 72.94 786 ASN A C 1
ATOM 5926 O O . ASN A 1 786 ? 3.566 -23.809 -14.174 1.00 72.94 786 ASN A O 1
ATOM 5930 N N . PRO A 1 787 ? 4.523 -24.656 -12.325 1.00 70.12 787 PRO A N 1
ATOM 5931 C CA . PRO A 1 787 ? 5.897 -24.356 -12.753 1.00 70.12 787 PRO A CA 1
ATOM 5932 C C . PRO A 1 787 ? 6.257 -24.887 -14.146 1.00 70.12 787 PRO A C 1
ATOM 5934 O O . PRO A 1 787 ? 7.028 -24.278 -14.883 1.00 70.12 787 PRO A O 1
ATOM 5937 N N . THR A 1 788 ? 5.648 -26.007 -14.545 1.00 66.44 788 THR A N 1
ATOM 5938 C CA . THR A 1 788 ? 5.829 -26.591 -15.885 1.00 66.44 788 THR A CA 1
ATOM 5939 C C . THR A 1 788 ? 5.228 -25.730 -16.997 1.00 66.44 788 THR A C 1
ATOM 5941 O O . THR A 1 788 ? 5.811 -25.642 -18.073 1.00 66.44 788 THR A O 1
ATOM 5944 N N . SER A 1 789 ? 4.103 -25.051 -16.747 1.00 63.44 789 SER A N 1
ATOM 5945 C CA . SER A 1 789 ? 3.503 -24.111 -17.706 1.00 63.44 789 SER A CA 1
ATOM 5946 C C . SER A 1 789 ? 4.259 -22.784 -17.796 1.00 63.44 789 SER A C 1
ATOM 5948 O O . SER A 1 789 ? 4.344 -22.209 -18.882 1.00 63.44 789 SER A O 1
ATOM 5950 N N . ALA A 1 790 ? 4.867 -22.339 -16.690 1.00 63.34 790 ALA A N 1
ATOM 5951 C CA . ALA A 1 790 ? 5.724 -21.155 -16.676 1.00 63.34 790 ALA A CA 1
ATOM 5952 C C . ALA A 1 790 ? 6.968 -21.351 -17.562 1.00 63.34 790 ALA A C 1
ATOM 5954 O O . ALA A 1 790 ? 7.292 -20.473 -18.353 1.00 63.34 790 ALA A O 1
ATOM 5955 N N . ALA A 1 791 ? 7.598 -22.532 -17.508 1.00 60.19 791 ALA A N 1
ATOM 5956 C CA . ALA A 1 791 ? 8.745 -22.880 -18.355 1.00 60.19 791 ALA A CA 1
ATOM 5957 C C . ALA A 1 791 ? 8.366 -23.214 -19.819 1.00 60.19 791 ALA A C 1
ATOM 5959 O O . ALA A 1 791 ? 9.137 -22.971 -20.747 1.00 60.19 791 ALA A O 1
ATOM 5960 N N . ALA A 1 792 ? 7.172 -23.772 -20.062 1.00 54.44 792 ALA A N 1
ATOM 5961 C CA . ALA A 1 792 ? 6.722 -24.142 -21.412 1.00 54.44 792 ALA A CA 1
ATOM 5962 C C . ALA A 1 792 ? 6.405 -22.931 -22.310 1.00 54.44 792 ALA A C 1
ATOM 5964 O O . ALA A 1 792 ? 6.397 -23.060 -23.534 1.00 54.44 792 ALA A O 1
ATOM 5965 N N . SER A 1 793 ? 6.173 -21.756 -21.720 1.00 52.31 793 SER A N 1
ATOM 5966 C CA . SER A 1 793 ? 5.889 -20.527 -22.471 1.00 52.31 793 SER A CA 1
ATOM 5967 C C . SER A 1 793 ? 7.123 -19.992 -23.224 1.00 52.31 793 SER A C 1
ATOM 5969 O O . SER A 1 793 ? 6.958 -19.262 -24.193 1.00 52.31 793 SER A O 1
ATOM 5971 N N . GLY A 1 794 ? 8.341 -20.417 -22.846 1.00 39.09 794 GLY A N 1
ATOM 5972 C CA . GLY A 1 794 ? 9.613 -20.033 -23.480 1.00 39.09 794 GLY A CA 1
ATOM 5973 C C . GLY A 1 794 ? 10.183 -21.026 -24.508 1.00 39.09 794 GLY A C 1
ATOM 5974 O O . GLY A 1 794 ? 11.244 -20.781 -25.078 1.00 39.09 794 GLY A O 1
ATOM 5975 N N . THR A 1 795 ? 9.518 -22.159 -24.778 1.00 34.62 795 THR A N 1
ATOM 5976 C CA . THR A 1 795 ? 10.053 -23.243 -25.637 1.00 34.62 795 THR A CA 1
ATOM 5977 C C . THR A 1 795 ? 9.193 -23.529 -26.876 1.00 34.62 795 THR A C 1
ATOM 5979 O O . THR A 1 795 ? 8.815 -24.664 -27.155 1.00 34.62 795 THR A O 1
ATOM 5982 N N . ALA A 1 796 ? 8.921 -22.510 -27.697 1.00 29.64 796 ALA A N 1
ATOM 5983 C CA . ALA A 1 796 ? 8.438 -22.723 -29.066 1.00 29.64 796 ALA A CA 1
ATOM 5984 C C . ALA A 1 796 ? 9.632 -22.873 -30.033 1.00 29.64 796 ALA A C 1
ATOM 5986 O O . ALA A 1 796 ? 10.182 -21.902 -30.548 1.00 29.64 796 ALA A O 1
ATOM 5987 N N . SER A 1 797 ? 10.052 -24.116 -30.284 1.00 28.89 797 SER A N 1
ATOM 5988 C CA . SER A 1 797 ? 11.072 -24.438 -31.287 1.00 28.89 797 SER A CA 1
ATOM 5989 C C . SER A 1 797 ? 10.557 -24.201 -32.711 1.00 28.89 797 SER A C 1
ATOM 5991 O O . SER A 1 797 ? 9.529 -24.757 -33.110 1.00 28.89 797 SER A O 1
ATOM 5993 N N . VAL A 1 798 ? 11.324 -23.441 -33.497 1.00 33.72 798 VAL A N 1
ATOM 5994 C CA . VAL A 1 798 ? 11.123 -23.201 -34.933 1.00 33.72 798 VAL A CA 1
ATOM 5995 C C . VAL A 1 798 ? 11.025 -24.530 -35.688 1.00 33.72 798 VAL A C 1
ATOM 5997 O O . VAL A 1 798 ? 12.018 -25.221 -35.897 1.00 33.72 798 VAL A O 1
ATOM 6000 N N . SER A 1 799 ? 9.817 -24.865 -36.139 1.00 27.66 799 SER A N 1
ATOM 6001 C CA . SER A 1 799 ? 9.578 -25.907 -37.140 1.00 27.66 799 SER A CA 1
ATOM 6002 C C . SER A 1 799 ? 8.986 -25.236 -38.371 1.00 27.66 799 SER A C 1
ATOM 6004 O O . SER A 1 799 ? 7.798 -24.922 -38.415 1.00 27.66 799 SER A O 1
ATOM 6006 N N . GLY A 1 800 ? 9.831 -24.965 -39.365 1.00 36.59 800 GLY A N 1
ATOM 6007 C CA . GLY A 1 800 ? 9.379 -24.474 -40.659 1.00 36.59 800 GLY A CA 1
ATOM 6008 C C . GLY A 1 800 ? 8.462 -25.496 -41.326 1.00 36.59 800 GLY A C 1
ATOM 6009 O O . GLY A 1 800 ? 8.800 -26.673 -41.430 1.00 36.59 800 GLY A O 1
ATOM 6010 N N . SER A 1 801 ? 7.300 -25.054 -41.799 1.00 26.36 801 SER A N 1
ATOM 6011 C CA . SER A 1 801 ? 6.512 -25.796 -42.781 1.00 26.36 801 SER A CA 1
ATOM 6012 C C . SER A 1 801 ? 5.698 -24.829 -43.628 1.00 26.36 801 SER A C 1
ATOM 6014 O O . SER A 1 801 ? 4.901 -24.032 -43.143 1.00 26.36 801 SER A O 1
ATOM 6016 N N . SER A 1 802 ? 5.975 -24.901 -44.923 1.00 26.34 802 SER A N 1
ATOM 6017 C CA . SER A 1 802 ? 5.361 -24.165 -46.015 1.00 26.34 802 SER A CA 1
ATOM 6018 C C . SER A 1 802 ? 3.839 -24.250 -45.998 1.00 26.34 802 SER A C 1
ATOM 6020 O O . SER A 1 802 ? 3.265 -25.340 -45.996 1.00 26.34 802 SER A O 1
ATOM 6022 N N . ALA A 1 803 ? 3.200 -23.085 -46.089 1.00 25.11 803 ALA A N 1
ATOM 6023 C CA . ALA A 1 803 ? 1.791 -22.966 -46.407 1.00 25.11 803 ALA A CA 1
ATOM 6024 C C . ALA A 1 803 ? 1.514 -23.606 -47.776 1.00 25.11 803 ALA A C 1
ATOM 6026 O O . ALA A 1 803 ? 2.023 -23.159 -48.804 1.00 25.11 803 ALA A O 1
ATOM 6027 N N . SER A 1 804 ? 0.677 -24.641 -47.789 1.00 25.36 804 SER A N 1
ATOM 6028 C CA . SER A 1 804 ? -0.052 -25.046 -48.984 1.00 25.36 804 SER A CA 1
ATOM 6029 C C . SER A 1 804 ? -1.522 -25.208 -48.624 1.00 25.36 804 SER A C 1
ATOM 6031 O O . SER A 1 804 ? -1.904 -25.879 -47.668 1.00 25.36 804 SER A O 1
ATOM 6033 N N . SER A 1 805 ? -2.330 -24.476 -49.373 1.00 28.17 805 SER A N 1
ATOM 6034 C CA . SER A 1 805 ? -3.779 -24.445 -49.340 1.00 28.17 805 SER A CA 1
ATOM 6035 C C . SER A 1 805 ? -4.382 -25.752 -49.846 1.00 28.17 805 SER A C 1
ATOM 6037 O O . SER A 1 805 ? -4.042 -26.157 -50.952 1.00 28.17 805 SER A O 1
ATOM 6039 N N . THR A 1 806 ? -5.373 -26.297 -49.139 1.00 26.23 806 THR A N 1
ATOM 6040 C CA . THR A 1 806 ? -6.600 -26.864 -49.738 1.00 26.23 806 THR A CA 1
ATOM 6041 C C . THR A 1 806 ? -7.639 -27.087 -48.642 1.00 26.23 806 THR A C 1
ATOM 6043 O O . THR A 1 806 ? -7.328 -27.648 -47.596 1.00 26.23 806 THR A O 1
ATOM 6046 N N . GLY A 1 807 ? -8.868 -26.626 -48.880 1.00 25.88 807 GLY A N 1
ATOM 6047 C CA . GLY A 1 807 ? -9.990 -26.785 -47.960 1.00 25.88 807 GLY A CA 1
ATOM 6048 C C . GLY A 1 807 ? -10.697 -28.135 -48.078 1.00 25.88 807 GLY A C 1
ATOM 6049 O O . GLY A 1 807 ? -10.583 -28.820 -49.089 1.00 25.88 807 GLY A O 1
ATOM 6050 N N . SER A 1 808 ? -11.479 -28.471 -47.052 1.00 25.31 808 SER A N 1
ATOM 6051 C CA . SER A 1 808 ? -12.701 -29.276 -47.154 1.00 25.31 808 SER A CA 1
ATOM 6052 C C . SER A 1 808 ? -13.425 -29.306 -45.806 1.00 25.31 808 SER A C 1
ATOM 6054 O O . SER A 1 808 ? -12.838 -29.583 -44.766 1.00 25.31 808 SER A O 1
ATOM 6056 N N . SER A 1 809 ? -14.725 -29.054 -45.880 1.00 29.11 809 SER A N 1
ATOM 6057 C CA . SER A 1 809 ? -15.776 -29.226 -44.878 1.00 29.11 809 SER A CA 1
ATOM 6058 C C . SER A 1 809 ? -15.833 -30.619 -44.236 1.00 29.11 809 SER A C 1
ATOM 6060 O O . SER A 1 809 ? -15.619 -31.617 -44.923 1.00 29.11 809 SER A O 1
ATOM 6062 N N . GLY A 1 810 ? -16.277 -30.692 -42.976 1.00 25.00 810 GLY A N 1
ATOM 6063 C CA . GLY A 1 810 ? -16.677 -31.948 -42.335 1.00 25.00 810 GLY A CA 1
ATOM 6064 C C . GLY A 1 810 ? -17.231 -31.746 -40.925 1.00 25.00 810 GLY A C 1
ATOM 6065 O O . GLY A 1 810 ? -16.480 -31.603 -39.972 1.00 25.00 810 GLY A O 1
ATOM 6066 N N . ASN A 1 811 ? -18.557 -31.728 -40.816 1.00 28.59 811 ASN A N 1
ATOM 6067 C CA . ASN A 1 811 ? -19.323 -31.685 -39.574 1.00 28.59 811 ASN A CA 1
ATOM 6068 C C . ASN A 1 811 ? -19.545 -33.129 -39.085 1.00 28.59 811 ASN A C 1
ATOM 6070 O O . ASN A 1 811 ? -20.118 -33.909 -39.843 1.00 28.59 811 ASN A O 1
ATOM 6074 N N . SER A 1 812 ? -19.173 -33.489 -37.853 1.00 25.86 812 SER A N 1
ATOM 6075 C CA . SER A 1 812 ? -19.801 -34.625 -37.153 1.00 25.86 812 SER A CA 1
ATOM 6076 C C . SER A 1 812 ? -19.454 -34.679 -35.668 1.00 25.86 812 SER A C 1
ATOM 6078 O O . SER A 1 812 ? -18.295 -34.782 -35.271 1.00 25.86 812 SER A O 1
ATOM 6080 N N . SER A 1 813 ? -20.523 -34.685 -34.882 1.00 30.72 813 SER A N 1
ATOM 6081 C CA . SER A 1 813 ? -20.646 -35.186 -33.522 1.00 30.72 813 SER A CA 1
ATOM 6082 C C . SER A 1 813 ? -20.218 -36.654 -33.398 1.00 30.72 813 SER A C 1
ATOM 6084 O O . SER A 1 813 ? -20.488 -37.471 -34.276 1.00 30.72 813 SER A O 1
ATOM 6086 N N . GLY A 1 814 ? -19.614 -37.009 -32.264 1.00 24.94 814 GLY A N 1
ATOM 6087 C CA . GLY A 1 814 ? -19.273 -38.394 -31.953 1.00 24.94 814 GLY A CA 1
ATOM 6088 C C . GLY A 1 814 ? -18.744 -38.551 -30.537 1.00 24.94 814 GLY A C 1
ATOM 6089 O O . GLY A 1 814 ? -17.566 -38.337 -30.280 1.00 24.94 814 GLY A O 1
ATOM 6090 N N . ALA A 1 815 ? -19.636 -38.933 -29.625 1.00 30.08 815 ALA A N 1
ATOM 6091 C CA . ALA A 1 815 ? -19.288 -39.477 -28.323 1.00 30.08 815 ALA A CA 1
ATOM 6092 C C . ALA A 1 815 ? -18.525 -40.803 -28.493 1.00 30.08 815 ALA A C 1
ATOM 6094 O O . ALA A 1 815 ? -18.924 -41.652 -29.289 1.00 30.08 815 ALA A O 1
ATOM 6095 N N . GLY A 1 816 ? -17.462 -40.996 -27.713 1.00 24.28 816 GLY A N 1
ATOM 6096 C CA . GLY A 1 816 ? -16.676 -42.226 -27.700 1.00 24.28 816 GLY A CA 1
ATOM 6097 C C . GLY A 1 816 ? -15.875 -42.344 -26.410 1.00 24.28 816 GLY A C 1
ATOM 6098 O O . GLY A 1 816 ? -14.823 -41.734 -26.266 1.00 24.28 816 GLY A O 1
ATOM 6099 N N . ALA A 1 817 ? -16.409 -43.112 -25.464 1.00 26.27 817 ALA A N 1
ATOM 6100 C CA . ALA A 1 817 ? -15.747 -43.515 -24.231 1.00 26.27 817 ALA A CA 1
ATOM 6101 C C . ALA A 1 817 ? -14.751 -44.660 -24.483 1.00 26.27 817 ALA A C 1
ATOM 6103 O O . ALA A 1 817 ? -15.094 -45.588 -25.206 1.00 26.27 817 ALA A O 1
ATOM 6104 N N . MET A 1 818 ? -13.582 -44.626 -23.835 1.00 22.97 818 MET A N 1
ATOM 6105 C CA . MET A 1 818 ? -12.697 -45.748 -23.442 1.00 22.97 818 MET A CA 1
ATOM 6106 C C . MET A 1 818 ? -11.452 -45.119 -22.781 1.00 22.97 818 MET A C 1
ATOM 6108 O O . MET A 1 818 ? -11.017 -44.075 -23.238 1.00 22.97 818 MET A O 1
ATOM 6112 N N . VAL A 1 819 ? -10.765 -45.615 -21.753 1.00 23.67 819 VAL A N 1
ATOM 6113 C CA . VAL A 1 819 ? -10.809 -46.781 -20.861 1.00 23.67 819 VAL A CA 1
ATOM 6114 C C . VAL A 1 819 ? -9.940 -46.336 -19.672 1.00 23.67 819 VAL A C 1
ATOM 6116 O O . VAL A 1 819 ? -8.806 -45.906 -19.868 1.00 23.67 819 VAL A O 1
ATOM 6119 N N . MET A 1 820 ? -10.461 -46.390 -18.445 1.00 22.56 820 MET A N 1
ATOM 6120 C CA . MET A 1 820 ? -9.695 -46.088 -17.228 1.00 22.56 820 MET A CA 1
ATOM 6121 C C . MET A 1 820 ? -8.980 -47.357 -16.754 1.00 22.56 820 MET A C 1
ATOM 6123 O O . MET A 1 820 ? -9.619 -48.260 -16.214 1.00 22.56 820 MET A O 1
ATOM 6127 N N . SER A 1 821 ? -7.659 -47.419 -16.921 1.00 24.34 821 SER A N 1
ATOM 6128 C CA . SER A 1 821 ? -6.796 -48.321 -16.153 1.00 24.34 821 SER A CA 1
ATOM 6129 C C . SER A 1 821 ? -6.379 -47.616 -14.863 1.00 24.34 821 SER A C 1
ATOM 6131 O O . SER A 1 821 ? -5.722 -46.576 -14.897 1.00 24.34 821 SER A O 1
ATOM 6133 N N . GLY A 1 822 ? -6.807 -48.155 -13.724 1.00 31.12 822 GLY A N 1
ATOM 6134 C CA . GLY A 1 822 ? -6.545 -47.583 -12.410 1.00 31.12 822 GLY A CA 1
ATOM 6135 C C . GLY A 1 822 ? -5.091 -47.729 -11.965 1.00 31.12 822 GLY A C 1
ATOM 6136 O O . GLY A 1 822 ? -4.583 -48.842 -11.902 1.00 31.12 822 GLY A O 1
ATOM 6137 N N . ALA A 1 823 ? -4.481 -46.604 -11.587 1.00 28.84 823 ALA A N 1
ATOM 6138 C CA . ALA A 1 823 ? -3.392 -46.499 -10.612 1.00 28.84 823 ALA A CA 1
ATOM 6139 C C . ALA A 1 823 ? -3.132 -45.015 -10.272 1.00 28.84 823 ALA A C 1
ATOM 6141 O O . ALA A 1 823 ? -2.147 -44.450 -10.719 1.00 28.84 823 ALA A O 1
ATOM 6142 N N . ALA A 1 824 ? -4.031 -44.363 -9.521 1.00 25.02 824 ALA A N 1
ATOM 6143 C CA . ALA A 1 824 ? -3.758 -43.088 -8.831 1.00 25.02 824 ALA A CA 1
ATOM 6144 C C . ALA A 1 824 ? -4.915 -42.739 -7.871 1.00 25.02 824 ALA A C 1
ATOM 6146 O O . ALA A 1 824 ? -5.752 -41.884 -8.145 1.00 25.02 824 ALA A O 1
ATOM 6147 N N . LYS A 1 825 ? -5.004 -43.441 -6.737 1.00 25.08 825 LYS A N 1
ATOM 6148 C CA . LYS A 1 825 ? -5.817 -43.022 -5.580 1.00 25.08 825 LYS A CA 1
ATOM 6149 C C . LYS A 1 825 ? -4.888 -42.719 -4.409 1.00 25.08 825 LYS A C 1
ATOM 6151 O O . LYS A 1 825 ? -4.806 -43.488 -3.463 1.00 25.08 825 LYS A O 1
ATOM 6156 N N . ALA A 1 826 ? -4.165 -41.618 -4.535 1.00 27.45 826 ALA A N 1
ATOM 6157 C CA . ALA A 1 826 ? -3.544 -40.841 -3.467 1.00 27.45 826 ALA A CA 1
ATOM 6158 C C . ALA A 1 826 ? -2.896 -39.655 -4.186 1.00 27.45 826 ALA A C 1
ATOM 6160 O O . ALA A 1 826 ? -1.918 -39.896 -4.875 1.00 27.45 826 ALA A O 1
ATOM 6161 N N . TRP A 1 827 ? -3.507 -38.463 -4.107 1.00 25.78 827 TRP A N 1
ATOM 6162 C CA . TRP A 1 827 ? -3.074 -37.130 -4.611 1.00 25.78 827 TRP A CA 1
ATOM 6163 C C . TRP A 1 827 ? -4.243 -36.316 -5.214 1.00 25.78 827 TRP A C 1
ATOM 6165 O O . TRP A 1 827 ? -4.135 -35.723 -6.279 1.00 25.78 827 TRP A O 1
ATOM 6175 N N . ALA A 1 828 ? -5.399 -36.283 -4.542 1.00 25.02 828 ALA A N 1
ATOM 6176 C CA . ALA A 1 828 ? -6.547 -35.476 -4.986 1.00 25.02 828 ALA A CA 1
ATOM 6177 C C . ALA A 1 828 ? -7.285 -34.776 -3.830 1.00 25.02 828 ALA A C 1
ATOM 6179 O O . ALA A 1 828 ? -8.494 -34.587 -3.889 1.00 25.02 828 ALA A O 1
ATOM 6180 N N . LEU A 1 829 ? -6.575 -34.417 -2.754 1.00 26.47 829 LEU A N 1
ATOM 6181 C CA . LEU A 1 829 ? -7.171 -33.750 -1.584 1.00 26.47 829 LEU A CA 1
ATOM 6182 C C . LEU A 1 829 ? -6.454 -32.459 -1.150 1.00 26.47 829 LEU A C 1
ATOM 6184 O O . LEU A 1 829 ? -6.816 -31.900 -0.123 1.00 26.47 829 LEU A O 1
ATOM 6188 N N . ALA A 1 830 ? -5.488 -31.952 -1.926 1.00 27.72 830 ALA A N 1
ATOM 6189 C CA . ALA A 1 830 ? -4.693 -30.775 -1.545 1.00 27.72 830 ALA A CA 1
ATOM 6190 C C . ALA A 1 830 ? -4.823 -29.557 -2.487 1.00 27.72 830 ALA A C 1
ATOM 6192 O O . ALA A 1 830 ? -4.296 -28.498 -2.177 1.00 27.72 830 ALA A O 1
ATOM 6193 N N . THR A 1 831 ? -5.538 -29.653 -3.611 1.00 29.50 831 THR A N 1
ATOM 6194 C CA . THR A 1 831 ? -5.506 -28.630 -4.682 1.00 29.50 831 THR A CA 1
ATOM 6195 C C . THR A 1 831 ? -6.777 -27.780 -4.815 1.00 29.50 831 THR A C 1
ATOM 6197 O O . THR A 1 831 ? -7.024 -27.206 -5.868 1.00 29.50 831 THR A O 1
ATOM 6200 N N . GLY A 1 832 ? -7.600 -27.670 -3.766 1.00 27.06 832 GLY A N 1
ATOM 6201 C CA . GLY A 1 832 ? -8.911 -27.001 -3.851 1.00 27.06 832 GLY A CA 1
ATOM 6202 C C . GLY A 1 832 ? -9.107 -25.712 -3.046 1.00 27.06 832 GLY A C 1
ATOM 6203 O O . GLY A 1 832 ? -10.194 -25.153 -3.112 1.00 27.06 832 GLY A O 1
ATOM 6204 N N . VAL A 1 833 ? -8.129 -25.250 -2.257 1.00 31.44 833 VAL A N 1
ATOM 6205 C CA . VAL A 1 833 ? -8.390 -24.228 -1.212 1.00 31.44 833 VAL A CA 1
ATOM 6206 C C . VAL A 1 833 ? -7.726 -22.865 -1.487 1.00 31.44 833 VAL A C 1
ATOM 6208 O O . VAL A 1 833 ? -8.168 -21.860 -0.945 1.00 31.44 833 VAL A O 1
ATOM 6211 N N . GLY A 1 834 ? -6.734 -22.784 -2.384 1.00 27.42 834 GLY A N 1
ATOM 6212 C CA . GLY A 1 834 ? -5.988 -21.539 -2.647 1.00 27.42 834 GLY A CA 1
ATOM 6213 C C . GLY A 1 834 ? -6.621 -20.557 -3.646 1.00 27.42 834 GLY A C 1
ATOM 6214 O O . GLY A 1 834 ? -6.299 -19.378 -3.619 1.00 27.42 834 GLY A O 1
ATOM 6215 N N . ALA A 1 835 ? -7.540 -21.001 -4.509 1.00 25.94 835 ALA A N 1
ATOM 6216 C CA . ALA A 1 835 ? -8.070 -20.180 -5.610 1.00 25.94 835 ALA A CA 1
ATOM 6217 C C . ALA A 1 835 ? -9.385 -19.431 -5.288 1.00 25.94 835 ALA A C 1
ATOM 6219 O O . ALA A 1 835 ? -9.993 -18.857 -6.183 1.00 25.94 835 ALA A O 1
ATOM 6220 N N . LEU A 1 836 ? -9.847 -19.445 -4.033 1.00 27.80 836 LEU A N 1
ATOM 6221 C CA . LEU A 1 836 ? -11.143 -18.868 -3.630 1.00 27.80 836 LEU A CA 1
ATOM 6222 C C . LEU A 1 836 ? -11.042 -17.544 -2.854 1.00 27.80 836 LEU A C 1
ATOM 6224 O O . LEU A 1 836 ? -12.075 -16.966 -2.540 1.00 27.80 836 LEU A O 1
ATOM 6228 N N . PHE A 1 837 ? -9.836 -17.046 -2.563 1.00 34.16 837 PHE A N 1
ATOM 6229 C CA . PHE A 1 837 ? -9.647 -15.899 -1.659 1.00 34.16 837 PHE A CA 1
ATOM 6230 C C . PHE A 1 837 ? -9.393 -14.543 -2.336 1.00 34.16 837 PHE A C 1
ATOM 6232 O O . PHE A 1 837 ? -9.434 -13.526 -1.655 1.00 34.16 837 PHE A O 1
ATOM 6239 N N . ALA A 1 838 ? -9.203 -14.494 -3.659 1.00 28.61 838 ALA A N 1
ATOM 6240 C CA . ALA A 1 838 ? -8.922 -13.244 -4.377 1.00 28.61 838 ALA A CA 1
ATOM 6241 C C . ALA A 1 838 ? -10.173 -12.511 -4.907 1.00 28.61 838 ALA A C 1
ATOM 6243 O O . ALA A 1 838 ? -10.039 -11.462 -5.521 1.00 28.61 838 ALA A O 1
ATOM 6244 N N . TRP A 1 839 ? -11.385 -13.044 -4.711 1.00 26.17 839 TRP A N 1
ATOM 6245 C CA . TRP A 1 839 ? -12.602 -12.488 -5.333 1.00 26.17 839 TRP A CA 1
ATOM 6246 C C . TRP A 1 839 ? -13.668 -11.995 -4.356 1.00 26.17 839 TRP A C 1
ATOM 6248 O O . TRP A 1 839 ? -14.768 -11.654 -4.774 1.00 26.17 839 TRP A O 1
ATOM 6258 N N . THR A 1 840 ? -13.377 -11.963 -3.055 1.00 28.34 840 THR A N 1
ATOM 6259 C CA . THR A 1 840 ? -14.422 -11.716 -2.050 1.00 28.34 840 THR A CA 1
ATOM 6260 C C . THR A 1 840 ? -14.138 -10.599 -1.056 1.00 28.34 840 THR A C 1
ATOM 6262 O O . THR A 1 840 ? -14.925 -10.420 -0.132 1.00 28.34 840 THR A O 1
ATOM 6265 N N . LEU A 1 841 ? -13.039 -9.865 -1.227 1.00 27.61 841 LEU A N 1
ATOM 6266 C CA . LEU A 1 841 ? -12.634 -8.759 -0.349 1.00 27.61 841 LEU A CA 1
ATOM 6267 C C . LEU A 1 841 ? -11.995 -7.576 -1.110 1.00 27.61 841 LEU A C 1
ATOM 6269 O O . LEU A 1 841 ? -11.311 -6.769 -0.489 1.00 27.61 841 LEU A O 1
ATOM 6273 N N . MET A 1 842 ? -12.226 -7.462 -2.424 1.00 27.08 842 MET A N 1
ATOM 6274 C CA . MET A 1 842 ? -12.065 -6.191 -3.146 1.00 27.08 842 MET A CA 1
ATOM 6275 C C . MET A 1 842 ? -13.424 -5.529 -3.304 1.00 27.08 842 MET A C 1
ATOM 6277 O O . MET A 1 842 ? -14.377 -6.265 -3.658 1.00 27.08 842 MET A O 1
#

Secondary structure (DSSP, 8-state):
-PPPGGG-EEEEE-SSEEEEEE---SSPPPPSEEEES-EEEEGGGGGGSSS-------------S---TT--GGGSEETHHHHHHHHTT--EEEE-TTTTSS-S-HHHHHHHHHIIIIIIS---GGG---EEEEEE-SS--HHHHHHHHHIIIIIS--SEEEEEEHHHHHHHHH--TTS-S-EEEEEE-SS-EEEEEEETTEE-GGG-EEES--HHHHHHHHHHHHHT-HHHHHHHTPPPTT-PPPPHHHHHHHHHHHHHHHHHTT----TTSSS---THHHHS---TT--SS---------S-HHHHHHHHHHHHHHHHHS--------SSPPPPPHHHHHHHHHHTS-TTTHHHHTT-EEEESGGGGT--SHHHHHHHHHHHHS-----TTS-SSS-----EE---TT-GGGTTTGGGGHHHHHHHHHHHHHTT-SS---SEEHHHHHHHHHHHHHHSSS-----EEEEEEEEEGGGTTTTEEE--SB--SS--SEEEPPHHHHHHTTSEEE-TTSPEEEE---SS-B-TT-PEEE-EEEESSBB-SSEEEEEEEEE---STTEEEEEEEE-SSTTTT-EEEEEE--TT--S-EEEEE-STT-B--TTS--SSEE---BTTSTT-EEEE---TTSSHHHHHHTT-EEEEEEEETTEEEEEEEEGGG--TTS-TT-SEEE-TTS-S-SEEEETTTS-HHHH--SBEEEEEEEESHHHHT-HHHHHHHS---SSSS--TTHHIIIIISBT--HHHHTT-EEEEEEEEEEETTSEEE-TTS-EEE--HHHHHHTT-------------------------------SS-SSSSSGGGSSSS--

Radius of gyration: 33.61 Å; chains: 1; bounding box: 95×92×99 Å

Foldseek 3Di:
DFQAQQQAKEWEDEQFKIFIDGGQDPQGFFGQDIFTQKKKAQVVVQCVPDDDDDDDDDDQDADEQDDRPPDALVRIDTGPRVVVCVVVVGRIHMYRQCNVQERSYPRSVLSHVCCVQCVRVVADQVPAAYEYEYEGAPDYFPVRVVVVVVCCCPVRVHQWYHYDHLQLLLQLLFDDPPAALWAWEWAAEAQKTKIWTTFRSHTPVQLIDMARDHPPLVLLVQLVVLVVAPVSVCVQQPDDVPDDGDDPVRSSVVSSVVSVVCLVVLVDAECPPDVDPPPVVVRPDDDPDPPPDDDDDDDDDDDCPPVVVVVVVVVVCCSQVVPQPDDDDPDDDGRDTPLRSNVSSLVSDDLQSSQSHQSEYEYEAPCQQRYPCPQVVSQVVNPVVFDADPDPPDDPRGHNGRHYTWRDCVSVNCVNSTSRSSSSNSSSVVSCCQSRDPPAHQIGGSVLVVVVVVVVVVPVPDDPPFLKWFFQAKQWFQCNCPQKAWPQAAPPPQAFLEGAHGPVCCVVQVQWGQDPVGWTKHAWDLDDAAAPPHGTYGIKIWGQWFAFAQKKKKWFFLADAEAAQKWKFWWKADPDPQQQKIWTQATDAHQQQWGKIFIAWPFQAFADPPDFADWAWDATTQPDPRHTMTIFPPSCQHDPSQNVLSHWMWMWHGHQQHIFIATDRPVRDDPQDDPPHSIHGCPPVPHGNGDRGCVRGGCSRTHGTIMIMTIMGGQGPPSVDFVNSQVRHDFPPDPGGDNCRRCVAATHTSHPSVSSVRRMITTRMMIMTGSQQWMAGSVRDIDRDDSVVNVVVNDDDDDDDDDDDDDDDDDDDDDDDDDDDDDDDDDDDPPPSPNRNSPNRD

Organism: NCBI:txid34475

Sequence (842 aa):
MSIRDSSVVVLDTSRTSIRAGLGLHDLLRTPAVEVLARVGLPRSLLNGANGNAQSGPSTSKAANGTTVPNAKVTDYLVGAQLDEALAAGQDIVEYWPFAEADIVDWTQAEALWKHVLFTQLHLRRTQMESAVLLSIPPCLSRDTYERLCQMFFERFNVAGFGILDRPVAQFYTAVNANSGLSGVVVDIDRDYTDIAPIYDGFLLGGARMSVMVGMEDCKKYLAGLLRGNQSIMSALLEPVEGENPLDEADQQAALEGLAQLLWSEGHVKDPTADGDINIAAIVVAGKEKAVIEKGMKNKAARANAAEQARAKEVEARDLIESVKGKEREKEGAPALSLQAAVAEAVARTELDQRQYIWQGLFVTGLITNHVKGLGAALQIRLTSLIPLNVDPQHNEVQPRAIRTLKIPDYFAEYRDKGDGLASFLGTSIVAKITFNESAGKNYVSKSDYAAVLTAAALYSSGAVAATSYSLVKEYAGASFFDGWVFYDFYDNTTSGDINYVSQANATAEKLAYVDNNGAAIIKVDNTTFVPWNQKRDSVRVTTADYFDLGSVLIMDATHIPYGCGIWPSFWTKGESWPAGGEIDIVEAINSMTDNQYALHSNEGCSASSSASFSGSIGVTDCNSTAGCQFSETKANSYGPGFSAAGGGVYATLFDTSGVAIWFWSRNDVPSSISATATTVDISDWGTPSANYSSTACNFNEFFAPQQIVLDITMCGTWAGVPSIYGSQCPITGASQANATSCYMQNVYNNGNQTALATAYFEINYIRAFNANGTILSSSGATTSVNPTSAAASGTASVSGSSASSTGSSGNSSGAGAMVMSGAAKAWALATGVGALFAWTLM